Protein 5L10 (pdb70)

B-factor: mean 51.85, std 26.38, range [7.54, 171.66]

Sequence (978 aa):
NADLTILHDCFDALQRAPTAEAAFPPIAAAAAALGFRYCVYGLRRRTLPLARPDQIVGNHPREWEHRYVKFGYVTIDPIIKRVASQPRPVVWNAFDEPGDTAFWHDAACFGRYGWSHGGYDRAGNLGVLTLVRDTTPLDADEISRLRAPCASLSHAAHAYLPRLADPIANADLTILHDCFDALQRAPTAEAAFPPIAAAAAALGFRYCVYGLRRTLPLARPDQIVGNHPREWEHRYVKFGYVTIDPIIKRVASQPRRPVVWNAFDEPGDTAFWHDAACFGRYGWWSHGGYDRAGNLGVLTLVRDTTPLDADEISRLRAPCASLSHAAHAYLPRLADPADLTILHDCFDALQRAPTAEAAFPPIAAAAAALGFRYCVYGLRRTLPRPDQIVGNHPREWEHRYVKFGYVTIDPIIKRVASQPRPVVWNAFDEPGDTAFWHDAACFGRYGWSHGGYDRAGNLGVLTLVRDTTPLDADEISRLRAPCASLSHAAHAYLPRLADADLTILHDCFDALQRAPTAEAAFPPIAAAAAALGFRYCVYGLRRTLPRPDQIVGNHPREWEHRYVKFGYVTIDPIIKRVASQPRPVVWNAFDEPGDTAFWHDAACFGRYGWSHGGYDRAGNLGVLTLVRDTTPLDADEISRLRAPCASLSHAAHAYLPRLADNADLTILHDCFDALQRAPTAEAAFPPIAAAAAALGFRYCVYGLRRTPDQIVGNHPREWEHRYVKFGYVTIDPIIKRVASQPRPVVWNAFDEPGDTAFWHDAACFGRYGWSHGGYDRAGNLGVLTLVRDTTPLDADEISRLRAPCASLSHAAHAYLPRLADAADDLTILHDCFDALQRAPTAEAAFPPIAAAAAALGFRYCVYGLRRTRPDQIVGNHPREWEHRYVKFGYVTIDPIIKRVASQPRPVVWNAFDEPGDTAFWHDAACFGRYGWSHGGYDRAGNLGVLTLVRDTTPLDADEISRLRAPCASLSHAAHAYLPRLAD

CATH classification: 3.30.450.80

Structure (mmCIF, N/CA/C/O backbone):
data_5L10
#
_entry.id   5L10
#
_cell.length_a   120.276
_cell.length_b   74.594
_cell.length_c   118.027
_cell.angle_alpha   90.00
_cell.angle_beta   117.29
_cell.angle_gamma   90.00
#
_symmetry.space_group_name_H-M   'P 1 21 1'
#
loop_
_entity.id
_entity.type
_entity.pdbx_description
1 polymer 'N-acylhomoserine lactone dependent regulatory protein'
2 non-polymer GLYCEROL
3 non-polymer 'FORMIC ACID'
4 non-polymer 1,2-ETHANEDIOL
5 water water
#
loop_
_atom_site.group_PDB
_atom_site.id
_atom_site.type_symbol
_atom_site.label_atom_id
_atom_site.label_alt_id
_atom_site.label_comp_id
_atom_site.label_asym_id
_atom_site.label_entity_id
_atom_site.label_seq_id
_atom_site.pdbx_PDB_ins_code
_atom_site.Cartn_x
_atom_site.Cartn_y
_atom_site.Cartn_z
_atom_site.occupancy
_atom_site.B_iso_or_equiv
_atom_site.auth_seq_id
_atom_site.auth_comp_id
_atom_site.auth_asym_id
_atom_site.auth_atom_id
_atom_site.pdbx_PDB_model_num
ATOM 1 N N . ASN A 1 2 ? 7.997 -12.812 75.955 1.00 126.67 -1 ASN A N 1
ATOM 2 C CA . ASN A 1 2 ? 7.642 -13.386 77.247 1.00 126.66 -1 ASN A CA 1
ATOM 3 C C . ASN A 1 2 ? 8.545 -12.848 78.354 1.00 121.27 -1 ASN A C 1
ATOM 4 O O . ASN A 1 2 ? 8.149 -12.810 79.516 1.00 118.89 -1 ASN A O 1
ATOM 9 N N . ALA A 1 3 ? 9.763 -12.436 77.988 1.00 119.34 0 ALA A N 1
ATOM 10 C CA . ALA A 1 3 ? 10.626 -11.735 78.934 1.00 113.33 0 ALA A CA 1
ATOM 11 C C . ALA A 1 3 ? 9.983 -10.448 79.437 1.00 111.22 0 ALA A C 1
ATOM 12 O O . ALA A 1 3 ? 10.330 -9.974 80.525 1.00 104.51 0 ALA A O 1
ATOM 22 N N . ASP A 1 5 ? 7.058 -10.271 80.539 1.00 97.72 2 ASP A N 1
ATOM 23 C CA . ASP A 1 5 ? 6.270 -10.638 81.713 1.00 94.44 2 ASP A CA 1
ATOM 24 C C . ASP A 1 5 ? 7.024 -10.344 83.004 1.00 83.57 2 ASP A C 1
ATOM 25 O O . ASP A 1 5 ? 6.428 -9.903 83.993 1.00 78.43 2 ASP A O 1
ATOM 30 N N . LEU A 1 6 ? 8.337 -10.585 83.016 1.00 78.81 3 LEU A N 1
ATOM 31 C CA . LEU A 1 6 ? 9.119 -10.311 84.216 1.00 70.78 3 LEU A CA 1
ATOM 32 C C . LEU A 1 6 ? 9.263 -8.815 84.462 1.00 58.42 3 LEU A C 1
ATOM 33 O O . LEU A 1 6 ? 9.318 -8.379 85.618 1.00 56.72 3 LEU A O 1
ATOM 38 N N . THR A 1 7 ? 9.325 -8.016 83.395 1.00 51.36 4 THR A N 1
ATOM 39 C CA . THR A 1 7 ? 9.291 -6.567 83.556 1.00 52.31 4 THR A CA 1
ATOM 40 C C . THR A 1 7 ? 7.957 -6.115 84.139 1.00 47.84 4 THR A C 1
ATOM 41 O O . THR A 1 7 ? 7.911 -5.198 84.968 1.00 44.14 4 THR A O 1
ATOM 45 N N . ILE A 1 8 ? 6.862 -6.756 83.722 1.00 48.56 5 ILE A N 1
ATOM 46 C CA . ILE A 1 8 ? 5.542 -6.425 84.253 1.00 33.94 5 ILE A CA 1
ATOM 47 C C . ILE A 1 8 ? 5.539 -6.545 85.770 1.00 33.93 5 ILE A C 1
ATOM 48 O O . ILE A 1 8 ? 5.053 -5.659 86.484 1.00 33.54 5 ILE A O 1
ATOM 53 N N . LEU A 1 9 ? 6.096 -7.640 86.286 1.00 33.31 6 LEU A N 1
ATOM 54 C CA . LEU A 1 9 ? 6.102 -7.853 87.728 1.00 31.84 6 LEU A CA 1
ATOM 55 C C . LEU A 1 9 ? 7.115 -6.955 88.424 1.00 31.13 6 LEU A C 1
ATOM 56 O O . LEU A 1 9 ? 6.873 -6.509 89.552 1.00 31.47 6 LEU A O 1
ATOM 61 N N . HIS A 1 10 ? 8.245 -6.675 87.773 1.00 28.71 7 HIS A N 1
ATOM 62 C CA . HIS A 1 10 ? 9.218 -5.759 88.358 1.00 29.23 7 HIS A CA 1
ATOM 63 C C . HIS A 1 10 ? 8.592 -4.391 88.610 1.00 33.29 7 HIS A C 1
ATOM 64 O O . HIS A 1 10 ? 8.734 -3.826 89.700 1.00 37.56 7 HIS A O 1
ATOM 71 N N . ASP A 1 11 ? 7.868 -3.850 87.622 1.00 31.50 8 ASP A N 1
ATOM 72 C CA . ASP A 1 11 ? 7.253 -2.537 87.815 1.00 33.70 8 ASP A CA 1
ATOM 73 C C . ASP A 1 11 ? 6.152 -2.587 88.865 1.00 32.87 8 ASP A C 1
ATOM 74 O O . ASP A 1 11 ? 5.935 -1.604 89.583 1.00 30.51 8 ASP A O 1
ATOM 79 N N . CYS A 1 12 ? 5.454 -3.719 88.967 1.00 33.05 9 CYS A N 1
ATOM 80 C CA . CYS A 1 12 ? 4.405 -3.868 89.968 1.00 27.17 9 CYS A CA 1
ATOM 81 C C . CYS A 1 12 ? 4.983 -3.808 91.375 1.00 29.29 9 CYS A C 1
ATOM 82 O O . CYS A 1 12 ? 4.482 -3.071 92.232 1.00 30.78 9 CYS A O 1
ATOM 85 N N . PHE A 1 13 ? 6.046 -4.574 91.630 1.00 28.99 10 PHE A N 1
ATOM 86 C CA . PHE A 1 13 ? 6.572 -4.664 92.986 1.00 35.29 10 PHE A CA 1
ATOM 87 C C . PHE A 1 13 ? 7.247 -3.373 93.426 1.00 37.69 10 PHE A C 1
ATOM 88 O O . PHE A 1 13 ? 7.220 -3.040 94.615 1.00 40.46 10 PHE A O 1
ATOM 96 N N . ASP A 1 14 ? 7.844 -2.628 92.497 1.00 35.17 11 ASP A N 1
ATOM 97 C CA . ASP A 1 14 ? 8.389 -1.330 92.871 1.00 36.27 11 ASP A CA 1
ATOM 98 C C . ASP A 1 14 ? 7.276 -0.361 93.245 1.00 35.65 11 ASP A C 1
ATOM 99 O O . ASP A 1 14 ? 7.410 0.401 94.209 1.00 39.50 11 ASP A O 1
ATOM 104 N N . ALA A 1 15 ? 6.164 -0.386 92.506 1.00 38.45 12 ALA A N 1
ATOM 105 C CA . ALA A 1 15 ? 5.025 0.450 92.866 1.00 29.78 12 ALA A CA 1
ATOM 106 C C . ALA A 1 15 ? 4.445 0.049 94.216 1.00 29.76 12 ALA A C 1
ATOM 107 O O . ALA A 1 15 ? 3.951 0.903 94.959 1.00 31.94 12 ALA A O 1
ATOM 109 N N . LEU A 1 16 ? 4.510 -1.240 94.556 1.00 28.83 13 LEU A N 1
ATOM 110 C CA . LEU A 1 16 ? 3.973 -1.701 95.829 1.00 27.95 13 LEU A CA 1
ATOM 111 C C . LEU A 1 16 ? 4.838 -1.286 97.009 1.00 29.91 13 LEU A C 1
ATOM 112 O O . LEU A 1 16 ? 4.366 -1.332 98.149 1.00 38.30 13 LEU A O 1
ATOM 117 N N . GLN A 1 17 ? 6.088 -0.885 96.764 1.00 32.36 14 GLN A N 1
ATOM 118 C CA . GLN A 1 17 ? 6.935 -0.348 97.822 1.00 36.58 14 GLN A CA 1
ATOM 119 C C . GLN A 1 17 ? 6.594 1.094 98.177 1.00 39.40 14 GLN A C 1
ATOM 120 O O . GLN A 1 17 ? 7.038 1.578 99.223 1.00 44.81 14 GLN A O 1
ATOM 126 N N . ARG A 1 18 ? 5.834 1.791 97.334 1.00 35.33 15 ARG A N 1
ATOM 127 C CA . ARG A 1 18 ? 5.404 3.157 97.606 1.00 41.25 15 ARG A CA 1
ATOM 128 C C . ARG A 1 18 ? 3.883 3.239 97.691 1.00 48.66 15 ARG A C 1
ATOM 129 O O . ARG A 1 18 ? 3.279 4.243 97.305 1.00 56.10 15 ARG A O 1
ATOM 137 N N . ALA A 1 19 ? 3.250 2.176 98.188 1.00 37.12 16 ALA A N 1
ATOM 138 C CA . ALA A 1 19 ? 1.796 2.090 98.308 1.00 34.87 16 ALA A CA 1
ATOM 139 C C . ALA A 1 19 ? 1.460 1.782 99.758 1.00 36.09 16 ALA A C 1
ATOM 140 O O . ALA A 1 19 ? 1.363 0.608 100.147 1.00 42.90 16 ALA A O 1
ATOM 142 N N . PRO A 1 20 ? 1.268 2.803 100.594 1.00 35.28 17 PRO A N 1
ATOM 143 C CA . PRO A 1 20 ? 0.977 2.560 102.010 1.00 26.72 17 PRO A CA 1
ATOM 144 C C . PRO A 1 20 ? -0.491 2.305 102.311 1.00 33.09 17 PRO A C 1
ATOM 145 O O . PRO A 1 20 ? -0.843 2.146 103.485 1.00 41.05 17 PRO A O 1
ATOM 149 N N . THR A 1 21 ? -1.353 2.268 101.298 1.00 25.20 18 THR A N 1
ATOM 150 C CA . THR A 1 21 ? -2.783 2.069 101.482 1.00 32.65 18 THR A CA 1
ATOM 151 C C . THR A 1 21 ? -3.285 1.043 100.477 1.00 31.67 18 THR A C 1
ATOM 152 O O . THR A 1 21 ? -2.627 0.752 99.475 1.00 30.66 18 THR A O 1
ATOM 156 N N . ALA A 1 22 ? -4.472 0.495 100.754 1.00 30.50 19 ALA A N 1
ATOM 157 C CA . ALA A 1 22 ? -5.087 -0.436 99.811 1.00 29.05 19 ALA A CA 1
ATOM 158 C C . ALA A 1 22 ? -5.530 0.274 98.539 1.00 34.66 19 ALA A C 1
ATOM 159 O O . ALA A 1 22 ? -5.604 -0.347 97.472 1.00 34.62 19 ALA A O 1
ATOM 161 N N . GLU A 1 23 ? -5.823 1.572 98.637 1.00 35.90 20 GLU A N 1
ATOM 162 C CA . GLU A 1 23 ? -6.193 2.359 97.470 1.00 29.89 20 GLU A CA 1
ATOM 163 C C . GLU A 1 23 ? -5.016 2.535 96.523 1.00 37.79 20 GLU A C 1
ATOM 164 O O . GLU A 1 23 ? -5.202 2.568 95.301 1.00 42.33 20 GLU A O 1
ATOM 170 N N . ALA A 1 24 ? -3.803 2.642 97.062 1.00 37.37 21 ALA A N 1
ATOM 171 C CA . ALA A 1 24 ? -2.609 2.768 96.240 1.00 21.35 21 ALA A CA 1
ATOM 172 C C . ALA A 1 24 ? -2.011 1.426 95.855 1.00 30.99 21 ALA A C 1
ATOM 173 O O . ALA A 1 24 ? -1.230 1.364 94.899 1.00 30.88 21 ALA A O 1
ATOM 175 N N . ALA A 1 25 ? -2.354 0.358 96.574 1.00 31.04 22 ALA A N 1
ATOM 176 C CA . ALA A 1 25 ? -1.782 -0.955 96.311 1.00 16.85 22 ALA A CA 1
ATOM 177 C C . ALA A 1 25 ? -2.539 -1.733 95.250 1.00 29.66 22 ALA A C 1
ATOM 178 O O . ALA A 1 25 ? -1.954 -2.620 94.617 1.00 29.24 22 ALA A O 1
ATOM 180 N N . PHE A 1 26 ? -3.819 -1.437 95.035 1.00 21.65 23 PHE A N 1
ATOM 181 C CA . PHE A 1 26 ? -4.565 -2.233 94.063 1.00 23.00 23 PHE A CA 1
ATOM 182 C C . PHE A 1 26 ? -4.203 -1.905 92.617 1.00 25.88 23 PHE A C 1
ATOM 183 O O . PHE A 1 26 ? -3.972 -2.848 91.839 1.00 25.74 23 PHE A O 1
ATOM 191 N N . PRO A 1 27 ? -4.126 -0.641 92.186 1.00 25.58 24 PRO A N 1
ATOM 192 C CA . PRO A 1 27 ? -3.840 -0.350 90.762 1.00 27.02 24 PRO A CA 1
ATOM 193 C C . PRO A 1 27 ? -2.585 -1.036 90.240 1.00 29.80 24 PRO A C 1
ATOM 194 O O . PRO A 1 27 ? -2.585 -1.494 89.088 1.00 34.21 24 PRO A O 1
ATOM 198 N N . PRO A 1 28 ? -1.486 -1.121 91.012 1.00 32.01 25 PRO A N 1
ATOM 199 C CA . PRO A 1 28 ? -0.340 -1.894 90.496 1.00 25.41 25 PRO A CA 1
ATOM 200 C C . PRO A 1 28 ? -0.673 -3.347 90.213 1.00 24.89 25 PRO A C 1
ATOM 201 O O . PRO A 1 28 ? -0.260 -3.882 89.176 1.00 30.59 25 PRO A O 1
ATOM 205 N N . ILE A 1 29 ? -1.413 -4.006 91.107 1.00 19.83 26 ILE A N 1
ATOM 206 C CA . ILE A 1 29 ? -1.732 -5.415 90.905 1.00 23.03 26 ILE A CA 1
ATOM 207 C C . ILE A 1 29 ? -2.695 -5.582 89.736 1.00 28.80 26 ILE A C 1
ATOM 208 O O . ILE A 1 29 ? -2.570 -6.520 88.939 1.00 27.49 26 ILE A O 1
ATOM 213 N N . ALA A 1 30 ? -3.664 -4.674 89.607 1.00 32.98 27 ALA A N 1
ATOM 214 C CA . ALA A 1 30 ? -4.605 -4.753 88.494 1.00 30.73 27 ALA A CA 1
ATOM 215 C C . ALA A 1 30 ? -3.920 -4.449 87.166 1.00 29.20 27 ALA A C 1
ATOM 216 O O . ALA A 1 30 ? -4.228 -5.077 86.145 1.00 24.68 27 ALA A O 1
ATOM 218 N N . ALA A 1 31 ? -2.987 -3.493 87.157 1.00 29.56 28 ALA A N 1
ATOM 219 C CA . ALA A 1 31 ? -2.261 -3.189 85.929 1.00 15.75 28 ALA A CA 1
ATOM 220 C C . ALA A 1 31 ? -1.392 -4.364 85.496 1.00 33.02 28 ALA A C 1
ATOM 221 O O . ALA A 1 31 ? -1.279 -4.651 84.297 1.00 37.15 28 ALA A O 1
ATOM 223 N N . ALA A 1 32 ? -0.779 -5.064 86.454 1.00 25.76 29 ALA A N 1
ATOM 224 C CA . ALA A 1 32 ? 0.022 -6.234 86.107 1.00 23.17 29 ALA A CA 1
ATOM 225 C C . ALA A 1 32 ? -0.854 -7.363 85.575 1.00 25.67 29 ALA A C 1
ATOM 226 O O . ALA A 1 32 ? -0.521 -7.991 84.562 1.00 21.23 29 ALA A O 1
ATOM 228 N N . ALA A 1 33 ? -1.979 -7.630 86.244 1.00 26.43 30 ALA A N 1
ATOM 229 C CA . ALA A 1 33 ? -2.891 -8.665 85.768 1.00 26.16 30 ALA A CA 1
ATOM 230 C C . ALA A 1 33 ? -3.398 -8.350 84.365 1.00 32.88 30 ALA A C 1
ATOM 231 O O . ALA A 1 33 ? -3.487 -9.244 83.513 1.00 31.10 30 ALA A O 1
ATOM 233 N N . ALA A 1 34 ? -3.731 -7.082 84.103 1.00 31.25 31 ALA A N 1
ATOM 234 C CA . ALA A 1 34 ? -4.162 -6.695 82.764 1.00 29.54 31 ALA A CA 1
ATOM 235 C C . ALA A 1 34 ? -3.073 -6.969 81.737 1.00 30.23 31 ALA A C 1
ATOM 236 O O . ALA A 1 34 ? -3.350 -7.487 80.649 1.00 30.51 31 ALA A O 1
ATOM 238 N N . ALA A 1 35 ? -1.823 -6.641 82.072 1.00 30.29 32 ALA A N 1
ATOM 239 C CA . ALA A 1 35 ? -0.717 -6.888 81.153 1.00 32.31 32 ALA A CA 1
ATOM 240 C C . ALA A 1 35 ? -0.517 -8.376 80.896 1.00 32.11 32 ALA A C 1
ATOM 241 O O . ALA A 1 35 ? -0.000 -8.756 79.840 1.00 37.54 32 ALA A O 1
ATOM 243 N N . LEU A 1 36 ? -0.912 -9.225 81.842 1.00 34.47 33 LEU A N 1
ATOM 244 C CA . LEU A 1 36 ? -0.836 -10.668 81.667 1.00 32.23 33 LEU A CA 1
ATOM 245 C C . LEU A 1 36 ? -2.031 -11.235 80.913 1.00 36.29 33 LEU A C 1
ATOM 246 O O . LEU A 1 36 ? -2.089 -12.452 80.706 1.00 41.93 33 LEU A O 1
ATOM 251 N N . GLY A 1 37 ? -2.985 -10.395 80.510 1.00 32.19 34 GLY A N 1
ATOM 252 C CA . GLY A 1 37 ? -4.131 -10.837 79.744 1.00 32.00 34 GLY A CA 1
ATOM 253 C C . GLY A 1 37 ? -5.434 -10.940 80.508 1.00 30.66 34 GLY A C 1
ATOM 254 O O . GLY A 1 37 ? -6.447 -11.328 79.914 1.00 39.21 34 GLY A O 1
ATOM 255 N N . PHE A 1 38 ? -5.447 -10.612 81.798 1.00 30.98 35 PHE A N 1
ATOM 256 C CA . PHE A 1 38 ? -6.654 -10.711 82.615 1.00 28.61 35 PHE A CA 1
ATOM 257 C C . PHE A 1 38 ? -7.344 -9.354 82.637 1.00 31.09 35 PHE A C 1
ATOM 258 O O . PHE A 1 38 ? -6.831 -8.400 83.231 1.00 32.11 35 PHE A O 1
ATOM 266 N N . ARG A 1 39 ? -8.513 -9.271 82.000 1.00 29.00 36 ARG A N 1
ATOM 267 C CA . ARG A 1 39 ? -9.238 -8.006 81.957 1.00 28.26 36 ARG A CA 1
ATOM 268 C C . ARG A 1 39 ? -9.686 -7.574 83.346 1.00 27.18 36 ARG A C 1
ATOM 269 O O . ARG A 1 39 ? -9.695 -6.378 83.661 1.00 32.69 36 ARG A O 1
ATOM 277 N N . TYR A 1 40 ? -10.048 -8.531 84.194 1.00 23.51 37 TYR A N 1
ATOM 278 C CA . TYR A 1 40 ? -10.632 -8.243 85.495 1.00 25.44 37 TYR A CA 1
ATOM 279 C C . TYR A 1 40 ? -9.751 -8.773 86.618 1.00 27.78 37 TYR A C 1
ATOM 280 O O . TYR A 1 40 ? -9.217 -9.885 86.538 1.00 30.34 37 TYR A O 1
ATOM 289 N N . CYS A 1 41 ? -9.619 -7.970 87.670 1.00 26.59 38 CYS A N 1
ATOM 290 C CA . CYS A 1 41 ? -8.803 -8.304 88.830 1.00 23.74 38 CYS A CA 1
ATOM 291 C C . CYS A 1 41 ? -9.589 -7.948 90.081 1.00 24.37 38 CYS A C 1
ATOM 292 O O . CYS A 1 41 ? -9.900 -6.775 90.306 1.00 30.36 38 CYS A O 1
ATOM 295 N N . VAL A 1 42 ? -9.915 -8.953 90.887 1.00 17.38 39 VAL A N 1
ATOM 296 C CA . VAL A 1 42 ? -10.785 -8.789 92.044 1.00 18.72 39 VAL A CA 1
ATOM 297 C C . VAL A 1 42 ? 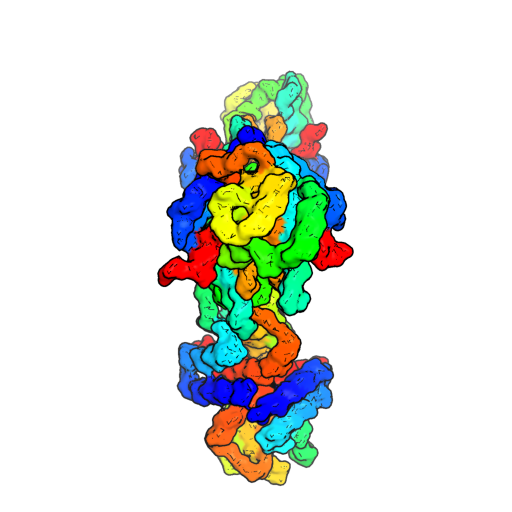-10.087 -9.368 93.264 1.00 21.04 39 VAL A C 1
ATOM 298 O O . VAL A 1 42 ? -9.457 -10.429 93.181 1.00 22.80 39 VAL A O 1
ATOM 302 N N . TYR A 1 43 ? -10.204 -8.679 94.400 1.00 20.30 40 TYR A N 1
ATOM 303 C CA . TYR A 1 43 ? -9.681 -9.186 95.661 1.00 16.15 40 TYR A CA 1
ATOM 304 C C . TYR A 1 43 ? -10.780 -9.175 96.710 1.00 28.58 40 TYR A C 1
ATOM 305 O O . TYR A 1 43 ? -11.494 -8.178 96.856 1.00 35.33 40 TYR A O 1
ATOM 314 N N . GLY A 1 44 ? -10.906 -10.279 97.439 1.00 22.37 41 GLY A N 1
ATOM 315 C CA . GLY A 1 44 ? -11.897 -10.373 98.490 1.00 26.77 41 GLY A CA 1
ATOM 316 C C . GLY A 1 44 ? -11.313 -10.760 99.833 1.00 30.07 41 GLY A C 1
ATOM 317 O O . GLY A 1 44 ? -10.572 -11.742 99.938 1.00 31.93 41 GLY A O 1
ATOM 318 N N . LEU A 1 45 ? -11.644 -9.999 100.870 1.00 31.81 42 LEU A N 1
ATOM 319 C CA . LEU A 1 45 ? -11.195 -10.280 102.228 1.00 30.92 42 LEU A CA 1
ATOM 320 C C . LEU A 1 45 ? -12.390 -10.782 103.028 1.00 32.82 42 LEU A C 1
ATOM 321 O O . LEU A 1 45 ? -13.335 -10.027 103.282 1.00 39.35 42 LEU A O 1
ATOM 326 N N A ARG A 1 46 ? -12.361 -12.058 103.405 0.68 31.89 43 ARG A N 1
ATOM 327 N N B ARG A 1 46 ? -12.337 -12.047 103.433 0.32 32.82 43 ARG A N 1
ATOM 328 C CA A ARG A 1 46 ? -13.409 -12.663 104.219 0.68 38.70 43 ARG A CA 1
ATOM 329 C CA B ARG A 1 46 ? -13.387 -12.685 104.217 0.32 38.69 43 ARG A CA 1
ATOM 330 C C A ARG A 1 46 ? -12.871 -12.865 105.628 0.68 39.17 43 ARG A C 1
ATOM 331 C C B ARG A 1 46 ? -12.870 -12.884 105.637 0.32 39.55 43 ARG A C 1
ATOM 332 O O A ARG A 1 46 ? -11.877 -13.573 105.823 0.68 41.39 43 ARG A O 1
ATOM 333 O O B ARG A 1 46 ? -11.888 -13.603 105.847 0.32 40.50 43 ARG A O 1
ATOM 348 N N . ARG A 1 47 ? -13.528 -12.250 106.602 1.00 72.30 44 ARG A N 1
ATOM 349 C CA . ARG A 1 47 ? -13.031 -12.189 107.967 1.00 72.88 44 ARG A CA 1
ATOM 350 C C . ARG A 1 47 ? -13.611 -13.304 108.828 1.00 78.06 44 ARG A C 1
ATOM 351 O O . ARG A 1 47 ? -14.739 -13.762 108.617 1.00 78.11 44 ARG A O 1
ATOM 359 N N . THR A 1 48 ? -12.819 -13.726 109.818 1.00 82.61 45 THR A N 1
ATOM 360 C CA . THR A 1 48 ? -13.181 -14.865 110.651 1.00 95.85 45 THR A CA 1
ATOM 361 C C . THR A 1 48 ? -14.057 -14.459 111.833 1.00 105.31 45 THR A C 1
ATOM 362 O O . THR A 1 48 ? -14.835 -15.279 112.334 1.00 95.79 45 THR A O 1
ATOM 366 N N . LEU A 1 49 ? -13.969 -13.205 112.269 1.00 120.01 46 LEU A N 1
ATOM 367 C CA . LEU A 1 49 ? -14.650 -12.740 113.473 1.00 130.47 46 LEU A CA 1
ATOM 368 C C . LEU A 1 49 ? -16.163 -12.547 113.343 1.00 136.26 46 LEU A C 1
ATOM 369 O O . LEU A 1 49 ? -16.867 -12.708 114.348 1.00 135.95 46 LEU A O 1
ATOM 374 N N . PRO A 1 50 ? -16.712 -12.181 112.174 1.00 143.57 47 PRO A N 1
ATOM 375 C CA . PRO A 1 50 ? -18.181 -12.070 112.074 1.00 145.11 47 PRO A CA 1
ATOM 376 C C . PRO A 1 50 ? -18.941 -13.341 112.446 1.00 149.99 47 PRO A C 1
ATOM 377 O O . PRO A 1 50 ? -20.137 -13.247 112.746 1.00 153.84 47 PRO A O 1
ATOM 381 N N . LEU A 1 51 ? -18.289 -14.512 112.430 1.00 150.57 48 LEU A N 1
ATOM 382 C CA . LEU A 1 51 ? -18.829 -15.824 112.813 1.00 144.78 48 LEU A CA 1
ATOM 383 C C . LEU A 1 51 ? -20.306 -16.050 112.489 1.00 142.87 48 LEU A C 1
ATOM 384 O O . LEU A 1 51 ? -20.649 -17.012 111.792 1.00 142.56 48 LEU A O 1
ATOM 389 N N . ALA A 1 52 ? -21.184 -15.189 113.012 1.00 141.97 49 ALA A N 1
ATOM 390 C CA . ALA A 1 52 ? -22.616 -15.327 112.760 1.00 143.08 49 ALA A CA 1
ATOM 391 C C . ALA A 1 52 ? -22.937 -15.202 111.275 1.00 145.04 49 ALA A C 1
ATOM 392 O O . ALA A 1 52 ? -23.788 -15.932 110.752 1.00 146.72 49 ALA A O 1
ATOM 394 N N . ARG A 1 53 ? -22.273 -14.276 110.582 1.00 142.31 50 ARG A N 1
ATOM 395 C CA . ARG A 1 53 ? -22.465 -14.099 109.147 1.00 136.38 50 ARG A CA 1
ATOM 396 C C . ARG A 1 53 ? -21.150 -13.684 108.493 1.00 126.41 50 ARG A C 1
ATOM 397 O O . ARG A 1 53 ? -20.656 -12.576 108.736 1.00 122.63 50 ARG A O 1
ATOM 405 N N . PRO A 1 54 ? -20.548 -14.547 107.675 1.00 119.44 51 PRO A N 1
ATOM 406 C CA . PRO A 1 54 ? -19.281 -14.190 107.019 1.00 115.45 51 PRO A CA 1
ATOM 407 C C . PRO A 1 54 ? -19.425 -12.942 106.158 1.00 106.88 51 PRO A C 1
ATOM 408 O O . PRO A 1 54 ? -20.307 -12.854 105.301 1.00 108.39 51 PRO A O 1
ATOM 412 N N . ASP A 1 55 ? -18.543 -11.973 106.393 1.00 97.09 52 ASP A N 1
ATOM 413 C CA . ASP A 1 55 ? -18.554 -10.709 105.669 1.00 94.44 52 ASP A CA 1
ATOM 414 C C . ASP A 1 55 ? -17.451 -10.706 104.620 1.00 92.32 52 ASP A C 1
ATOM 415 O O . ASP A 1 55 ? -16.291 -11.007 104.925 1.00 90.82 52 ASP A O 1
ATOM 428 N N . GLN A 1 57 ? -15.449 -8.405 102.033 1.00 46.88 54 GLN A N 1
ATOM 429 C CA . GLN A 1 57 ? -15.033 -7.119 101.495 1.00 44.18 54 GLN A CA 1
ATOM 430 C C . GLN A 1 57 ? -14.411 -7.336 100.122 1.00 44.44 54 GLN A C 1
ATOM 431 O O . GLN A 1 57 ? -13.497 -8.151 99.972 1.00 45.37 54 GLN A O 1
ATOM 437 N N . ILE A 1 58 ? -14.909 -6.613 99.122 1.00 29.71 55 ILE A N 1
ATOM 438 C CA . ILE A 1 58 ? -14.536 -6.846 97.731 1.00 28.82 55 ILE A CA 1
ATOM 439 C C . ILE A 1 58 ? -14.017 -5.551 97.128 1.00 40.50 55 ILE A C 1
ATOM 440 O O . ILE A 1 58 ? -14.716 -4.531 97.142 1.00 42.98 55 ILE A O 1
ATOM 445 N N . VAL A 1 59 ? -12.800 -5.594 96.591 1.00 37.32 56 VAL A N 1
ATOM 446 C CA . VAL A 1 59 ? -12.267 -4.530 95.751 1.00 36.36 56 VAL A CA 1
ATOM 447 C C . VAL A 1 59 ? -11.878 -5.142 94.413 1.00 34.51 56 VAL A C 1
ATOM 448 O O . VAL A 1 59 ? -11.471 -6.307 94.338 1.00 31.81 56 VAL A O 1
ATOM 452 N N . GLY A 1 60 ? -12.022 -4.360 93.351 1.00 28.21 57 GLY A N 1
ATOM 453 C CA . GLY A 1 60 ? -11.649 -4.839 92.034 1.00 32.35 57 GLY A CA 1
ATOM 454 C C . GLY A 1 60 ? -12.191 -3.945 90.944 1.00 33.87 57 GLY A C 1
ATOM 455 O O . GLY A 1 60 ? -12.972 -3.021 91.187 1.00 38.38 57 GLY A O 1
ATOM 456 N N . ASN A 1 61 ? -11.748 -4.238 89.718 1.00 28.21 58 ASN A N 1
ATOM 457 C CA . ASN A 1 61 ? -12.252 -3.578 88.521 1.00 28.89 58 ASN A CA 1
ATOM 458 C C . ASN A 1 61 ? -13.299 -4.418 87.798 1.00 28.55 58 ASN A C 1
ATOM 459 O O . ASN A 1 61 ? -13.502 -4.245 86.592 1.00 36.08 58 ASN A O 1
ATOM 464 N N . HIS A 1 62 ? -13.957 -5.327 88.514 1.00 29.44 59 HIS A N 1
ATOM 465 C CA . HIS A 1 62 ? -15.033 -6.143 87.975 1.00 29.43 59 HIS A CA 1
ATOM 466 C C . HIS A 1 62 ? -16.233 -5.270 87.611 1.00 35.50 59 HIS A C 1
ATOM 467 O O . HIS A 1 62 ? -16.322 -4.114 88.031 1.00 38.33 59 HIS A O 1
ATOM 474 N N . PRO A 1 63 ? -17.176 -5.799 86.826 1.00 35.71 60 PRO A N 1
ATOM 475 C CA . PRO A 1 63 ? -18.411 -5.053 86.562 1.00 34.73 60 PRO A CA 1
ATOM 476 C C . PRO A 1 63 ? -19.179 -4.794 87.847 1.00 37.07 60 PRO A C 1
ATOM 477 O O . PRO A 1 63 ? -19.345 -5.683 88.685 1.00 37.61 60 PRO A O 1
ATOM 481 N N . ARG A 1 64 ? -19.655 -3.557 87.989 1.00 32.68 61 ARG A N 1
ATOM 482 C CA . ARG A 1 64 ? -20.396 -3.189 89.189 1.00 45.99 61 ARG A CA 1
ATOM 483 C C . ARG A 1 64 ? -21.675 -4.007 89.320 1.00 47.19 61 ARG A C 1
ATOM 484 O O . ARG A 1 64 ? -22.056 -4.404 90.427 1.00 49.19 61 ARG A O 1
ATOM 492 N N . GLU A 1 65 ? -22.347 -4.280 88.199 1.00 46.01 62 GLU A N 1
ATOM 493 C CA . GLU A 1 65 ? -23.596 -5.030 88.263 1.00 47.91 62 GLU A CA 1
ATOM 494 C C . GLU A 1 65 ? -23.366 -6.470 88.711 1.00 39.88 62 GLU A C 1
ATOM 495 O O . GLU A 1 65 ? -24.253 -7.074 89.325 1.00 40.01 62 GLU A O 1
ATOM 501 N N . TRP A 1 66 ? -22.184 -7.031 88.442 1.00 36.29 63 TRP A N 1
ATOM 502 C CA . TRP A 1 66 ? -21.890 -8.372 88.939 1.00 32.04 63 TRP A CA 1
ATOM 503 C C . TRP A 1 66 ? -21.803 -8.386 90.458 1.00 44.86 63 TRP A C 1
ATOM 504 O O . TRP A 1 66 ? -22.376 -9.264 91.113 1.00 45.24 63 TRP A O 1
ATOM 515 N N . GLU A 1 67 ? -21.074 -7.428 91.038 1.00 37.76 64 GLU A N 1
ATOM 516 C CA . GLU A 1 67 ? -21.004 -7.349 92.492 1.00 39.26 64 GLU A CA 1
ATOM 517 C C . GLU A 1 67 ? -22.376 -7.068 93.090 1.00 42.44 64 GLU A C 1
ATOM 518 O O . GLU A 1 67 ? -22.740 -7.641 94.124 1.00 42.31 64 GLU A O 1
ATOM 524 N N . HIS A 1 68 ? -23.157 -6.195 92.445 1.00 40.97 65 HIS A N 1
ATOM 525 C CA . HIS A 1 68 ? -24.497 -5.888 92.937 1.00 42.66 65 HIS A CA 1
ATOM 526 C C . HIS A 1 68 ? -25.352 -7.144 93.034 1.00 47.66 65 HIS A C 1
ATOM 527 O O . HIS A 1 68 ? -26.090 -7.328 94.009 1.00 54.63 65 HIS A O 1
ATOM 534 N N . ARG A 1 69 ? -25.268 -8.022 92.034 1.00 45.25 66 ARG A N 1
ATOM 535 C CA . ARG A 1 69 ? -26.016 -9.270 92.092 1.00 45.71 66 ARG A CA 1
ATOM 536 C C . ARG A 1 69 ? -25.345 -10.279 93.012 1.00 42.96 66 ARG A C 1
ATOM 537 O O . ARG A 1 69 ? -26.034 -11.086 93.647 1.00 42.66 66 ARG A O 1
ATOM 545 N N . TYR A 1 70 ? -24.013 -10.231 93.110 1.00 45.75 67 TYR A N 1
ATOM 546 C CA . TYR A 1 70 ? -23.304 -11.031 94.102 1.00 43.96 67 TYR A CA 1
ATOM 547 C C . TYR A 1 70 ? -23.779 -10.714 95.516 1.00 46.63 67 TYR A C 1
ATOM 548 O O . TYR A 1 70 ? -23.779 -11.593 96.385 1.00 48.92 67 TYR A O 1
ATOM 557 N N . VAL A 1 71 ? -24.196 -9.475 95.764 1.00 42.23 68 VAL A N 1
ATOM 558 C CA . VAL A 1 71 ? -24.634 -9.067 97.094 1.00 41.05 68 VAL A CA 1
ATOM 559 C C . VAL A 1 71 ? -26.108 -9.377 97.315 1.00 46.51 68 VAL A C 1
ATOM 560 O O . VAL A 1 71 ? -26.472 -10.012 98.308 1.00 56.73 68 VAL A O 1
ATOM 564 N N . LYS A 1 72 ? -26.979 -8.945 96.396 1.00 42.84 69 LYS A N 1
ATOM 565 C CA . LYS A 1 72 ? -28.415 -9.104 96.604 1.00 44.97 69 LYS A CA 1
ATOM 566 C C . LYS A 1 72 ? -28.855 -10.562 96.553 1.00 49.92 69 LYS A C 1
ATOM 567 O O . LYS A 1 72 ? -29.890 -10.902 97.136 1.00 59.81 69 LYS A O 1
ATOM 573 N N . PHE A 1 73 ? -28.098 -11.430 95.885 1.00 38.27 70 PHE A N 1
ATOM 574 C CA . PHE A 1 73 ? -28.420 -12.850 95.847 1.00 41.29 70 PHE A CA 1
ATOM 575 C C . PHE A 1 73 ? -27.677 -13.653 96.907 1.00 46.19 70 PHE A C 1
ATOM 576 O O . PHE A 1 73 ? -27.827 -14.879 96.947 1.00 52.94 70 PHE A O 1
ATOM 584 N N . GLY A 1 74 ? -26.884 -13.001 97.753 1.00 39.59 71 GLY A N 1
ATOM 585 C CA . GLY A 1 74 ? -26.231 -13.687 98.859 1.00 43.99 71 GLY A CA 1
ATOM 586 C C . GLY A 1 74 ? -25.210 -14.723 98.444 1.00 47.82 71 GLY A C 1
ATOM 587 O O . GLY A 1 74 ? -25.126 -15.791 99.063 1.00 53.79 71 GLY A O 1
ATOM 588 N N . TYR A 1 75 ? -24.412 -14.424 97.417 1.00 44.77 72 TYR A N 1
ATOM 589 C CA . TYR A 1 75 ? -23.488 -15.415 96.878 1.00 45.23 72 TYR A CA 1
ATOM 590 C C . TYR A 1 75 ? -22.311 -15.703 97.800 1.00 45.96 72 TYR A C 1
ATOM 591 O O . TYR A 1 75 ? -21.639 -16.723 97.616 1.00 49.84 72 TYR A O 1
ATOM 600 N N . VAL A 1 76 ? -22.035 -14.835 98.778 1.00 46.70 73 VAL A N 1
ATOM 601 C CA . VAL A 1 76 ? -20.940 -15.112 99.706 1.00 48.77 73 VAL A CA 1
ATOM 602 C C . VAL A 1 76 ? -21.221 -16.380 100.500 1.00 53.98 73 VAL A C 1
ATOM 603 O O . VAL A 1 76 ? -20.291 -17.078 100.925 1.00 54.39 73 VAL A O 1
ATOM 607 N N . THR A 1 77 ? -22.499 -16.713 100.693 1.00 57.10 74 THR A N 1
ATOM 608 C CA . THR A 1 77 ? -22.854 -17.906 101.453 1.00 56.92 74 THR A CA 1
ATOM 609 C C . THR A 1 77 ? -22.425 -19.176 100.727 1.00 57.30 74 THR A C 1
ATOM 610 O O . THR A 1 77 ? -22.008 -20.153 101.361 1.00 59.40 74 THR A O 1
ATOM 614 N N . ILE A 1 78 ? -22.494 -19.174 99.397 1.00 57.23 75 ILE A N 1
ATOM 615 C CA . ILE A 1 78 ? -22.357 -20.399 98.618 1.00 56.53 75 ILE A CA 1
ATOM 616 C C . ILE A 1 78 ? -21.323 -20.246 97.509 1.00 50.57 75 ILE A C 1
ATOM 617 O O . ILE A 1 78 ? -21.339 -21.005 96.534 1.00 57.73 75 ILE A O 1
ATOM 622 N N . ASP A 1 79 ? -20.423 -19.271 97.641 1.00 43.85 76 ASP A N 1
ATOM 623 C CA . ASP A 1 79 ? -19.437 -18.996 96.599 1.00 44.68 76 ASP A CA 1
ATOM 624 C C . ASP A 1 79 ? -18.582 -20.231 96.329 1.00 45.88 76 ASP A C 1
ATOM 625 O O . ASP A 1 79 ? -17.774 -20.628 97.177 1.00 50.57 76 ASP A O 1
ATOM 630 N N . PRO A 1 80 ? -18.719 -20.845 95.151 1.00 40.64 77 PRO A N 1
ATOM 631 C CA . PRO A 1 80 ? -17.967 -22.079 94.871 1.00 38.25 77 PRO A CA 1
ATOM 632 C C . PRO A 1 80 ? -16.472 -21.862 94.798 1.00 40.14 77 PRO A C 1
ATOM 633 O O . PRO A 1 80 ? -15.704 -22.756 95.178 1.00 51.68 77 PRO A O 1
ATOM 637 N N . ILE A 1 81 ? -16.032 -20.703 94.308 1.00 31.82 78 ILE A N 1
ATOM 638 C CA . ILE A 1 81 ? -14.604 -20.415 94.250 1.00 32.85 78 ILE A CA 1
ATOM 639 C C . ILE A 1 81 ? -14.023 -20.326 95.656 1.00 36.37 78 ILE A C 1
ATOM 640 O O . ILE A 1 81 ? -12.949 -20.869 95.936 1.00 39.90 78 ILE A O 1
ATOM 645 N N . ILE A 1 82 ? -14.726 -19.640 96.561 1.00 33.54 79 ILE A N 1
ATOM 646 C CA . ILE A 1 82 ? -14.231 -19.494 97.927 1.00 33.66 79 ILE A CA 1
ATOM 647 C C . ILE A 1 82 ? -14.101 -20.859 98.589 1.00 41.25 79 ILE A C 1
ATOM 648 O O . ILE A 1 82 ? -13.094 -21.158 99.241 1.00 44.76 79 ILE A O 1
ATOM 653 N N . LYS A 1 83 ? -15.115 -21.713 98.418 1.00 45.79 80 LYS A N 1
ATOM 654 C CA . LYS A 1 83 ? -15.074 -23.043 99.019 1.00 52.05 80 LYS A CA 1
ATOM 655 C C . LYS A 1 83 ? -13.895 -23.856 98.501 1.00 48.00 80 LYS A C 1
ATOM 656 O O . LYS A 1 83 ? -13.353 -24.695 99.228 1.00 52.20 80 LYS A O 1
ATOM 662 N N . ARG A 1 84 ? -13.478 -23.616 97.258 1.00 39.46 81 ARG A N 1
ATOM 663 C CA . ARG A 1 84 ? -12.388 -24.377 96.666 1.00 40.33 81 ARG A CA 1
ATOM 664 C C . ARG A 1 84 ? -11.017 -23.832 97.054 1.00 40.16 81 ARG A C 1
ATOM 665 O O . ARG A 1 84 ? -10.094 -24.614 97.303 1.00 47.81 81 ARG A O 1
ATOM 673 N N . VAL A 1 85 ? -10.860 -22.508 97.129 1.00 32.08 82 VAL A N 1
ATOM 674 C CA . VAL A 1 85 ? -9.567 -21.952 97.522 1.00 30.21 82 VAL A CA 1
ATOM 675 C C . VAL A 1 85 ? -9.358 -21.982 99.031 1.00 34.27 82 VAL A C 1
ATOM 676 O O . VAL A 1 85 ? -8.209 -21.960 99.488 1.00 37.90 82 VAL A O 1
ATOM 680 N N . ALA A 1 86 ? -10.431 -22.032 99.822 1.00 32.69 83 ALA A N 1
ATOM 681 C CA . ALA A 1 86 ? -10.266 -22.039 101.270 1.00 38.49 83 ALA A CA 1
ATOM 682 C C . ALA A 1 86 ? -9.803 -23.396 101.781 1.00 44.60 83 ALA A C 1
ATOM 683 O O . ALA A 1 86 ? -9.210 -23.476 102.862 1.00 47.51 83 ALA A O 1
ATOM 685 N N . SER A 1 87 ? -10.065 -24.467 101.034 1.00 47.43 84 SER A N 1
ATOM 686 C CA . SER A 1 87 ? -9.764 -25.808 101.520 1.00 51.74 84 SER A CA 1
ATOM 687 C C . SER A 1 87 ? -8.377 -26.289 101.124 1.00 52.65 84 SER A C 1
ATOM 688 O O . SER A 1 87 ? -7.811 -27.149 101.809 1.00 57.37 84 SER A O 1
ATOM 691 N N . GLN A 1 88 ? -7.818 -25.755 100.047 1.00 47.38 85 GLN A N 1
ATOM 692 C CA . GLN A 1 88 ? -6.559 -26.207 99.481 1.00 45.08 85 GLN A CA 1
ATOM 693 C C . GLN A 1 88 ? -5.628 -25.027 99.254 1.00 44.98 85 GLN A C 1
ATOM 694 O O . GLN A 1 88 ? -6.083 -23.891 99.063 1.00 40.81 85 GLN A O 1
ATOM 700 N N . PRO A 1 89 ? -4.310 -25.261 99.267 1.00 43.44 86 PRO A N 1
ATOM 701 C CA . PRO A 1 89 ? -3.356 -24.161 99.084 1.00 39.71 86 PRO A CA 1
ATOM 702 C C . PRO A 1 89 ? -3.060 -23.784 97.640 1.00 37.22 86 PRO A C 1
ATOM 703 O O . PRO A 1 89 ? -2.485 -22.710 97.420 1.00 29.69 86 PRO A O 1
ATOM 707 N N . ARG A 1 90 ? -3.428 -24.607 96.656 1.00 38.40 87 ARG A N 1
ATOM 708 C CA . ARG A 1 90 ? -3.036 -24.352 95.276 1.00 34.45 87 ARG A CA 1
ATOM 709 C C . ARG A 1 90 ? -4.036 -23.439 94.577 1.00 32.86 87 ARG A C 1
ATOM 710 O O . ARG A 1 90 ? -5.171 -23.274 95.033 1.00 31.28 87 ARG A O 1
ATOM 718 N N . PRO A 1 91 ? -3.635 -22.800 93.478 1.00 29.79 88 PRO A N 1
ATOM 719 C CA . PRO A 1 91 ? -4.572 -21.940 92.747 1.00 27.44 88 PRO A CA 1
ATOM 720 C C . PRO A 1 91 ? -5.659 -22.749 92.058 1.00 30.52 88 PRO A C 1
ATOM 721 O O . PRO A 1 91 ? -5.472 -23.917 91.704 1.00 30.55 88 PRO A O 1
ATOM 725 N N . VAL A 1 92 ? -6.804 -22.100 91.854 1.00 27.76 89 VAL A N 1
ATOM 726 C CA . VAL A 1 92 ? -7.979 -22.715 91.244 1.00 28.86 89 VAL A CA 1
ATOM 727 C C . VAL A 1 92 ? -8.245 -22.033 89.908 1.00 26.18 89 VAL A C 1
ATOM 728 O O . VAL A 1 92 ? -8.486 -20.821 89.859 1.00 27.25 89 VAL A O 1
ATOM 732 N N . VAL A 1 93 ? -8.202 -22.809 88.830 1.00 28.55 90 VAL A N 1
ATOM 733 C CA . VAL A 1 93 ? -8.585 -22.348 87.499 1.00 29.90 90 VAL A CA 1
ATOM 734 C C . VAL A 1 93 ? -10.013 -22.802 87.237 1.00 33.82 90 VAL A C 1
ATOM 735 O O . VAL A 1 93 ? -10.338 -23.983 87.415 1.00 42.07 90 VAL A O 1
ATOM 739 N N . TRP A 1 94 ? -10.872 -21.876 86.818 1.00 27.16 91 TRP A N 1
ATOM 740 C CA . TRP A 1 94 ? -12.278 -22.201 86.637 1.00 32.56 91 TRP A CA 1
ATOM 741 C C . TRP A 1 94 ? -12.820 -21.562 85.365 1.00 30.90 91 TRP A C 1
ATOM 742 O O . TRP A 1 94 ? -12.265 -20.593 84.842 1.00 27.29 91 TRP A O 1
ATOM 753 N N . ASN A 1 95 ? -13.925 -22.136 84.881 1.00 31.60 92 ASN A N 1
ATOM 754 C CA . ASN A 1 95 ? -14.617 -21.710 83.668 1.00 30.67 92 ASN A CA 1
ATOM 755 C C . ASN A 1 95 ? -16.107 -21.666 83.971 1.00 39.91 92 ASN A C 1
ATOM 756 O O . ASN A 1 95 ? -16.709 -22.704 84.261 1.00 34.07 92 ASN A O 1
ATOM 761 N N . ALA A 1 96 ? -16.704 -20.476 83.877 1.00 37.24 93 ALA A N 1
ATOM 762 C CA . ALA A 1 96 ? -18.104 -20.315 84.262 1.00 34.01 93 ALA A CA 1
ATOM 763 C C . ALA A 1 96 ? -19.035 -21.198 83.440 1.00 38.03 93 ALA A C 1
ATOM 764 O O . ALA A 1 96 ? -20.091 -21.608 83.934 1.00 40.13 93 ALA A O 1
ATOM 766 N N . PHE A 1 97 ? -18.671 -21.511 82.196 1.00 41.73 94 PHE A N 1
ATOM 767 C CA . PHE A 1 97 ? -19.517 -22.372 81.377 1.00 50.62 94 PHE A CA 1
ATOM 768 C C . PHE A 1 97 ? -19.346 -23.852 81.691 1.00 51.88 94 PHE A C 1
ATOM 769 O O . PHE A 1 97 ? -20.169 -24.658 81.249 1.00 60.51 94 PHE A O 1
ATOM 777 N N . ASP A 1 98 ? -18.322 -24.228 82.459 1.00 51.56 95 ASP A N 1
ATOM 778 C CA . ASP A 1 98 ? -17.932 -25.625 82.610 1.00 56.18 95 ASP A CA 1
ATOM 779 C C . ASP A 1 98 ? -17.928 -26.097 84.061 1.00 59.97 95 ASP A C 1
ATOM 780 O O . ASP A 1 98 ? -17.340 -27.140 84.360 1.00 62.39 95 ASP A O 1
ATOM 785 N N . GLU A 1 99 ? -18.564 -25.368 84.963 1.00 59.47 96 GLU A N 1
ATOM 786 C CA . GLU A 1 99 ? -18.468 -25.840 86.337 1.00 54.02 96 GLU A CA 1
ATOM 787 C C . GLU A 1 99 ? -19.752 -26.543 86.763 1.00 58.93 96 GLU A C 1
ATOM 788 O O . GLU A 1 99 ? -20.851 -26.148 86.358 1.00 61.73 96 GLU A O 1
ATOM 794 N N . PRO A 1 100 ? -19.627 -27.587 87.585 1.00 61.26 97 PRO A N 1
ATOM 795 C CA . PRO A 1 100 ? -20.800 -28.348 88.032 1.00 62.37 97 PRO A CA 1
ATOM 796 C C . PRO A 1 100 ? -21.464 -27.730 89.253 1.00 60.23 97 PRO A C 1
ATOM 797 O O . PRO A 1 100 ? -20.805 -27.248 90.177 1.00 57.82 97 PRO A O 1
ATOM 801 N N . GLY A 1 101 ? -22.797 -27.761 89.251 1.00 58.16 98 GLY A N 1
ATOM 802 C CA . GLY A 1 101 ? -23.567 -27.215 90.348 1.00 54.29 98 GLY A CA 1
ATOM 803 C C . GLY A 1 101 ? -23.512 -25.695 90.385 1.00 62.30 98 GLY A C 1
ATOM 804 O O . GLY A 1 101 ? -22.986 -25.033 89.488 1.00 62.50 98 GLY A O 1
ATOM 805 N N . ASP A 1 102 ? -24.075 -25.149 91.466 1.00 56.15 99 ASP A N 1
ATOM 806 C CA . ASP A 1 102 ? -24.122 -23.705 91.705 1.00 51.40 99 ASP A CA 1
ATOM 807 C C . ASP A 1 102 ? -24.582 -22.962 90.453 1.00 50.23 99 ASP A C 1
ATOM 808 O O . ASP A 1 102 ? -23.984 -21.972 90.025 1.00 43.79 99 ASP A O 1
ATOM 813 N N . THR A 1 103 ? -25.669 -23.464 89.862 1.00 55.02 100 THR A N 1
ATOM 814 C CA . THR A 1 103 ? -26.094 -22.995 88.548 1.00 52.41 100 THR A CA 1
ATOM 815 C C . THR A 1 103 ? -26.359 -21.495 88.547 1.00 52.66 100 THR A C 1
ATOM 816 O O . THR A 1 103 ? -25.966 -20.791 87.609 1.00 46.51 100 THR A O 1
ATOM 820 N N . ALA A 1 104 ? -27.007 -20.983 89.597 1.00 59.33 101 ALA A N 1
ATOM 821 C CA . ALA A 1 104 ? -27.317 -19.557 89.647 1.00 45.83 101 ALA A CA 1
ATOM 822 C C . ALA A 1 104 ? -26.051 -18.713 89.727 1.00 46.96 101 ALA A C 1
ATOM 823 O O . ALA A 1 104 ? -25.977 -17.637 89.123 1.00 47.65 101 ALA A O 1
ATOM 825 N N . PHE A 1 105 ? -25.044 -19.184 90.464 1.00 43.86 102 PHE A N 1
ATOM 826 C CA . PHE A 1 105 ? -23.815 -18.414 90.625 1.00 39.16 102 PHE A CA 1
ATOM 827 C C . PHE A 1 105 ? -23.098 -18.244 89.291 1.00 38.61 102 PHE A C 1
ATOM 828 O O . PHE A 1 105 ? -22.823 -17.121 88.852 1.00 37.87 102 PHE A O 1
ATOM 836 N N . TRP A 1 106 ? -22.792 -19.359 88.625 1.00 41.43 103 TRP A N 1
ATOM 837 C CA . TRP A 1 106 ? -22.060 -19.295 87.366 1.00 39.57 103 TRP A CA 1
ATOM 838 C C . TRP A 1 106 ? -22.875 -18.629 86.262 1.00 47.16 103 TRP A C 1
ATOM 839 O O . TRP A 1 106 ? -22.297 -18.031 85.347 1.00 49.63 103 TRP A O 1
ATOM 850 N N . HIS A 1 107 ? -24.208 -18.723 86.328 1.00 50.94 104 HIS A N 1
ATOM 851 C CA . HIS A 1 107 ? -25.059 -18.048 85.350 1.00 49.25 104 HIS A CA 1
ATOM 852 C C . HIS A 1 107 ? -24.803 -16.546 85.346 1.00 44.30 104 HIS A C 1
ATOM 853 O O . HIS A 1 107 ? -24.563 -15.945 84.293 1.00 41.59 104 HIS A O 1
ATOM 860 N N . ASP A 1 108 ? -24.833 -15.927 86.527 1.00 45.97 105 ASP A N 1
ATOM 861 C CA . ASP A 1 108 ? -24.593 -14.492 86.625 1.00 44.41 105 ASP A CA 1
ATOM 862 C C . ASP A 1 108 ? -23.148 -14.142 86.280 1.00 47.68 105 ASP A C 1
ATOM 863 O O . ASP A 1 108 ? -22.888 -13.114 85.646 1.00 52.00 105 ASP A O 1
ATOM 868 N N . ALA A 1 109 ? -22.197 -14.986 86.688 1.00 44.54 106 ALA A N 1
ATOM 869 C CA . ALA A 1 109 ? -20.796 -14.746 86.357 1.00 42.70 106 ALA A CA 1
ATOM 870 C C . ALA A 1 109 ? -20.583 -14.722 84.847 1.00 43.62 106 ALA A C 1
ATOM 871 O O . ALA A 1 109 ? -19.986 -13.784 84.306 1.00 41.91 106 ALA A O 1
ATOM 873 N N . ALA A 1 110 ? -21.076 -15.748 84.148 1.00 44.57 107 ALA A N 1
ATOM 874 C CA . ALA A 1 110 ? -20.927 -15.804 82.698 1.00 43.20 107 ALA A CA 1
ATOM 875 C C . ALA A 1 110 ? -21.610 -14.628 82.010 1.00 45.72 107 ALA A C 1
ATOM 876 O O . ALA A 1 110 ? -21.136 -14.157 80.969 1.00 45.08 107 ALA A O 1
ATOM 878 N N . CYS A 1 111 ? -22.714 -14.133 82.575 1.00 45.43 108 CYS A N 1
ATOM 879 C CA . CYS A 1 111 ? -23.445 -13.041 81.943 1.00 42.74 108 CYS A CA 1
ATOM 880 C C . CYS A 1 111 ? -22.700 -11.714 82.007 1.00 42.26 108 CYS A C 1
ATOM 881 O O . CYS A 1 111 ? -23.055 -10.788 81.271 1.00 41.90 108 CYS A O 1
ATOM 884 N N . PHE A 1 112 ? -21.679 -11.592 82.859 1.00 43.02 109 PHE A N 1
ATOM 885 C CA . PHE A 1 112 ? -21.012 -10.310 83.057 1.00 44.28 109 PHE A CA 1
ATOM 886 C C . PHE A 1 112 ? -19.507 -10.410 82.850 1.00 48.72 109 PHE A C 1
ATOM 887 O O . PHE A 1 112 ? -18.749 -9.592 83.374 1.00 59.95 109 PHE A O 1
ATOM 895 N N . GLY A 1 113 ? -19.059 -11.396 82.076 1.00 44.36 110 GLY A N 1
ATOM 896 C CA . GLY A 1 113 ? -17.662 -11.514 81.728 1.00 41.32 110 GLY A CA 1
ATOM 897 C C . GLY A 1 113 ? -16.801 -12.257 82.726 1.00 41.99 110 GLY A C 1
ATOM 898 O O . GLY A 1 113 ? -15.638 -12.547 82.418 1.00 45.81 110 GLY A O 1
ATOM 907 N N . ARG A 1 115 ? -15.805 -15.117 83.353 1.00 30.65 112 ARG A N 1
ATOM 908 C CA . ARG A 1 115 ? -15.928 -16.391 82.653 1.00 34.72 112 ARG A CA 1
ATOM 909 C C . ARG A 1 115 ? -14.760 -17.341 82.877 1.00 32.26 112 ARG A C 1
ATOM 910 O O . ARG A 1 115 ? -14.978 -18.508 83.216 1.00 31.84 112 ARG A O 1
ATOM 918 N N . TYR A 1 116 ? -13.522 -16.891 82.685 1.00 27.51 113 TYR A N 1
ATOM 919 C CA . TYR A 1 116 ? -12.355 -17.765 82.761 1.00 35.84 113 TYR A CA 1
ATOM 920 C C . TYR A 1 116 ? -11.393 -17.188 83.789 1.00 35.78 113 TYR A C 1
ATOM 921 O O . TYR A 1 116 ? -10.718 -16.186 83.526 1.00 36.51 113 TYR A O 1
ATOM 930 N N . GLY A 1 117 ? -11.326 -17.825 84.953 1.00 34.12 114 GLY A N 1
ATOM 931 C CA . GLY A 1 117 ? -10.724 -17.222 86.122 1.00 29.20 114 GLY A CA 1
ATOM 932 C C . GLY A 1 117 ? -9.572 -18.021 86.695 1.00 31.45 114 GLY A C 1
ATOM 933 O O . GLY A 1 117 ? -9.486 -19.239 86.523 1.00 21.48 114 GLY A O 1
ATOM 934 N N . TRP A 1 118 ? -8.686 -17.310 87.384 1.00 30.78 115 TRP A N 1
ATOM 935 C CA . TRP A 1 118 ? -7.584 -17.879 88.150 1.00 27.99 115 TRP A CA 1
ATOM 936 C C . TRP A 1 118 ? -7.713 -17.303 89.554 1.00 29.01 115 TRP A C 1
ATOM 937 O O . TRP A 1 118 ? -7.638 -16.082 89.731 1.00 27.51 115 TRP A O 1
ATOM 948 N N . SER A 1 119 ? -7.946 -18.161 90.545 1.00 18.10 116 SER A N 1
ATOM 949 C CA . SER A 1 119 ? -8.184 -17.701 91.907 1.00 22.19 116 SER A CA 1
ATOM 950 C C . SER A 1 119 ? -7.239 -18.388 92.882 1.00 22.63 116 SER A C 1
ATOM 951 O O . SER A 1 119 ? -7.023 -19.601 92.800 1.00 25.14 116 SER A O 1
ATOM 954 N N . HIS A 1 120 ? -6.686 -17.610 93.814 1.00 22.66 117 HIS A N 1
ATOM 955 C CA . HIS A 1 120 ? -5.827 -18.156 94.857 1.00 21.98 117 HIS A CA 1
ATOM 956 C C . HIS A 1 120 ? -6.138 -17.509 96.201 1.00 19.92 117 HIS A C 1
ATOM 957 O O . HIS A 1 120 ? -6.273 -16.285 96.296 1.00 18.98 117 HIS A O 1
ATOM 964 N N . GLY A 1 121 ? -6.220 -18.334 97.242 1.00 22.36 118 GLY A N 1
ATOM 965 C CA . GLY A 1 121 ? -6.571 -17.880 98.577 1.00 30.15 118 GLY A CA 1
ATOM 966 C C . GLY A 1 121 ? -5.387 -17.885 99.527 1.00 31.80 118 GLY A C 1
ATOM 967 O O . GLY A 1 121 ? -4.506 -18.742 99.433 1.00 39.28 118 GLY A O 1
ATOM 968 N N . GLY A 1 122 ? -5.380 -16.930 100.451 1.00 29.16 119 GLY A N 1
ATOM 969 C CA . GLY A 1 122 ? -4.305 -16.812 101.421 1.00 30.85 119 GLY A CA 1
ATOM 970 C C . GLY A 1 122 ? -4.834 -16.421 102.786 1.00 31.16 119 GLY A C 1
ATOM 971 O O . GLY A 1 122 ? -5.851 -15.733 102.912 1.00 32.70 119 GLY A O 1
ATOM 972 N N . TYR A 1 123 ? -4.121 -16.865 103.819 1.00 30.67 120 TYR A N 1
ATOM 973 C CA . TYR A 1 123 ? -4.502 -16.618 105.204 1.00 30.32 120 TYR A CA 1
ATOM 974 C C . TYR A 1 123 ? -3.490 -15.704 105.881 1.00 26.25 120 TYR A C 1
ATOM 975 O O . TYR A 1 123 ? -2.305 -15.703 105.541 1.00 33.56 120 TYR A O 1
ATOM 984 N N . ASP A 1 124 ? -3.968 -14.927 106.846 1.00 26.28 121 ASP A N 1
ATOM 985 C CA . ASP A 1 124 ? -3.133 -14.025 107.622 1.00 33.74 121 ASP A CA 1
ATOM 986 C C . ASP A 1 124 ? -3.078 -14.491 109.076 1.00 39.76 121 ASP A C 1
ATOM 987 O O . ASP A 1 124 ? -3.733 -15.464 109.468 1.00 37.15 121 ASP A O 1
ATOM 992 N N . ARG A 1 125 ? -2.288 -13.768 109.878 1.00 43.51 122 ARG A N 1
ATOM 993 C CA . ARG A 1 125 ? -2.079 -14.145 111.273 1.00 45.45 122 ARG A CA 1
ATOM 994 C C . ARG A 1 125 ? -3.393 -14.276 112.035 1.00 44.25 122 ARG A C 1
ATOM 995 O O . ARG A 1 125 ? -3.518 -15.141 112.909 1.00 47.81 122 ARG A O 1
ATOM 1003 N N . ALA A 1 126 ? -4.383 -13.445 111.712 1.00 41.79 123 ALA A N 1
ATOM 1004 C CA . ALA A 1 126 ? -5.643 -13.449 112.445 1.00 40.29 123 ALA A CA 1
ATOM 1005 C C . ALA A 1 126 ? -6.614 -14.524 111.972 1.00 42.50 123 ALA A C 1
ATOM 1006 O O . ALA A 1 126 ? -7.659 -14.709 112.605 1.00 48.52 123 ALA A O 1
ATOM 1008 N N . GLY A 1 127 ? -6.306 -15.227 110.885 1.00 40.32 124 GLY A N 1
ATOM 1009 C CA . GLY A 1 127 ? -7.187 -16.245 110.355 1.00 35.73 124 GLY A CA 1
ATOM 1010 C C . GLY A 1 127 ? -8.082 -15.792 109.223 1.00 33.86 124 GLY A C 1
ATOM 1011 O O . GLY A 1 127 ? -8.888 -16.595 108.736 1.00 39.48 124 GLY A O 1
ATOM 1012 N N . ASN A 1 128 ? -7.971 -14.541 108.788 1.00 31.51 125 ASN A N 1
ATOM 1013 C CA . ASN A 1 128 ? -8.788 -14.066 107.684 1.00 31.74 125 ASN A CA 1
ATOM 1014 C C . ASN A 1 128 ? -8.361 -14.728 106.379 1.00 30.67 125 ASN A C 1
ATOM 1015 O O . ASN A 1 128 ? -7.215 -15.153 106.214 1.00 33.62 125 ASN A O 1
ATOM 1020 N N . LEU A 1 129 ? -9.303 -14.816 105.448 1.00 24.02 126 LEU A N 1
ATOM 1021 C CA . LEU A 1 129 ? -9.058 -15.380 104.127 1.00 25.54 126 LEU A CA 1
ATOM 1022 C C . LEU A 1 129 ? -9.097 -14.260 103.099 1.00 28.01 126 LEU A C 1
ATOM 1023 O O . LEU A 1 129 ? -10.080 -13.511 103.030 1.00 30.46 126 LEU A O 1
ATOM 1028 N N . GLY A 1 130 ? -8.028 -14.140 102.318 1.00 27.18 127 GLY A N 1
ATOM 1029 C CA . GLY A 1 130 ? -7.966 -13.208 101.211 1.00 17.36 127 GLY A CA 1
ATOM 1030 C C . GLY A 1 130 ? -7.827 -13.975 99.905 1.00 26.27 127 GLY A C 1
ATOM 1031 O O . GLY A 1 130 ? -6.999 -14.882 99.792 1.00 33.13 127 GLY A O 1
ATOM 1032 N N . VAL A 1 131 ? -8.661 -13.611 98.936 1.00 21.85 128 VAL A N 1
ATOM 1033 C CA . VAL A 1 131 ? -8.753 -14.328 97.671 1.00 21.57 128 VAL A CA 1
ATOM 1034 C C . VAL A 1 131 ? -8.464 -13.348 96.546 1.00 24.21 128 VAL A C 1
ATOM 1035 O O . VAL A 1 131 ? -9.198 -12.367 96.368 1.00 27.13 128 VAL A O 1
ATOM 1039 N N . LEU A 1 132 ? -7.402 -13.615 95.788 1.00 21.88 129 LEU A N 1
ATOM 1040 C CA . LEU A 1 132 ? -7.122 -12.888 94.558 1.00 21.30 129 LEU A CA 1
ATOM 1041 C C . LEU A 1 132 ? -7.699 -13.669 93.390 1.00 23.17 129 LEU A C 1
ATOM 1042 O O . LEU A 1 132 ? -7.447 -14.871 93.256 1.00 23.20 129 LEU A O 1
ATOM 1047 N N . THR A 1 133 ? -8.475 -12.988 92.552 1.00 24.34 130 THR A N 1
ATOM 1048 C CA . THR A 1 133 ? -9.145 -13.617 91.422 1.00 23.27 130 THR A CA 1
ATOM 1049 C C . THR A 1 133 ? -8.807 -12.840 90.159 1.00 22.22 130 THR A C 1
ATOM 1050 O O . THR A 1 133 ? -9.053 -11.631 90.086 1.00 17.25 130 THR A O 1
ATOM 1054 N N . LEU A 1 134 ? -8.229 -13.529 89.178 1.00 16.12 131 LEU A N 1
ATOM 1055 C CA . LEU A 1 134 ? -7.879 -12.944 87.889 1.00 23.44 131 LEU A CA 1
ATOM 1056 C C . LEU A 1 134 ? -8.773 -13.564 86.825 1.00 22.29 131 LEU A C 1
ATOM 1057 O O . LEU A 1 134 ? -8.758 -14.785 86.633 1.00 24.92 131 LEU A O 1
ATOM 1062 N N . VAL A 1 135 ? -9.551 -12.732 86.138 1.00 21.79 132 VAL A N 1
ATOM 1063 C CA . VAL A 1 135 ? -10.550 -13.219 85.195 1.00 27.99 132 VAL A CA 1
ATOM 1064 C C . VAL A 1 135 ? -10.339 -12.567 83.837 1.00 23.99 132 VAL A C 1
ATOM 1065 O O . VAL A 1 135 ? -10.089 -11.360 83.746 1.00 22.99 132 VAL A O 1
ATOM 1069 N N . ARG A 1 136 ? -10.440 -13.373 82.785 1.00 28.91 133 ARG A N 1
ATOM 1070 C CA . ARG A 1 136 ? -10.527 -12.889 81.416 1.00 37.97 133 ARG A CA 1
ATOM 1071 C C . ARG A 1 136 ? -11.893 -13.249 80.845 1.00 36.93 133 ARG A C 1
ATOM 1072 O O . ARG A 1 136 ? -12.503 -14.249 81.236 1.00 35.30 133 ARG A O 1
ATOM 1080 N N . ASP A 1 137 ? -12.373 -12.420 79.919 1.00 37.99 134 ASP A N 1
ATOM 1081 C CA . ASP A 1 137 ? -13.709 -12.570 79.356 1.00 37.34 134 ASP A CA 1
ATOM 1082 C C . ASP A 1 137 ? -13.712 -13.131 77.943 1.00 39.39 134 ASP A C 1
ATOM 1083 O O . ASP A 1 137 ? -14.790 -13.321 77.371 1.00 49.36 134 ASP A O 1
ATOM 1088 N N . THR A 1 138 ? -12.546 -13.407 77.363 1.00 40.27 135 THR A N 1
ATOM 1089 C CA . THR A 1 138 ? -12.446 -13.731 75.944 1.00 47.10 135 THR A CA 1
ATOM 1090 C C . THR A 1 138 ? -12.260 -15.224 75.692 1.00 43.22 135 THR A C 1
ATOM 1091 O O . THR A 1 138 ? -13.084 -15.852 75.022 1.00 36.04 135 THR A O 1
ATOM 1095 N N . THR A 1 139 ? -11.178 -15.799 76.218 1.00 40.25 136 THR A N 1
ATOM 1096 C CA . THR A 1 139 ? -10.779 -17.166 75.942 1.00 38.25 136 THR A CA 1
ATOM 1097 C C . THR A 1 139 ? -10.265 -17.823 77.215 1.00 38.47 136 THR A C 1
ATOM 1098 O O . THR A 1 139 ? -9.515 -17.197 77.978 1.00 36.26 136 THR A O 1
ATOM 1102 N N . PRO A 1 140 ? -10.659 -19.065 77.478 1.00 46.76 137 PRO A N 1
ATOM 1103 C CA . PRO A 1 140 ? -10.015 -19.826 78.553 1.00 30.87 137 PRO A CA 1
ATOM 1104 C C . PRO A 1 140 ? -8.580 -20.167 78.184 1.00 46.71 137 PRO A C 1
ATOM 1105 O O . PRO A 1 140 ? -8.248 -20.375 77.015 1.00 45.69 137 PRO A O 1
ATOM 1109 N N . LEU A 1 141 ? -7.719 -20.220 79.198 1.00 48.63 138 LEU A N 1
ATOM 1110 C CA . LEU A 1 141 ? -6.312 -20.523 78.961 1.00 50.81 138 LEU A CA 1
ATOM 1111 C C . LEU A 1 141 ? -6.120 -22.005 78.659 1.00 52.18 138 LEU A C 1
ATOM 1112 O O . LEU A 1 141 ? -6.629 -22.868 79.381 1.00 51.83 138 LEU A O 1
ATOM 1117 N N . ASP A 1 142 ? -5.387 -22.301 77.586 1.00 53.00 139 ASP A N 1
ATOM 1118 C CA . ASP A 1 142 ? -4.944 -23.669 77.368 1.00 57.78 139 ASP A CA 1
ATOM 1119 C C . ASP A 1 142 ? -3.836 -24.013 78.357 1.00 60.49 139 ASP A C 1
ATOM 1120 O O . ASP A 1 142 ? -3.189 -23.135 78.934 1.00 62.03 139 ASP A O 1
ATOM 1125 N N . ALA A 1 143 ? -3.626 -25.317 78.550 1.00 73.38 140 ALA A N 1
ATOM 1126 C CA . ALA A 1 143 ? -2.657 -25.777 79.540 1.00 67.84 140 ALA A CA 1
ATOM 1127 C C . ALA A 1 143 ? -1.263 -25.215 79.284 1.00 66.72 140 ALA A C 1
ATOM 1128 O O . ALA A 1 143 ? -0.511 -24.968 80.234 1.00 65.63 140 ALA A O 1
ATOM 1130 N N . ASP A 1 144 ? -0.902 -25.006 78.016 1.00 69.97 141 ASP A N 1
ATOM 1131 C CA . ASP A 1 144 ? 0.414 -24.463 77.699 1.00 75.12 141 ASP A CA 1
ATOM 1132 C C . ASP A 1 144 ? 0.547 -23.014 78.151 1.00 74.38 141 ASP A C 1
ATOM 1133 O O . ASP A 1 144 ? 1.639 -22.588 78.546 1.00 74.04 141 ASP A O 1
ATOM 1138 N N . GLU A 1 145 ? -0.544 -22.244 78.098 1.00 72.32 142 GLU A N 1
ATOM 1139 C CA . GLU A 1 145 ? -0.515 -20.882 78.624 1.00 64.66 142 GLU A CA 1
ATOM 1140 C C . GLU A 1 145 ? -0.553 -20.880 80.146 1.00 53.68 142 GLU A C 1
ATOM 1141 O O . GLU A 1 145 ? 0.046 -20.009 80.787 1.00 49.55 142 GLU A O 1
ATOM 1147 N N . ILE A 1 146 ? -1.264 -21.841 80.740 1.00 52.22 143 ILE A N 1
ATOM 1148 C CA . ILE A 1 146 ? -1.279 -21.957 82.195 1.00 49.89 143 ILE A CA 1
ATOM 1149 C C . ILE A 1 146 ? 0.120 -22.252 82.717 1.00 35.37 143 ILE A C 1
ATOM 1150 O O . ILE A 1 146 ? 0.573 -21.653 83.700 1.00 40.92 143 ILE A O 1
ATOM 1155 N N . SER A 1 147 ? 0.831 -23.169 82.056 1.00 43.87 144 SER A N 1
ATOM 1156 C CA . SER A 1 147 ? 2.180 -23.526 82.485 1.00 40.47 144 SER A CA 1
ATOM 1157 C C . SER A 1 147 ? 3.090 -22.305 82.543 1.00 41.64 144 SER A C 1
ATOM 1158 O O . SER A 1 147 ? 3.836 -22.124 83.513 1.00 49.31 144 SER A O 1
ATOM 1161 N N . ARG A 1 148 ? 3.033 -21.448 81.523 1.00 38.77 145 ARG A N 1
ATOM 1162 C CA . ARG A 1 148 ? 3.904 -20.281 81.481 1.00 41.77 145 ARG A CA 1
ATOM 1163 C C . ARG A 1 148 ? 3.445 -19.167 82.414 1.00 37.70 145 ARG A C 1
ATOM 1164 O O . ARG A 1 148 ? 4.260 -18.313 82.783 1.00 42.40 145 ARG A O 1
ATOM 1172 N N . LEU A 1 149 ? 2.178 -19.169 82.828 1.00 34.22 146 LEU A N 1
ATOM 1173 C CA . LEU A 1 149 ? 1.641 -18.125 83.694 1.00 31.29 146 LEU A CA 1
ATOM 1174 C C . LEU A 1 149 ? 1.673 -18.480 85.174 1.00 30.93 146 LEU A C 1
ATOM 1175 O O . LEU A 1 149 ? 1.309 -17.633 85.996 1.00 36.82 146 LEU A O 1
ATOM 1180 N N . ARG A 1 150 ? 2.086 -19.697 85.536 1.00 32.65 147 ARG A N 1
ATOM 1181 C CA . ARG A 1 150 ? 2.080 -20.089 86.943 1.00 30.73 147 ARG A CA 1
ATOM 1182 C C . ARG A 1 150 ? 2.969 -19.176 87.774 1.00 33.04 147 ARG A C 1
ATOM 1183 O O . ARG A 1 150 ? 2.518 -18.579 88.759 1.00 32.34 147 ARG A O 1
ATOM 1191 N N . ALA A 1 151 ? 4.240 -19.054 87.391 1.00 38.50 148 ALA A N 1
ATOM 1192 C CA . ALA A 1 151 ? 5.163 -18.198 88.135 1.00 27.51 148 ALA A CA 1
ATOM 1193 C C . ALA A 1 151 ? 4.711 -16.744 88.191 1.00 33.96 148 ALA A C 1
ATOM 1194 O O . ALA A 1 151 ? 4.732 -16.162 89.290 1.00 28.47 148 ALA A O 1
ATOM 1196 N N . PRO A 1 152 ? 4.308 -16.094 87.088 1.00 39.05 149 PRO A N 1
ATOM 1197 C CA . PRO A 1 152 ? 3.835 -14.704 87.220 1.00 25.43 149 PRO A CA 1
ATOM 1198 C C . PRO A 1 152 ? 2.594 -14.569 88.084 1.00 22.81 149 PRO A C 1
ATOM 1199 O O . PRO A 1 152 ? 2.516 -13.650 88.908 1.00 22.50 149 PRO A O 1
ATOM 1203 N N . CYS A 1 153 ? 1.614 -15.459 87.920 1.00 22.24 150 CYS A N 1
ATOM 1204 C CA . CYS A 1 153 ? 0.414 -15.381 88.746 1.00 25.65 150 CYS A CA 1
ATOM 1205 C C . CYS A 1 153 ? 0.739 -15.616 90.213 1.00 28.55 150 CYS A C 1
ATOM 1206 O O . CYS A 1 153 ? 0.161 -14.969 91.095 1.00 29.65 150 CYS A O 1
ATOM 1209 N N . ALA A 1 154 ? 1.653 -16.550 90.491 1.00 20.21 151 ALA A N 1
ATOM 1210 C CA . ALA A 1 154 ? 2.131 -16.757 91.854 1.00 19.98 151 ALA A CA 1
ATOM 1211 C C . ALA A 1 154 ? 2.710 -15.471 92.424 1.00 30.15 151 ALA A C 1
ATOM 1212 O O . ALA A 1 154 ? 2.429 -15.096 93.568 1.00 29.81 151 ALA A O 1
ATOM 1214 N N . SER A 1 155 ? 3.529 -14.784 91.629 1.00 30.04 152 SER A N 1
ATOM 1215 C CA . SER A 1 155 ? 4.087 -13.504 92.044 1.00 26.50 152 SER A CA 1
ATOM 1216 C C . SER A 1 155 ? 2.982 -12.527 92.437 1.00 25.28 152 SER A C 1
ATOM 1217 O O . SER A 1 155 ? 3.001 -11.960 93.535 1.00 27.02 152 SER A O 1
ATOM 1220 N N . LEU A 1 156 ? 1.995 -12.335 91.555 1.00 25.94 153 LEU A N 1
ATOM 1221 C CA . LEU A 1 156 ? 0.892 -11.421 91.850 1.00 22.25 153 LEU A CA 1
ATOM 1222 C C . LEU A 1 156 ? 0.110 -11.865 93.076 1.00 26.16 153 LEU A C 1
ATOM 1223 O O . LEU A 1 156 ? -0.379 -11.032 93.850 1.00 23.88 153 LEU A O 1
ATOM 1228 N N . SER A 1 157 ? -0.039 -13.177 93.254 1.00 28.79 154 SER A N 1
ATOM 1229 C CA . SER A 1 157 ? -0.797 -13.698 94.383 1.00 20.05 154 SER A CA 1
ATOM 1230 C C . SER A 1 157 ? -0.100 -13.387 95.701 1.00 26.00 154 SER A C 1
ATOM 1231 O O . SER A 1 157 ? -0.738 -12.963 96.671 1.00 29.84 154 SER A O 1
ATOM 1234 N N . HIS A 1 158 ? 1.216 -13.603 95.756 1.00 23.02 155 HIS A N 1
ATOM 1235 C CA . HIS A 1 158 ? 1.981 -13.201 96.930 1.00 20.93 155 HIS A CA 1
ATOM 1236 C C . HIS A 1 158 ? 1.868 -11.702 97.163 1.00 21.89 155 HIS A C 1
ATOM 1237 O O . HIS A 1 158 ? 1.753 -11.250 98.307 1.00 30.48 155 HIS A O 1
ATOM 1244 N N . ALA A 1 159 ? 1.892 -10.917 96.086 1.00 18.99 156 ALA A N 1
ATOM 1245 C CA . ALA A 1 159 ? 1.834 -9.465 96.221 1.00 23.71 156 ALA A CA 1
ATOM 1246 C C . ALA A 1 159 ? 0.499 -9.014 96.795 1.00 24.85 156 ALA A C 1
ATOM 1247 O O . ALA A 1 159 ? 0.451 -8.102 97.628 1.00 23.15 156 ALA A O 1
ATOM 1249 N N . ALA A 1 160 ? -0.598 -9.633 96.355 1.00 26.02 157 ALA A N 1
ATOM 1250 C CA . ALA A 1 160 ? -1.909 -9.250 96.866 1.00 26.00 157 ALA A CA 1
ATOM 1251 C C . ALA A 1 160 ? -2.030 -9.575 98.347 1.00 25.13 157 ALA A C 1
ATOM 1252 O O . ALA A 1 160 ? -2.538 -8.766 99.132 1.00 22.44 157 ALA A O 1
ATOM 1254 N N . HIS A 1 161 ? -1.548 -10.749 98.748 1.00 28.85 158 HIS A N 1
ATOM 1255 C CA . HIS A 1 161 ? -1.676 -11.163 100.136 1.00 25.80 158 HIS A CA 1
ATOM 1256 C C . HIS A 1 161 ? -0.731 -10.388 101.044 1.00 27.06 158 HIS A C 1
ATOM 1257 O O . HIS A 1 161 ? -1.038 -10.184 102.224 1.00 28.18 158 HIS A O 1
ATOM 1264 N N . ALA A 1 162 ? 0.406 -9.937 100.516 1.00 18.86 159 ALA A N 1
ATOM 1265 C CA . ALA A 1 162 ? 1.399 -9.257 101.337 1.00 28.51 159 ALA A CA 1
ATOM 1266 C C . ALA A 1 162 ? 1.228 -7.745 101.352 1.00 31.07 159 ALA A C 1
ATOM 1267 O O . ALA A 1 162 ? 1.568 -7.104 102.354 1.00 37.03 159 ALA A O 1
ATOM 1269 N N . TYR A 1 163 ? 0.706 -7.157 100.275 1.00 20.21 160 TYR A N 1
ATOM 1270 C CA . TYR A 1 163 ? 0.630 -5.708 100.164 1.00 24.29 160 TYR A CA 1
ATOM 1271 C C . TYR A 1 163 ? -0.787 -5.153 100.150 1.00 23.15 160 TYR A C 1
ATOM 1272 O O . TYR A 1 163 ? -0.970 -3.984 100.502 1.00 25.85 160 TYR A O 1
ATOM 1281 N N . LEU A 1 164 ? -1.785 -5.941 99.753 1.00 18.40 161 LEU A N 1
ATOM 1282 C CA . LEU A 1 164 ? -3.162 -5.464 99.684 1.00 29.93 161 LEU A CA 1
ATOM 1283 C C . LEU A 1 164 ? -4.005 -5.937 100.863 1.00 27.62 161 LEU A C 1
ATOM 1284 O O . LEU A 1 164 ? -4.627 -5.118 101.545 1.00 31.84 161 LEU A O 1
ATOM 1297 N N . PRO A 1 166 ? -3.312 -6.990 104.012 1.00 25.67 163 PRO A N 1
ATOM 1298 C CA . PRO A 1 166 ? -3.064 -6.369 105.324 1.00 29.03 163 PRO A CA 1
ATOM 1299 C C . PRO A 1 166 ? -3.502 -4.921 105.403 1.00 31.64 163 PRO A C 1
ATOM 1300 O O . PRO A 1 166 ? -3.781 -4.437 106.507 1.00 32.44 163 PRO A O 1
ATOM 1304 N N . ARG A 1 167 ? -3.559 -4.212 104.278 1.00 36.25 164 ARG A N 1
ATOM 1305 C CA . ARG A 1 167 ? -4.002 -2.827 104.262 1.00 38.80 164 ARG A CA 1
ATOM 1306 C C . ARG A 1 167 ? -5.501 -2.697 104.032 1.00 34.74 164 ARG A C 1
ATOM 1307 O O . ARG A 1 167 ? -6.037 -1.588 104.134 1.00 35.29 164 ARG A O 1
ATOM 1315 N N . LEU A 1 168 ? -6.178 -3.800 103.722 1.00 29.63 165 LEU A N 1
ATOM 1316 C CA . LEU A 1 168 ? -7.628 -3.874 103.815 1.00 31.97 165 LEU A CA 1
ATOM 1317 C C . LEU A 1 168 ? -8.074 -4.269 105.216 1.00 36.43 165 LEU A C 1
ATOM 1318 O O . LEU A 1 168 ? -9.024 -3.689 105.755 1.00 42.03 165 LEU A O 1
ATOM 1323 N N . ALA A 1 169 ? -7.393 -5.242 105.822 1.00 32.39 166 ALA A N 1
ATOM 1324 C CA . ALA A 1 169 ? -7.772 -5.694 107.156 1.00 34.64 166 ALA A CA 1
ATOM 1325 C C . ALA A 1 169 ? -7.505 -4.617 108.200 1.00 43.47 166 ALA A C 1
ATOM 1326 O O . ALA A 1 169 ? -8.349 -4.355 109.066 1.00 50.39 166 ALA A O 1
ATOM 1328 N N . ASP A 1 170 ? -6.334 -3.983 108.135 1.00 46.48 167 ASP A N 1
ATOM 1329 C CA . ASP A 1 170 ? -5.911 -2.982 109.117 1.00 50.68 167 ASP A CA 1
ATOM 1330 C C . ASP A 1 170 ? -5.394 -1.750 108.388 1.00 49.42 167 ASP A C 1
ATOM 1331 O O . ASP A 1 170 ? -4.185 -1.619 108.150 1.00 51.82 167 ASP A O 1
ATOM 1336 N N . PRO A 1 171 ? -6.277 -0.824 108.014 1.00 46.68 168 PRO A N 1
ATOM 1337 C CA . PRO A 1 171 ? -5.810 0.410 107.371 1.00 51.31 168 PRO A CA 1
ATOM 1338 C C . PRO A 1 171 ? -4.966 1.238 108.327 1.00 59.46 168 PRO A C 1
ATOM 1339 O O . PRO A 1 171 ? -5.173 1.225 109.542 1.00 60.50 168 PRO A O 1
ATOM 1343 N N . ILE A 1 172 ? -3.992 1.959 107.761 1.00 67.12 169 ILE A N 1
ATOM 1344 C CA . ILE A 1 172 ? -3.215 2.906 108.558 1.00 69.20 169 ILE A CA 1
ATOM 1345 C C . ILE A 1 172 ? -4.139 3.930 109.203 1.00 70.44 169 ILE A C 1
ATOM 1346 O O . ILE A 1 172 ? -3.953 4.319 110.363 1.00 77.59 169 ILE A O 1
ATOM 1351 N N . ALA A 1 173 ? -5.155 4.369 108.468 1.00 66.19 170 ALA A N 1
ATOM 1352 C CA . ALA A 1 173 ? -6.186 5.237 109.013 1.00 66.32 170 ALA A CA 1
ATOM 1353 C C . ALA A 1 173 ? -7.563 4.707 108.632 1.00 62.41 170 ALA A C 1
ATOM 1354 O O . ALA A 1 173 ? -8.584 5.298 108.978 1.00 68.47 170 ALA A O 1
ATOM 1356 N N . ASN B 1 2 ? 18.410 -12.345 83.387 1.00 129.88 -1 ASN B N 1
ATOM 1357 C CA . ASN B 1 2 ? 17.147 -11.636 83.557 1.00 129.26 -1 ASN B CA 1
ATOM 1358 C C . ASN B 1 2 ? 16.065 -12.288 82.700 1.00 130.48 -1 ASN B C 1
ATOM 1359 O O . ASN B 1 2 ? 14.923 -12.436 83.133 1.00 126.55 -1 ASN B O 1
ATOM 1364 N N . ALA B 1 3 ? 16.427 -12.674 81.475 1.00 136.04 0 ALA B N 1
ATOM 1365 C CA . ALA B 1 3 ? 15.536 -13.526 80.698 1.00 133.19 0 ALA B CA 1
ATOM 1366 C C . ALA B 1 3 ? 15.410 -14.903 81.340 1.00 128.28 0 ALA B C 1
ATOM 1367 O O . ALA B 1 3 ? 14.400 -15.592 81.149 1.00 120.88 0 ALA B O 1
ATOM 1377 N N . ASP B 1 5 ? 15.347 -15.629 84.746 1.00 106.61 2 ASP B N 1
ATOM 1378 C CA . ASP B 1 5 ? 14.535 -15.653 85.963 1.00 96.53 2 ASP B CA 1
ATOM 1379 C C . ASP B 1 5 ? 13.134 -16.196 85.700 1.00 85.50 2 ASP B C 1
ATOM 1380 O O . ASP B 1 5 ? 12.576 -16.922 86.531 1.00 79.11 2 ASP B O 1
ATOM 1385 N N . LEU B 1 6 ? 12.552 -15.866 84.544 1.00 84.06 3 LEU B N 1
ATOM 1386 C CA . LEU B 1 6 ? 11.226 -16.382 84.226 1.00 78.97 3 LEU B CA 1
ATOM 1387 C C . LEU B 1 6 ? 11.284 -17.855 83.839 1.00 72.67 3 LEU B C 1
ATOM 1388 O O . LEU B 1 6 ? 10.360 -18.619 84.143 1.00 70.73 3 LEU B O 1
ATOM 1393 N N . THR B 1 7 ? 12.357 -18.273 83.162 1.00 68.95 4 THR B N 1
ATOM 1394 C CA . THR B 1 7 ? 12.520 -19.688 82.848 1.00 68.49 4 THR B CA 1
ATOM 1395 C C . THR B 1 7 ? 13.025 -20.478 84.050 1.00 62.09 4 THR B C 1
ATOM 1396 O O . THR B 1 7 ? 12.707 -21.666 84.180 1.00 60.29 4 THR B O 1
ATOM 1400 N N . ILE B 1 8 ? 13.808 -19.843 84.929 1.00 56.78 5 ILE B N 1
ATOM 1401 C CA . ILE B 1 8 ? 14.194 -20.484 86.184 1.00 49.51 5 ILE B CA 1
ATOM 1402 C C . ILE B 1 8 ? 12.951 -20.868 86.978 1.00 45.68 5 ILE B C 1
ATOM 1403 O O . ILE B 1 8 ? 12.830 -21.992 87.480 1.00 48.10 5 ILE B O 1
ATOM 1408 N N . LEU B 1 9 ? 12.001 -19.937 87.092 1.00 40.15 6 LEU B N 1
ATOM 1409 C CA . LEU B 1 9 ? 10.781 -20.222 87.836 1.00 31.83 6 LEU B CA 1
ATOM 1410 C C . LEU B 1 9 ? 9.843 -21.126 87.051 1.00 37.89 6 LEU B C 1
ATOM 1411 O O . LEU B 1 9 ? 9.148 -21.958 87.645 1.00 40.96 6 LEU B O 1
ATOM 1416 N N . HIS B 1 10 ? 9.806 -20.980 85.724 1.00 39.16 7 HIS B N 1
ATOM 1417 C CA . HIS B 1 10 ? 8.952 -21.841 84.913 1.00 39.05 7 HIS B CA 1
ATOM 1418 C C . HIS B 1 10 ? 9.318 -23.307 85.108 1.00 45.83 7 HIS B C 1
ATOM 1419 O O . HIS B 1 10 ? 8.442 -24.160 85.289 1.00 42.43 7 HIS B O 1
ATOM 1426 N N . ASP B 1 11 ? 10.618 -23.614 85.092 1.00 47.04 8 ASP B N 1
ATOM 1427 C CA . ASP B 1 11 ? 11.057 -24.991 85.296 1.00 49.81 8 ASP B CA 1
ATOM 1428 C C . ASP B 1 11 ? 10.713 -25.477 86.697 1.00 41.56 8 ASP B C 1
ATOM 1429 O O . ASP B 1 11 ? 10.350 -26.644 86.888 1.00 39.79 8 ASP B O 1
ATOM 1434 N N . CYS B 1 12 ? 10.821 -24.593 87.690 1.00 38.43 9 CYS B N 1
ATOM 1435 C CA . CYS B 1 12 ? 10.447 -24.950 89.054 1.00 32.43 9 CYS B CA 1
ATOM 1436 C C . CYS B 1 12 ? 8.968 -25.304 89.148 1.00 29.94 9 CYS B C 1
ATOM 1437 O O . CYS B 1 12 ? 8.601 -26.332 89.728 1.00 36.09 9 CYS B O 1
ATOM 1440 N N . PHE B 1 13 ? 8.101 -24.462 88.584 1.00 33.88 10 PHE B N 1
ATOM 1441 C CA . PHE B 1 13 ? 6.669 -24.688 88.741 1.00 29.73 10 PHE B CA 1
ATOM 1442 C C . PHE B 1 13 ? 6.196 -25.907 87.961 1.00 36.68 10 PHE B C 1
ATOM 1443 O O . PHE B 1 13 ? 5.237 -26.567 88.378 1.00 40.74 10 PHE B O 1
ATOM 1451 N N . ASP B 1 14 ? 6.859 -26.229 86.845 1.00 38.31 11 ASP B N 1
ATOM 1452 C CA . ASP B 1 14 ? 6.562 -27.469 86.132 1.00 46.02 11 ASP B CA 1
ATOM 1453 C C . ASP B 1 14 ? 6.902 -28.691 86.982 1.00 45.89 11 ASP B C 1
ATOM 1454 O O . ASP B 1 14 ? 6.109 -29.636 87.065 1.00 48.11 11 ASP B O 1
ATOM 1459 N N . ALA B 1 15 ? 8.072 -28.687 87.631 1.00 46.46 12 ALA B N 1
ATOM 1460 C CA . ALA B 1 15 ? 8.462 -29.824 88.463 1.00 44.72 12 ALA B CA 1
ATOM 1461 C C . ALA B 1 15 ? 7.523 -30.011 89.651 1.00 43.05 12 ALA B C 1
ATOM 1462 O O . ALA B 1 15 ? 7.262 -31.149 90.065 1.00 47.33 12 ALA B O 1
ATOM 1464 N N . LEU B 1 16 ? 6.998 -28.917 90.206 1.00 34.88 13 LEU B N 1
ATOM 1465 C CA . LEU B 1 16 ? 6.124 -29.012 91.370 1.00 35.34 13 LEU B CA 1
ATOM 1466 C C . LEU B 1 16 ? 4.742 -29.556 91.034 1.00 42.88 13 LEU B C 1
ATOM 1467 O O . LEU B 1 16 ? 4.005 -29.931 91.954 1.00 44.98 13 LEU B O 1
ATOM 1472 N N . GLN B 1 17 ? 4.371 -29.607 89.753 1.00 45.66 14 GLN B N 1
ATOM 1473 C CA . GLN B 1 17 ? 3.093 -30.203 89.382 1.00 53.53 14 GLN B CA 1
ATOM 1474 C C . GLN B 1 17 ? 3.120 -31.715 89.563 1.00 66.12 14 GLN B C 1
ATOM 1475 O O . GLN B 1 17 ? 2.108 -32.321 89.933 1.00 73.15 14 GLN B O 1
ATOM 1481 N N . ARG B 1 18 ? 4.265 -32.338 89.306 1.00 68.76 15 ARG B N 1
ATOM 1482 C CA . ARG B 1 18 ? 4.437 -33.782 89.463 1.00 73.75 15 ARG B CA 1
ATOM 1483 C C . ARG B 1 18 ? 5.357 -34.075 90.648 1.00 68.91 15 ARG B C 1
ATOM 1484 O O . ARG B 1 18 ? 6.408 -34.715 90.523 1.00 77.02 15 ARG B O 1
ATOM 1492 N N . ALA B 1 19 ? 4.937 -33.583 91.813 1.00 59.84 16 ALA B N 1
ATOM 1493 C CA . ALA B 1 19 ? 5.726 -33.672 93.042 1.00 56.60 16 ALA B CA 1
ATOM 1494 C C . ALA B 1 19 ? 4.784 -33.933 94.207 1.00 57.08 16 ALA B C 1
ATOM 1495 O O . ALA B 1 19 ? 4.439 -33.020 94.971 1.00 53.08 16 ALA B O 1
ATOM 1497 N N . PRO B 1 20 ? 4.354 -35.184 94.386 1.00 60.09 17 PRO B N 1
ATOM 1498 C CA . PRO B 1 20 ? 3.368 -35.499 95.427 1.00 57.92 17 PRO B CA 1
ATOM 1499 C C . PRO B 1 20 ? 3.946 -35.650 96.826 1.00 50.16 17 PRO B C 1
ATOM 1500 O O . PRO B 1 20 ? 3.177 -35.866 97.768 1.00 45.69 17 PRO B O 1
ATOM 1504 N N . THR B 1 21 ? 5.261 -35.551 97.001 1.00 51.82 18 THR B N 1
ATOM 1505 C CA . THR B 1 21 ? 5.875 -35.701 98.312 1.00 52.36 18 THR B CA 1
ATOM 1506 C C . THR B 1 21 ? 6.795 -34.520 98.589 1.00 49.92 18 THR B C 1
ATOM 1507 O O . THR B 1 21 ? 7.216 -33.806 97.675 1.00 49.26 18 THR B O 1
ATOM 1511 N N . ALA B 1 22 ? 7.098 -34.313 99.874 1.00 48.05 19 ALA B N 1
ATOM 1512 C CA . ALA B 1 22 ? 8.040 -33.260 100.241 1.00 40.15 19 ALA B CA 1
ATOM 1513 C C . ALA B 1 22 ? 9.441 -33.568 99.732 1.00 42.22 19 ALA B C 1
ATOM 1514 O O . ALA B 1 22 ? 10.209 -32.646 99.433 1.00 43.58 19 ALA B O 1
ATOM 1516 N N . GLU B 1 23 ? 9.791 -34.852 99.627 1.00 41.37 20 GLU B N 1
ATOM 1517 C CA . GLU B 1 23 ? 11.077 -35.220 99.046 1.00 43.82 20 GLU B CA 1
ATOM 1518 C C . GLU B 1 23 ? 11.191 -34.744 97.604 1.00 47.23 20 GLU B C 1
ATOM 1519 O O . GLU B 1 23 ? 12.303 -34.515 97.112 1.00 50.71 20 GLU B O 1
ATOM 1525 N N . ALA B 1 24 ? 10.059 -34.584 96.916 1.00 44.88 21 ALA B N 1
ATOM 1526 C CA . ALA B 1 24 ? 10.054 -34.158 95.524 1.00 44.30 21 ALA B CA 1
ATOM 1527 C C . ALA B 1 24 ? 9.730 -32.681 95.342 1.00 42.54 21 ALA B C 1
ATOM 1528 O O . ALA B 1 24 ? 10.057 -32.119 94.292 1.00 44.38 21 ALA B O 1
ATOM 1530 N N . ALA B 1 25 ? 9.110 -32.042 96.335 1.00 38.83 22 ALA B N 1
ATOM 1531 C CA . ALA B 1 25 ? 8.728 -30.639 96.241 1.00 31.45 22 ALA B CA 1
ATOM 1532 C C . ALA B 1 25 ? 9.852 -29.688 96.621 1.00 32.28 22 ALA B C 1
ATOM 1533 O O . ALA B 1 25 ? 9.931 -28.583 96.071 1.00 33.57 22 ALA B O 1
ATOM 1535 N N . PHE B 1 26 ? 10.720 -30.086 97.555 1.00 31.40 23 PHE B N 1
ATOM 1536 C CA . PHE B 1 26 ? 11.790 -29.187 97.987 1.00 26.86 23 PHE B CA 1
ATOM 1537 C C . PHE B 1 26 ? 12.855 -28.965 96.916 1.00 30.00 23 PHE B C 1
ATOM 1538 O O . PHE B 1 26 ? 13.199 -27.797 96.659 1.00 31.11 23 PHE B O 1
ATOM 1546 N N . PRO B 1 27 ? 13.423 -29.994 96.276 1.00 32.20 24 PRO B N 1
ATOM 1547 C CA . PRO B 1 27 ? 14.565 -29.774 95.360 1.00 31.56 24 PRO B CA 1
ATOM 1548 C C . PRO B 1 27 ? 14.286 -28.729 94.289 1.00 34.40 24 PRO B C 1
ATOM 1549 O O . PRO B 1 27 ? 15.155 -27.880 94.039 1.00 35.71 24 PRO B O 1
ATOM 1553 N N . PRO B 1 28 ? 13.120 -28.745 93.616 1.00 33.05 25 PRO B N 1
ATOM 1554 C CA . PRO B 1 28 ? 12.895 -27.708 92.590 1.00 33.67 25 PRO B CA 1
ATOM 1555 C C . PRO B 1 28 ? 12.904 -26.300 93.155 1.00 33.25 25 PRO B C 1
ATOM 1556 O O . PRO B 1 28 ? 13.413 -25.376 92.508 1.00 36.40 25 PRO B O 1
ATOM 1560 N N . ILE B 1 29 ? 12.355 -26.109 94.354 1.00 25.49 26 ILE B N 1
ATOM 1561 C CA . ILE B 1 29 ? 12.395 -24.796 94.985 1.00 22.16 26 ILE B CA 1
ATOM 1562 C C . ILE B 1 29 ? 13.830 -24.423 95.334 1.00 24.88 26 ILE B C 1
ATOM 1563 O O . ILE B 1 29 ? 14.296 -23.321 95.021 1.00 25.72 26 ILE B O 1
ATOM 1568 N N . ALA B 1 30 ? 14.559 -25.348 95.965 1.00 17.91 27 ALA B N 1
ATOM 1569 C CA . ALA B 1 30 ? 15.954 -25.088 96.304 1.00 22.94 27 ALA B CA 1
ATOM 1570 C C . ALA B 1 30 ? 16.786 -24.825 95.058 1.00 29.72 27 ALA B C 1
ATOM 1571 O O . ALA B 1 30 ? 17.670 -23.960 95.065 1.00 29.46 27 ALA B O 1
ATOM 1573 N N . ALA B 1 31 ? 16.519 -25.565 93.978 1.00 36.85 28 ALA B N 1
ATOM 1574 C CA . ALA B 1 31 ? 17.240 -25.341 92.730 1.00 33.27 28 ALA B CA 1
ATOM 1575 C C . ALA B 1 31 ? 17.010 -23.927 92.213 1.00 32.62 28 ALA B C 1
ATOM 1576 O O . ALA B 1 31 ? 17.954 -23.256 91.779 1.00 33.33 28 ALA B O 1
ATOM 1578 N N . ALA B 1 32 ? 15.763 -23.452 92.266 1.00 29.28 29 ALA B N 1
ATOM 1579 C CA . ALA B 1 32 ? 15.474 -22.090 91.834 1.00 28.85 29 ALA B CA 1
ATOM 1580 C C . ALA B 1 32 ? 16.180 -21.073 92.721 1.00 29.14 29 ALA B C 1
ATOM 1581 O O . ALA B 1 32 ? 16.774 -20.109 92.224 1.00 24.24 29 ALA B O 1
ATOM 1583 N N . ALA B 1 33 ? 16.129 -21.273 94.041 1.00 30.76 30 ALA B N 1
ATOM 1584 C CA . ALA B 1 33 ? 16.822 -20.363 94.946 1.00 25.74 30 ALA B CA 1
ATOM 1585 C C . ALA B 1 33 ? 18.310 -20.311 94.634 1.00 29.45 30 ALA B C 1
ATOM 1586 O O . ALA B 1 33 ? 18.926 -19.239 94.676 1.00 32.03 30 ALA B O 1
ATOM 1588 N N . ALA B 1 34 ? 18.903 -21.460 94.303 1.00 32.57 31 ALA B N 1
ATOM 1589 C CA . ALA B 1 34 ? 20.318 -21.481 93.952 1.00 24.77 31 ALA B CA 1
ATOM 1590 C C . ALA B 1 34 ? 20.573 -20.687 92.678 1.00 40.88 31 ALA B C 1
ATOM 1591 O O . ALA B 1 34 ? 21.517 -19.892 92.612 1.00 44.12 31 ALA B O 1
ATOM 1593 N N . ALA B 1 35 ? 19.728 -20.874 91.662 1.00 39.95 32 ALA B N 1
ATOM 1594 C CA . ALA B 1 35 ? 19.885 -20.127 90.418 1.00 39.64 32 ALA B CA 1
ATOM 1595 C C . ALA B 1 35 ? 19.677 -18.631 90.613 1.00 36.74 32 ALA B C 1
ATOM 1596 O O . ALA B 1 35 ? 20.186 -17.837 89.816 1.00 38.90 32 ALA B O 1
ATOM 1598 N N . LEU B 1 36 ? 18.939 -18.229 91.647 1.00 35.64 33 LEU B N 1
ATOM 1599 C CA . LEU B 1 36 ? 18.790 -16.815 91.964 1.00 36.01 33 LEU B CA 1
ATOM 1600 C C . LEU B 1 36 ? 19.943 -16.276 92.799 1.00 35.27 33 LEU B C 1
ATOM 1601 O O . LEU B 1 36 ? 19.975 -15.071 93.073 1.00 35.56 33 LEU B O 1
ATOM 1606 N N . GLY B 1 37 ? 20.878 -17.133 93.216 1.00 39.46 34 GLY B N 1
ATOM 1607 C CA . GLY B 1 37 ? 22.043 -16.712 93.971 1.00 39.93 34 GLY B CA 1
ATOM 1608 C C . GLY B 1 37 ? 22.063 -17.120 95.429 1.00 39.77 34 GLY B C 1
ATOM 1609 O O . GLY B 1 37 ? 23.019 -16.769 96.130 1.00 45.01 34 GLY B O 1
ATOM 1610 N N . PHE B 1 38 ? 21.057 -17.850 95.911 1.00 37.04 35 PHE B N 1
ATOM 1611 C CA . PHE B 1 38 ? 20.960 -18.242 97.316 1.00 33.31 35 PHE B CA 1
ATOM 1612 C C . PHE B 1 38 ? 21.450 -19.676 97.476 1.00 29.77 35 PHE B C 1
ATOM 1613 O O . PHE B 1 38 ? 20.804 -20.616 97.003 1.00 24.61 35 PHE B O 1
ATOM 1621 N N . ARG B 1 39 ? 22.581 -19.841 98.161 1.00 33.26 36 ARG B N 1
ATOM 1622 C CA . ARG B 1 39 ? 23.141 -21.174 98.358 1.00 31.42 36 ARG B CA 1
ATOM 1623 C C . ARG B 1 39 ? 22.278 -22.013 99.294 1.00 30.84 36 ARG B C 1
ATOM 1624 O O . ARG B 1 39 ? 22.145 -23.227 99.104 1.00 30.77 36 ARG B O 1
ATOM 1632 N N . TYR B 1 40 ? 21.681 -21.388 100.303 1.00 32.71 37 TYR B N 1
ATOM 1633 C CA . TYR B 1 40 ? 20.917 -22.094 101.322 1.00 31.65 37 TYR B CA 1
ATOM 1634 C C . TYR B 1 40 ? 19.432 -21.815 101.143 1.00 29.55 37 TYR B C 1
ATOM 1635 O O . TYR B 1 40 ? 19.020 -20.658 100.993 1.00 31.20 37 TYR B O 1
ATOM 1644 N N . CYS B 1 41 ? 18.638 -22.879 101.153 1.00 26.23 38 CYS B N 1
ATOM 1645 C CA . CYS B 1 41 ? 17.187 -22.789 101.068 1.00 21.41 38 CYS B CA 1
ATOM 1646 C C . CYS B 1 41 ? 16.614 -23.589 102.225 1.00 23.42 38 CYS B C 1
ATOM 1647 O O . CYS B 1 41 ? 16.805 -24.807 102.291 1.00 26.98 38 CYS B O 1
ATOM 1650 N N . VAL B 1 42 ? 15.936 -22.907 103.142 1.00 16.97 39 VAL B N 1
ATOM 1651 C CA . VAL B 1 42 ? 15.431 -23.519 104.363 1.00 14.61 39 VAL B CA 1
ATOM 1652 C C . VAL B 1 42 ? 13.945 -23.217 104.461 1.00 23.02 39 VAL B C 1
ATOM 1653 O O . VAL B 1 42 ? 13.525 -22.076 104.236 1.00 21.36 39 VAL B O 1
ATOM 1657 N N . TYR B 1 43 ? 13.150 -24.233 104.792 1.00 13.97 40 TYR B N 1
ATOM 1658 C CA . TYR B 1 43 ? 11.727 -24.046 105.026 1.00 15.05 40 TYR B CA 1
ATOM 1659 C C . TYR B 1 43 ? 11.372 -24.611 106.390 1.00 19.23 40 TYR B C 1
ATOM 1660 O O . TYR B 1 43 ? 11.662 -25.777 106.677 1.00 18.71 40 TYR B O 1
ATOM 1669 N N . GLY B 1 44 ? 10.736 -23.793 107.214 1.00 21.75 41 GLY B N 1
ATOM 1670 C CA . GLY B 1 44 ? 10.314 -24.203 108.544 1.00 23.14 41 GLY B CA 1
ATOM 1671 C C . GLY B 1 44 ? 8.816 -24.049 108.714 1.00 29.60 41 GLY B C 1
ATOM 1672 O O . GLY B 1 44 ? 8.237 -23.045 108.295 1.00 26.02 41 GLY B O 1
ATOM 1673 N N . LEU B 1 45 ? 8.193 -25.052 109.331 1.00 34.58 42 LEU B N 1
ATOM 1674 C CA . LEU B 1 45 ? 6.759 -25.056 109.606 1.00 20.61 42 LEU B CA 1
ATOM 1675 C C . LEU B 1 45 ? 6.565 -25.056 111.116 1.00 40.78 42 LEU B C 1
ATOM 1676 O O . LEU B 1 45 ? 6.833 -26.064 111.780 1.00 33.65 42 LEU B O 1
ATOM 1681 N N . ARG B 1 46 ? 6.096 -23.935 111.656 1.00 24.17 43 ARG B N 1
ATOM 1682 C CA . ARG B 1 46 ? 5.906 -23.776 113.091 1.00 28.83 43 ARG B CA 1
ATOM 1683 C C . ARG B 1 46 ? 4.448 -24.033 113.451 1.00 29.37 43 ARG B C 1
ATOM 1684 O O . ARG B 1 46 ? 3.543 -23.465 112.833 1.00 37.30 43 ARG B O 1
ATOM 1692 N N . ARG B 1 47 ? 4.227 -24.877 114.455 1.00 72.86 44 ARG B N 1
ATOM 1693 C CA . ARG B 1 47 ? 2.883 -25.217 114.903 1.00 77.95 44 ARG B CA 1
ATOM 1694 C C . ARG B 1 47 ? 2.426 -24.286 116.019 1.00 84.48 44 ARG B C 1
ATOM 1695 O O . ARG B 1 47 ? 3.224 -23.868 116.864 1.00 85.50 44 ARG B O 1
ATOM 1703 N N . THR B 1 48 ? 1.126 -23.975 116.020 1.00 95.38 45 THR B N 1
ATOM 1704 C CA . THR B 1 48 ? 0.523 -23.194 117.096 1.00 107.82 45 THR B CA 1
ATOM 1705 C C . THR B 1 48 ? 0.103 -24.050 118.290 1.00 115.23 45 THR B C 1
ATOM 1706 O O . THR B 1 48 ? 0.019 -23.523 119.405 1.00 112.81 45 THR B O 1
ATOM 1710 N N . LEU B 1 49 ? -0.151 -25.355 118.077 1.00 127.79 46 LEU B N 1
ATOM 1711 C CA . LEU B 1 49 ? -0.732 -26.306 119.029 1.00 132.76 46 LEU B CA 1
ATOM 1712 C C . LEU B 1 49 ? 0.110 -26.637 120.263 1.00 136.53 46 LEU B C 1
ATOM 1713 O O . LEU B 1 49 ? -0.460 -26.799 121.351 1.00 139.55 46 LEU B O 1
ATOM 1718 N N . PRO B 1 50 ? 1.437 -26.801 120.152 1.00 135.54 47 PRO B N 1
ATOM 1719 C CA . PRO B 1 50 ? 2.222 -27.224 121.330 1.00 136.18 47 PRO B CA 1
ATOM 1720 C C . PRO B 1 50 ? 2.224 -26.220 122.478 1.00 135.24 47 PRO B C 1
ATOM 1721 O O . PRO B 1 50 ? 2.573 -26.599 123.605 1.00 136.42 47 PRO B O 1
ATOM 1725 N N . LEU B 1 51 ? 1.885 -24.955 122.219 1.00 130.76 48 LEU B N 1
ATOM 1726 C CA . LEU B 1 51 ? 1.481 -23.990 123.241 1.00 122.13 48 LEU B CA 1
ATOM 1727 C C . LEU B 1 51 ? 2.605 -23.503 124.149 1.00 129.34 48 LEU B C 1
ATOM 1728 O O . LEU B 1 51 ? 3.092 -22.379 123.983 1.00 124.10 48 LEU B O 1
ATOM 1733 N N . ALA B 1 52 ? 2.979 -24.316 125.145 1.00 140.75 49 ALA B N 1
ATOM 1734 C CA . ALA B 1 52 ? 4.003 -23.903 126.102 1.00 143.46 49 ALA B CA 1
ATOM 1735 C C . ALA B 1 52 ? 5.294 -23.494 125.396 1.00 143.19 49 ALA B C 1
ATOM 1736 O O . ALA B 1 52 ? 5.958 -22.534 125.808 1.00 147.55 49 ALA B O 1
ATOM 1738 N N . ARG B 1 53 ? 5.657 -24.204 124.327 1.00 132.76 50 ARG B N 1
ATOM 1739 C CA . ARG B 1 53 ? 6.725 -23.837 123.403 1.00 123.74 50 ARG B CA 1
ATOM 1740 C C . ARG B 1 53 ? 6.298 -24.309 122.020 1.00 110.88 50 ARG B C 1
ATOM 1741 O O . ARG B 1 53 ? 5.569 -25.302 121.916 1.00 107.70 50 ARG B O 1
ATOM 1749 N N . PRO B 1 54 ? 6.706 -23.614 120.937 1.00 101.48 51 PRO B N 1
ATOM 1750 C CA . PRO B 1 54 ? 6.222 -24.031 119.609 1.00 93.06 51 PRO B CA 1
ATOM 1751 C C . PRO B 1 54 ? 7.103 -25.058 118.906 1.00 88.42 51 PRO B C 1
ATOM 1752 O O . PRO B 1 54 ? 8.306 -24.847 118.716 1.00 93.89 51 PRO B O 1
ATOM 1756 N N . ASP B 1 55 ? 6.495 -26.178 118.517 1.00 82.51 52 ASP B N 1
ATOM 1757 C CA . ASP B 1 55 ? 7.146 -27.145 117.646 1.00 74.86 52 ASP B CA 1
ATOM 1758 C C . ASP B 1 55 ? 7.471 -26.499 116.306 1.00 95.40 52 ASP B C 1
ATOM 1759 O O . ASP B 1 55 ? 6.762 -25.610 115.827 1.00 74.90 52 ASP B O 1
ATOM 1772 N N . GLN B 1 57 ? 9.073 -27.914 112.457 1.00 29.61 54 GLN B N 1
ATOM 1773 C CA . GLN B 1 57 ? 9.764 -28.738 111.479 1.00 28.72 54 GLN B CA 1
ATOM 1774 C C . GLN B 1 57 ? 10.704 -27.870 110.657 1.00 30.74 54 GLN B C 1
ATOM 1775 O O . GLN B 1 57 ? 10.329 -26.785 110.205 1.00 35.28 54 GLN B O 1
ATOM 1781 N N . ILE B 1 58 ? 11.927 -28.351 110.459 1.00 26.45 55 ILE B N 1
ATOM 1782 C CA . ILE B 1 58 ? 12.907 -27.667 109.624 1.00 26.00 55 ILE B CA 1
ATOM 1783 C C . ILE B 1 58 ? 13.355 -28.619 108.524 1.00 24.17 55 ILE B C 1
ATOM 1784 O O . ILE B 1 58 ? 13.775 -29.746 108.806 1.00 29.17 55 ILE B O 1
ATOM 1789 N N . VAL B 1 59 ? 13.261 -28.168 107.277 1.00 19.83 56 VAL B N 1
ATOM 1790 C CA . VAL B 1 59 ? 13.774 -28.905 106.130 1.00 24.74 56 VAL B CA 1
ATOM 1791 C C . VAL B 1 59 ? 14.530 -27.926 105.238 1.00 25.19 56 VAL B C 1
ATOM 1792 O O . VAL B 1 59 ? 14.093 -26.786 105.037 1.00 27.00 56 VAL B O 1
ATOM 1796 N N . GLY B 1 60 ? 15.685 -28.350 104.741 1.00 26.31 57 GLY B N 1
ATOM 1797 C CA . GLY B 1 60 ? 16.514 -27.464 103.948 1.00 23.66 57 GLY B CA 1
ATOM 1798 C C . GLY B 1 60 ? 17.874 -28.071 103.681 1.00 21.11 57 GLY B C 1
ATOM 1799 O O . GLY B 1 60 ? 18.194 -29.172 104.143 1.00 21.79 57 GLY B O 1
ATOM 1800 N N . ASN B 1 61 ? 18.673 -27.329 102.908 1.00 20.44 58 ASN B N 1
ATOM 1801 C CA . ASN B 1 61 ? 20.058 -27.691 102.629 1.00 22.30 58 ASN B CA 1
ATOM 1802 C C . ASN B 1 61 ? 21.043 -26.870 103.460 1.00 28.90 58 ASN B C 1
ATOM 1803 O O . ASN B 1 61 ? 22.185 -26.651 103.042 1.00 30.83 58 ASN B O 1
ATOM 1808 N N . HIS B 1 62 ? 20.608 -26.409 104.631 1.00 29.02 59 HIS B N 1
ATOM 1809 C CA . HIS B 1 62 ? 21.457 -25.688 105.563 1.00 29.92 59 HIS B CA 1
ATOM 1810 C C . HIS B 1 62 ? 22.572 -26.586 106.089 1.00 31.99 59 HIS B C 1
ATOM 1811 O O . HIS B 1 62 ? 22.474 -27.814 106.027 1.00 35.57 59 HIS B O 1
ATOM 1818 N N . PRO B 1 63 ? 23.646 -25.997 106.616 1.00 30.84 60 PRO B N 1
ATOM 1819 C CA . PRO B 1 63 ? 24.611 -26.791 107.392 1.00 33.35 60 PRO B CA 1
ATOM 1820 C C . PRO B 1 63 ? 23.916 -27.420 108.590 1.00 34.19 60 PRO B C 1
ATOM 1821 O O . PRO B 1 63 ? 23.298 -26.729 109.404 1.00 34.33 60 PRO B O 1
ATOM 1825 N N . ARG B 1 64 ? 24.013 -28.749 108.689 1.00 32.34 61 ARG B N 1
ATOM 1826 C CA . ARG B 1 64 ? 23.210 -29.479 109.665 1.00 31.30 61 ARG B CA 1
ATOM 1827 C C . ARG B 1 64 ? 23.586 -29.114 111.093 1.00 34.26 61 ARG B C 1
ATOM 1828 O O . ARG B 1 64 ? 22.726 -29.092 111.981 1.00 32.11 61 ARG B O 1
ATOM 1836 N N . GLU B 1 65 ? 24.865 -28.828 111.340 1.00 41.21 62 GLU B N 1
ATOM 1837 C CA . GLU B 1 65 ? 25.277 -28.473 112.692 1.00 47.18 62 GLU B CA 1
ATOM 1838 C C . GLU B 1 65 ? 24.677 -27.146 113.139 1.00 39.26 62 GLU B C 1
ATOM 1839 O O . GLU B 1 65 ? 24.594 -26.893 114.345 1.00 44.42 62 GLU B O 1
ATOM 1845 N N . TRP B 1 66 ? 24.241 -26.299 112.204 1.00 33.53 63 TRP B N 1
ATOM 1846 C CA . TRP B 1 66 ? 23.473 -25.122 112.596 1.00 32.88 63 TRP B CA 1
ATOM 1847 C C . TRP B 1 66 ? 22.090 -25.516 113.096 1.00 36.72 63 TRP B C 1
ATOM 1848 O O . TRP B 1 66 ? 21.591 -24.947 114.075 1.00 39.56 63 TRP B O 1
ATOM 1859 N N . GLU B 1 67 ? 21.455 -26.489 112.436 1.00 37.56 64 GLU B N 1
ATOM 1860 C CA . GLU B 1 67 ? 20.172 -26.990 112.914 1.00 32.88 64 GLU B CA 1
ATOM 1861 C C . GLU B 1 67 ? 20.305 -27.634 114.286 1.00 36.14 64 GLU B C 1
ATOM 1862 O O . GLU B 1 67 ? 19.376 -27.564 115.099 1.00 37.89 64 GLU B O 1
ATOM 1868 N N . HIS B 1 68 ? 21.446 -28.269 114.561 1.00 36.43 65 HIS B N 1
ATOM 1869 C CA . HIS B 1 68 ? 21.628 -28.913 115.855 1.00 34.06 65 HIS B CA 1
ATOM 1870 C C . HIS B 1 68 ? 21.770 -27.890 116.971 1.00 34.41 65 HIS B C 1
ATOM 1871 O O . HIS B 1 68 ? 21.300 -28.130 118.087 1.00 35.64 65 HIS B O 1
ATOM 1878 N N . ARG B 1 69 ? 22.392 -26.742 116.688 1.00 35.21 66 ARG B N 1
ATOM 1879 C CA . ARG B 1 69 ? 22.429 -25.666 117.673 1.00 25.94 66 ARG B CA 1
ATOM 1880 C C . ARG B 1 69 ? 21.052 -25.047 117.857 1.00 37.76 66 ARG B C 1
ATOM 1881 O O . ARG B 1 69 ? 20.656 -24.723 118.985 1.00 37.40 66 ARG B O 1
ATOM 1889 N N . TYR B 1 70 ? 20.312 -24.877 116.754 1.00 38.29 67 TYR B N 1
ATOM 1890 C CA . TYR B 1 70 ? 18.972 -24.298 116.814 1.00 21.85 67 TYR B CA 1
ATOM 1891 C C . TYR B 1 70 ? 18.064 -25.099 117.738 1.00 36.11 67 TYR B C 1
ATOM 1892 O O . TYR B 1 70 ? 17.224 -24.531 118.447 1.00 35.99 67 TYR B O 1
ATOM 1901 N N . VAL B 1 71 ? 18.217 -26.423 117.741 1.00 31.93 68 VAL B N 1
ATOM 1902 C CA . VAL B 1 71 ? 17.443 -27.254 118.653 1.00 35.51 68 VAL B CA 1
ATOM 1903 C C . VAL B 1 71 ? 18.081 -27.279 120.040 1.00 39.18 68 VAL B C 1
ATOM 1904 O O . VAL B 1 71 ? 17.373 -27.352 121.051 1.00 42.89 68 VAL B O 1
ATOM 1908 N N . LYS B 1 72 ? 19.413 -27.188 120.115 1.00 37.28 69 LYS B N 1
ATOM 1909 C CA . LYS B 1 72 ? 20.109 -27.356 121.388 1.00 32.51 69 LYS B CA 1
ATOM 1910 C C . LYS B 1 72 ? 19.846 -26.192 122.331 1.00 33.10 69 LYS B C 1
ATOM 1911 O O . LYS B 1 72 ? 19.740 -26.383 123.549 1.00 36.42 69 LYS B O 1
ATOM 1917 N N . PHE B 1 73 ? 19.752 -24.978 121.791 1.00 29.09 70 PHE B N 1
ATOM 1918 C CA . PHE B 1 73 ? 19.607 -23.774 122.597 1.00 30.11 70 PHE B CA 1
ATOM 1919 C C . PHE B 1 73 ? 18.208 -23.174 122.493 1.00 37.19 70 PHE B C 1
ATOM 1920 O O . PHE B 1 73 ? 18.014 -22.000 122.824 1.00 36.17 70 PHE B O 1
ATOM 1928 N N . GLY B 1 74 ? 17.234 -23.960 122.041 1.00 28.29 71 GLY B N 1
ATOM 1929 C CA . GLY B 1 74 ? 15.839 -23.551 122.077 1.00 28.07 71 GLY B CA 1
ATOM 1930 C C . GLY B 1 74 ? 15.546 -22.285 121.306 1.00 26.59 71 GLY B C 1
ATOM 1931 O O . GLY B 1 74 ? 14.750 -21.453 121.759 1.00 31.43 71 GLY B O 1
ATOM 1932 N N . TYR B 1 75 ? 16.169 -22.124 120.138 1.00 24.75 72 TYR B N 1
ATOM 1933 C CA . TYR B 1 75 ? 16.027 -20.895 119.369 1.00 30.02 72 TYR B CA 1
ATOM 1934 C C . TYR B 1 75 ? 14.615 -20.693 118.837 1.00 30.87 72 TYR B C 1
ATOM 1935 O O . TYR B 1 75 ? 14.272 -19.571 118.446 1.00 25.91 72 TYR B O 1
ATOM 1944 N N . VAL B 1 76 ? 13.786 -21.741 118.827 1.00 35.20 73 VAL B N 1
ATOM 1945 C CA . VAL B 1 76 ? 12.442 -21.617 118.268 1.00 36.27 73 VAL B CA 1
ATOM 1946 C C . VAL B 1 76 ? 11.603 -20.634 119.073 1.00 41.74 73 VAL B C 1
ATOM 1947 O O . VAL B 1 76 ? 10.677 -20.010 118.537 1.00 44.78 73 VAL B O 1
ATOM 1951 N N . THR B 1 77 ? 11.914 -20.466 120.359 1.00 42.64 74 THR B N 1
ATOM 1952 C CA . THR B 1 77 ? 11.176 -19.551 121.218 1.00 44.25 74 THR B CA 1
ATOM 1953 C C . THR B 1 77 ? 11.664 -18.112 121.121 1.00 43.47 74 THR B C 1
ATOM 1954 O O . THR B 1 77 ? 10.957 -17.203 121.572 1.00 53.13 74 THR B O 1
ATOM 1958 N N . ILE B 1 78 ? 12.849 -17.875 120.552 1.00 35.68 75 ILE B N 1
ATOM 1959 C CA . ILE B 1 78 ? 13.423 -16.537 120.494 1.00 39.45 75 ILE B CA 1
ATOM 1960 C C . ILE B 1 78 ? 13.828 -16.125 119.089 1.00 38.08 75 ILE B C 1
ATOM 1961 O O . ILE B 1 78 ? 14.448 -15.073 118.925 1.00 42.95 75 ILE B O 1
ATOM 1966 N N . ASP B 1 79 ? 13.507 -16.916 118.072 1.00 34.33 76 ASP B N 1
ATOM 1967 C CA . ASP B 1 79 ? 13.975 -16.671 116.717 1.00 34.79 76 ASP B CA 1
ATOM 1968 C C . ASP B 1 79 ? 13.543 -15.281 116.247 1.00 34.28 76 ASP B C 1
ATOM 1969 O O . ASP B 1 79 ? 12.337 -15.017 116.145 1.00 34.84 76 ASP B O 1
ATOM 1974 N N . PRO B 1 80 ? 14.484 -14.377 115.963 1.00 21.40 77 PRO B N 1
ATOM 1975 C CA . PRO B 1 80 ? 14.094 -13.019 115.552 1.00 21.95 77 PRO B CA 1
ATOM 1976 C C . PRO B 1 80 ? 13.432 -12.978 114.193 1.00 36.04 77 PRO B C 1
ATOM 1977 O O . PRO B 1 80 ? 12.614 -12.084 113.942 1.00 36.78 77 PRO B O 1
ATOM 1981 N N . ILE B 1 81 ? 13.771 -13.910 113.303 1.00 35.15 78 ILE B N 1
ATOM 1982 C CA . ILE B 1 81 ? 13.196 -13.903 111.964 1.00 33.62 78 ILE B CA 1
ATOM 1983 C C . ILE B 1 81 ? 11.734 -14.324 112.017 1.00 30.39 78 ILE B C 1
ATOM 1984 O O . ILE B 1 81 ? 10.863 -13.676 111.425 1.00 30.25 78 ILE B O 1
ATOM 1989 N N . ILE B 1 82 ? 11.447 -15.423 112.724 1.00 24.58 79 ILE B N 1
ATOM 1990 C CA . ILE B 1 82 ? 10.063 -15.851 112.918 1.00 20.70 79 ILE B CA 1
ATOM 1991 C C . ILE B 1 82 ? 9.249 -14.727 113.537 1.00 25.78 79 ILE B C 1
ATOM 1992 O O . ILE B 1 82 ? 8.130 -14.433 113.099 1.00 32.76 79 ILE B O 1
ATOM 1997 N N . LYS B 1 83 ? 9.802 -14.080 114.567 1.00 26.17 80 LYS B N 1
ATOM 1998 C CA . LYS B 1 83 ? 9.101 -12.979 115.217 1.00 34.04 80 LYS B CA 1
ATOM 1999 C C . LYS B 1 83 ? 8.700 -11.900 114.220 1.00 33.25 80 LYS B C 1
ATOM 2000 O O . LYS B 1 83 ? 7.652 -11.264 114.383 1.00 40.65 80 LYS B O 1
ATOM 2006 N N . ARG B 1 84 ? 9.501 -11.688 113.176 1.00 27.10 81 ARG B N 1
ATOM 2007 C CA . ARG B 1 84 ? 9.240 -10.597 112.246 1.00 27.07 81 ARG B CA 1
ATOM 2008 C C . ARG B 1 84 ? 8.412 -11.007 111.041 1.00 28.77 81 ARG B C 1
ATOM 2009 O O . ARG B 1 84 ? 7.689 -10.169 110.494 1.00 36.92 81 ARG B O 1
ATOM 2017 N N . VAL B 1 85 ? 8.489 -12.270 110.609 1.00 23.02 82 VAL B N 1
ATOM 2018 C CA . VAL B 1 85 ? 7.639 -12.722 109.510 1.00 24.01 82 VAL B CA 1
ATOM 2019 C C . VAL B 1 85 ? 6.269 -13.164 109.988 1.00 26.78 82 VAL B C 1
ATOM 2020 O O . VAL B 1 85 ? 5.362 -13.342 109.167 1.00 37.76 82 VAL B O 1
ATOM 2024 N N . ALA B 1 86 ? 6.087 -13.337 111.292 1.00 27.77 83 ALA B N 1
ATOM 2025 C CA . ALA B 1 86 ? 4.786 -13.707 111.826 1.00 26.52 83 ALA B CA 1
ATOM 2026 C C . ALA B 1 86 ? 3.909 -12.498 112.112 1.00 32.66 83 ALA B C 1
ATOM 2027 O O . ALA B 1 86 ? 2.688 -12.574 111.936 1.00 40.63 83 ALA B O 1
ATOM 2029 N N . SER B 1 87 ? 4.503 -11.385 112.537 1.00 34.16 84 SER B N 1
ATOM 2030 C CA . SER B 1 87 ? 3.767 -10.165 112.846 1.00 40.85 84 SER B CA 1
ATOM 2031 C C . SER B 1 87 ? 3.471 -9.312 111.616 1.00 44.78 84 SER B C 1
ATOM 2032 O O . SER B 1 87 ? 2.850 -8.253 111.754 1.00 47.54 84 SER B O 1
ATOM 2035 N N . GLN B 1 88 ? 3.886 -9.749 110.429 1.00 45.62 85 GLN B N 1
ATOM 2036 C CA . GLN B 1 88 ? 3.884 -8.937 109.220 1.00 42.29 85 GLN B CA 1
ATOM 2037 C C . GLN B 1 88 ? 3.830 -9.861 108.013 1.00 47.71 85 GLN B C 1
ATOM 2038 O O . GLN B 1 88 ? 4.477 -10.916 108.013 1.00 53.19 85 GLN B O 1
ATOM 2044 N N . PRO B 1 89 ? 3.075 -9.499 106.979 1.00 43.51 86 PRO B N 1
ATOM 2045 C CA . PRO B 1 89 ? 2.991 -10.343 105.774 1.00 35.86 86 PRO B CA 1
ATOM 2046 C C . PRO B 1 89 ? 4.017 -10.041 104.684 1.00 27.50 86 PRO B C 1
ATOM 2047 O O . PRO B 1 89 ? 4.077 -10.802 103.714 1.00 27.56 86 PRO B O 1
ATOM 2051 N N A ARG B 1 90 ? 4.819 -8.980 104.807 0.54 25.12 87 ARG B N 1
ATOM 2052 N N B ARG B 1 90 ? 4.827 -8.967 104.816 0.46 25.31 87 ARG B N 1
ATOM 2053 C CA A ARG B 1 90 ? 5.836 -8.663 103.814 0.54 24.28 87 ARG B CA 1
ATOM 2054 C CA B ARG B 1 90 ? 5.827 -8.662 103.803 0.46 24.40 87 ARG B CA 1
ATOM 2055 C C A ARG B 1 90 ? 7.125 -9.427 104.092 0.54 25.28 87 ARG B C 1
ATOM 2056 C C B ARG B 1 90 ? 7.137 -9.392 104.095 0.46 25.34 87 ARG B C 1
ATOM 2057 O O A ARG B 1 90 ? 7.382 -9.850 105.224 0.54 25.65 87 ARG B O 1
ATOM 2058 O O B ARG B 1 90 ? 7.413 -9.755 105.243 0.46 25.95 87 ARG B O 1
ATOM 2073 N N . PRO B 1 91 ? 7.957 -9.635 103.072 1.00 27.81 88 PRO B N 1
ATOM 2074 C CA . PRO B 1 91 ? 9.236 -10.323 103.297 1.00 26.36 88 PRO B CA 1
ATOM 2075 C C . PRO B 1 91 ? 10.177 -9.525 104.190 1.00 29.73 88 PRO B C 1
ATOM 2076 O O . PRO B 1 91 ? 10.066 -8.305 104.335 1.00 35.41 88 PRO B O 1
ATOM 2080 N N . VAL B 1 92 ? 11.127 -10.243 104.785 1.00 30.04 89 VAL B N 1
ATOM 2081 C CA . VAL B 1 92 ? 12.117 -9.680 105.697 1.00 25.53 89 VAL B CA 1
ATOM 2082 C C . VAL B 1 92 ? 13.505 -9.996 105.158 1.00 26.63 89 VAL B C 1
ATOM 2083 O O . VAL B 1 92 ? 13.813 -11.158 104.867 1.00 27.60 89 VAL B O 1
ATOM 2087 N N . VAL B 1 93 ? 14.339 -8.967 105.030 1.00 26.82 90 VAL B N 1
ATOM 2088 C CA . VAL B 1 93 ? 15.716 -9.105 104.561 1.00 27.35 90 VAL B CA 1
ATOM 2089 C C . VAL B 1 93 ? 16.643 -8.784 105.726 1.00 30.89 90 VAL B C 1
ATOM 2090 O O . VAL B 1 93 ? 16.570 -7.690 106.301 1.00 32.79 90 VAL B O 1
ATOM 2094 N N . TRP B 1 94 ? 17.524 -9.722 106.070 1.00 25.35 91 TRP B N 1
ATOM 2095 C CA . TRP B 1 94 ? 18.346 -9.583 107.262 1.00 29.10 91 TRP B CA 1
ATOM 2096 C C . TRP B 1 94 ? 19.826 -9.779 106.954 1.00 32.64 91 TRP B C 1
ATOM 2097 O O . TRP B 1 94 ? 20.212 -10.369 105.942 1.00 36.74 91 TRP B O 1
ATOM 2108 N N . ASN B 1 95 ? 20.646 -9.253 107.862 1.00 30.62 92 ASN B N 1
ATOM 2109 C CA . ASN B 1 95 ? 22.100 -9.352 107.819 1.00 28.75 92 ASN B CA 1
ATOM 2110 C C . ASN B 1 95 ? 22.555 -9.751 109.214 1.00 31.57 92 ASN B C 1
ATOM 2111 O O . ASN B 1 95 ? 22.344 -9.000 110.171 1.00 40.34 92 ASN B O 1
ATOM 2116 N N . ALA B 1 96 ? 23.179 -10.925 109.331 1.00 30.27 93 ALA B N 1
ATOM 2117 C CA . ALA B 1 96 ? 23.521 -11.455 110.648 1.00 35.78 93 ALA B CA 1
ATOM 2118 C C . ALA B 1 96 ? 24.494 -10.563 111.408 1.00 37.97 93 ALA B C 1
ATOM 2119 O O . ALA B 1 96 ? 24.575 -10.659 112.638 1.00 40.59 93 ALA B O 1
ATOM 2121 N N . PHE B 1 97 ? 25.228 -9.697 110.715 1.00 36.83 94 PHE B N 1
ATOM 2122 C CA . PHE B 1 97 ? 26.163 -8.807 111.383 1.00 40.28 94 PHE B CA 1
ATOM 2123 C C . PHE B 1 97 ? 25.567 -7.445 111.711 1.00 43.25 94 PHE B C 1
ATOM 2124 O O . PHE B 1 97 ? 26.213 -6.659 112.413 1.00 55.87 94 PHE B O 1
ATOM 2132 N N . ASP B 1 98 ? 24.360 -7.143 111.231 1.00 42.70 95 ASP B N 1
ATOM 2133 C CA . ASP B 1 98 ? 23.730 -5.852 111.470 1.00 47.74 95 ASP B CA 1
ATOM 2134 C C . ASP B 1 98 ? 22.393 -5.949 112.189 1.00 45.26 95 ASP B C 1
ATOM 2135 O O . ASP B 1 98 ? 21.734 -4.919 112.373 1.00 49.93 95 ASP B O 1
ATOM 2140 N N . GLU B 1 99 ? 21.969 -7.142 112.592 1.00 40.10 96 GLU B N 1
ATOM 2141 C CA . GLU B 1 99 ? 20.690 -7.282 113.281 1.00 41.35 96 GLU B CA 1
ATOM 2142 C C . GLU B 1 99 ? 20.879 -7.043 114.775 1.00 51.02 96 GLU B C 1
ATOM 2143 O O . GLU B 1 99 ? 21.787 -7.622 115.377 1.00 60.40 96 GLU B O 1
ATOM 2149 N N . PRO B 1 100 ? 20.055 -6.199 115.399 1.00 52.45 97 PRO B N 1
ATOM 2150 C CA . PRO B 1 100 ? 20.260 -5.842 116.809 1.00 53.46 97 PRO B CA 1
ATOM 2151 C C . PRO B 1 100 ? 19.678 -6.866 117.771 1.00 53.59 97 PRO B C 1
ATOM 2152 O O . PRO B 1 100 ? 18.628 -7.466 117.528 1.00 52.82 97 PRO B O 1
ATOM 2156 N N . GLY B 1 101 ? 20.374 -7.057 118.891 1.00 53.47 98 GLY B N 1
ATOM 2157 C CA . GLY B 1 101 ? 19.949 -8.041 119.864 1.00 52.08 98 GLY B CA 1
ATOM 2158 C C . GLY B 1 101 ? 20.154 -9.462 119.360 1.00 48.18 98 GLY B C 1
ATOM 2159 O O . GLY B 1 101 ? 20.732 -9.708 118.299 1.00 47.56 98 GLY B O 1
ATOM 2160 N N . ASP B 1 102 ? 19.657 -10.408 120.160 1.00 45.87 99 ASP B N 1
ATOM 2161 C CA . ASP B 1 102 ? 19.736 -11.839 119.857 1.00 44.33 99 ASP B CA 1
ATOM 2162 C C . ASP B 1 102 ? 21.158 -12.236 119.463 1.00 42.82 99 ASP B C 1
ATOM 2163 O O . ASP B 1 102 ? 21.390 -12.878 118.436 1.00 38.52 99 ASP B O 1
ATOM 2168 N N . THR B 1 103 ? 22.119 -11.837 120.301 1.00 46.33 100 THR B N 1
ATOM 2169 C CA . THR B 1 103 ? 23.529 -11.990 119.953 1.00 43.19 100 THR B CA 1
ATOM 2170 C C . THR B 1 103 ? 23.889 -13.453 119.724 1.00 45.13 100 THR B C 1
ATOM 2171 O O . THR B 1 103 ? 24.543 -13.793 118.731 1.00 46.01 100 THR B O 1
ATOM 2175 N N . ALA B 1 104 ? 23.460 -14.338 120.628 1.00 46.92 101 ALA B N 1
ATOM 2176 C CA . ALA B 1 104 ? 23.765 -15.758 120.473 1.00 43.54 101 ALA B CA 1
ATOM 2177 C C . ALA B 1 104 ? 23.154 -16.325 119.196 1.00 38.80 101 ALA B C 1
ATOM 2178 O O . ALA B 1 104 ? 23.810 -17.083 118.469 1.00 39.54 101 ALA B O 1
ATOM 2180 N N . PHE B 1 105 ? 21.898 -15.976 118.910 1.00 33.22 102 PHE B N 1
ATOM 2181 C CA . PHE B 1 105 ? 21.243 -16.480 117.707 1.00 30.67 102 PHE B CA 1
ATOM 2182 C C . PHE B 1 105 ? 22.026 -16.095 116.458 1.00 31.77 102 PHE B C 1
ATOM 2183 O O . PHE B 1 105 ? 22.319 -16.940 115.605 1.00 33.07 102 PHE B O 1
ATOM 2191 N N . TRP B 1 106 ? 22.378 -14.816 116.339 1.00 34.38 103 TRP B N 1
ATOM 2192 C CA . TRP B 1 106 ? 23.032 -14.347 115.125 1.00 34.33 103 TRP B CA 1
ATOM 2193 C C . TRP B 1 106 ? 24.474 -14.820 115.044 1.00 38.38 103 TRP B C 1
ATOM 2194 O O . TRP B 1 106 ? 24.998 -15.019 113.942 1.00 38.25 103 TRP B O 1
ATOM 2205 N N . HIS B 1 107 ? 25.123 -15.012 116.192 1.00 43.19 104 HIS B N 1
ATOM 2206 C CA . HIS B 1 107 ? 26.459 -15.591 116.192 1.00 39.94 104 HIS B CA 1
ATOM 2207 C C . HIS B 1 107 ? 26.451 -16.991 115.595 1.00 38.56 104 HIS B C 1
ATOM 2208 O O . HIS B 1 107 ? 27.338 -17.342 114.809 1.00 43.68 104 HIS B O 1
ATOM 2215 N N . ASP B 1 108 ? 25.454 -17.806 115.953 1.00 37.40 105 ASP B N 1
ATOM 2216 C CA . ASP B 1 108 ? 25.393 -19.169 115.432 1.00 37.33 105 ASP B CA 1
ATOM 2217 C C . ASP B 1 108 ? 25.069 -19.182 113.943 1.00 36.32 105 ASP B C 1
ATOM 2218 O O . ASP B 1 108 ? 25.638 -19.976 113.186 1.00 37.19 105 ASP B O 1
ATOM 2223 N N . ALA B 1 109 ? 24.156 -18.314 113.505 1.00 35.30 106 ALA B N 1
ATOM 2224 C CA . ALA B 1 109 ? 23.813 -18.257 112.088 1.00 27.91 106 ALA B CA 1
ATOM 2225 C C . ALA B 1 109 ? 25.014 -17.822 111.252 1.00 30.93 106 ALA B C 1
ATOM 2226 O O . ALA B 1 109 ? 25.359 -18.468 110.255 1.00 26.52 106 ALA B O 1
ATOM 2228 N N . ALA B 1 110 ? 25.674 -16.734 111.654 1.00 32.82 107 ALA B N 1
ATOM 2229 C CA . ALA B 1 110 ? 26.857 -16.265 110.939 1.00 37.26 107 ALA B CA 1
ATOM 2230 C C . ALA B 1 110 ? 27.984 -17.288 110.951 1.00 40.33 107 ALA B C 1
ATOM 2231 O O . ALA B 1 110 ? 28.825 -17.283 110.044 1.00 42.16 107 ALA B O 1
ATOM 2233 N N . CYS B 1 111 ? 28.012 -18.171 111.949 1.00 43.67 108 CYS B N 1
ATOM 2234 C CA . CYS B 1 111 ? 29.083 -19.156 112.039 1.00 50.89 108 CYS B CA 1
ATOM 2235 C C . CYS B 1 111 ? 29.024 -20.162 110.896 1.00 47.34 108 CYS B C 1
ATOM 2236 O O . CYS B 1 111 ? 30.068 -20.639 110.439 1.00 50.94 108 CYS B O 1
ATOM 2239 N N . PHE B 1 112 ? 27.824 -20.490 110.417 1.00 41.44 109 PHE B N 1
ATOM 2240 C CA . PHE B 1 112 ? 27.644 -21.482 109.364 1.00 34.76 109 PHE B CA 1
ATOM 2241 C C . PHE B 1 112 ? 27.249 -20.841 108.037 1.00 33.37 109 PHE B C 1
ATOM 2242 O O . PHE B 1 112 ? 26.597 -21.474 107.201 1.00 28.12 109 PHE B O 1
ATOM 2250 N N . GLY B 1 113 ? 27.635 -19.584 107.838 1.00 28.73 110 GLY B N 1
ATOM 2251 C CA . GLY B 1 113 ? 27.432 -18.900 106.583 1.00 28.72 110 GLY B CA 1
ATOM 2252 C C . GLY B 1 113 ? 26.030 -18.407 106.326 1.00 39.45 110 GLY B C 1
ATOM 2253 O O . GLY B 1 113 ? 25.776 -17.844 105.254 1.00 40.09 110 GLY B O 1
ATOM 2262 N N . ARG B 1 115 ? 24.108 -15.756 106.684 1.00 29.03 112 ARG B N 1
ATOM 2263 C CA . ARG B 1 115 ? 24.446 -14.400 107.081 1.00 32.29 112 ARG B CA 1
ATOM 2264 C C . ARG B 1 115 ? 23.576 -13.338 106.438 1.00 35.36 112 ARG B C 1
ATOM 2265 O O . ARG B 1 115 ? 23.190 -12.380 107.112 1.00 40.46 112 ARG B O 1
ATOM 2273 N N . TYR B 1 116 ? 23.276 -13.465 105.148 1.00 30.76 113 TYR B N 1
ATOM 2274 C CA . TYR B 1 116 ? 22.475 -12.479 104.425 1.00 33.78 113 TYR B CA 1
ATOM 2275 C C . TYR B 1 116 ? 21.288 -13.218 103.825 1.00 29.28 113 TYR B C 1
ATOM 2276 O O . TYR B 1 116 ? 21.427 -13.892 102.802 1.00 27.50 113 TYR B O 1
ATOM 2285 N N . GLY B 1 117 ? 20.124 -13.090 104.449 1.00 28.96 114 GLY B N 1
ATOM 2286 C CA . GLY B 1 117 ? 19.013 -13.927 104.053 1.00 19.91 114 GLY B CA 1
ATOM 2287 C C . GLY B 1 117 ? 17.732 -13.210 103.690 1.00 26.07 114 GLY B C 1
ATOM 2288 O O . GLY B 1 117 ? 17.534 -12.036 104.021 1.00 28.47 114 GLY B O 1
ATOM 2289 N N A TRP B 1 118 ? 16.852 -13.926 102.996 0.52 26.18 115 TRP B N 1
ATOM 2290 N N B TRP B 1 118 ? 16.845 -13.933 103.011 0.48 26.05 115 TRP B N 1
ATOM 2291 C CA A TRP B 1 118 ? 15.540 -13.434 102.594 0.52 22.34 115 TRP B CA 1
ATOM 2292 C CA B TRP B 1 118 ? 15.540 -13.437 102.590 0.48 22.48 115 TRP B CA 1
ATOM 2293 C C A TRP B 1 118 ? 14.507 -14.401 103.151 0.52 21.82 115 TRP B C 1
ATOM 2294 C C B TRP B 1 118 ? 14.489 -14.396 103.127 0.48 21.93 115 TRP B C 1
ATOM 2295 O O A TRP B 1 118 ? 14.528 -15.591 102.819 0.52 22.49 115 TRP B O 1
ATOM 2296 O O B TRP B 1 118 ? 14.478 -15.576 102.759 0.48 22.69 115 TRP B O 1
ATOM 2317 N N . SER B 1 119 ? 13.621 -13.901 104.008 1.00 21.76 116 SER B N 1
ATOM 2318 C CA . SER B 1 119 ? 12.641 -14.740 104.685 1.00 19.81 116 SER B CA 1
ATOM 2319 C C . SER B 1 119 ? 11.233 -14.199 104.498 1.00 16.89 116 SER B C 1
ATOM 2320 O O . SER B 1 119 ? 11.007 -12.986 104.546 1.00 16.01 116 SER B O 1
ATOM 2323 N N . HIS B 1 120 ? 10.287 -15.114 104.305 1.00 13.02 117 HIS B N 1
ATOM 2324 C CA . HIS B 1 120 ? 8.887 -14.752 104.171 1.00 19.14 117 HIS B CA 1
ATOM 2325 C C . HIS B 1 120 ? 8.031 -15.842 104.797 1.00 22.84 117 HIS B C 1
ATOM 2326 O O . HIS B 1 120 ? 8.284 -17.033 104.594 1.00 21.72 117 HIS B O 1
ATOM 2333 N N . GLY B 1 121 ? 7.018 -15.427 105.543 1.00 28.84 118 GLY B N 1
ATOM 2334 C CA . GLY B 1 121 ? 6.165 -16.348 106.280 1.00 28.24 118 GLY B CA 1
ATOM 2335 C C . GLY B 1 121 ? 4.732 -16.312 105.786 1.00 28.93 118 GLY B C 1
ATOM 2336 O O . GLY B 1 121 ? 4.205 -15.245 105.465 1.00 34.10 118 GLY B O 1
ATOM 2337 N N . GLY B 1 122 ? 4.110 -17.489 105.729 1.00 23.96 119 GLY B N 1
ATOM 2338 C CA . GLY B 1 122 ? 2.721 -17.595 105.334 1.00 22.89 119 GLY B CA 1
ATOM 2339 C C . GLY B 1 122 ? 1.978 -18.546 106.251 1.00 29.06 119 GLY B C 1
ATOM 2340 O O . GLY B 1 122 ? 2.567 -19.431 106.874 1.00 37.84 119 GLY B O 1
ATOM 2341 N N . TYR B 1 123 ? 0.667 -18.343 106.328 1.00 19.84 120 TYR B N 1
ATOM 2342 C CA . TYR B 1 123 ? -0.201 -19.145 107.177 1.00 28.73 120 TYR B CA 1
ATOM 2343 C C . TYR B 1 123 ? -1.104 -20.038 106.335 1.00 29.70 120 TYR B C 1
ATOM 2344 O O . TYR B 1 123 ? -1.358 -19.771 105.157 1.00 38.62 120 TYR B O 1
ATOM 2353 N N . ASP B 1 124 ? -1.592 -21.107 106.958 1.00 28.91 121 ASP B N 1
ATOM 2354 C CA . ASP B 1 124 ? -2.592 -21.980 106.361 1.00 34.88 121 ASP B CA 1
ATOM 2355 C C . ASP B 1 124 ? -3.899 -21.879 107.143 1.00 42.57 121 ASP B C 1
ATOM 2356 O O . ASP B 1 124 ? -4.010 -21.133 108.122 1.00 45.83 121 ASP B O 1
ATOM 2361 N N . ARG B 1 125 ? -4.894 -22.655 106.703 1.00 45.91 122 ARG B N 1
ATOM 2362 C CA . ARG B 1 125 ? -6.212 -22.603 107.328 1.00 46.86 122 ARG B CA 1
ATOM 2363 C C . ARG B 1 125 ? -6.134 -22.948 108.810 1.00 47.23 122 ARG B C 1
ATOM 2364 O O . ARG B 1 125 ? -6.816 -22.329 109.636 1.00 47.65 122 ARG B O 1
ATOM 2372 N N . ALA B 1 126 ? -5.290 -23.919 109.168 1.00 45.37 123 ALA B N 1
ATOM 2373 C CA . ALA B 1 126 ? -5.169 -24.337 110.559 1.00 44.09 123 ALA B CA 1
ATOM 2374 C C . ALA B 1 126 ? -4.501 -23.282 111.433 1.00 47.04 123 ALA B C 1
ATOM 2375 O O . ALA B 1 126 ? -4.634 -23.339 112.660 1.00 51.18 123 ALA B O 1
ATOM 2377 N N . GLY B 1 127 ? -3.796 -22.325 110.835 1.00 47.62 124 GLY B N 1
ATOM 2378 C CA . GLY B 1 127 ? -3.082 -21.316 111.584 1.00 31.14 124 GLY B CA 1
ATOM 2379 C C . GLY B 1 127 ? -1.597 -21.564 111.733 1.00 34.33 124 GLY B C 1
ATOM 2380 O O . GLY B 1 127 ? -0.923 -20.782 112.414 1.00 34.82 124 GLY B O 1
ATOM 2381 N N . ASN B 1 128 ? -1.066 -22.622 111.127 1.00 31.00 125 ASN B N 1
ATOM 2382 C CA . ASN B 1 128 ? 0.365 -22.866 111.184 1.00 25.22 125 ASN B CA 1
ATOM 2383 C C . ASN B 1 128 ? 1.119 -21.780 110.427 1.00 32.36 125 ASN B C 1
ATOM 2384 O O . ASN B 1 128 ? 0.564 -21.066 109.588 1.00 31.77 125 ASN B O 1
ATOM 2389 N N . LEU B 1 129 ? 2.410 -21.671 110.726 1.00 21.22 126 LEU B N 1
ATOM 2390 C CA . LEU B 1 129 ? 3.285 -20.702 110.084 1.00 19.27 126 LEU B CA 1
ATOM 2391 C C . LEU B 1 129 ? 4.367 -21.448 109.318 1.00 22.53 126 LEU B C 1
ATOM 2392 O O . LEU B 1 129 ? 5.180 -22.159 109.921 1.00 25.10 126 LEU B O 1
ATOM 2397 N N . GLY B 1 130 ? 4.364 -21.301 108.000 1.00 21.04 127 GLY B N 1
ATOM 2398 C CA . GLY B 1 130 ? 5.451 -21.776 107.164 1.00 15.85 127 GLY B CA 1
ATOM 2399 C C . GLY B 1 130 ? 6.324 -20.594 106.793 1.00 18.06 127 GLY B C 1
ATOM 2400 O O . GLY B 1 130 ? 5.821 -19.516 106.471 1.00 26.82 127 GLY B O 1
ATOM 2401 N N . VAL B 1 131 ? 7.635 -20.797 106.867 1.00 13.90 128 VAL B N 1
ATOM 2402 C CA . VAL B 1 131 ? 8.604 -19.729 106.651 1.00 13.16 128 VAL B CA 1
ATOM 2403 C C . VAL B 1 131 ? 9.630 -20.206 105.634 1.00 18.36 128 VAL B C 1
ATOM 2404 O O . VAL B 1 131 ? 10.294 -21.227 105.850 1.00 18.03 128 VAL B O 1
ATOM 2408 N N . LEU B 1 132 ? 9.752 -19.479 104.527 1.00 17.10 129 LEU B N 1
ATOM 2409 C CA . LEU B 1 132 ? 10.756 -19.760 103.509 1.00 18.43 129 LEU B CA 1
ATOM 2410 C C . LEU B 1 132 ? 11.925 -18.806 103.705 1.00 18.22 129 LEU B C 1
ATOM 2411 O O . LEU B 1 132 ? 11.741 -17.583 103.692 1.00 20.92 129 LEU B O 1
ATOM 2416 N N . THR B 1 133 ? 13.121 -19.361 103.883 1.00 14.33 130 THR B N 1
ATOM 2417 C CA . THR B 1 133 ? 14.323 -18.574 104.125 1.00 13.12 130 THR B CA 1
ATOM 2418 C C . THR B 1 133 ? 15.361 -18.921 103.066 1.00 16.78 130 THR B C 1
ATOM 2419 O O . THR B 1 133 ? 15.700 -20.096 102.885 1.00 16.69 130 THR B O 1
ATOM 2423 N N . LEU B 1 134 ? 15.843 -17.902 102.356 1.00 14.53 131 LEU B N 1
ATOM 2424 C CA . LEU B 1 134 ? 16.848 -18.050 101.309 1.00 25.15 131 LEU B CA 1
ATOM 2425 C C . LEU B 1 134 ? 18.072 -17.249 101.720 1.00 29.39 131 LEU B C 1
ATOM 2426 O O . LEU B 1 134 ? 17.968 -16.042 101.959 1.00 31.84 131 LEU B O 1
ATOM 2431 N N . VAL B 1 135 ? 19.229 -17.905 101.811 1.00 26.68 132 VAL B N 1
ATOM 2432 C CA . VAL B 1 135 ? 20.390 -17.275 102.425 1.00 28.40 132 VAL B CA 1
ATOM 2433 C C . VAL B 1 135 ? 21.606 -17.358 101.514 1.00 35.95 132 VAL B C 1
ATOM 2434 O O . VAL B 1 135 ? 21.799 -18.341 100.790 1.00 38.68 132 VAL B O 1
ATOM 2438 N N . ARG B 1 136 ? 22.422 -16.310 101.562 1.00 40.50 133 ARG B N 1
ATOM 2439 C CA . ARG B 1 136 ? 23.739 -16.244 100.955 1.00 42.95 133 ARG B CA 1
ATOM 2440 C C . ARG B 1 136 ? 24.806 -16.265 102.041 1.00 45.05 133 ARG B C 1
ATOM 2441 O O . ARG B 1 136 ? 24.557 -15.907 103.195 1.00 48.77 133 ARG B O 1
ATOM 2449 N N . ASP B 1 137 ? 26.008 -16.682 101.649 1.00 46.82 134 ASP B N 1
ATOM 2450 C CA . ASP B 1 137 ? 27.192 -16.591 102.492 1.00 47.67 134 ASP B CA 1
ATOM 2451 C C . ASP B 1 137 ? 28.217 -15.610 101.945 1.00 49.36 134 ASP B C 1
ATOM 2452 O O . ASP B 1 137 ? 29.305 -15.484 102.514 1.00 53.71 134 ASP B O 1
ATOM 2457 N N . THR B 1 138 ? 27.895 -14.905 100.863 1.00 48.75 135 THR B N 1
ATOM 2458 C CA . THR B 1 138 ? 28.879 -14.108 100.147 1.00 51.31 135 THR B CA 1
ATOM 2459 C C . THR B 1 138 ? 28.827 -12.638 100.541 1.00 55.47 135 THR B C 1
ATOM 2460 O O . THR B 1 138 ? 29.679 -12.162 101.299 1.00 57.54 135 THR B O 1
ATOM 2464 N N . THR B 1 139 ? 27.835 -11.916 100.027 1.00 55.62 136 THR B N 1
ATOM 2465 C CA . THR B 1 139 ? 27.727 -10.475 100.183 1.00 53.44 136 THR B CA 1
ATOM 2466 C C . THR B 1 139 ? 26.328 -10.099 100.647 1.00 47.42 136 THR B C 1
ATOM 2467 O O . THR B 1 139 ? 25.364 -10.814 100.359 1.00 45.89 136 THR B O 1
ATOM 2471 N N . PRO B 1 140 ? 26.191 -8.993 101.379 1.00 47.23 137 PRO B N 1
ATOM 2472 C CA . PRO B 1 140 ? 24.858 -8.523 101.785 1.00 46.01 137 PRO B CA 1
ATOM 2473 C C . PRO B 1 140 ? 23.990 -8.155 100.590 1.00 52.55 137 PRO B C 1
ATOM 2474 O O . PRO B 1 140 ? 24.468 -7.956 99.473 1.00 60.95 137 PRO B O 1
ATOM 2478 N N . LEU B 1 141 ? 22.689 -8.035 100.853 1.00 54.45 138 LEU B N 1
ATOM 2479 C CA . LEU B 1 141 ? 21.714 -7.668 99.829 1.00 55.44 138 LEU B CA 1
ATOM 2480 C C . LEU B 1 141 ? 21.552 -6.151 99.780 1.00 52.98 138 LEU B C 1
ATOM 2481 O O . LEU B 1 141 ? 21.072 -5.543 100.744 1.00 52.02 138 LEU B O 1
ATOM 2486 N N . ASP B 1 142 ? 21.944 -5.543 98.662 1.00 54.16 139 ASP B N 1
ATOM 2487 C CA . ASP B 1 142 ? 21.799 -4.104 98.502 1.00 63.54 139 ASP B CA 1
ATOM 2488 C C . ASP B 1 142 ? 20.423 -3.766 97.931 1.00 63.33 139 ASP B C 1
ATOM 2489 O O . ASP B 1 142 ? 19.682 -4.631 97.460 1.00 64.47 139 ASP B O 1
ATOM 2494 N N . ALA B 1 143 ? 20.092 -2.474 97.970 1.00 62.80 140 ALA B N 1
ATOM 2495 C CA . ALA B 1 143 ? 18.778 -2.011 97.535 1.00 61.90 140 ALA B CA 1
ATOM 2496 C C . ALA B 1 143 ? 18.510 -2.287 96.061 1.00 64.35 140 ALA B C 1
ATOM 2497 O O . ALA B 1 143 ? 17.343 -2.382 95.663 1.00 65.74 140 ALA B O 1
ATOM 2499 N N . ASP B 1 144 ? 19.554 -2.417 95.240 1.00 63.83 141 ASP B N 1
ATOM 2500 C CA . ASP B 1 144 ? 19.348 -2.616 93.808 1.00 68.84 141 ASP B CA 1
ATOM 2501 C C . ASP B 1 144 ? 18.984 -4.061 93.492 1.00 65.20 141 ASP B C 1
ATOM 2502 O O . ASP B 1 144 ? 18.028 -4.318 92.750 1.00 64.33 141 ASP B O 1
ATOM 2507 N N . GLU B 1 145 ? 19.733 -5.022 94.041 1.00 64.73 142 GLU B N 1
ATOM 2508 C CA . GLU B 1 145 ? 19.441 -6.419 93.740 1.00 64.79 142 GLU B CA 1
ATOM 2509 C C . GLU B 1 145 ? 18.148 -6.873 94.402 1.00 60.56 142 GLU B C 1
ATOM 2510 O O . GLU B 1 145 ? 17.478 -7.773 93.886 1.00 66.07 142 GLU B O 1
ATOM 2516 N N . ILE B 1 146 ? 17.769 -6.253 95.523 1.00 50.83 143 ILE B N 1
ATOM 2517 C CA . ILE B 1 146 ? 16.493 -6.581 96.155 1.00 44.72 143 ILE B CA 1
ATOM 2518 C C . ILE B 1 146 ? 15.337 -6.284 95.207 1.00 47.48 143 ILE B C 1
ATOM 2519 O O . ILE B 1 146 ? 14.393 -7.076 95.093 1.00 52.62 143 ILE B O 1
ATOM 2524 N N . SER B 1 147 ? 15.401 -5.150 94.501 1.00 42.67 144 SER B N 1
ATOM 2525 C CA . SER B 1 147 ? 14.322 -4.762 93.595 1.00 41.26 144 SER B CA 1
ATOM 2526 C C . SER B 1 147 ? 14.039 -5.842 92.562 1.00 44.55 144 SER B C 1
ATOM 2527 O O . SER B 1 147 ? 12.891 -6.258 92.375 1.00 52.30 144 SER B O 1
ATOM 2530 N N . ARG B 1 148 ? 15.076 -6.304 91.870 1.00 48.15 145 ARG B N 1
ATOM 2531 C CA . ARG B 1 148 ? 14.850 -7.286 90.821 1.00 54.00 145 ARG B CA 1
ATOM 2532 C C . ARG B 1 148 ? 14.586 -8.673 91.386 1.00 44.79 145 ARG B C 1
ATOM 2533 O O . ARG B 1 148 ? 14.076 -9.533 90.661 1.00 44.78 145 ARG B O 1
ATOM 2541 N N . LEU B 1 149 ? 14.913 -8.910 92.658 1.00 38.65 146 LEU B N 1
ATOM 2542 C CA . LEU B 1 149 ? 14.682 -10.212 93.273 1.00 36.17 146 LEU B CA 1
ATOM 2543 C C . LEU B 1 149 ? 13.282 -10.365 93.847 1.00 30.28 146 LEU B C 1
ATOM 2544 O O . LEU B 1 149 ? 12.902 -11.486 94.198 1.00 36.04 146 LEU B O 1
ATOM 2549 N N . ARG B 1 150 ? 12.512 -9.279 93.955 1.00 26.98 147 ARG B N 1
ATOM 2550 C CA . ARG B 1 150 ? 11.216 -9.344 94.625 1.00 27.70 147 ARG B CA 1
ATOM 2551 C C . ARG B 1 150 ? 10.259 -10.276 93.898 1.00 31.85 147 ARG B C 1
ATOM 2552 O O . ARG B 1 150 ? 9.745 -11.238 94.481 1.00 36.85 147 ARG B O 1
ATOM 2560 N N . ALA B 1 151 ? 9.991 -9.994 92.623 1.00 35.21 148 ALA B N 1
ATOM 2561 C CA . ALA B 1 151 ? 9.051 -10.825 91.875 1.00 32.55 148 ALA B CA 1
ATOM 2562 C C . ALA B 1 151 ? 9.470 -12.291 91.831 1.00 29.95 148 ALA B C 1
ATOM 2563 O O . ALA B 1 151 ? 8.616 -13.157 92.092 1.00 25.11 148 ALA B O 1
ATOM 2565 N N . PRO B 1 152 ? 10.729 -12.649 91.542 1.00 25.51 149 PRO B N 1
ATOM 2566 C CA . PRO B 1 152 ? 11.080 -14.079 91.580 1.00 25.75 149 PRO B CA 1
ATOM 2567 C C . PRO B 1 152 ? 10.959 -14.692 92.964 1.00 34.22 149 PRO B C 1
ATOM 2568 O O . PRO B 1 152 ? 10.494 -15.832 93.084 1.00 41.55 149 PRO B O 1
ATOM 2572 N N . CYS B 1 153 ? 11.366 -13.973 94.017 1.00 25.33 150 CYS B N 1
ATOM 2573 C CA . CYS B 1 153 ? 11.273 -14.534 95.363 1.00 26.87 150 CYS B CA 1
ATOM 2574 C C . CYS B 1 153 ? 9.829 -14.639 95.830 1.00 23.22 150 CYS B C 1
ATOM 2575 O O . CYS B 1 153 ? 9.494 -15.544 96.602 1.00 23.06 150 CYS B O 1
ATOM 2578 N N . ALA B 1 154 ? 8.967 -13.722 95.385 1.00 20.94 151 ALA B N 1
ATOM 2579 C CA . ALA B 1 154 ? 7.542 -13.856 95.659 1.00 24.30 151 ALA B CA 1
ATOM 2580 C C . ALA B 1 154 ? 6.997 -15.160 95.089 1.00 30.74 151 ALA B C 1
ATOM 2581 O O . ALA B 1 154 ? 6.243 -15.873 95.761 1.00 32.91 151 ALA B O 1
ATOM 2583 N N . SER B 1 155 ? 7.376 -15.494 93.852 1.00 20.22 152 SER B N 1
ATOM 2584 C CA . SER B 1 155 ? 6.954 -16.763 93.269 1.00 21.40 152 SER B CA 1
ATOM 2585 C C . SER B 1 155 ? 7.455 -17.939 94.091 1.00 29.54 152 SER B C 1
ATOM 2586 O O . SER B 1 155 ? 6.727 -18.918 94.295 1.00 32.00 152 SER B O 1
ATOM 2589 N N . LEU B 1 156 ? 8.701 -17.866 94.567 1.00 30.04 153 LEU B N 1
ATOM 2590 C CA . LEU B 1 156 ? 9.241 -18.945 95.386 1.00 22.05 153 LEU B CA 1
ATOM 2591 C C . LEU B 1 156 ? 8.484 -19.071 96.699 1.00 20.35 153 LEU B C 1
ATOM 2592 O O . LEU B 1 156 ? 8.216 -20.185 97.160 1.00 26.14 153 LEU B O 1
ATOM 2597 N N . SER B 1 157 ? 8.137 -17.940 97.316 1.00 18.46 154 SER B N 1
ATOM 2598 C CA . SER B 1 157 ? 7.319 -17.971 98.524 1.00 23.22 154 SER B CA 1
ATOM 2599 C C . SER B 1 157 ? 5.989 -18.658 98.263 1.00 22.62 154 SER B C 1
ATOM 2600 O O . SER B 1 157 ? 5.614 -19.599 98.973 1.00 28.28 154 SER B O 1
ATOM 2603 N N . HIS B 1 158 ? 5.257 -18.196 97.246 1.00 17.80 155 HIS B N 1
ATOM 2604 C CA . HIS B 1 158 ? 4.011 -18.857 96.875 1.00 22.65 155 HIS B CA 1
ATOM 2605 C C . HIS B 1 158 ? 4.238 -20.339 96.615 1.00 28.24 155 HIS B C 1
ATOM 2606 O O . HIS B 1 158 ? 3.467 -21.184 97.085 1.00 29.73 155 HIS B O 1
ATOM 2613 N N . ALA B 1 159 ? 5.307 -20.674 95.891 1.00 21.58 156 ALA B N 1
ATOM 2614 C CA . ALA B 1 159 ? 5.581 -22.073 95.583 1.00 24.16 156 ALA B CA 1
ATOM 2615 C C . ALA B 1 159 ? 5.796 -22.882 96.855 1.00 32.60 156 ALA B C 1
ATOM 2616 O O . ALA B 1 159 ? 5.270 -23.993 96.997 1.00 30.54 156 ALA B O 1
ATOM 2618 N N . ALA B 1 160 ? 6.561 -22.331 97.800 1.00 31.93 157 ALA B N 1
ATOM 2619 C CA . ALA B 1 160 ? 6.865 -23.066 99.024 1.00 28.79 157 ALA B CA 1
ATOM 2620 C C . ALA B 1 160 ? 5.625 -23.235 99.889 1.00 33.67 157 ALA B C 1
ATOM 2621 O O . ALA B 1 160 ? 5.377 -24.322 100.428 1.00 30.49 157 ALA B O 1
ATOM 2623 N N . HIS B 1 161 ? 4.822 -22.175 100.013 1.00 32.81 158 HIS B N 1
ATOM 2624 C CA . HIS B 1 161 ? 3.651 -22.221 100.881 1.00 29.43 158 HIS B CA 1
ATOM 2625 C C . HIS B 1 161 ? 2.528 -23.059 100.285 1.00 27.93 158 HIS B C 1
ATOM 2626 O O . HIS B 1 161 ? 1.705 -23.599 101.032 1.00 32.56 158 HIS B O 1
ATOM 2633 N N . ALA B 1 162 ? 2.472 -23.184 98.959 1.00 23.29 159 ALA B N 1
ATOM 2634 C CA . ALA B 1 162 ? 1.385 -23.903 98.304 1.00 24.95 159 ALA B CA 1
ATOM 2635 C C . ALA B 1 162 ? 1.713 -25.354 97.995 1.00 33.57 159 ALA B C 1
ATOM 2636 O O . ALA B 1 162 ? 0.801 -26.187 97.964 1.00 37.89 159 ALA B O 1
ATOM 2638 N N . TYR B 1 163 ? 2.984 -25.681 97.760 1.00 35.35 160 TYR B N 1
ATOM 2639 C CA . TYR B 1 163 ? 3.375 -27.027 97.357 1.00 32.92 160 TYR B CA 1
ATOM 2640 C C . TYR B 1 163 ? 4.217 -27.759 98.388 1.00 34.81 160 TYR B C 1
ATOM 2641 O O . TYR B 1 163 ? 4.128 -28.984 98.475 1.00 38.54 160 TYR B O 1
ATOM 2650 N N . LEU B 1 164 ? 5.037 -27.048 99.162 1.00 27.35 161 LEU B N 1
ATOM 2651 C CA . LEU B 1 164 ? 5.880 -27.703 100.153 1.00 25.64 161 LEU B CA 1
ATOM 2652 C C . LEU B 1 164 ? 5.216 -27.740 101.525 1.00 35.46 161 LEU B C 1
ATOM 2653 O O . LEU B 1 164 ? 5.204 -28.788 102.179 1.00 37.70 161 LEU B O 1
ATOM 2666 N N . PRO B 1 166 ? 1.994 -27.788 102.560 1.00 36.94 163 PRO B N 1
ATOM 2667 C CA . PRO B 1 166 ? 0.970 -28.823 102.785 1.00 51.56 163 PRO B CA 1
ATOM 2668 C C . PRO B 1 166 ? 1.554 -30.218 102.947 1.00 51.82 163 PRO B C 1
ATOM 2669 O O . PRO B 1 166 ? 1.079 -30.976 103.799 1.00 45.89 163 PRO B O 1
ATOM 2673 N N . ARG B 1 167 ? 2.590 -30.565 102.172 1.00 47.25 164 ARG B N 1
ATOM 2674 C CA . ARG B 1 167 ? 3.198 -31.893 102.261 1.00 44.58 164 ARG B CA 1
ATOM 2675 C C . ARG B 1 167 ? 3.880 -32.124 103.604 1.00 44.39 164 ARG B C 1
ATOM 2676 O O . ARG B 1 167 ? 3.981 -33.269 104.059 1.00 45.60 164 ARG B O 1
ATOM 2684 N N . LEU B 1 168 ? 4.386 -31.062 104.234 1.00 40.00 165 LEU B N 1
ATOM 2685 C CA . LEU B 1 168 ? 4.955 -31.186 105.571 1.00 42.13 165 LEU B CA 1
ATOM 2686 C C . LEU B 1 168 ? 3.875 -31.258 106.638 1.00 41.76 165 LEU B C 1
ATOM 2687 O O . LEU B 1 168 ? 4.078 -31.881 107.685 1.00 46.85 165 LEU B O 1
ATOM 2692 N N . ALA B 1 169 ? 2.722 -30.645 106.385 1.00 43.22 166 ALA B N 1
ATOM 2693 C CA . ALA B 1 169 ? 1.708 -30.517 107.422 1.00 47.59 166 ALA B CA 1
ATOM 2694 C C . ALA B 1 169 ? 0.884 -31.786 107.587 1.00 73.93 166 ALA B C 1
ATOM 2695 O O . ALA B 1 169 ? 0.487 -32.118 108.710 1.00 81.97 166 ALA B O 1
ATOM 2697 N N . ASP B 1 170 ? 0.608 -32.512 106.500 1.00 76.77 167 ASP B N 1
ATOM 2698 C CA . ASP B 1 170 ? -0.352 -33.601 106.661 1.00 102.37 167 ASP B CA 1
ATOM 2699 C C . ASP B 1 170 ? 0.018 -34.897 105.937 1.00 120.72 167 ASP B C 1
ATOM 2700 O O . ASP B 1 170 ? -0.112 -35.971 106.539 1.00 128.30 167 ASP B O 1
ATOM 2705 N N . PRO B 1 171 ? 0.446 -34.874 104.654 1.00 131.23 168 PRO B N 1
ATOM 2706 C CA . PRO B 1 171 ? 0.827 -36.155 104.036 1.00 136.20 168 PRO B CA 1
ATOM 2707 C C . PRO B 1 171 ? 1.934 -36.911 104.771 1.00 137.30 168 PRO B C 1
ATOM 2708 O O . PRO B 1 171 ? 1.694 -38.049 105.181 1.00 142.91 168 PRO B O 1
ATOM 2712 N N . ALA C 1 3 ? -50.623 -17.793 52.490 1.00 128.27 0 ALA C N 1
ATOM 2713 C CA . ALA C 1 3 ? -51.386 -17.306 51.346 1.00 133.60 0 ALA C CA 1
ATOM 2714 C C . ALA C 1 3 ? -51.045 -15.849 51.057 1.00 135.84 0 ALA C C 1
ATOM 2715 O O . ALA C 1 3 ? -50.925 -15.443 49.901 1.00 133.44 0 ALA C O 1
ATOM 2725 N N . ASP C 1 5 ? -48.315 -14.523 51.929 1.00 131.40 2 ASP C N 1
ATOM 2726 C CA . ASP C 1 5 ? -46.858 -14.416 51.913 1.00 120.81 2 ASP C CA 1
ATOM 2727 C C . ASP C 1 5 ? -46.325 -13.924 50.572 1.00 112.72 2 ASP C C 1
ATOM 2728 O O . ASP C 1 5 ? -45.265 -13.290 50.527 1.00 108.10 2 ASP C O 1
ATOM 2733 N N . LEU C 1 6 ? -47.035 -14.196 49.473 1.00 111.60 3 LEU C N 1
ATOM 2734 C CA . LEU C 1 6 ? -46.543 -13.760 48.170 1.00 108.36 3 LEU C CA 1
ATOM 2735 C C . LEU C 1 6 ? -46.706 -12.258 47.969 1.00 101.80 3 LEU C C 1
ATOM 2736 O O . LEU C 1 6 ? -45.877 -11.638 47.292 1.00 104.81 3 LEU C O 1
ATOM 2741 N N . THR C 1 7 ? -47.749 -11.654 48.543 1.00 90.56 4 THR C N 1
ATOM 2742 C CA . THR C 1 7 ? -47.906 -10.208 48.425 1.00 80.14 4 THR C CA 1
ATOM 2743 C C . THR C 1 7 ? -46.717 -9.481 49.044 1.00 71.37 4 THR C C 1
ATOM 2744 O O . THR C 1 7 ? -46.269 -8.451 48.526 1.00 71.90 4 THR C O 1
ATOM 2748 N N . ILE C 1 8 ? -46.172 -10.023 50.134 1.00 68.47 5 ILE C N 1
ATOM 2749 C CA . ILE C 1 8 ? -45.020 -9.404 50.783 1.00 69.80 5 ILE C CA 1
ATOM 2750 C C . ILE C 1 8 ? -43.770 -9.553 49.922 1.00 65.23 5 ILE C C 1
ATOM 2751 O O . ILE C 1 8 ? -42.939 -8.639 49.843 1.00 70.18 5 ILE C O 1
ATOM 2756 N N . LEU C 1 9 ? -43.606 -10.707 49.275 1.00 58.28 6 LEU C N 1
ATOM 2757 C CA . LEU C 1 9 ? -42.457 -10.902 48.397 1.00 49.54 6 LEU C CA 1
ATOM 2758 C C . LEU C 1 9 ? -42.631 -10.156 47.080 1.00 48.58 6 LEU C C 1
ATOM 2759 O O . LEU C 1 9 ? -41.660 -9.623 46.532 1.00 48.99 6 LEU C O 1
ATOM 2764 N N . HIS C 1 10 ? -43.859 -10.106 46.560 1.00 43.26 7 HIS C N 1
ATOM 2765 C CA . HIS C 1 10 ? -44.127 -9.312 45.367 1.00 51.43 7 HIS C CA 1
ATOM 2766 C C . HIS C 1 10 ? -43.781 -7.845 45.607 1.00 53.10 7 HIS C C 1
ATOM 2767 O O . HIS C 1 10 ? -43.128 -7.203 44.776 1.00 51.09 7 HIS C O 1
ATOM 2774 N N . ASP C 1 11 ? -44.201 -7.302 46.755 1.00 54.52 8 ASP C N 1
ATOM 2775 C CA . ASP C 1 11 ? -43.843 -5.931 47.102 1.00 58.78 8 ASP C CA 1
ATOM 2776 C C . ASP C 1 11 ? -42.344 -5.781 47.306 1.00 54.77 8 ASP C C 1
ATOM 2777 O O . ASP C 1 11 ? -41.783 -4.712 47.040 1.00 56.43 8 ASP C O 1
ATOM 2782 N N . CYS C 1 12 ? -41.678 -6.834 47.784 1.00 49.80 9 CYS C N 1
ATOM 2783 C CA . CYS C 1 12 ? -40.241 -6.748 48.011 1.00 47.99 9 CYS C CA 1
ATOM 2784 C C . CYS C 1 12 ? -39.483 -6.663 46.693 1.00 47.50 9 CYS C C 1
ATOM 2785 O O . CYS C 1 12 ? -38.651 -5.769 46.499 1.00 50.14 9 CYS C O 1
ATOM 2788 N N . PHE C 1 13 ? -39.769 -7.580 45.767 1.00 47.73 10 PHE C N 1
ATOM 2789 C CA . PHE C 1 13 ? -39.025 -7.618 44.513 1.00 46.23 10 PHE C CA 1
ATOM 2790 C C . PHE C 1 13 ? -39.309 -6.402 43.641 1.00 49.13 10 PHE C C 1
ATOM 2791 O O . PHE C 1 13 ? -38.434 -5.978 42.878 1.00 51.22 10 PHE C O 1
ATOM 2799 N N . ASP C 1 14 ? -40.508 -5.823 43.739 1.00 54.10 11 ASP C N 1
ATOM 2800 C CA . ASP C 1 14 ? -40.758 -4.548 43.072 1.00 61.81 11 ASP C CA 1
ATOM 2801 C C . ASP C 1 14 ? -39.855 -3.458 43.635 1.00 59.29 11 ASP C C 1
ATOM 2802 O O . ASP C 1 14 ? -39.204 -2.722 42.884 1.00 58.45 11 ASP C O 1
ATOM 2807 N N . ALA C 1 15 ? -39.797 -3.348 44.966 1.00 59.05 12 ALA C N 1
ATOM 2808 C CA . ALA C 1 15 ? -38.979 -2.317 45.595 1.00 62.01 12 ALA C CA 1
ATOM 2809 C C . ALA C 1 15 ? -37.502 -2.493 45.273 1.00 55.32 12 ALA C C 1
ATOM 2810 O O . ALA C 1 15 ? -36.749 -1.512 45.257 1.00 59.40 12 ALA C O 1
ATOM 2812 N N . LEU C 1 16 ? -37.071 -3.727 45.009 1.00 47.72 13 LEU C N 1
ATOM 2813 C CA . LEU C 1 16 ? -35.664 -3.997 44.746 1.00 47.70 13 LEU C CA 1
ATOM 2814 C C . LEU C 1 16 ? -35.242 -3.627 43.329 1.00 53.13 13 LEU C C 1
ATOM 2815 O O . LEU C 1 16 ? -34.041 -3.478 43.075 1.00 53.49 13 LEU C O 1
ATOM 2820 N N . GLN C 1 17 ? -36.190 -3.475 42.403 1.00 57.86 14 GLN C N 1
ATOM 2821 C CA . GLN C 1 17 ? -35.828 -3.040 41.059 1.00 62.55 14 GLN C CA 1
ATOM 2822 C C . GLN C 1 17 ? -35.352 -1.594 41.064 1.00 75.42 14 GLN C C 1
ATOM 2823 O O . GLN C 1 17 ? -34.419 -1.237 40.334 1.00 79.81 14 GLN C O 1
ATOM 2829 N N . ARG C 1 18 ? -35.973 -0.751 41.886 1.00 78.52 15 ARG C N 1
ATOM 2830 C CA . ARG C 1 18 ? -35.635 0.668 41.978 1.00 87.38 15 ARG C CA 1
ATOM 2831 C C . ARG C 1 18 ? -34.752 0.965 43.186 1.00 83.30 15 ARG C C 1
ATOM 2832 O O . ARG C 1 18 ? -34.911 1.995 43.846 1.00 90.80 15 ARG C O 1
ATOM 2840 N N . ALA C 1 19 ? -33.805 0.082 43.493 1.00 77.85 16 ALA C N 1
ATOM 2841 C CA . ALA C 1 19 ? -32.933 0.229 44.659 1.00 76.67 16 ALA C CA 1
ATOM 2842 C C . ALA C 1 19 ? -31.481 0.312 44.213 1.00 84.58 16 ALA C C 1
ATOM 2843 O O . ALA C 1 19 ? -30.860 -0.724 43.911 1.00 80.84 16 ALA C O 1
ATOM 2845 N N . PRO C 1 20 ? -30.888 1.512 44.165 1.00 94.98 17 PRO C N 1
ATOM 2846 C CA . PRO C 1 20 ? -29.523 1.637 43.635 1.00 97.98 17 PRO C CA 1
ATOM 2847 C C . PRO C 1 20 ? -28.436 1.362 44.665 1.00 94.48 17 PRO C C 1
ATOM 2848 O O . PRO C 1 20 ? -27.315 0.996 44.296 1.00 94.77 17 PRO C O 1
ATOM 2852 N N . THR C 1 21 ? -28.742 1.533 45.949 1.00 90.52 18 THR C N 1
ATOM 2853 C CA . THR C 1 21 ? -27.758 1.393 47.013 1.00 85.76 18 THR C CA 1
ATOM 2854 C C . THR C 1 21 ? -28.191 0.311 47.993 1.00 77.57 18 THR C C 1
ATOM 2855 O O . THR C 1 21 ? -29.345 -0.126 48.007 1.00 77.00 18 THR C O 1
ATOM 2859 N N . ALA C 1 22 ? -27.238 -0.117 48.826 1.00 73.72 19 ALA C N 1
ATOM 2860 C CA . ALA C 1 22 ? -27.539 -1.100 49.861 1.00 68.79 19 ALA C CA 1
ATOM 2861 C C . ALA C 1 22 ? -28.412 -0.509 50.961 1.00 68.69 19 ALA C C 1
ATOM 2862 O O . ALA C 1 22 ? -29.131 -1.247 51.644 1.00 64.66 19 ALA C O 1
ATOM 2864 N N . GLU C 1 23 ? -28.359 0.813 51.151 1.00 73.35 20 GLU C N 1
ATOM 2865 C CA . GLU C 1 23 ? -29.251 1.456 52.111 1.00 75.73 20 GLU C CA 1
ATOM 2866 C C . GLU C 1 23 ? -30.711 1.274 51.721 1.00 72.12 20 GLU C C 1
ATOM 2867 O O . GLU C 1 23 ? -31.582 1.201 52.594 1.00 71.44 20 GLU C O 1
ATOM 2873 N N . ALA C 1 24 ? -30.997 1.198 50.422 1.00 67.65 21 ALA C N 1
ATOM 2874 C CA . ALA C 1 24 ? -32.362 1.065 49.937 1.00 65.41 21 ALA C CA 1
ATOM 2875 C C . ALA C 1 24 ? -32.719 -0.355 49.527 1.00 58.11 21 ALA C C 1
ATOM 2876 O O . ALA C 1 24 ? -33.892 -0.624 49.252 1.00 58.97 21 ALA C O 1
ATOM 2878 N N . ALA C 1 25 ? -31.744 -1.263 49.474 1.00 55.17 22 ALA C N 1
ATOM 2879 C CA . ALA C 1 25 ? -32.013 -2.657 49.141 1.00 48.27 22 ALA C CA 1
ATOM 2880 C C . ALA C 1 25 ? -32.289 -3.512 50.369 1.00 51.57 22 ALA C C 1
ATOM 2881 O O . ALA C 1 25 ? -32.996 -4.522 50.265 1.00 53.69 22 ALA C O 1
ATOM 2883 N N . PHE C 1 26 ? -31.748 -3.133 51.531 1.00 51.46 23 PHE C N 1
ATOM 2884 C CA . PHE C 1 26 ? -31.997 -3.918 52.740 1.00 46.06 23 PHE C CA 1
ATOM 2885 C C . PHE C 1 26 ? -33.415 -3.753 53.279 1.00 47.88 23 PHE C C 1
ATOM 2886 O O . PHE C 1 26 ? -34.029 -4.773 53.640 1.00 48.62 23 PHE C O 1
ATOM 2894 N N . PRO C 1 27 ? -33.985 -2.548 53.385 1.00 47.94 24 PRO C N 1
ATOM 2895 C CA . PRO C 1 27 ? -35.321 -2.400 54.005 1.00 45.76 24 PRO C CA 1
ATOM 2896 C C . PRO C 1 27 ? -36.381 -3.288 53.370 1.00 47.76 24 PRO C C 1
ATOM 2897 O O . PRO C 1 27 ? -37.177 -3.893 54.104 1.00 52.95 24 PRO C O 1
ATOM 2901 N N . PRO C 1 28 ? -36.456 -3.401 52.031 1.00 41.34 25 PRO C N 1
ATOM 2902 C CA . PRO C 1 28 ? -37.465 -4.318 51.470 1.00 37.14 25 PRO C CA 1
ATOM 2903 C C . PRO C 1 28 ? -37.267 -5.752 51.914 1.00 38.13 25 PRO C C 1
ATOM 2904 O O . PRO C 1 28 ? -38.245 -6.453 52.202 1.00 41.93 25 PRO C O 1
ATOM 2908 N N . ILE C 1 29 ? -36.014 -6.207 51.975 1.00 36.83 26 ILE C N 1
ATOM 2909 C CA . ILE C 1 29 ? -35.729 -7.559 52.441 1.00 36.76 26 ILE C CA 1
ATOM 2910 C C . ILE C 1 29 ? -36.062 -7.692 53.921 1.00 39.80 26 ILE C C 1
ATOM 2911 O O . ILE C 1 29 ? -36.657 -8.688 54.351 1.00 42.12 26 ILE C O 1
ATOM 2916 N N . ALA C 1 30 ? -35.699 -6.685 54.719 1.00 38.68 27 ALA C N 1
ATOM 2917 C CA . ALA C 1 30 ? -36.011 -6.715 56.144 1.00 35.09 27 ALA C CA 1
ATOM 2918 C C . ALA C 1 30 ? -37.513 -6.642 56.381 1.00 38.43 27 ALA C C 1
ATOM 2919 O O . ALA C 1 30 ? -38.054 -7.387 57.207 1.00 38.64 27 ALA C O 1
ATOM 2921 N N . ALA C 1 31 ? -38.202 -5.745 55.670 1.00 40.07 28 ALA C N 1
ATOM 2922 C CA . ALA C 1 31 ? -39.651 -5.648 55.814 1.00 39.57 28 ALA C CA 1
ATOM 2923 C C . ALA C 1 31 ? -40.329 -6.953 55.425 1.00 36.71 28 ALA C C 1
ATOM 2924 O O . ALA C 1 31 ? -41.306 -7.368 56.061 1.00 43.97 28 ALA C O 1
ATOM 2926 N N . ALA C 1 32 ? -39.824 -7.617 54.384 1.00 34.88 29 ALA C N 1
ATOM 2927 C CA . ALA C 1 32 ? -40.375 -8.910 53.994 1.00 33.71 29 ALA C CA 1
ATOM 2928 C C . ALA C 1 32 ? -40.160 -9.938 55.096 1.00 33.75 29 ALA C C 1
ATOM 2929 O O . ALA C 1 32 ? -41.108 -10.582 55.559 1.00 30.34 29 ALA C O 1
ATOM 2931 N N . ALA C 1 33 ? -38.908 -10.084 55.541 1.00 33.75 30 ALA C N 1
ATOM 2932 C CA . ALA C 1 33 ? -38.585 -11.036 56.601 1.00 29.89 30 ALA C CA 1
ATOM 2933 C C . ALA C 1 33 ? -39.398 -10.768 57.860 1.00 32.94 30 ALA C C 1
ATOM 2934 O O . ALA C 1 33 ? -39.827 -11.706 58.543 1.00 30.92 30 ALA C O 1
ATOM 2936 N N . ALA C 1 34 ? -39.620 -9.491 58.183 1.00 36.19 31 ALA C N 1
ATOM 2937 C CA . ALA C 1 34 ? -40.440 -9.152 59.341 1.00 43.48 31 ALA C CA 1
ATOM 2938 C C . ALA C 1 34 ? -41.852 -9.702 59.192 1.00 47.74 31 ALA C C 1
ATOM 2939 O O . ALA C 1 34 ? -42.432 -10.219 60.156 1.00 49.17 31 ALA C O 1
ATOM 2941 N N . ALA C 1 35 ? -42.416 -9.610 57.989 1.00 42.66 32 ALA C N 1
ATOM 2942 C CA . ALA C 1 35 ? -43.768 -10.085 57.736 1.00 43.27 32 ALA C CA 1
ATOM 2943 C C . ALA C 1 35 ? -43.860 -11.602 57.665 1.00 42.46 32 ALA C C 1
ATOM 2944 O O . ALA C 1 35 ? -44.967 -12.133 57.529 1.00 55.60 32 ALA C O 1
ATOM 2946 N N . LEU C 1 36 ? -42.738 -12.307 57.743 1.00 41.15 33 LEU C N 1
ATOM 2947 C CA . LEU C 1 36 ? -42.738 -13.755 57.873 1.00 45.84 33 LEU C CA 1
ATOM 2948 C C . LEU C 1 36 ? -42.498 -14.215 59.305 1.00 48.35 33 LEU C C 1
ATOM 2949 O O . LEU C 1 36 ? -42.381 -15.421 59.544 1.00 49.55 33 LEU C O 1
ATOM 2954 N N . GLY C 1 37 ? -42.414 -13.291 60.254 1.00 46.80 34 GLY C N 1
ATOM 2955 C CA . GLY C 1 37 ? -42.213 -13.637 61.643 1.00 44.88 34 GLY C CA 1
ATOM 2956 C C . GLY C 1 37 ? -40.792 -13.542 62.147 1.00 47.03 34 GLY C C 1
ATOM 2957 O O . GLY C 1 37 ? -40.501 -14.101 63.211 1.00 54.83 34 GLY C O 1
ATOM 2958 N N . PHE C 1 38 ? -39.902 -12.858 61.430 1.00 39.59 35 PHE C N 1
ATOM 2959 C CA . PHE C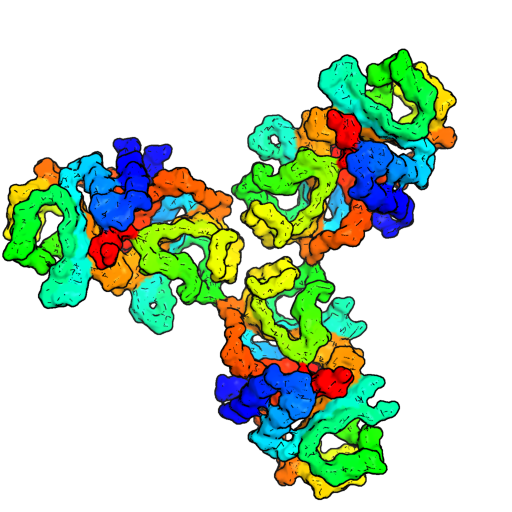 1 38 ? -38.509 -12.689 61.838 1.00 39.19 35 PHE C CA 1
ATOM 2960 C C . PHE C 1 38 ? -38.294 -11.238 62.255 1.00 39.87 35 PHE C C 1
ATOM 2961 O O . PHE C 1 38 ? -38.328 -10.334 61.414 1.00 40.02 35 PHE C O 1
ATOM 2969 N N . ARG C 1 39 ? -38.067 -11.015 63.553 1.00 35.95 36 ARG C N 1
ATOM 2970 C CA . ARG C 1 39 ? -37.842 -9.655 64.035 1.00 38.55 36 ARG C CA 1
ATOM 2971 C C . ARG C 1 39 ? -36.526 -9.093 63.512 1.00 36.97 36 ARG C C 1
ATOM 2972 O O . ARG C 1 39 ? -36.427 -7.895 63.222 1.00 38.80 36 ARG C O 1
ATOM 2980 N N . TYR C 1 40 ? -35.514 -9.941 63.367 1.00 34.92 37 TYR C N 1
ATOM 2981 C CA . TYR C 1 40 ? -34.172 -9.514 63.004 1.00 34.13 37 TYR C CA 1
ATOM 2982 C C . TYR C 1 40 ? -33.797 -10.057 61.634 1.00 33.85 37 TYR C C 1
ATOM 2983 O O . TYR C 1 40 ? -34.068 -11.220 61.320 1.00 38.33 37 TYR C O 1
ATOM 2992 N N . CYS C 1 41 ? -33.176 -9.204 60.822 1.00 29.73 38 CYS C N 1
ATOM 2993 C CA . CYS C 1 41 ? -32.723 -9.570 59.486 1.00 26.80 38 CYS C CA 1
ATOM 2994 C C . CYS C 1 41 ? -31.309 -9.048 59.306 1.00 39.74 38 CYS C C 1
ATOM 2995 O O . CYS C 1 41 ? -31.086 -7.834 59.349 1.00 41.35 38 CYS C O 1
ATOM 2998 N N . VAL C 1 42 ? -30.360 -9.959 59.110 1.00 26.27 39 VAL C N 1
ATOM 2999 C CA . VAL C 1 42 ? -28.944 -9.627 59.035 1.00 27.50 39 VAL C CA 1
ATOM 3000 C C . VAL C 1 42 ? -28.366 -10.240 57.769 1.00 33.82 39 VAL C C 1
ATOM 3001 O O . VAL C 1 42 ? -28.672 -11.389 57.430 1.00 29.59 39 VAL C O 1
ATOM 3005 N N . TYR C 1 43 ? -27.534 -9.471 57.070 1.00 33.36 40 TYR C N 1
ATOM 3006 C CA . TYR C 1 43 ? -26.785 -9.960 55.922 1.00 27.46 40 TYR C CA 1
ATOM 3007 C C . TYR C 1 43 ? -25.325 -9.583 56.099 1.00 29.45 40 TYR C C 1
ATOM 3008 O O . TYR C 1 43 ? -25.007 -8.427 56.395 1.00 33.34 40 TYR C O 1
ATOM 3017 N N . GLY C 1 44 ? -24.449 -10.549 55.919 1.00 27.51 41 GLY C N 1
ATOM 3018 C CA . GLY C 1 44 ? -23.021 -10.312 56.037 1.00 30.30 41 GLY C CA 1
ATOM 3019 C C . GLY C 1 44 ? -22.296 -10.763 54.791 1.00 37.74 41 GLY C C 1
ATOM 3020 O O . GLY C 1 44 ? -22.661 -11.763 54.172 1.00 40.40 41 GLY C O 1
ATOM 3021 N N . LEU C 1 45 ? -21.260 -10.016 54.432 1.00 33.20 42 LEU C N 1
ATOM 3022 C CA . LEU C 1 45 ? -20.443 -10.306 53.260 1.00 34.09 42 LEU C CA 1
ATOM 3023 C C . LEU C 1 45 ? -18.995 -10.449 53.707 1.00 37.34 42 LEU C C 1
ATOM 3024 O O . LEU C 1 45 ? -18.376 -9.466 54.126 1.00 54.97 42 LEU C O 1
ATOM 3029 N N . ARG C 1 46 ? -18.449 -11.661 53.628 1.00 36.81 43 ARG C N 1
ATOM 3030 C CA . ARG C 1 46 ? -17.029 -11.869 53.888 1.00 60.98 43 ARG C CA 1
ATOM 3031 C C . ARG C 1 46 ? -16.323 -12.160 52.568 1.00 58.92 43 ARG C C 1
ATOM 3032 O O . ARG C 1 46 ? -16.757 -13.023 51.798 1.00 56.60 43 ARG C O 1
ATOM 3040 N N . ARG C 1 47 ? -15.261 -11.408 52.297 1.00 64.63 44 ARG C N 1
ATOM 3041 C CA . ARG C 1 47 ? -14.557 -11.458 51.026 1.00 72.77 44 ARG C CA 1
ATOM 3042 C C . ARG C 1 47 ? -13.463 -12.524 51.064 1.00 82.44 44 ARG C C 1
ATOM 3043 O O . ARG C 1 47 ? -13.145 -13.091 52.112 1.00 83.50 44 ARG C O 1
ATOM 3051 N N . THR C 1 48 ? -12.882 -12.796 49.892 1.00 104.43 45 THR C N 1
ATOM 3052 C CA . THR C 1 48 ? -11.806 -13.779 49.804 1.00 109.67 45 THR C CA 1
ATOM 3053 C C . THR C 1 48 ? -10.444 -13.170 50.109 1.00 117.84 45 THR C C 1
ATOM 3054 O O . THR C 1 48 ? -9.558 -13.869 50.612 1.00 119.83 45 THR C O 1
ATOM 3058 N N . LEU C 1 49 ? -10.271 -11.878 49.832 1.00 125.57 46 LEU C N 1
ATOM 3059 C CA . LEU C 1 49 ? -8.968 -11.244 50.005 1.00 137.95 46 LEU C CA 1
ATOM 3060 C C . LEU C 1 49 ? -8.447 -11.200 51.443 1.00 146.68 46 LEU C C 1
ATOM 3061 O O . LEU C 1 49 ? -7.215 -11.247 51.607 1.00 149.92 46 LEU C O 1
ATOM 3066 N N . PRO C 1 50 ? -9.277 -11.099 52.505 1.00 150.30 47 PRO C N 1
ATOM 3067 C CA . PRO C 1 50 ? -8.629 -10.975 53.816 1.00 153.16 47 PRO C CA 1
ATOM 3068 C C . PRO C 1 50 ? -7.897 -12.239 54.259 1.00 156.63 47 PRO C C 1
ATOM 3069 O O . PRO C 1 50 ? -7.167 -12.176 55.247 1.00 158.26 47 PRO C O 1
ATOM 3073 N N . ARG C 1 53 ? -7.388 -13.499 58.121 1.00 134.45 50 ARG C N 1
ATOM 3074 C CA . ARG C 1 53 ? -8.537 -13.140 58.948 1.00 132.06 50 ARG C CA 1
ATOM 3075 C C . ARG C 1 53 ? -9.791 -12.991 58.089 1.00 128.27 50 ARG C C 1
ATOM 3076 O O . ARG C 1 53 ? -9.695 -12.751 56.891 1.00 127.24 50 ARG C O 1
ATOM 3084 N N . PRO C 1 54 ? -10.965 -13.172 58.696 1.00 126.08 51 PRO C N 1
ATOM 3085 C CA . PRO C 1 54 ? -12.225 -12.910 57.981 1.00 125.78 51 PRO C CA 1
ATOM 3086 C C . PRO C 1 54 ? -12.594 -11.430 58.024 1.00 130.66 51 PRO C C 1
ATOM 3087 O O . PRO C 1 54 ? -12.655 -10.823 59.095 1.00 132.04 51 PRO C O 1
ATOM 3091 N N . ASP C 1 55 ? -12.839 -10.853 56.846 1.00 137.94 52 ASP C N 1
ATOM 3092 C CA . ASP C 1 55 ? -13.320 -9.476 56.699 1.00 141.01 52 ASP C CA 1
ATOM 3093 C C . ASP C 1 55 ? -14.819 -9.571 56.461 1.00 123.96 52 ASP C C 1
ATOM 3094 O O . ASP C 1 55 ? -15.257 -9.949 55.375 1.00 128.28 52 ASP C O 1
ATOM 3107 N N . GLN C 1 57 ? -18.354 -7.441 56.433 1.00 60.75 54 GLN C N 1
ATOM 3108 C CA . GLN C 1 57 ? -19.187 -6.253 56.499 1.00 50.80 54 GLN C CA 1
ATOM 3109 C C . GLN C 1 57 ? -20.624 -6.691 56.742 1.00 43.57 54 GLN C C 1
ATOM 3110 O O . GLN C 1 57 ? -21.109 -7.633 56.111 1.00 47.48 54 GLN C O 1
ATOM 3116 N N . ILE C 1 58 ? -21.295 -6.019 57.671 1.00 43.83 55 ILE C N 1
ATOM 3117 C CA . ILE C 1 58 ? -22.588 -6.455 58.181 1.00 45.80 55 ILE C CA 1
ATOM 3118 C C . ILE C 1 58 ? -23.605 -5.342 57.979 1.00 48.77 55 ILE C C 1
ATOM 3119 O O . ILE C 1 58 ? -23.305 -4.163 58.200 1.00 60.88 55 ILE C O 1
ATOM 3124 N N . VAL C 1 59 ? -24.806 -5.720 57.549 1.00 41.33 56 VAL C N 1
ATOM 3125 C CA . VAL C 1 59 ? -25.958 -4.829 57.530 1.00 46.83 56 VAL C CA 1
ATOM 3126 C C . VAL C 1 59 ? -27.126 -5.566 58.173 1.00 46.24 56 VAL C C 1
ATOM 3127 O O . VAL C 1 59 ? -27.319 -6.764 57.938 1.00 48.21 56 VAL C O 1
ATOM 3131 N N . GLY C 1 60 ? -27.883 -4.867 59.012 1.00 32.08 57 GLY C N 1
ATOM 3132 C CA . GLY C 1 60 ? -29.029 -5.501 59.640 1.00 38.37 57 GLY C CA 1
ATOM 3133 C C . GLY C 1 60 ? -29.745 -4.556 60.578 1.00 38.82 57 GLY C C 1
ATOM 3134 O O . GLY C 1 60 ? -29.232 -3.493 60.943 1.00 42.98 57 GLY C O 1
ATOM 3135 N N . ASN C 1 61 ? -30.970 -4.958 60.943 1.00 41.03 58 ASN C N 1
ATOM 3136 C CA . ASN C 1 61 ? -31.704 -4.363 62.055 1.00 36.97 58 ASN C CA 1
ATOM 3137 C C . ASN C 1 61 ? -31.461 -5.110 63.359 1.00 35.36 58 ASN C C 1
ATOM 3138 O O . ASN C 1 61 ? -32.313 -5.093 64.257 1.00 37.37 58 ASN C O 1
ATOM 3143 N N . HIS C 1 62 ? -30.321 -5.787 63.465 1.00 36.02 59 HIS C N 1
ATOM 3144 C CA . HIS C 1 62 ? -29.967 -6.544 64.648 1.00 36.66 59 HIS C CA 1
ATOM 3145 C C . HIS C 1 62 ? -29.707 -5.606 65.826 1.00 39.65 59 HIS C C 1
ATOM 3146 O O . HIS C 1 62 ? -29.494 -4.405 65.641 1.00 37.56 59 HIS C O 1
ATOM 3153 N N . PRO C 1 63 ? -29.735 -6.132 67.053 1.00 37.70 60 PRO C N 1
ATOM 3154 C CA . PRO C 1 63 ? -29.422 -5.294 68.219 1.00 36.74 60 PRO C CA 1
ATOM 3155 C C . PRO C 1 63 ? -27.997 -4.766 68.164 1.00 39.67 60 PRO C C 1
ATOM 3156 O O . PRO C 1 63 ? -27.041 -5.521 67.968 1.00 39.64 60 PRO C O 1
ATOM 3160 N N . ARG C 1 64 ? -27.865 -3.450 68.347 1.00 44.66 61 ARG C N 1
ATOM 3161 C CA . ARG C 1 64 ? -26.551 -2.820 68.371 1.00 46.58 61 ARG C CA 1
ATOM 3162 C C . ARG C 1 64 ? -25.634 -3.475 69.394 1.00 49.17 61 ARG C C 1
ATOM 3163 O O . ARG C 1 64 ? -24.425 -3.592 69.163 1.00 53.01 61 ARG C O 1
ATOM 3171 N N . GLU C 1 65 ? -26.192 -3.925 70.519 1.00 49.26 62 GLU C N 1
ATOM 3172 C CA . GLU C 1 65 ? -25.371 -4.491 71.584 1.00 51.74 62 GLU C CA 1
ATOM 3173 C C . GLU C 1 65 ? -24.832 -5.866 71.202 1.00 47.36 62 GLU C C 1
ATOM 3174 O O . GLU C 1 65 ? -23.723 -6.237 71.602 1.00 48.33 62 GLU C O 1
ATOM 3180 N N . TRP C 1 66 ? -25.606 -6.640 70.436 1.00 44.67 63 TRP C N 1
ATOM 3181 C CA . TRP C 1 66 ? -25.120 -7.937 69.978 1.00 38.69 63 TRP C CA 1
ATOM 3182 C C . TRP C 1 66 ? -23.947 -7.777 69.025 1.00 35.78 63 TRP C C 1
ATOM 3183 O O . TRP C 1 66 ? -22.951 -8.501 69.131 1.00 40.09 63 TRP C O 1
ATOM 3194 N N . GLU C 1 67 ? -24.048 -6.840 68.080 1.00 32.85 64 GLU C N 1
ATOM 3195 C CA . GLU C 1 67 ? -22.954 -6.642 67.138 1.00 33.04 64 GLU C CA 1
ATOM 3196 C C . GLU C 1 67 ? -21.701 -6.164 67.853 1.00 34.81 64 GLU C C 1
ATOM 3197 O O . GLU C 1 67 ? -20.587 -6.556 67.492 1.00 38.94 64 GLU C O 1
ATOM 3203 N N . HIS C 1 68 ? -21.865 -5.324 68.877 1.00 35.90 65 HIS C N 1
ATOM 3204 C CA . HIS C 1 68 ? -20.702 -4.805 69.587 1.00 41.64 65 HIS C CA 1
ATOM 3205 C C . HIS C 1 68 ? -19.897 -5.933 70.220 1.00 45.71 65 HIS C C 1
ATOM 3206 O O . HIS C 1 68 ? -18.662 -5.920 70.182 1.00 51.39 65 HIS C O 1
ATOM 3213 N N . ARG C 1 69 ? -20.578 -6.931 70.788 1.00 38.27 66 ARG C N 1
ATOM 3214 C CA . ARG C 1 69 ? -19.864 -8.055 71.380 1.00 35.64 66 ARG C CA 1
ATOM 3215 C C . ARG C 1 69 ? -19.346 -9.019 70.328 1.00 40.12 66 ARG C C 1
ATOM 3216 O O . ARG C 1 69 ? -18.293 -9.638 70.522 1.00 43.59 66 ARG C O 1
ATOM 3224 N N . TYR C 1 70 ? -20.076 -9.169 69.222 1.00 35.58 67 TYR C N 1
ATOM 3225 C CA . TYR C 1 70 ? -19.611 -10.017 68.132 1.00 30.40 67 TYR C CA 1
ATOM 3226 C C . TYR C 1 70 ? -18.270 -9.526 67.599 1.00 43.05 67 TYR C C 1
ATOM 3227 O O . TYR C 1 70 ? -17.389 -10.328 67.265 1.00 44.33 67 TYR C O 1
ATOM 3236 N N . VAL C 1 71 ? -18.089 -8.206 67.539 1.00 40.67 68 VAL C N 1
ATOM 3237 C CA . VAL C 1 71 ? -16.810 -7.644 67.118 1.00 42.14 68 VAL C CA 1
ATOM 3238 C C . VAL C 1 71 ? -15.809 -7.674 68.263 1.00 42.91 68 VAL C C 1
ATOM 3239 O O . VAL C 1 71 ? -14.620 -7.941 68.058 1.00 46.67 68 VAL C O 1
ATOM 3243 N N . LYS C 1 72 ? -16.282 -7.407 69.482 1.00 43.88 69 LYS C N 1
ATOM 3244 C CA . LYS C 1 72 ? -15.403 -7.343 70.644 1.00 42.31 69 LYS C CA 1
ATOM 3245 C C . LYS C 1 72 ? -14.675 -8.663 70.869 1.00 44.30 69 LYS C C 1
ATOM 3246 O O . LYS C 1 72 ? -13.465 -8.677 71.125 1.00 46.10 69 LYS C O 1
ATOM 3252 N N . PHE C 1 73 ? -15.390 -9.783 70.767 1.00 43.26 70 PHE C N 1
ATOM 3253 C CA . PHE C 1 73 ? -14.829 -11.099 71.045 1.00 42.05 70 PHE C CA 1
ATOM 3254 C C . PHE C 1 73 ? -14.399 -11.842 69.784 1.00 43.07 70 PHE C C 1
ATOM 3255 O O . PHE C 1 73 ? -14.117 -13.044 69.852 1.00 39.10 70 PHE C O 1
ATOM 3263 N N . GLY C 1 74 ? -14.344 -11.159 68.644 1.00 41.11 71 GLY C N 1
ATOM 3264 C CA . GLY C 1 74 ? -13.893 -11.774 67.402 1.00 41.66 71 GLY C CA 1
ATOM 3265 C C . GLY C 1 74 ? -14.656 -13.018 67.001 1.00 41.91 71 GLY C C 1
ATOM 3266 O O . GLY C 1 74 ? -14.044 -14.016 66.601 1.00 44.19 71 GLY C O 1
ATOM 3267 N N . TYR C 1 75 ? -15.986 -12.983 67.097 1.00 33.09 72 TYR C N 1
ATOM 3268 C CA . TYR C 1 75 ? -16.779 -14.174 66.816 1.00 40.14 72 TYR C CA 1
ATOM 3269 C C . TYR C 1 75 ? -16.771 -14.553 65.342 1.00 39.91 72 TYR C C 1
ATOM 3270 O O . TYR C 1 75 ? -17.096 -15.699 65.011 1.00 37.98 72 TYR C O 1
ATOM 3279 N N . VAL C 1 76 ? -16.410 -13.627 64.452 1.00 44.00 73 VAL C N 1
ATOM 3280 C CA . VAL C 1 76 ? -16.461 -13.923 63.024 1.00 44.62 73 VAL C CA 1
ATOM 3281 C C . VAL C 1 76 ? -15.489 -15.040 62.665 1.00 46.97 73 VAL C C 1
ATOM 3282 O O . VAL C 1 76 ? -15.735 -15.810 61.727 1.00 50.29 73 VAL C O 1
ATOM 3286 N N . THR C 1 77 ? -14.387 -15.167 63.409 1.00 45.90 74 THR C N 1
ATOM 3287 C CA . THR C 1 77 ? -13.433 -16.239 63.153 1.00 48.99 74 THR C CA 1
ATOM 3288 C C . THR C 1 77 ? -13.930 -17.596 63.634 1.00 46.40 74 THR C C 1
ATOM 3289 O O . THR C 1 77 ? -13.460 -18.624 63.134 1.00 46.35 74 THR C O 1
ATOM 3293 N N . ILE C 1 78 ? -14.864 -17.625 64.584 1.00 44.41 75 ILE C N 1
ATOM 3294 C CA . ILE C 1 78 ? -15.326 -18.864 65.195 1.00 40.59 75 ILE C CA 1
ATOM 3295 C C . ILE C 1 78 ? -16.811 -19.108 64.983 1.00 39.08 75 ILE C C 1
ATOM 3296 O O . ILE C 1 78 ? -17.334 -20.111 65.480 1.00 46.85 75 ILE C O 1
ATOM 3301 N N . ASP C 1 79 ? -17.510 -18.218 64.266 1.00 34.56 76 ASP C N 1
ATOM 3302 C CA . ASP C 1 79 ? -18.954 -18.292 64.056 1.00 32.92 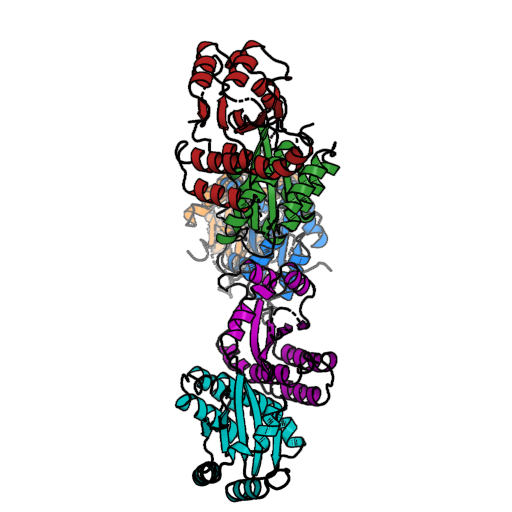76 ASP C CA 1
ATOM 3303 C C . ASP C 1 79 ? -19.351 -19.665 63.526 1.00 35.75 76 ASP C C 1
ATOM 3304 O O . ASP C 1 79 ? -18.975 -20.034 62.406 1.00 40.81 76 ASP C O 1
ATOM 3309 N N . PRO C 1 80 ? -20.107 -20.445 64.305 1.00 30.25 77 PRO C N 1
ATOM 3310 C CA . PRO C 1 80 ? -20.479 -21.792 63.847 1.00 29.96 77 PRO C CA 1
ATOM 3311 C C . PRO C 1 80 ? -21.456 -21.785 62.689 1.00 33.97 77 PRO C C 1
ATOM 3312 O O . PRO C 1 80 ? -21.442 -22.722 61.881 1.00 41.17 77 PRO C O 1
ATOM 3316 N N . ILE C 1 81 ? -22.302 -20.760 62.575 1.00 30.57 78 ILE C N 1
ATOM 3317 C CA . ILE C 1 81 ? -23.274 -20.724 61.485 1.00 30.82 78 ILE C CA 1
ATOM 3318 C C . ILE C 1 81 ? -22.583 -20.413 60.163 1.00 30.32 78 ILE C C 1
ATOM 3319 O O . ILE C 1 81 ? -22.854 -21.051 59.140 1.00 30.04 78 ILE C O 1
ATOM 3324 N N . ILE C 1 82 ? -21.685 -19.425 60.161 1.00 31.96 79 ILE C N 1
ATOM 3325 C CA . ILE C 1 82 ? -20.934 -19.105 58.950 1.00 22.50 79 ILE C CA 1
ATOM 3326 C C . ILE C 1 82 ? -20.143 -20.319 58.481 1.00 31.74 79 ILE C C 1
ATOM 3327 O O . ILE C 1 82 ? -20.058 -20.597 57.279 1.00 38.93 79 ILE C O 1
ATOM 3332 N N . LYS C 1 83 ? -19.562 -21.067 59.420 1.00 30.76 80 LYS C N 1
ATOM 3333 C CA . LYS C 1 83 ? -18.855 -22.288 59.053 1.00 35.37 80 LYS C CA 1
ATOM 3334 C C . LYS C 1 83 ? -19.783 -23.291 58.383 1.00 31.09 80 LYS C C 1
ATOM 3335 O O . LYS C 1 83 ? -19.351 -24.044 57.503 1.00 33.38 80 LYS C O 1
ATOM 3341 N N . ARG C 1 84 ? -21.057 -23.306 58.770 1.00 27.64 81 ARG C N 1
ATOM 3342 C CA . ARG C 1 84 ? -21.986 -24.308 58.266 1.00 31.53 81 ARG C CA 1
ATOM 3343 C C . ARG C 1 84 ? -22.700 -23.878 56.994 1.00 34.60 81 ARG C C 1
ATOM 3344 O O . ARG C 1 84 ? -23.098 -24.738 56.201 1.00 40.69 81 ARG C O 1
ATOM 3352 N N . VAL C 1 85 ? -22.886 -22.575 56.777 1.00 29.06 82 VAL C N 1
ATOM 3353 C CA . VAL C 1 85 ? -23.480 -22.136 55.520 1.00 30.68 82 VAL C CA 1
ATOM 3354 C C . VAL C 1 85 ? -22.433 -22.003 54.423 1.00 34.49 82 VAL C C 1
ATOM 3355 O O . VAL C 1 85 ? -22.783 -22.036 53.238 1.00 38.28 82 VAL C O 1
ATOM 3359 N N . ALA C 1 86 ? -21.156 -21.866 54.783 1.00 33.18 83 ALA C N 1
ATOM 3360 C CA . ALA C 1 86 ? -20.100 -21.777 53.784 1.00 27.04 83 ALA C CA 1
ATOM 3361 C C . ALA C 1 86 ? -19.683 -23.137 53.249 1.00 47.63 83 ALA C C 1
ATOM 3362 O O . ALA C 1 86 ? -19.070 -23.206 52.180 1.00 47.05 83 ALA C O 1
ATOM 3364 N N . SER C 1 87 ? -20.001 -24.218 53.956 1.00 43.78 84 SER C N 1
ATOM 3365 C CA . SER C 1 87 ? -19.567 -25.542 53.539 1.00 46.27 84 SER C CA 1
ATOM 3366 C C . SER C 1 87 ? -20.614 -26.295 52.730 1.00 52.58 84 SER C C 1
ATOM 3367 O O . SER C 1 87 ? -20.278 -27.304 52.099 1.00 59.09 84 SER C O 1
ATOM 3370 N N . GLN C 1 88 ? -21.862 -25.837 52.725 1.00 49.32 85 GLN C N 1
ATOM 3371 C CA . GLN C 1 88 ? -22.946 -26.545 52.059 1.00 45.50 85 GLN C CA 1
ATOM 3372 C C . GLN C 1 88 ? -23.965 -25.527 51.569 1.00 43.80 85 GLN C C 1
ATOM 3373 O O . GLN C 1 88 ? -24.089 -24.439 52.144 1.00 41.62 85 GLN C O 1
ATOM 3379 N N . PRO C 1 89 ? -24.706 -25.845 50.505 1.00 41.07 86 PRO C N 1
ATOM 3380 C CA . PRO C 1 89 ? -25.592 -24.856 49.879 1.00 37.72 86 PRO C CA 1
ATOM 3381 C C . PRO C 1 89 ? -26.989 -24.766 50.472 1.00 39.44 86 PRO C C 1
ATOM 3382 O O . PRO C 1 89 ? -27.781 -23.945 49.997 1.00 37.28 86 PRO C O 1
ATOM 3386 N N . ARG C 1 90 ? -27.321 -25.582 51.488 1.00 40.89 87 ARG C N 1
ATOM 3387 C CA . ARG C 1 90 ? -28.695 -25.549 51.964 1.00 39.52 87 ARG C CA 1
ATOM 3388 C C . ARG C 1 90 ? -28.828 -24.647 53.188 1.00 34.65 87 ARG C C 1
ATOM 3389 O O . ARG C 1 90 ? -27.852 -24.416 53.907 1.00 25.16 87 ARG C O 1
ATOM 3397 N N . PRO C 1 91 ? -30.026 -24.110 53.435 1.00 33.81 88 PRO C N 1
ATOM 3398 C CA . PRO C 1 91 ? -30.222 -23.253 54.611 1.00 31.86 88 PRO C CA 1
ATOM 3399 C C . PRO C 1 91 ? -30.016 -24.016 55.910 1.00 27.63 88 PRO C C 1
ATOM 3400 O O . PRO C 1 91 ? -30.293 -25.214 56.007 1.00 30.52 88 PRO C O 1
ATOM 3404 N N . VAL C 1 92 ? -29.533 -23.296 56.919 1.00 30.79 89 VAL C N 1
ATOM 3405 C CA . VAL C 1 92 ? -29.285 -23.840 58.248 1.00 28.59 89 VAL C CA 1
ATOM 3406 C C . VAL C 1 92 ? -30.265 -23.204 59.222 1.00 29.42 89 VAL C C 1
ATOM 3407 O O . VAL C 1 92 ? -30.333 -21.973 59.327 1.00 29.35 89 VAL C O 1
ATOM 3411 N N . VAL C 1 93 ? -31.015 -24.041 59.936 1.00 33.31 90 VAL C N 1
ATOM 3412 C CA . VAL C 1 93 ? -31.911 -23.604 61.003 1.00 40.02 90 VAL C CA 1
ATOM 3413 C C . VAL C 1 93 ? -31.240 -23.893 62.339 1.00 37.50 90 VAL C C 1
ATOM 3414 O O . VAL C 1 93 ? -30.776 -25.015 62.575 1.00 41.58 90 VAL C O 1
ATOM 3418 N N . TRP C 1 94 ? -31.182 -22.890 63.215 1.00 38.34 91 TRP C N 1
ATOM 3419 C CA . TRP C 1 94 ? -30.443 -23.032 64.463 1.00 36.27 91 TRP C CA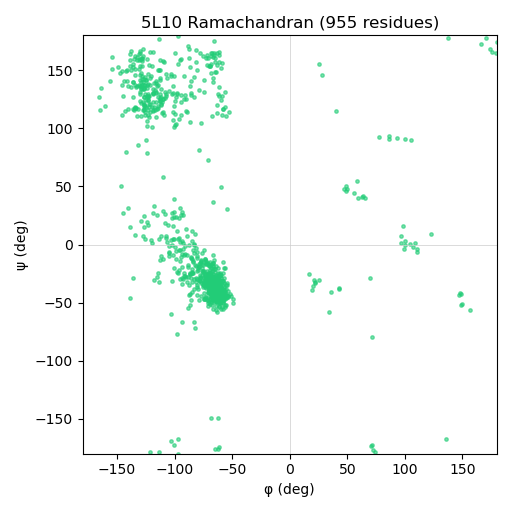 1
ATOM 3420 C C . TRP C 1 94 ? -31.244 -22.484 65.636 1.00 37.69 91 TRP C C 1
ATOM 3421 O O . TRP C 1 94 ? -32.161 -21.674 65.475 1.00 39.11 91 TRP C O 1
ATOM 3432 N N . ASN C 1 95 ? -30.867 -22.948 66.829 1.00 39.17 92 ASN C N 1
ATOM 3433 C CA . ASN C 1 95 ? -31.518 -22.586 68.088 1.00 21.61 92 ASN C CA 1
ATOM 3434 C C . ASN C 1 95 ? -30.412 -22.289 69.092 1.00 27.55 92 ASN C C 1
ATOM 3435 O O . ASN C 1 95 ? -29.646 -23.189 69.451 1.00 25.66 92 ASN C O 1
ATOM 3440 N N . ALA C 1 96 ? -30.332 -21.037 69.549 1.00 20.87 93 ALA C N 1
ATOM 3441 C CA . ALA C 1 96 ? -29.224 -20.626 70.407 1.00 31.35 93 ALA C CA 1
ATOM 3442 C C . ALA C 1 96 ? -29.161 -21.416 71.710 1.00 30.68 93 ALA C C 1
ATOM 3443 O O . ALA C 1 96 ? -28.080 -21.530 72.299 1.00 32.22 93 ALA C O 1
ATOM 3445 N N . PHE C 1 97 ? -30.281 -21.966 72.170 1.00 29.98 94 PHE C N 1
ATOM 3446 C CA . PHE C 1 97 ? -30.305 -22.752 73.395 1.00 33.06 94 PHE C CA 1
ATOM 3447 C C . PHE C 1 97 ? -30.136 -24.246 73.151 1.00 36.10 94 PHE C C 1
ATOM 3448 O O . PHE C 1 97 ? -30.189 -25.022 74.110 1.00 44.09 94 PHE C O 1
ATOM 3456 N N . ASP C 1 98 ? -29.935 -24.674 71.903 1.00 36.08 95 ASP C N 1
ATOM 3457 C CA . ASP C 1 98 ? -29.913 -26.103 71.612 1.00 41.65 95 ASP C CA 1
ATOM 3458 C C . ASP C 1 98 ? -28.834 -26.467 70.595 1.00 39.69 95 ASP C C 1
ATOM 3459 O O . ASP C 1 98 ? -29.003 -27.413 69.818 1.00 43.63 95 ASP C O 1
ATOM 3464 N N . GLU C 1 99 ? -27.721 -25.738 70.585 1.00 37.88 96 GLU C N 1
ATOM 3465 C CA . GLU C 1 99 ? -26.643 -26.051 69.658 1.00 34.62 96 GLU C CA 1
ATOM 3466 C C . GLU C 1 99 ? -25.472 -26.696 70.389 1.00 37.18 96 GLU C C 1
ATOM 3467 O O . GLU C 1 99 ? -25.165 -26.340 71.531 1.00 39.66 96 GLU C O 1
ATOM 3473 N N . PRO C 1 100 ? -24.797 -27.656 69.756 1.00 39.56 97 PRO C N 1
ATOM 3474 C CA . PRO C 1 100 ? -23.639 -28.294 70.397 1.00 38.47 97 PRO C CA 1
ATOM 3475 C C . PRO C 1 100 ? -22.403 -27.410 70.294 1.00 38.12 97 PRO C C 1
ATOM 3476 O O . PRO C 1 100 ? -22.086 -26.881 69.225 1.00 38.01 97 PRO C O 1
ATOM 3480 N N . GLY C 1 101 ? -21.707 -27.250 71.413 1.00 40.92 98 GLY C N 1
ATOM 3481 C CA . GLY C 1 101 ? -20.456 -26.517 71.426 1.00 34.43 98 GLY C CA 1
ATOM 3482 C C . GLY C 1 101 ? -20.650 -25.017 71.270 1.00 32.63 98 GLY C C 1
ATOM 3483 O O . GLY C 1 101 ? -21.762 -24.494 71.206 1.00 30.78 98 GLY C O 1
ATOM 3484 N N . ASP C 1 102 ? -19.512 -24.322 71.204 1.00 32.26 99 ASP C N 1
ATOM 3485 C CA . ASP C 1 102 ? -19.467 -22.864 71.128 1.00 35.63 99 ASP C CA 1
ATOM 3486 C C . ASP C 1 102 ? -20.345 -22.240 72.210 1.00 35.81 99 ASP C C 1
ATOM 3487 O O . ASP C 1 102 ? -21.154 -21.346 71.954 1.00 39.12 99 ASP C O 1
ATOM 3492 N N . THR C 1 103 ? -20.174 -22.735 73.440 1.00 36.35 100 THR C N 1
ATOM 3493 C CA . THR C 1 103 ? -21.072 -22.363 74.529 1.00 38.11 100 THR C CA 1
ATOM 3494 C C . THR C 1 103 ? -21.107 -20.853 74.724 1.00 40.19 100 THR C C 1
ATOM 3495 O O . THR C 1 103 ? -22.185 -20.255 74.822 1.00 44.10 100 THR C O 1
ATOM 3499 N N . ALA C 1 104 ? -19.934 -20.218 74.765 1.00 41.96 101 ALA C N 1
ATOM 3500 C CA . ALA C 1 104 ? -19.879 -18.765 74.905 1.00 31.36 101 ALA C CA 1
ATOM 3501 C C . ALA C 1 104 ? -20.611 -18.073 73.761 1.00 34.98 101 ALA C C 1
ATOM 3502 O O . ALA C 1 104 ? -21.406 -17.153 73.984 1.00 27.65 101 ALA C O 1
ATOM 3504 N N . PHE C 1 105 ? -20.354 -18.505 72.524 1.00 35.86 102 PHE C N 1
ATOM 3505 C CA . PHE C 1 105 ? -20.973 -17.865 71.368 1.00 31.53 102 PHE C CA 1
ATOM 3506 C C . PHE C 1 105 ? -22.492 -17.942 71.446 1.00 35.87 102 PHE C C 1
ATOM 3507 O O . PHE C 1 105 ? -23.189 -16.939 71.255 1.00 39.37 102 PHE C O 1
ATOM 3515 N N . TRP C 1 106 ? -23.024 -19.131 71.724 1.00 33.16 103 TRP C N 1
ATOM 3516 C CA . TRP C 1 106 ? -24.472 -19.278 71.763 1.00 29.71 103 TRP C CA 1
ATOM 3517 C C . TRP C 1 106 ? -25.066 -18.647 73.012 1.00 33.24 103 TRP C C 1
ATOM 3518 O O . TRP C 1 106 ? -26.238 -18.253 73.004 1.00 34.82 103 TRP C O 1
ATOM 3529 N N . HIS C 1 107 ? -24.285 -18.534 74.087 1.00 30.42 104 HIS C N 1
ATOM 3530 C CA . HIS C 1 107 ? -24.769 -17.826 75.267 1.00 30.21 104 HIS C CA 1
ATOM 3531 C C . HIS C 1 107 ? -24.993 -16.354 74.954 1.00 34.47 104 HIS C C 1
ATOM 3532 O O . HIS C 1 107 ? -26.026 -15.777 75.311 1.00 40.89 104 HIS C O 1
ATOM 3539 N N . ASP C 1 108 ? -24.025 -15.731 74.279 1.00 35.55 105 ASP C N 1
ATOM 3540 C CA . ASP C 1 108 ? -24.098 -14.303 73.999 1.00 36.93 105 ASP C CA 1
ATOM 3541 C C . ASP C 1 108 ? -25.208 -13.989 73.005 1.00 39.03 105 ASP C C 1
ATOM 3542 O O . ASP C 1 108 ? -25.940 -13.009 73.176 1.00 49.05 105 ASP C O 1
ATOM 3547 N N . ALA C 1 109 ? -25.354 -14.812 71.963 1.00 35.83 106 ALA C N 1
ATOM 3548 C CA . ALA C 1 109 ? -26.441 -14.608 71.009 1.00 26.52 106 ALA C CA 1
ATOM 3549 C C . ALA C 1 109 ? -27.800 -14.729 71.687 1.00 31.44 106 ALA C C 1
ATOM 3550 O O . ALA C 1 109 ? -28.711 -13.936 71.419 1.00 37.77 106 ALA C O 1
ATOM 3552 N N . ALA C 1 110 ? -27.950 -15.710 72.581 1.00 34.74 107 ALA C N 1
ATOM 3553 C CA . ALA C 1 110 ? -29.222 -15.903 73.270 1.00 35.95 107 ALA C CA 1
ATOM 3554 C C . ALA C 1 110 ? -29.551 -14.723 74.174 1.00 37.38 107 ALA C C 1
ATOM 3555 O O . ALA C 1 110 ? -30.715 -14.313 74.272 1.00 41.91 107 ALA C O 1
ATOM 3557 N N . CYS C 1 111 ? -28.542 -14.159 74.837 1.00 34.58 108 CYS C N 1
ATOM 3558 C CA . CYS C 1 111 ? -28.795 -13.102 75.806 1.00 44.34 108 CYS C CA 1
ATOM 3559 C C . CYS C 1 111 ? -29.253 -11.803 75.153 1.00 40.28 108 CYS C C 1
ATOM 3560 O O . CYS C 1 111 ? -29.825 -10.951 75.842 1.00 40.02 108 CYS C O 1
ATOM 3563 N N . PHE C 1 112 ? -29.036 -11.635 73.849 1.00 40.52 109 PHE C N 1
ATOM 3564 C CA . PHE C 1 112 ? -29.446 -10.424 73.148 1.00 40.06 109 PHE C CA 1
ATOM 3565 C C . PHE C 1 112 ? -30.648 -10.641 72.239 1.00 40.63 109 PHE C C 1
ATOM 3566 O O . PHE C 1 112 ? -31.016 -9.729 71.491 1.00 46.05 109 PHE C O 1
ATOM 3574 N N . GLY C 1 113 ? -31.271 -11.817 72.283 1.00 35.94 110 GLY C N 1
ATOM 3575 C CA . GLY C 1 113 ? -32.442 -12.086 71.476 1.00 37.69 110 GLY C CA 1
ATOM 3576 C C . GLY C 1 113 ? -32.176 -12.744 70.139 1.00 38.76 110 GLY C C 1
ATOM 3577 O O . GLY C 1 113 ? -33.128 -12.965 69.378 1.00 42.53 110 GLY C O 1
ATOM 3586 N N . ARG C 1 115 ? -31.988 -15.752 68.898 1.00 27.78 112 ARG C N 1
ATOM 3587 C CA . ARG C 1 115 ? -32.256 -17.064 69.479 1.00 26.46 112 ARG C CA 1
ATOM 3588 C C . ARG C 1 115 ? -32.578 -18.135 68.442 1.00 29.34 112 ARG C C 1
ATOM 3589 O O . ARG C 1 115 ? -31.913 -19.174 68.401 1.00 33.84 112 ARG C O 1
ATOM 3597 N N . TYR C 1 116 ? -33.593 -17.909 67.609 1.00 27.44 113 TYR C N 1
ATOM 3598 C CA . TYR C 1 116 ? -34.066 -18.904 66.648 1.00 33.84 113 TYR C CA 1
ATOM 3599 C C . TYR C 1 116 ? -33.902 -18.336 65.245 1.00 35.82 113 TYR C C 1
ATOM 3600 O O . TYR C 1 116 ? -34.565 -17.357 64.885 1.00 36.59 113 TYR C O 1
ATOM 3609 N N . GLY C 1 117 ? -33.028 -18.956 64.451 1.00 32.45 114 GLY C N 1
ATOM 3610 C CA . GLY C 1 117 ? -32.544 -18.334 63.243 1.00 33.18 114 GLY C CA 1
ATOM 3611 C C . GLY C 1 117 ? -32.587 -19.246 62.032 1.00 31.18 114 GLY C C 1
ATOM 3612 O O . GLY C 1 117 ? -32.615 -20.476 62.130 1.00 25.53 114 GLY C O 1
ATOM 3613 N N . TRP C 1 118 ? -32.579 -18.595 60.871 1.00 29.10 115 TRP C N 1
ATOM 3614 C CA . TRP C 1 118 ? -32.568 -19.234 59.563 1.00 23.85 115 TRP C CA 1
ATOM 3615 C C . TRP C 1 118 ? -31.454 -18.567 58.777 1.00 25.45 115 TRP C C 1
ATOM 3616 O O . TRP C 1 118 ? -31.438 -17.338 58.654 1.00 33.53 115 TRP C O 1
ATOM 3627 N N . SER C 1 119 ? -30.507 -19.352 58.278 1.00 22.04 116 SER C N 1
ATOM 3628 C CA . SER C 1 119 ? -29.346 -18.763 57.629 1.00 21.92 116 SER C CA 1
ATOM 3629 C C . SER C 1 119 ? -29.025 -19.504 56.343 1.00 25.79 116 SER C C 1
ATOM 3630 O O . SER C 1 119 ? -29.112 -20.734 56.284 1.00 34.97 116 SER C O 1
ATOM 3633 N N . HIS C 1 120 ? -28.661 -18.745 55.311 1.00 19.22 117 HIS C N 1
ATOM 3634 C CA . HIS C 1 120 ? -28.310 -19.311 54.019 1.00 20.25 117 HIS C CA 1
ATOM 3635 C C . HIS C 1 120 ? -27.143 -18.532 53.435 1.00 20.61 117 HIS C C 1
ATOM 3636 O O . HIS C 1 120 ? -27.094 -17.303 53.543 1.00 21.33 117 HIS C O 1
ATOM 3643 N N . GLY C 1 121 ? -26.218 -19.249 52.811 1.00 21.88 118 GLY C N 1
ATOM 3644 C CA . GLY C 1 121 ? -24.998 -18.656 52.284 1.00 22.76 118 GLY C CA 1
ATOM 3645 C C . GLY C 1 121 ? -24.888 -18.824 50.781 1.00 35.15 118 GLY C C 1
ATOM 3646 O O . GLY C 1 121 ? -25.111 -19.916 50.252 1.00 34.60 118 GLY C O 1
ATOM 3647 N N . GLY C 1 122 ? -24.528 -17.734 50.099 1.00 25.43 119 GLY C N 1
ATOM 3648 C CA . GLY C 1 122 ? -24.386 -17.752 48.662 1.00 27.62 119 GLY C CA 1
ATOM 3649 C C . GLY C 1 122 ? -23.067 -17.135 48.240 1.00 34.84 119 GLY C C 1
ATOM 3650 O O . GLY C 1 122 ? -22.403 -16.439 49.009 1.00 38.58 119 GLY C O 1
ATOM 3651 N N . TYR C 1 123 ? -22.701 -17.398 46.986 1.00 31.63 120 TYR C N 1
ATOM 3652 C CA . TYR C 1 123 ? -21.423 -16.973 46.436 1.00 35.50 120 TYR C CA 1
ATOM 3653 C C . TYR C 1 123 ? -21.635 -16.203 45.142 1.00 45.90 120 TYR C C 1
ATOM 3654 O O . TYR C 1 123 ? -22.508 -16.549 44.342 1.00 58.35 120 TYR C O 1
ATOM 3663 N N . ASP C 1 124 ? -20.831 -15.162 44.940 1.00 37.25 121 ASP C N 1
ATOM 3664 C CA . ASP C 1 124 ? -20.772 -14.462 43.668 1.00 46.00 121 ASP C CA 1
ATOM 3665 C C . ASP C 1 124 ? -19.593 -14.993 42.853 1.00 45.51 121 ASP C C 1
ATOM 3666 O O . ASP C 1 124 ? -18.855 -15.880 43.289 1.00 43.42 121 ASP C O 1
ATOM 3671 N N . ARG C 1 125 ? -19.410 -14.437 41.651 1.00 49.28 122 ARG C N 1
ATOM 3672 C CA . ARG C 1 125 ? -18.354 -14.937 40.776 1.00 55.00 122 ARG C CA 1
ATOM 3673 C C . ARG C 1 125 ? -16.969 -14.690 41.359 1.00 57.30 122 ARG C C 1
ATOM 3674 O O . ARG C 1 125 ? -16.046 -15.471 41.102 1.00 61.95 122 ARG C O 1
ATOM 3682 N N . ALA C 1 126 ? -16.805 -13.623 42.146 1.00 56.25 123 ALA C N 1
ATOM 3683 C CA . ALA C 1 126 ? -15.498 -13.328 42.727 1.00 58.03 123 ALA C CA 1
ATOM 3684 C C . ALA C 1 126 ? -15.047 -14.418 43.691 1.00 56.32 123 ALA C C 1
ATOM 3685 O O . ALA C 1 126 ? -13.843 -14.652 43.845 1.00 60.76 123 ALA C O 1
ATOM 3687 N N . GLY C 1 127 ? -15.991 -15.103 44.331 1.00 51.50 124 GLY C N 1
ATOM 3688 C CA . GLY C 1 127 ? -15.684 -16.079 45.355 1.00 45.06 124 GLY C CA 1
ATOM 3689 C C . GLY C 1 127 ? -16.087 -15.651 46.743 1.00 44.22 124 GLY C C 1
ATOM 3690 O O . GLY C 1 127 ? -15.939 -16.439 47.685 1.00 45.91 124 GLY C O 1
ATOM 3691 N N . ASN C 1 128 ? -16.596 -14.432 46.898 1.00 41.74 125 ASN C N 1
ATOM 3692 C CA . ASN C 1 128 ? -17.013 -13.945 48.200 1.00 39.25 125 ASN C CA 1
ATOM 3693 C C . ASN C 1 128 ? -18.239 -14.707 48.686 1.00 36.77 125 ASN C C 1
ATOM 3694 O O . ASN C 1 128 ? -18.924 -15.393 47.924 1.00 37.49 125 ASN C O 1
ATOM 3699 N N . LEU C 1 129 ? -18.511 -14.576 49.980 1.00 32.25 126 LEU C N 1
ATOM 3700 C CA . LEU C 1 129 ? -19.615 -15.265 50.629 1.00 29.60 126 LEU C CA 1
ATOM 3701 C C . LEU C 1 129 ? -20.578 -14.239 51.199 1.00 35.98 126 LEU C C 1
ATOM 3702 O O . LEU C 1 129 ? -20.160 -13.301 51.886 1.00 33.94 126 LEU C O 1
ATOM 3707 N N . GLY C 1 130 ? -21.862 -14.416 50.907 1.00 32.75 127 GLY C N 1
ATOM 3708 C CA . GLY C 1 130 ? -22.893 -13.608 51.521 1.00 26.67 127 GLY C CA 1
ATOM 3709 C C . GLY C 1 130 ? -23.840 -14.480 52.312 1.00 25.78 127 GLY C C 1
ATOM 3710 O O . GLY C 1 130 ? -24.319 -15.498 51.803 1.00 32.11 127 GLY C O 1
ATOM 3711 N N . VAL C 1 131 ? -24.113 -14.109 53.558 1.00 26.64 128 VAL C N 1
ATOM 3712 C CA . VAL C 1 131 ? -24.946 -14.907 54.448 1.00 28.15 128 VAL C CA 1
ATOM 3713 C C . VAL C 1 131 ? -26.147 -14.071 54.850 1.00 32.79 128 VAL C C 1
ATOM 3714 O O . VAL C 1 131 ? -25.991 -13.015 55.476 1.00 40.55 128 VAL C O 1
ATOM 3718 N N . LEU C 1 132 ? -27.339 -14.537 54.490 1.00 29.03 129 LEU C N 1
ATOM 3719 C CA . LEU C 1 132 ? -28.579 -13.958 54.986 1.00 23.35 129 LEU C CA 1
ATOM 3720 C C . LEU C 1 132 ? -28.994 -14.711 56.243 1.00 22.72 129 LEU C C 1
ATOM 3721 O O . LEU C 1 132 ? -29.126 -15.939 56.220 1.00 25.09 129 LEU C O 1
ATOM 3726 N N . THR C 1 133 ? -29.193 -13.980 57.335 1.00 19.71 130 THR C N 1
ATOM 3727 C CA . THR C 1 133 ? -29.607 -14.561 58.605 1.00 22.16 130 THR C CA 1
ATOM 3728 C C . THR C 1 133 ? -30.910 -13.905 59.037 1.00 23.76 130 THR C C 1
ATOM 3729 O O . THR C 1 133 ? -30.974 -12.680 59.189 1.00 23.79 130 THR C O 1
ATOM 3733 N N . LEU C 1 134 ? -31.947 -14.716 59.210 1.00 24.29 131 LEU C N 1
ATOM 3734 C CA . LEU C 1 134 ? -33.250 -14.260 59.670 1.00 27.65 131 LEU C CA 1
ATOM 3735 C C . LEU C 1 134 ? -33.487 -14.835 61.057 1.00 29.46 131 LEU C C 1
ATOM 3736 O O . LEU C 1 134 ? -33.373 -16.049 61.253 1.00 31.58 131 LEU C O 1
ATOM 3741 N N . VAL C 1 135 ? -33.791 -13.969 62.019 1.00 26.73 132 VAL C N 1
ATOM 3742 C CA . VAL C 1 135 ? -33.852 -14.362 63.420 1.00 27.44 132 VAL C CA 1
ATOM 3743 C C . VAL C 1 135 ? -35.164 -13.891 64.024 1.00 34.64 132 VAL C C 1
ATOM 3744 O O . VAL C 1 135 ? -35.628 -12.780 63.746 1.00 42.75 132 VAL C O 1
ATOM 3748 N N . ARG C 1 136 ? -35.759 -14.743 64.851 1.00 31.51 133 ARG C N 1
ATOM 3749 C CA . ARG C 1 136 ? -36.871 -14.368 65.705 1.00 38.07 133 ARG C CA 1
ATOM 3750 C C . ARG C 1 136 ? -36.536 -14.767 67.136 1.00 39.06 133 ARG C C 1
ATOM 3751 O O . ARG C 1 136 ? -35.641 -15.580 67.382 1.00 39.54 133 ARG C O 1
ATOM 3759 N N . ASP C 1 137 ? -37.261 -14.180 68.086 1.00 37.88 134 ASP C N 1
ATOM 3760 C CA . ASP C 1 137 ? -37.017 -14.421 69.504 1.00 37.46 134 ASP C CA 1
ATOM 3761 C C . ASP C 1 137 ? -38.262 -14.916 70.231 1.00 40.31 134 ASP C C 1
ATOM 3762 O O . ASP C 1 137 ? -38.338 -14.818 71.459 1.00 45.03 134 ASP C O 1
ATOM 3767 N N . THR C 1 138 ? -39.244 -15.439 69.502 1.00 42.22 135 THR C N 1
ATOM 3768 C CA . THR C 1 138 ? -40.489 -15.878 70.123 1.00 42.67 135 THR C CA 1
ATOM 3769 C C . THR C 1 138 ? -40.449 -17.362 70.473 1.00 42.18 135 THR C C 1
ATOM 3770 O O . THR C 1 138 ? -40.458 -17.729 71.650 1.00 49.18 135 THR C O 1
ATOM 3774 N N . THR C 1 139 ? -40.394 -18.224 69.462 1.00 43.95 136 THR C N 1
ATOM 3775 C CA . THR C 1 139 ? -40.460 -19.663 69.670 1.00 47.20 136 THR C CA 1
ATOM 3776 C C . THR C 1 139 ? -39.520 -20.355 68.689 1.00 44.63 136 THR C C 1
ATOM 3777 O O . THR C 1 139 ? -39.269 -19.827 67.599 1.00 38.21 136 THR C O 1
ATOM 3781 N N . PRO C 1 140 ? -38.955 -21.508 69.061 1.00 44.76 137 PRO C N 1
ATOM 3782 C CA . PRO C 1 140 ? -38.080 -22.244 68.138 1.00 39.62 137 PRO C CA 1
ATOM 3783 C C . PRO C 1 140 ? -38.818 -22.679 66.882 1.00 46.61 137 PRO C C 1
ATOM 3784 O O . PRO C 1 140 ? -40.041 -22.824 66.862 1.00 53.58 137 PRO C O 1
ATOM 3788 N N . LEU C 1 141 ? -38.046 -22.916 65.826 1.00 48.53 138 LEU C N 1
ATOM 3789 C CA . LEU C 1 141 ? -38.611 -23.181 64.505 1.00 52.43 138 LEU C CA 1
ATOM 3790 C C . LEU C 1 141 ? -39.130 -24.613 64.446 1.00 55.30 138 LEU C C 1
ATOM 3791 O O . LEU C 1 141 ? -38.359 -25.571 64.343 1.00 52.56 138 LEU C O 1
ATOM 3796 N N . ASP C 1 142 ? -40.453 -24.749 64.510 1.00 62.02 139 ASP C N 1
ATOM 3797 C CA . ASP C 1 142 ? -41.099 -26.052 64.434 1.00 67.23 139 ASP C CA 1
ATOM 3798 C C . ASP C 1 142 ? -40.898 -26.666 63.053 1.00 67.04 139 ASP C C 1
ATOM 3799 O O . ASP C 1 142 ? -40.903 -25.966 62.037 1.00 65.84 139 ASP C O 1
ATOM 3804 N N . ALA C 1 143 ? -40.714 -27.991 63.020 1.00 74.64 140 ALA C N 1
ATOM 3805 C CA . ALA C 1 143 ? -40.503 -28.676 61.748 1.00 62.73 140 ALA C CA 1
ATOM 3806 C C . ALA C 1 143 ? -41.675 -28.468 60.800 1.00 61.91 140 ALA C C 1
ATOM 3807 O O . ALA C 1 143 ? -41.485 -28.425 59.578 1.00 61.81 140 ALA C O 1
ATOM 3809 N N . ASP C 1 144 ? -42.886 -28.326 61.341 1.00 63.45 141 ASP C N 1
ATOM 3810 C CA . ASP C 1 144 ? -44.049 -28.068 60.500 1.00 68.12 141 ASP C CA 1
ATOM 3811 C C . ASP C 1 144 ? -43.945 -26.703 59.829 1.00 63.56 141 ASP C C 1
ATOM 3812 O O . ASP C 1 144 ? -44.182 -26.576 58.622 1.00 64.68 141 ASP C O 1
ATOM 3817 N N . GLU C 1 145 ? -43.579 -25.670 60.588 1.00 64.86 142 GLU C N 1
ATOM 3818 C CA . GLU C 1 145 ? -43.500 -24.337 60.003 1.00 66.02 142 GLU C CA 1
ATOM 3819 C C . GLU C 1 145 ? -42.212 -24.103 59.223 1.00 58.76 142 GLU C C 1
ATOM 3820 O O . GLU C 1 145 ? -42.109 -23.091 58.520 1.00 60.85 142 GLU C O 1
ATOM 3826 N N . ILE C 1 146 ? -41.232 -25.004 59.318 1.00 52.20 143 ILE C N 1
ATOM 3827 C CA . ILE C 1 146 ? -40.088 -24.926 58.416 1.00 47.40 143 ILE C CA 1
ATOM 3828 C C . ILE C 1 146 ? -40.519 -25.268 56.995 1.00 48.42 143 ILE C C 1
ATOM 3829 O O . ILE C 1 146 ? -40.035 -24.673 56.025 1.00 50.27 143 ILE C O 1
ATOM 3834 N N . SER C 1 147 ? -41.454 -26.211 56.853 1.00 49.15 144 SER C N 1
ATOM 3835 C CA . SER C 1 147 ? -41.999 -26.534 55.537 1.00 49.01 144 SER C CA 1
ATOM 3836 C C . SER C 1 147 ? -42.682 -25.325 54.908 1.00 45.31 144 SER C C 1
ATOM 3837 O O . SER C 1 147 ? -42.485 -25.033 53.724 1.00 52.38 144 SER C O 1
ATOM 3840 N N . ARG C 1 148 ? -43.496 -24.610 55.688 1.00 43.91 145 ARG C N 1
ATOM 3841 C CA . ARG C 1 148 ? -44.195 -23.445 55.155 1.00 46.77 145 ARG C CA 1
ATOM 3842 C C . ARG C 1 148 ? -43.218 -22.370 54.702 1.00 43.37 145 ARG C C 1
ATOM 3843 O O . ARG C 1 148 ? -43.456 -21.689 53.698 1.00 46.23 145 ARG C O 1
ATOM 3851 N N . LEU C 1 149 ? -42.112 -22.201 55.427 1.00 39.82 146 LEU C N 1
ATOM 3852 C CA . LEU C 1 149 ? -41.214 -21.073 55.220 1.00 36.08 146 LEU C CA 1
ATOM 3853 C C . LEU C 1 149 ? -40.129 -21.332 54.185 1.00 36.18 146 LEU C C 1
ATOM 3854 O O . LEU C 1 149 ? -39.420 -20.391 53.812 1.00 43.18 146 LEU C O 1
ATOM 3859 N N . ARG C 1 150 ? -39.978 -22.569 53.712 1.00 31.39 147 ARG C N 1
ATOM 3860 C CA . ARG C 1 150 ? -38.852 -22.891 52.840 1.00 31.23 147 ARG C CA 1
ATOM 3861 C C . ARG C 1 150 ? -38.918 -22.110 51.535 1.00 35.30 147 ARG C C 1
ATOM 3862 O O . ARG C 1 150 ? -37.928 -21.498 51.116 1.00 36.57 147 ARG C O 1
ATOM 3870 N N . ALA C 1 151 ? -40.079 -22.117 50.877 1.00 38.82 148 ALA C N 1
ATOM 3871 C CA . ALA C 1 151 ? -40.178 -21.428 49.590 1.00 37.86 148 ALA C CA 1
ATOM 3872 C C . ALA C 1 151 ? -40.091 -19.915 49.748 1.00 39.80 148 ALA C C 1
ATOM 3873 O O . ALA C 1 151 ? -39.332 -19.281 48.991 1.00 40.22 148 ALA C O 1
ATOM 3875 N N . PRO C 1 152 ? -40.805 -19.269 50.682 1.00 36.90 149 PRO C N 1
ATOM 3876 C CA . PRO C 1 152 ? -40.620 -17.814 50.834 1.00 35.36 149 PRO C CA 1
ATOM 3877 C C . PRO C 1 152 ? -39.208 -17.417 51.238 1.00 33.49 149 PRO C C 1
ATOM 3878 O O . PRO C 1 152 ? -38.689 -16.422 50.716 1.00 36.34 149 PRO C O 1
ATOM 3882 N N . CYS C 1 153 ? -38.574 -18.151 52.161 1.00 24.66 150 CYS C N 1
ATOM 3883 C CA . CYS C 1 153 ? -37.200 -17.830 52.546 1.00 22.56 150 CYS C CA 1
ATOM 3884 C C . CYS C 1 153 ? -36.228 -18.026 51.388 1.00 35.85 150 CYS C C 1
ATOM 3885 O O . CYS C 1 153 ? -35.224 -17.313 51.293 1.00 33.64 150 CYS C O 1
ATOM 3888 N N . ALA C 1 154 ? -36.503 -18.990 50.506 1.00 29.60 151 ALA C N 1
ATOM 3889 C CA . ALA C 1 154 ? -35.705 -19.142 49.294 1.00 30.29 151 ALA C CA 1
ATOM 3890 C C . ALA C 1 154 ? -35.722 -17.866 48.460 1.00 35.78 151 ALA C C 1
ATOM 3891 O O . ALA C 1 154 ? -34.689 -17.462 47.911 1.00 36.51 151 ALA C O 1
ATOM 3893 N N . SER C 1 155 ? -36.887 -17.218 48.354 1.00 32.06 152 SER C N 1
ATOM 3894 C CA . SER C 1 155 ? -36.979 -15.976 47.590 1.00 32.22 152 SER C CA 1
ATOM 3895 C C . SER C 1 155 ? -36.144 -14.873 48.223 1.00 32.80 152 SER C C 1
ATOM 3896 O O . SER C 1 155 ? -35.469 -14.114 47.516 1.00 36.57 152 SER C O 1
ATOM 3899 N N . LEU C 1 156 ? -36.189 -14.757 49.553 1.00 27.25 153 LEU C N 1
ATOM 3900 C CA . LEU C 1 156 ? -35.424 -13.711 50.223 1.00 28.23 153 LEU C CA 1
ATOM 3901 C C . LEU C 1 156 ? -33.929 -13.976 50.128 1.00 29.01 153 LEU C C 1
ATOM 3902 O O . LEU C 1 156 ? -33.141 -13.040 49.946 1.00 28.80 153 LEU C O 1
ATOM 3907 N N . SER C 1 157 ? -33.519 -15.240 50.258 1.00 29.14 154 SER C N 1
ATOM 3908 C CA . SER C 1 157 ? -32.122 -15.587 50.022 1.00 29.29 154 SER C CA 1
ATOM 3909 C C . SER C 1 157 ? -31.692 -15.145 48.631 1.00 26.93 154 SER C C 1
ATOM 3910 O O . SER C 1 157 ? -30.711 -14.409 48.476 1.00 26.01 154 SER C O 1
ATOM 3913 N N . HIS C 1 158 ? -32.437 -15.570 47.606 1.00 23.22 155 HIS C N 1
ATOM 3914 C CA . HIS C 1 158 ? -32.139 -15.149 46.241 1.00 25.29 155 HIS C CA 1
ATOM 3915 C C . HIS C 1 158 ? -32.115 -13.629 46.129 1.00 38.08 155 HIS C C 1
ATOM 3916 O O . HIS C 1 158 ? -31.196 -13.054 45.533 1.00 42.29 155 HIS C O 1
ATOM 3923 N N . ALA C 1 159 ? -33.113 -12.960 46.712 1.00 32.29 156 ALA C N 1
ATOM 3924 C CA . ALA C 1 159 ? -33.167 -11.503 46.648 1.00 31.01 156 ALA C CA 1
ATOM 3925 C C . ALA C 1 159 ? -31.943 -10.875 47.299 1.00 34.40 156 ALA C C 1
ATOM 3926 O O . ALA C 1 159 ? -31.377 -9.908 46.775 1.00 38.33 156 ALA C O 1
ATOM 3928 N N . ALA C 1 160 ? -31.514 -11.416 48.440 1.00 31.43 157 ALA C N 1
ATOM 3929 C CA . ALA C 1 160 ? -30.376 -10.843 49.151 1.00 30.36 157 ALA C CA 1
ATOM 3930 C C . ALA C 1 160 ? -29.085 -11.039 48.369 1.00 34.81 157 ALA C C 1
ATOM 3931 O O . ALA C 1 160 ? -28.304 -10.097 48.193 1.00 38.20 157 ALA C O 1
ATOM 3933 N N . HIS C 1 161 ? -28.844 -12.257 47.883 1.00 33.49 158 HIS C N 1
ATOM 3934 C CA . HIS C 1 161 ? -27.613 -12.522 47.151 1.00 27.44 158 HIS C CA 1
ATOM 3935 C C . HIS C 1 161 ? -27.574 -11.813 45.806 1.00 35.99 158 HIS C C 1
ATOM 3936 O O . HIS C 1 161 ? -26.484 -11.618 45.260 1.00 42.43 158 HIS C O 1
ATOM 3943 N N . ALA C 1 162 ? -28.726 -11.409 45.270 1.00 34.39 159 ALA C N 1
ATOM 3944 C CA . ALA C 1 162 ? -28.784 -10.802 43.945 1.00 40.26 159 ALA C CA 1
ATOM 3945 C C . ALA C 1 162 ? -28.928 -9.288 43.970 1.00 41.77 159 ALA C C 1
ATOM 3946 O O . ALA C 1 162 ? -28.436 -8.618 43.056 1.00 43.19 159 ALA C O 1
ATOM 3948 N N . TYR C 1 163 ? -29.587 -8.726 44.982 1.00 33.81 160 TYR C N 1
ATOM 3949 C CA . TYR C 1 163 ? -29.836 -7.293 45.026 1.00 36.04 160 TYR C CA 1
ATOM 3950 C C . TYR C 1 163 ? -29.085 -6.577 46.140 1.00 46.84 160 TYR C C 1
ATOM 3951 O O . TYR C 1 163 ? -29.008 -5.343 46.113 1.00 50.85 160 TYR C O 1
ATOM 3960 N N . LEU C 1 164 ? -28.521 -7.305 47.102 1.00 39.05 161 LEU C N 1
ATOM 3961 C CA . LEU C 1 164 ? -27.850 -6.706 48.249 1.00 41.08 161 LEU C CA 1
ATOM 3962 C C . LEU C 1 164 ? -26.358 -7.000 48.281 1.00 43.75 161 LEU C C 1
ATOM 3963 O O . LEU C 1 164 ? -25.550 -6.086 48.472 1.00 47.48 161 LEU C O 1
ATOM 3976 N N . PRO C 1 166 ? -24.303 -7.717 45.774 1.00 52.01 163 PRO C N 1
ATOM 3977 C CA . PRO C 1 166 ? -23.579 -6.907 44.779 1.00 54.35 163 PRO C CA 1
ATOM 3978 C C . PRO C 1 166 ? -23.386 -5.463 45.209 1.00 56.76 163 PRO C C 1
ATOM 3979 O O . PRO C 1 166 ? -22.370 -4.852 44.852 1.00 61.94 163 PRO C O 1
ATOM 3983 N N . ARG C 1 167 ? -24.327 -4.902 45.973 1.00 55.40 164 ARG C N 1
ATOM 3984 C CA . ARG C 1 167 ? -24.235 -3.528 46.452 1.00 58.31 164 ARG C CA 1
ATOM 3985 C C . ARG C 1 167 ? -23.329 -3.374 47.666 1.00 56.82 164 ARG C C 1
ATOM 3986 O O . ARG C 1 167 ? -22.846 -2.265 47.925 1.00 58.23 164 ARG C O 1
ATOM 3994 N N . LEU C 1 168 ? -23.096 -4.444 48.425 1.00 53.79 165 LEU C N 1
ATOM 3995 C CA . LEU C 1 168 ? -22.069 -4.407 49.457 1.00 53.16 165 LEU C CA 1
ATOM 3996 C C . LEU C 1 168 ? -20.693 -4.725 48.897 1.00 59.24 165 LEU C C 1
ATOM 3997 O O . LEU C 1 168 ? -19.685 -4.314 49.482 1.00 66.43 165 LEU C O 1
ATOM 4002 N N . ALA C 1 169 ? -20.638 -5.441 47.773 1.00 60.61 166 ALA C N 1
ATOM 4003 C CA . ALA C 1 169 ? -19.359 -5.843 47.204 1.00 63.27 166 ALA C CA 1
ATOM 4004 C C . ALA C 1 169 ? -18.634 -4.671 46.559 1.00 76.70 166 ALA C C 1
ATOM 4005 O O . ALA C 1 169 ? -17.398 -4.630 46.572 1.00 85.55 166 ALA C O 1
ATOM 4007 N N . ASP C 1 170 ? -19.372 -3.721 45.993 1.00 80.46 167 ASP C N 1
ATOM 4008 C CA . ASP C 1 170 ? -18.771 -2.517 45.425 1.00 90.00 167 ASP C CA 1
ATOM 4009 C C . ASP C 1 170 ? -19.824 -1.437 45.185 1.00 93.34 167 ASP C C 1
ATOM 4010 O O . ASP C 1 170 ? -19.992 -0.526 45.997 1.00 94.11 167 ASP C O 1
ATOM 4015 N N . ALA D 1 3 ? -52.437 -17.881 46.436 1.00 111.06 0 ALA D N 1
ATOM 4016 C CA . ALA D 1 3 ? -51.737 -18.932 47.167 1.00 112.30 0 ALA D CA 1
ATOM 4017 C C . ALA D 1 3 ? -51.528 -20.167 46.298 1.00 117.62 0 ALA D C 1
ATOM 4018 O O . ALA D 1 3 ? -50.979 -21.173 46.755 1.00 113.80 0 ALA D O 1
ATOM 4028 N N . ASP D 1 5 ? -49.661 -20.109 43.572 1.00 130.14 2 ASP D N 1
ATOM 4029 C CA . ASP D 1 5 ? -48.217 -20.108 43.358 1.00 123.21 2 ASP D CA 1
ATOM 4030 C C . ASP D 1 5 ? -47.485 -20.630 44.589 1.00 112.73 2 ASP D C 1
ATOM 4031 O O . ASP D 1 5 ? -46.463 -21.316 44.466 1.00 109.79 2 ASP D O 1
ATOM 4036 N N . LEU D 1 6 ? -48.001 -20.331 45.787 1.00 106.90 3 LEU D N 1
ATOM 4037 C CA . LEU D 1 6 ? -47.366 -20.816 47.010 1.00 98.60 3 LEU D CA 1
ATOM 4038 C C . LEU D 1 6 ? -47.451 -22.332 47.121 1.00 89.73 3 LEU D C 1
ATOM 4039 O O . LEU D 1 6 ? -46.471 -22.989 47.492 1.00 85.58 3 LEU D O 1
ATOM 4044 N N . THR D 1 7 ? -48.618 -22.908 46.818 1.00 83.42 4 THR D N 1
ATOM 4045 C CA . THR D 1 7 ? -48.789 -24.345 47.003 1.00 73.78 4 THR D CA 1
ATOM 4046 C C . THR D 1 7 ? -47.960 -25.143 46.004 1.00 64.96 4 THR D C 1
ATOM 4047 O O . THR D 1 7 ? -47.610 -26.297 46.275 1.00 60.27 4 THR D O 1
ATOM 4051 N N . ILE D 1 8 ? -47.628 -24.551 44.855 1.00 62.40 5 ILE D N 1
ATOM 4052 C CA . ILE D 1 8 ? -46.745 -25.220 43.907 1.00 59.39 5 ILE D CA 1
ATOM 4053 C C . ILE D 1 8 ? -45.339 -25.322 44.483 1.00 49.69 5 ILE D C 1
ATOM 4054 O O . ILE D 1 8 ? -44.723 -26.393 44.481 1.00 48.44 5 ILE D O 1
ATOM 4059 N N . LEU D 1 9 ? -44.816 -24.205 44.991 1.00 44.30 6 LEU D N 1
ATOM 4060 C CA . LEU D 1 9 ? -43.464 -24.189 45.537 1.00 39.86 6 LEU D CA 1
ATOM 4061 C C . LEU D 1 9 ? -43.369 -24.958 46.849 1.00 40.25 6 LEU D C 1
ATOM 4062 O O . LEU D 1 9 ? -42.315 -25.527 47.153 1.00 41.98 6 LEU D O 1
ATOM 4067 N N . HIS D 1 10 ? -44.443 -24.985 47.639 1.00 38.69 7 HIS D N 1
ATOM 4068 C CA . HIS D 1 10 ? -44.410 -25.728 48.894 1.00 39.73 7 HIS D CA 1
ATOM 4069 C C . HIS D 1 10 ? -44.173 -27.210 48.640 1.00 40.36 7 HIS D C 1
ATOM 4070 O O . HIS D 1 10 ? -43.259 -27.814 49.214 1.00 44.77 7 HIS D O 1
ATOM 4077 N N . ASP D 1 11 ? -44.995 -27.813 47.779 1.00 43.64 8 ASP D N 1
ATOM 4078 C CA . ASP D 1 11 ? -44.846 -29.231 47.474 1.00 47.68 8 ASP D CA 1
ATOM 4079 C C . ASP D 1 11 ? -43.484 -29.531 46.866 1.00 43.84 8 ASP D C 1
ATOM 4080 O O . ASP D 1 11 ? -42.935 -30.619 47.076 1.00 42.93 8 ASP D O 1
ATOM 4085 N N . CYS D 1 12 ? -42.924 -28.585 46.115 1.00 37.44 9 CYS D N 1
ATOM 4086 C CA . CYS D 1 12 ? -41.606 -28.799 45.531 1.00 34.45 9 CYS D CA 1
ATOM 4087 C C . CYS D 1 12 ? -40.538 -28.882 46.616 1.00 40.65 9 CYS D C 1
ATOM 4088 O O . CYS D 1 12 ? -39.715 -29.805 46.627 1.00 40.60 9 CYS D O 1
ATOM 4091 N N . PHE D 1 13 ? -40.549 -27.933 47.551 1.00 35.48 10 PHE D N 1
ATOM 4092 C CA . PHE D 1 13 ? -39.519 -27.915 48.579 1.00 31.90 10 PHE D CA 1
ATOM 4093 C C . PHE D 1 13 ? -39.655 -29.088 49.539 1.00 45.71 10 PHE D C 1
ATOM 4094 O O . PHE D 1 13 ? -38.644 -29.586 50.046 1.00 42.72 10 PHE D O 1
ATOM 4102 N N . ASP D 1 14 ? -40.878 -29.556 49.789 1.00 36.92 11 ASP D N 1
ATOM 4103 C CA . ASP D 1 14 ? -41.031 -30.772 50.581 1.00 42.37 11 ASP D CA 1
ATOM 4104 C C . ASP D 1 14 ? -40.468 -31.978 49.842 1.00 40.55 11 ASP D C 1
ATOM 4105 O O . ASP D 1 14 ? -39.778 -32.812 50.440 1.00 40.00 11 ASP D O 1
ATOM 4110 N N . ALA D 1 15 ? -40.739 -32.081 48.539 1.00 38.21 12 ALA D N 1
ATOM 4111 C CA . ALA D 1 15 ? -40.225 -33.205 47.765 1.00 37.79 12 ALA D CA 1
ATOM 4112 C C . ALA D 1 15 ? -38.703 -33.182 47.702 1.00 40.80 12 ALA D C 1
ATOM 4113 O O . ALA D 1 15 ? -38.059 -34.236 47.724 1.00 46.05 12 ALA D O 1
ATOM 4115 N N . LEU D 1 16 ? -38.109 -31.986 47.638 1.00 32.29 13 LEU D N 1
ATOM 4116 C CA . LEU D 1 16 ? -36.656 -31.878 47.564 1.00 37.91 13 LEU D CA 1
ATOM 4117 C C . LEU D 1 16 ? -35.965 -32.349 48.838 1.00 41.91 13 LEU D C 1
ATOM 4118 O O . LEU D 1 16 ? -34.762 -32.632 48.806 1.00 45.71 13 LEU D O 1
ATOM 4123 N N . GLN D 1 17 ? -36.687 -32.440 49.956 1.00 39.98 14 GLN D N 1
ATOM 4124 C CA . GLN D 1 17 ? -36.062 -32.921 51.181 1.00 45.05 14 GLN D CA 1
ATOM 4125 C C . GLN D 1 17 ? -35.720 -34.403 51.107 1.00 51.98 14 GLN D C 1
ATOM 4126 O O . GLN D 1 17 ? -34.846 -34.862 51.848 1.00 52.58 14 GLN D O 1
ATOM 4132 N N . ARG D 1 18 ? -36.376 -35.158 50.226 1.00 55.22 15 ARG D N 1
ATOM 4133 C CA . ARG D 1 18 ? -36.129 -36.587 50.077 1.00 59.54 15 ARG D CA 1
ATOM 4134 C C . ARG D 1 18 ? -35.446 -36.911 48.753 1.00 49.09 15 ARG D C 1
ATOM 4135 O O . ARG D 1 18 ? -35.615 -38.006 48.214 1.00 48.90 15 ARG D O 1
ATOM 4143 N N . ALA D 1 19 ? -34.666 -35.967 48.221 1.00 44.12 16 ALA D N 1
ATOM 4144 C CA . ALA D 1 19 ? -34.080 -36.067 46.887 1.00 39.94 16 ALA D CA 1
ATOM 4145 C C . ALA D 1 19 ? -32.566 -35.922 46.991 1.00 42.08 16 ALA D C 1
ATOM 4146 O O . ALA D 1 19 ? -32.012 -34.849 46.703 1.00 45.53 16 ALA D O 1
ATOM 4148 N N . PRO D 1 20 ? -31.861 -36.979 47.394 1.00 41.34 17 PRO D N 1
ATOM 4149 C CA . PRO D 1 20 ? -30.398 -36.918 47.480 1.00 39.75 17 PRO D CA 1
ATOM 4150 C C . PRO D 1 20 ? -29.677 -37.154 46.162 1.00 35.89 17 PRO D C 1
ATOM 4151 O O . PRO D 1 20 ? -28.451 -37.297 46.170 1.00 36.02 17 PRO D O 1
ATOM 4155 N N . THR D 1 21 ? -30.387 -37.216 45.040 1.00 36.40 18 THR D N 1
ATOM 4156 C CA . THR D 1 21 ? -29.768 -37.421 43.740 1.00 38.25 18 THR D CA 1
ATOM 4157 C C . THR D 1 21 ? -30.285 -36.375 42.763 1.00 35.52 18 THR D C 1
ATOM 4158 O O . THR D 1 21 ? -31.334 -35.760 42.976 1.00 35.94 18 THR D O 1
ATOM 4162 N N . ALA D 1 22 ? -29.527 -36.171 41.682 1.00 35.18 19 ALA D N 1
ATOM 4163 C CA . ALA D 1 22 ? -29.972 -35.252 40.639 1.00 33.73 19 ALA D CA 1
ATOM 4164 C C . ALA D 1 22 ? -31.268 -35.735 40.004 1.00 33.03 19 ALA D C 1
ATOM 4165 O O . ALA D 1 22 ? -32.158 -34.932 39.703 1.00 29.83 19 ALA D O 1
ATOM 4167 N N . GLU D 1 23 ? -31.398 -37.050 39.808 1.00 38.09 20 GLU D N 1
ATOM 4168 C CA . GLU D 1 23 ? -32.617 -37.597 39.224 1.00 41.05 20 GLU D CA 1
ATOM 4169 C C . GLU D 1 23 ? -33.817 -37.418 40.144 1.00 42.25 20 GLU D C 1
ATOM 4170 O O . GLU D 1 23 ? -34.931 -37.188 39.664 1.00 47.01 20 GLU D O 1
ATOM 4176 N N . ALA D 1 24 ? -33.622 -37.519 41.458 1.00 41.50 21 ALA D N 1
ATOM 4177 C CA . ALA D 1 24 ? -34.733 -37.330 42.382 1.00 35.26 21 ALA D CA 1
ATOM 4178 C C . ALA D 1 24 ? -35.068 -35.865 42.609 1.00 31.74 21 ALA D C 1
ATOM 4179 O O . ALA D 1 24 ? -36.182 -35.562 43.050 1.00 35.43 21 ALA D O 1
ATOM 4181 N N . ALA D 1 25 ? -34.144 -34.954 42.311 1.00 27.82 22 ALA D N 1
ATOM 4182 C CA . ALA D 1 25 ? -34.334 -33.537 42.593 1.00 26.73 22 ALA D CA 1
ATOM 4183 C C . ALA D 1 25 ? -34.839 -32.737 41.403 1.00 31.20 22 ALA D C 1
ATOM 4184 O O . ALA D 1 25 ? -35.447 -31.682 41.601 1.00 36.26 22 ALA D O 1
ATOM 4186 N N . PHE D 1 26 ? -34.603 -33.191 40.171 1.00 29.43 23 PHE D N 1
ATOM 4187 C CA . PHE D 1 26 ? -35.054 -32.396 39.029 1.00 27.02 23 PHE D CA 1
ATOM 4188 C C . PHE D 1 26 ? -36.571 -32.390 38.868 1.00 29.36 23 PHE D C 1
ATOM 4189 O O . PHE D 1 26 ? -37.140 -31.298 38.686 1.00 31.35 23 PHE D O 1
ATOM 4197 N N . PRO D 1 27 ? -37.281 -33.522 38.914 1.00 32.21 24 PRO D N 1
ATOM 4198 C CA . PRO D 1 27 ? -38.732 -33.512 38.628 1.00 29.69 24 PRO D CA 1
ATOM 4199 C C . PRO D 1 27 ? -39.520 -32.555 39.511 1.00 33.21 24 PRO D C 1
ATOM 4200 O O . PRO D 1 27 ? -40.427 -31.878 39.003 1.00 35.37 24 PRO D O 1
ATOM 4204 N N . PRO D 1 28 ? -39.245 -32.465 40.828 1.00 33.47 25 PRO D N 1
ATOM 4205 C CA . PRO D 1 28 ? -39.982 -31.459 41.621 1.00 32.80 25 PRO D CA 1
ATOM 4206 C C . PRO D 1 28 ? -39.799 -30.045 41.100 1.00 27.91 25 PRO D C 1
ATOM 4207 O O . PRO D 1 28 ? -40.770 -29.283 41.014 1.00 32.31 25 PRO D O 1
ATOM 4211 N N . ILE D 1 29 ? -38.569 -29.678 40.740 1.00 22.03 26 ILE D N 1
ATOM 4212 C CA . ILE D 1 29 ? -38.308 -28.333 40.243 1.00 20.99 26 ILE D CA 1
ATOM 4213 C C . ILE D 1 29 ? -38.991 -28.117 38.898 1.00 32.92 26 ILE D C 1
ATOM 4214 O O . ILE D 1 29 ? -39.575 -27.056 38.645 1.00 28.91 26 ILE D O 1
ATOM 4219 N N . ALA D 1 30 ? -38.938 -29.123 38.018 1.00 35.58 27 ALA D N 1
ATOM 4220 C CA . ALA D 1 30 ? -39.558 -28.998 36.702 1.00 22.03 27 ALA D CA 1
ATOM 4221 C C . ALA D 1 30 ? -41.076 -28.934 36.806 1.00 32.15 27 ALA D C 1
ATOM 4222 O O . ALA D 1 30 ? -41.722 -28.160 36.088 1.00 23.81 27 ALA D O 1
ATOM 4224 N N . ALA D 1 31 ? -41.664 -29.748 37.687 1.00 37.92 28 ALA D N 1
ATOM 4225 C CA . ALA D 1 31 ? -43.104 -29.682 37.911 1.00 26.07 28 ALA D CA 1
ATOM 4226 C C . ALA D 1 31 ? -43.513 -28.308 38.421 1.00 25.87 28 ALA D C 1
ATOM 4227 O O . ALA D 1 31 ? -44.563 -27.782 38.038 1.00 27.21 28 ALA D O 1
ATOM 4229 N N . ALA D 1 32 ? -42.692 -27.709 39.286 1.00 30.61 29 ALA D N 1
ATOM 4230 C CA . ALA D 1 32 ? -42.957 -26.347 39.735 1.00 30.62 29 ALA D CA 1
ATOM 4231 C C . ALA D 1 32 ? -42.798 -25.352 38.593 1.00 32.97 29 ALA D C 1
ATOM 4232 O O . ALA D 1 32 ? -43.614 -24.434 38.443 1.00 33.47 29 ALA D O 1
ATOM 4234 N N . ALA D 1 33 ? -41.751 -25.517 37.778 1.00 28.10 30 ALA D N 1
ATOM 4235 C CA . ALA D 1 33 ? -41.582 -24.653 36.616 1.00 26.27 30 ALA D CA 1
ATOM 4236 C C . ALA D 1 33 ? -42.753 -24.797 35.654 1.00 28.67 30 ALA D C 1
ATOM 4237 O O . ALA D 1 33 ? -43.268 -23.799 35.135 1.00 25.80 30 ALA D O 1
ATOM 4239 N N . ALA D 1 34 ? -43.189 -26.034 35.409 1.00 29.02 31 ALA D N 1
ATOM 4240 C CA . ALA D 1 34 ? -44.329 -26.259 34.526 1.00 30.09 31 ALA D CA 1
ATOM 4241 C C . ALA D 1 34 ? -45.574 -25.560 35.052 1.00 34.00 31 ALA D C 1
ATOM 4242 O O . ALA D 1 34 ? -46.285 -24.882 34.302 1.00 36.18 31 ALA D O 1
ATOM 4244 N N . ALA D 1 35 ? -45.845 -25.701 36.350 1.00 41.31 32 ALA D N 1
ATOM 4245 C CA . ALA D 1 35 ? -47.042 -25.113 36.937 1.00 44.53 32 ALA D CA 1
ATOM 4246 C C . ALA D 1 35 ? -47.030 -23.589 36.905 1.00 40.98 32 ALA D C 1
ATOM 4247 O O . ALA D 1 35 ? -48.077 -22.975 37.135 1.00 40.44 32 ALA D O 1
ATOM 4249 N N . LEU D 1 36 ? -45.885 -22.970 36.621 1.00 37.06 33 LEU D N 1
ATOM 4250 C CA . LEU D 1 36 ? -45.795 -21.531 36.431 1.00 34.60 33 LEU D CA 1
ATOM 4251 C C . LEU D 1 36 ? -45.860 -21.134 34.963 1.00 38.61 33 LEU D C 1
ATOM 4252 O O . LEU D 1 36 ? -45.685 -19.954 34.642 1.00 43.60 33 LEU D O 1
ATOM 4257 N N . GLY D 1 37 ? -46.098 -22.089 34.068 1.00 36.99 34 GLY D N 1
ATOM 4258 C CA . GLY D 1 37 ? -46.201 -21.806 32.652 1.00 37.04 34 GLY D CA 1
ATOM 4259 C C . GLY D 1 37 ? -44.946 -22.037 31.841 1.00 39.91 34 GLY D C 1
ATOM 4260 O O . GLY D 1 37 ? -44.926 -21.687 30.655 1.00 47.92 34 GLY D O 1
ATOM 4261 N N . PHE D 1 38 ? -43.900 -22.611 32.435 1.00 40.67 35 PHE D N 1
ATOM 4262 C CA . PHE D 1 38 ? -42.635 -22.874 31.747 1.00 34.71 35 PHE D CA 1
ATOM 4263 C C . PHE D 1 38 ? -42.602 -24.340 31.335 1.00 38.14 35 PHE D C 1
ATOM 4264 O O . PHE D 1 38 ? -42.344 -25.223 32.157 1.00 34.11 35 PHE D O 1
ATOM 4272 N N . ARG D 1 39 ? -42.845 -24.592 30.047 1.00 37.14 36 ARG D N 1
ATOM 4273 C CA . ARG D 1 39 ? -42.900 -25.965 29.559 1.00 31.56 36 ARG D CA 1
ATOM 4274 C C . ARG D 1 39 ? -41.554 -26.662 29.702 1.00 30.68 36 ARG D C 1
ATOM 4275 O O . ARG D 1 39 ? -41.496 -27.868 29.968 1.00 31.63 36 ARG D O 1
ATOM 4283 N N . TYR D 1 40 ? -40.462 -25.924 29.536 1.00 27.23 37 TYR D N 1
ATOM 4284 C CA . TYR D 1 40 ? -39.120 -26.484 29.603 1.00 32.65 37 TYR D CA 1
ATOM 4285 C C . TYR D 1 40 ? -38.378 -25.956 30.822 1.00 24.27 37 TYR D C 1
ATOM 4286 O O . TYR D 1 40 ? -38.517 -24.787 31.196 1.00 24.89 37 TYR D O 1
ATOM 4295 N N . CYS D 1 41 ? -37.580 -26.829 31.427 1.00 26.35 38 CYS D N 1
ATOM 4296 C CA . CYS D 1 41 ? -36.786 -26.501 32.604 1.00 21.97 38 CYS D CA 1
ATOM 4297 C C . CYS D 1 41 ? -35.436 -27.177 32.446 1.00 26.09 38 CYS D C 1
ATOM 4298 O O . CYS D 1 41 ? -35.366 -28.406 32.372 1.00 30.06 38 CYS D O 1
ATOM 4301 N N . VAL D 1 42 ? -34.374 -26.380 32.363 1.00 29.78 39 VAL D N 1
ATOM 4302 C CA . VAL D 1 42 ? -33.027 -26.874 32.102 1.00 26.90 39 VAL D CA 1
ATOM 4303 C C . VAL D 1 42 ? -32.086 -26.309 33.154 1.00 26.71 39 VAL D C 1
ATOM 4304 O O . VAL D 1 42 ? -32.145 -25.117 33.477 1.00 26.44 39 VAL D O 1
ATOM 4308 N N . TYR D 1 43 ? -31.210 -27.159 33.681 1.00 22.33 40 TYR D N 1
ATOM 4309 C CA . TYR D 1 43 ? -30.154 -26.717 34.582 1.00 28.87 40 TYR D CA 1
ATOM 4310 C C . TYR D 1 43 ? -28.816 -27.148 34.006 1.00 32.21 40 TYR D C 1
ATOM 4311 O O . TYR D 1 43 ? -28.607 -28.334 33.732 1.00 33.50 40 TYR D O 1
ATOM 4320 N N . GLY D 1 44 ? -27.917 -26.185 33.825 1.00 25.12 41 GLY D N 1
ATOM 4321 C CA . GLY D 1 44 ? -26.581 -26.445 33.328 1.00 27.30 41 GLY D CA 1
ATOM 4322 C C . GLY D 1 44 ? -25.549 -26.109 34.394 1.00 32.53 41 GLY D C 1
ATOM 4323 O O . GLY D 1 44 ? -25.651 -25.084 35.069 1.00 31.98 41 GLY D O 1
ATOM 4324 N N . LEU D 1 45 ? -24.570 -26.994 34.538 1.00 29.62 42 LEU D N 1
ATOM 4325 C CA . LEU D 1 45 ? -23.441 -26.780 35.431 1.00 38.89 42 LEU D CA 1
ATOM 4326 C C . LEU D 1 45 ? -22.175 -26.678 34.591 1.00 44.05 42 LEU D C 1
ATOM 4327 O O . LEU D 1 45 ? -21.797 -27.640 33.911 1.00 35.68 42 LEU D O 1
ATOM 4332 N N . ARG D 1 46 ? -21.531 -25.518 34.633 1.00 40.65 43 ARG D N 1
ATOM 4333 C CA . ARG D 1 46 ? -20.296 -25.277 33.904 1.00 43.50 43 ARG D CA 1
ATOM 4334 C C . ARG D 1 46 ? -19.143 -25.222 34.893 1.00 49.27 43 ARG D C 1
ATOM 4335 O O . ARG D 1 46 ? -19.212 -24.497 35.891 1.00 50.13 43 ARG D O 1
ATOM 4343 N N . ARG D 1 47 ? -18.093 -25.984 34.621 1.00 61.13 44 ARG D N 1
ATOM 4344 C CA . ARG D 1 47 ? -16.962 -26.085 35.530 1.00 76.22 44 ARG D CA 1
ATOM 4345 C C . ARG D 1 47 ? -15.813 -25.211 35.052 1.00 97.28 44 ARG D C 1
ATOM 4346 O O . ARG D 1 47 ? -15.592 -25.057 33.847 1.00 95.86 44 ARG D O 1
ATOM 4354 N N . THR D 1 48 ? -15.084 -24.636 36.011 1.00 118.22 45 THR D N 1
ATOM 4355 C CA . THR D 1 48 ? -14.002 -23.716 35.683 1.00 125.26 45 THR D CA 1
ATOM 4356 C C . THR D 1 48 ? -12.724 -24.449 35.297 1.00 126.30 45 THR D C 1
ATOM 4357 O O . THR D 1 48 ? -11.998 -24.000 34.404 1.00 130.61 45 THR D O 1
ATOM 4361 N N . LEU D 1 49 ? -12.440 -25.575 35.953 1.00 125.86 46 LEU D N 1
ATOM 4362 C CA . LEU D 1 49 ? -11.146 -26.229 35.774 1.00 132.20 46 LEU D CA 1
ATOM 4363 C C . LEU D 1 49 ? -10.863 -26.690 34.347 1.00 136.24 46 LEU D C 1
ATOM 4364 O O . LEU D 1 49 ? -9.722 -26.495 33.890 1.00 141.34 46 LEU D O 1
ATOM 4369 N N . PRO D 1 50 ? -11.807 -27.298 33.596 1.00 132.96 47 PRO D N 1
ATOM 4370 C CA . PRO D 1 50 ? -11.412 -27.775 32.263 1.00 135.60 47 PRO D CA 1
ATOM 4371 C C . PRO D 1 50 ? -10.970 -26.651 31.326 1.00 137.10 47 PRO D C 1
ATOM 4372 O O . PRO D 1 50 ? -10.363 -26.932 30.293 1.00 139.56 47 PRO D O 1
ATOM 4376 N N . ARG D 1 53 ? -11.239 -26.316 27.410 1.00 144.56 50 ARG D N 1
ATOM 4377 C CA . ARG D 1 53 ? -12.639 -26.612 27.126 1.00 137.90 50 ARG D CA 1
ATOM 4378 C C . ARG D 1 53 ? -13.512 -26.253 28.326 1.00 126.92 50 ARG D C 1
ATOM 4379 O O . ARG D 1 53 ? -13.079 -26.354 29.467 1.00 127.36 50 ARG D O 1
ATOM 4387 N N . PRO D 1 54 ? -14.731 -25.800 28.069 1.00 116.91 51 PRO D N 1
ATOM 4388 C CA . PRO D 1 54 ? -15.660 -25.534 29.173 1.00 109.56 51 PRO D CA 1
ATOM 4389 C C . PRO D 1 54 ? -16.641 -26.679 29.374 1.00 104.42 51 PRO D C 1
ATOM 4390 O O . PRO D 1 54 ? -17.586 -26.834 28.594 1.00 102.96 51 PRO D O 1
ATOM 4394 N N . ASP D 1 55 ? -16.419 -27.492 30.406 1.00 101.68 52 ASP D N 1
ATOM 4395 C CA . ASP D 1 55 ? -17.293 -28.631 30.654 1.00 98.29 52 ASP D CA 1
ATOM 4396 C C . ASP D 1 55 ? -18.695 -28.157 31.008 1.00 88.65 52 ASP D C 1
ATOM 4397 O O . ASP D 1 55 ? -18.875 -27.149 31.697 1.00 85.79 52 ASP D O 1
ATOM 4410 N N . GLN D 1 57 ? -22.453 -29.875 32.232 1.00 52.79 54 GLN D N 1
ATOM 4411 C CA . GLN D 1 57 ? -23.403 -30.916 32.593 1.00 51.49 54 GLN D CA 1
ATOM 4412 C C . GLN D 1 57 ? -24.810 -30.348 32.453 1.00 46.29 54 GLN D C 1
ATOM 4413 O O . GLN D 1 57 ? -25.155 -29.369 33.122 1.00 44.01 54 GLN D O 1
ATOM 4419 N N . ILE D 1 58 ? -25.616 -30.954 31.585 1.00 46.56 55 ILE D N 1
ATOM 4420 C CA . ILE D 1 58 ? -26.966 -30.483 31.297 1.00 41.26 55 ILE D CA 1
ATOM 4421 C C . ILE D 1 58 ? -27.969 -31.498 31.822 1.00 38.72 55 ILE D C 1
ATOM 4422 O O . ILE D 1 58 ? -27.856 -32.698 31.543 1.00 42.61 55 ILE D O 1
ATOM 4427 N N . VAL D 1 59 ? -28.948 -31.016 32.582 1.00 34.37 56 VAL D N 1
ATOM 4428 C CA . VAL D 1 59 ? -30.114 -31.798 32.969 1.00 32.84 56 VAL D CA 1
ATOM 4429 C C . VAL D 1 59 ? -31.346 -30.956 32.659 1.00 30.08 56 VAL D C 1
ATOM 4430 O O . VAL D 1 59 ? -31.356 -29.745 32.907 1.00 37.21 56 VAL D O 1
ATOM 4434 N N . GLY D 1 60 ? -32.362 -31.577 32.075 1.00 26.81 57 GLY D N 1
ATOM 4435 C CA . GLY D 1 60 ? -33.559 -30.832 31.734 1.00 23.99 57 GLY D CA 1
ATOM 4436 C C . GLY D 1 60 ? -34.540 -31.669 30.946 1.00 24.89 57 GLY D C 1
ATOM 4437 O O . GLY D 1 60 ? -34.227 -32.763 30.471 1.00 33.05 57 GLY D O 1
ATOM 4438 N N . ASN D 1 61 ? -35.756 -31.129 30.823 1.00 31.20 58 ASN D N 1
ATOM 4439 C CA . ASN D 1 61 ? -36.792 -31.706 29.973 1.00 34.37 58 ASN D CA 1
ATOM 4440 C C . ASN D 1 61 ? -36.912 -30.963 28.645 1.00 34.36 58 ASN D C 1
ATOM 4441 O O . ASN D 1 61 ? -37.992 -30.910 28.046 1.00 35.14 58 ASN D O 1
ATOM 4446 N N . HIS D 1 62 ? -35.812 -30.372 28.193 1.00 32.15 59 HIS D N 1
ATOM 4447 C CA . HIS D 1 62 ? -35.712 -29.735 26.896 1.00 29.75 59 HIS D CA 1
ATOM 4448 C C . HIS D 1 62 ? -35.794 -30.792 25.796 1.00 34.34 59 HIS D C 1
ATOM 4449 O O . HIS D 1 62 ? -35.656 -31.988 26.062 1.00 35.35 59 HIS D O 1
ATOM 4456 N N . PRO D 1 63 ? -36.023 -30.382 24.546 1.00 36.58 60 PRO D N 1
ATOM 4457 C CA . PRO D 1 63 ? -36.015 -31.354 23.444 1.00 41.16 60 PRO D CA 1
ATOM 4458 C C . PRO D 1 63 ? -34.624 -31.924 23.219 1.00 40.02 60 PRO D C 1
ATOM 4459 O O . PRO D 1 63 ? -33.623 -31.207 23.288 1.00 45.29 60 PRO D O 1
ATOM 4463 N N . ARG D 1 64 ? -34.571 -33.230 22.941 1.00 41.11 61 ARG D N 1
ATOM 4464 C CA . ARG D 1 64 ? -33.285 -33.898 22.748 1.00 47.19 61 ARG D CA 1
ATOM 4465 C C . ARG D 1 64 ? -32.490 -33.253 21.620 1.00 49.58 61 ARG D C 1
ATOM 4466 O O . ARG D 1 64 ? -31.289 -32.995 21.763 1.00 51.38 61 ARG D O 1
ATOM 4474 N N . GLU D 1 65 ? -33.150 -32.980 20.489 1.00 54.02 62 GLU D N 1
ATOM 4475 C CA . GLU D 1 65 ? -32.455 -32.460 19.315 1.00 52.76 62 GLU D CA 1
ATOM 4476 C C . GLU D 1 65 ? -31.771 -31.131 19.597 1.00 46.34 62 GLU D C 1
ATOM 4477 O O . GLU D 1 65 ? -30.704 -30.854 19.035 1.00 57.30 62 GLU D O 1
ATOM 4483 N N . TRP D 1 66 ? -32.361 -30.294 20.451 1.00 38.55 63 TRP D N 1
ATOM 4484 C CA . TRP D 1 66 ? -31.703 -29.038 20.790 1.00 37.57 63 TRP D CA 1
ATOM 4485 C C . TRP D 1 66 ? -30.398 -29.285 21.535 1.00 39.05 63 TRP D C 1
ATOM 4486 O O . TRP D 1 66 ? -29.387 -28.624 21.263 1.00 39.31 63 TRP D O 1
ATOM 4497 N N . GLU D 1 67 ? -30.396 -30.235 22.475 1.00 34.17 64 GLU D N 1
ATOM 4498 C CA . GLU D 1 67 ? -29.164 -30.542 23.191 1.00 37.09 64 GLU D CA 1
ATOM 4499 C C . GLU D 1 67 ? -28.161 -31.226 22.273 1.00 36.19 64 GLU D C 1
ATOM 4500 O O . GLU D 1 67 ? -26.949 -31.023 22.406 1.00 41.32 64 GLU D O 1
ATOM 4506 N N . HIS D 1 68 ? -28.650 -32.038 21.335 1.00 32.80 65 HIS D N 1
ATOM 4507 C CA . HIS D 1 68 ? -27.756 -32.704 20.393 1.00 41.22 65 HIS D CA 1
ATOM 4508 C C . HIS D 1 68 ? -27.051 -31.690 19.501 1.00 45.09 65 HIS D C 1
ATOM 4509 O O . HIS D 1 68 ? -25.865 -31.844 19.188 1.00 45.71 65 HIS D O 1
ATOM 4516 N N . ARG D 1 69 ? -27.766 -30.641 19.084 1.00 41.34 66 ARG D N 1
ATOM 4517 C CA . ARG D 1 69 ? -27.141 -29.572 18.316 1.00 36.19 66 ARG D CA 1
ATOM 4518 C C . ARG D 1 69 ? -26.280 -28.675 19.192 1.00 40.33 66 ARG D C 1
ATOM 4519 O O . ARG D 1 69 ? -25.247 -28.171 18.733 1.00 42.54 66 ARG D O 1
ATOM 4527 N N . TYR D 1 70 ? -26.694 -28.461 20.444 1.00 43.10 67 TYR D N 1
ATOM 4528 C CA . TYR D 1 70 ? -25.878 -27.692 21.379 1.00 28.41 67 TYR D CA 1
ATOM 4529 C C . TYR D 1 70 ? -24.494 -28.313 21.530 1.00 39.55 67 TYR D C 1
ATOM 4530 O O . TYR D 1 70 ? -23.486 -27.598 21.593 1.00 42.04 67 TYR D O 1
ATOM 4539 N N . VAL D 1 71 ? -24.424 -29.645 21.556 1.00 38.12 68 VAL D N 1
ATOM 4540 C CA . VAL D 1 71 ? -23.148 -30.330 21.737 1.00 38.02 68 VAL D CA 1
ATOM 4541 C C . VAL D 1 71 ? -22.421 -30.484 20.410 1.00 41.19 68 VAL D C 1
ATOM 4542 O O . VAL D 1 71 ? -21.199 -30.312 20.335 1.00 47.58 68 VAL D O 1
ATOM 4546 N N . LYS D 1 72 ? -23.155 -30.816 19.347 1.00 42.94 69 LYS D N 1
ATOM 4547 C CA . LYS D 1 72 ? -22.533 -30.998 18.041 1.00 47.63 69 LYS D CA 1
ATOM 4548 C C . LYS D 1 72 ? -21.867 -29.720 17.543 1.00 51.24 69 LYS D C 1
ATOM 4549 O O . LYS D 1 72 ? -20.865 -29.788 16.822 1.00 58.19 69 LYS D O 1
ATOM 4555 N N . PHE D 1 73 ? -22.385 -28.552 17.919 1.00 46.85 70 PHE D N 1
ATOM 4556 C CA . PHE D 1 73 ? -21.871 -27.294 17.395 1.00 44.44 70 PHE D CA 1
ATOM 4557 C C . PHE D 1 73 ? -21.068 -26.489 18.409 1.00 45.63 70 PHE D C 1
ATOM 4558 O O . PHE D 1 73 ? -20.660 -25.364 18.098 1.00 47.74 70 PHE D O 1
ATOM 4566 N N . GLY D 1 74 ? -20.819 -27.031 19.597 1.00 42.83 71 GLY D N 1
ATOM 4567 C CA . GLY D 1 74 ? -20.023 -26.326 20.589 1.00 45.44 71 GLY D CA 1
ATOM 4568 C C . GLY D 1 74 ? -20.629 -25.023 21.060 1.00 51.68 71 GLY D C 1
ATOM 4569 O O . GLY D 1 74 ? -19.906 -24.035 21.236 1.00 57.26 71 GLY D O 1
ATOM 4570 N N . TYR D 1 75 ? -21.947 -24.995 21.277 1.00 48.91 72 TYR D N 1
ATOM 4571 C CA . TYR D 1 75 ? -22.587 -23.747 21.678 1.00 47.05 72 TYR D CA 1
ATOM 4572 C C . TYR D 1 75 ? -22.123 -23.271 23.049 1.00 47.17 72 TYR D C 1
ATOM 4573 O O . TYR D 1 75 ? -22.246 -22.079 23.350 1.00 48.35 72 TYR D O 1
ATOM 4582 N N . VAL D 1 76 ? -21.580 -24.165 23.880 1.00 46.27 73 VAL D N 1
ATOM 4583 C CA . VAL D 1 76 ? -21.088 -23.764 25.194 1.00 49.18 73 VAL D CA 1
ATOM 4584 C C . VAL D 1 76 ? -19.991 -22.714 25.077 1.00 52.38 73 VAL D C 1
ATOM 4585 O O . VAL D 1 76 ? -19.804 -21.905 25.993 1.00 53.96 73 VAL D O 1
ATOM 4589 N N . THR D 1 77 ? -19.273 -22.692 23.950 1.00 49.89 74 THR D N 1
ATOM 4590 C CA . THR D 1 77 ? -18.236 -21.694 23.718 1.00 49.50 74 THR D CA 1
ATOM 4591 C C . THR D 1 77 ? -18.819 -20.319 23.409 1.00 50.32 74 THR D C 1
ATOM 4592 O O . THR D 1 77 ? -18.172 -19.301 23.678 1.00 55.88 74 THR D O 1
ATOM 4596 N N . ILE D 1 78 ? -20.034 -20.261 22.857 1.00 51.15 75 ILE D N 1
ATOM 4597 C CA . ILE D 1 78 ? -20.593 -19.017 22.342 1.00 51.00 75 ILE D CA 1
ATOM 4598 C C . ILE D 1 78 ? -21.952 -18.677 22.936 1.00 47.38 75 ILE D C 1
ATOM 4599 O O . ILE D 1 78 ? -22.566 -17.695 22.513 1.00 48.32 75 ILE D O 1
ATOM 4604 N N . ASP D 1 79 ? -22.442 -19.451 23.903 1.00 44.85 76 ASP D N 1
ATOM 4605 C CA . ASP D 1 79 ? -23.786 -19.283 24.443 1.00 41.52 76 ASP D CA 1
ATOM 4606 C C . ASP D 1 79 ? -23.989 -17.859 24.964 1.00 43.66 76 ASP D C 1
ATOM 4607 O O . ASP D 1 79 ? -23.288 -17.440 25.898 1.00 48.26 76 ASP D O 1
ATOM 4612 N N . PRO D 1 80 ? -24.934 -17.095 24.402 1.00 42.57 77 PRO D N 1
ATOM 4613 C CA . PRO D 1 80 ? -25.140 -15.711 24.852 1.00 44.65 77 PRO D CA 1
ATOM 4614 C C . PRO D 1 80 ? -25.908 -15.613 26.163 1.00 41.81 77 PRO D C 1
ATOM 4615 O O . PRO D 1 80 ? -25.730 -14.645 26.911 1.00 45.98 77 PRO D O 1
ATOM 4619 N N . ILE D 1 81 ? -26.770 -16.594 26.448 1.00 31.54 78 ILE D N 1
ATOM 4620 C CA . ILE D 1 81 ? -27.469 -16.621 27.731 1.00 34.05 78 ILE D CA 1
ATOM 4621 C C . ILE D 1 81 ? -26.464 -16.684 28.874 1.00 40.04 78 ILE D C 1
ATOM 4622 O O . ILE D 1 81 ? -26.543 -15.919 29.842 1.00 49.34 78 ILE D O 1
ATOM 4627 N N . ILE D 1 82 ? -25.496 -17.596 28.772 1.00 37.01 79 ILE D N 1
ATOM 4628 C CA . ILE D 1 82 ? -24.542 -17.791 29.858 1.00 38.40 79 ILE D CA 1
ATOM 4629 C C . ILE D 1 82 ? -23.622 -16.586 29.991 1.00 37.91 79 ILE D C 1
ATOM 4630 O O . ILE D 1 82 ? -23.291 -16.168 31.107 1.00 41.29 79 ILE D O 1
ATOM 4635 N N . LYS D 1 83 ? -23.194 -16.014 28.861 1.00 37.28 80 LYS D N 1
ATOM 4636 C CA . LYS D 1 83 ? -22.420 -14.776 28.889 1.00 45.11 80 LYS D CA 1
ATOM 4637 C C . LYS D 1 83 ? -23.085 -13.732 29.776 1.00 45.33 80 LYS D C 1
ATOM 4638 O O . LYS D 1 83 ? -22.446 -13.148 30.658 1.00 51.73 80 LYS D O 1
ATOM 4644 N N . ARG D 1 84 ? -24.379 -13.491 29.558 1.00 43.42 81 ARG D N 1
ATOM 4645 C CA . ARG D 1 84 ? -25.098 -12.498 30.345 1.00 49.01 81 ARG D CA 1
ATOM 4646 C C . ARG D 1 84 ? -25.394 -12.979 31.757 1.00 46.33 81 ARG D C 1
ATOM 4647 O O . ARG D 1 84 ? -25.409 -12.170 32.691 1.00 46.01 81 ARG D O 1
ATOM 4655 N N . VAL D 1 85 ? -25.635 -14.277 31.933 1.00 42.95 82 VAL D N 1
ATOM 4656 C CA . VAL D 1 85 ? -25.940 -14.798 33.259 1.00 40.06 82 VAL D CA 1
ATOM 4657 C C . VAL D 1 85 ? -24.703 -14.759 34.149 1.00 45.83 82 VAL D C 1
ATOM 4658 O O . VAL D 1 85 ? -24.786 -14.437 35.341 1.00 43.34 82 VAL D O 1
ATOM 4662 N N . ALA D 1 86 ? -23.536 -15.069 33.585 1.00 52.24 83 ALA D N 1
ATOM 4663 C CA . ALA D 1 86 ? -22.304 -15.083 34.360 1.00 38.77 83 ALA D CA 1
ATOM 4664 C C . ALA D 1 86 ? -21.749 -13.689 34.617 1.00 60.14 83 ALA D C 1
ATOM 4665 O O . ALA D 1 86 ? -20.887 -13.533 35.489 1.00 61.28 83 ALA D O 1
ATOM 4667 N N . SER D 1 87 ? -22.218 -12.677 33.885 1.00 56.33 84 SER D N 1
ATOM 4668 C CA . SER D 1 87 ? -21.712 -11.319 34.044 1.00 58.65 84 SER D CA 1
ATOM 4669 C C . SER D 1 87 ? -22.461 -10.520 35.101 1.00 60.38 84 SER D C 1
ATOM 4670 O O . SER D 1 87 ? -21.947 -9.493 35.559 1.00 63.23 84 SER D O 1
ATOM 4673 N N . GLN D 1 88 ? -23.652 -10.959 35.497 1.00 57.52 85 GLN D N 1
ATOM 4674 C CA . GLN D 1 88 ? -24.462 -10.223 36.458 1.00 55.28 85 GLN D CA 1
ATOM 4675 C C . GLN D 1 88 ? -25.104 -11.191 37.447 1.00 52.92 85 GLN D C 1
ATOM 4676 O O . GLN D 1 88 ? -25.139 -12.402 37.195 1.00 46.05 85 GLN D O 1
ATOM 4682 N N . PRO D 1 89 ? -25.616 -10.706 38.584 1.00 56.96 86 PRO D N 1
ATOM 4683 C CA . PRO D 1 89 ? -26.227 -11.619 39.556 1.00 57.14 86 PRO D CA 1
ATOM 4684 C C . PRO D 1 89 ? -27.745 -11.678 39.462 1.00 51.16 86 PRO D C 1
ATOM 4685 O O . PRO D 1 89 ? -28.381 -12.487 40.146 1.00 37.19 86 PRO D O 1
ATOM 4689 N N . ARG D 1 90 ? -28.337 -10.842 38.627 1.00 38.72 87 ARG D N 1
ATOM 4690 C CA . ARG D 1 90 ? -29.788 -10.841 38.526 1.00 43.09 87 ARG D CA 1
ATOM 4691 C C . ARG D 1 90 ? -30.248 -11.746 37.390 1.00 34.05 87 ARG D C 1
ATOM 4692 O O . ARG D 1 90 ? -29.471 -12.080 36.490 1.00 34.14 87 ARG D O 1
ATOM 4700 N N . PRO D 1 91 ? -31.507 -12.187 37.419 1.00 32.27 88 PRO D N 1
ATOM 4701 C CA . PRO D 1 91 ? -32.009 -13.048 36.345 1.00 30.00 88 PRO D CA 1
ATOM 4702 C C . PRO D 1 91 ? -31.976 -12.350 34.994 1.00 30.36 88 PRO D C 1
ATOM 4703 O O . PRO D 1 91 ? -31.867 -11.126 34.890 1.00 32.37 88 PRO D O 1
ATOM 4707 N N . VAL D 1 92 ? -32.072 -13.160 33.945 1.00 28.71 89 VAL D N 1
ATOM 4708 C CA . VAL D 1 92 ? -32.063 -12.691 32.566 1.00 38.91 89 VAL D CA 1
ATOM 4709 C C . VAL D 1 92 ? -33.318 -13.221 31.888 1.00 37.43 89 VAL D C 1
ATOM 4710 O O . VAL D 1 92 ? -33.507 -14.440 31.790 1.00 34.14 89 VAL D O 1
ATOM 4714 N N . VAL D 1 93 ? -34.174 -12.311 31.432 1.00 28.44 90 VAL D N 1
ATOM 4715 C CA . VAL D 1 93 ? -35.369 -12.659 30.671 1.00 27.65 90 VAL D CA 1
ATOM 4716 C C . VAL D 1 93 ? -35.066 -12.418 29.200 1.00 39.41 90 VAL D C 1
ATOM 4717 O O . VAL D 1 93 ? -34.763 -11.287 28.796 1.00 30.11 90 VAL D O 1
ATOM 4721 N N . TRP D 1 94 ? -35.139 -13.474 28.394 1.00 34.60 91 TRP D N 1
ATOM 4722 C CA . TRP D 1 94 ? -34.689 -13.407 27.014 1.00 27.43 91 TRP D CA 1
ATOM 4723 C C . TRP D 1 94 ? -35.764 -13.918 26.064 1.00 37.70 91 TRP D C 1
ATOM 4724 O O . TRP D 1 94 ? -36.664 -14.671 26.446 1.00 34.42 91 TRP D O 1
ATOM 4735 N N . ASN D 1 95 ? -35.644 -13.485 24.809 1.00 41.00 92 ASN D N 1
ATOM 4736 C CA . ASN D 1 95 ? -36.584 -13.801 23.738 1.00 28.63 92 ASN D CA 1
ATOM 4737 C C . ASN D 1 95 ? -35.763 -14.184 22.517 1.00 28.98 92 ASN D C 1
ATOM 4738 O O . ASN D 1 95 ? -35.009 -13.357 22.000 1.00 34.04 92 ASN D O 1
ATOM 4743 N N . ALA D 1 96 ? -35.924 -15.419 22.038 1.00 30.47 93 ALA D N 1
ATOM 4744 C CA . ALA D 1 96 ? -35.050 -15.924 20.981 1.00 31.49 93 ALA D CA 1
ATOM 4745 C C . ALA D 1 96 ? -35.071 -15.068 19.719 1.00 35.10 93 ALA D C 1
ATOM 4746 O O . ALA D 1 96 ? -34.173 -15.203 18.883 1.00 31.75 93 ALA D O 1
ATOM 4748 N N . PHE D 1 97 ? -36.052 -14.180 19.563 1.00 39.72 94 PHE D N 1
ATOM 4749 C CA . PHE D 1 97 ? -36.214 -13.476 18.298 1.00 43.90 94 PHE D CA 1
ATOM 4750 C C . PHE D 1 97 ? -35.611 -12.079 18.288 1.00 45.91 94 PHE D C 1
ATOM 4751 O O . PHE D 1 97 ? -35.481 -11.490 17.210 1.00 52.90 94 PHE D O 1
ATOM 4759 N N . ASP D 1 98 ? -35.244 -11.531 19.441 1.00 45.06 95 ASP D N 1
ATOM 4760 C CA . ASP D 1 98 ? -34.614 -10.218 19.474 1.00 54.08 95 ASP D CA 1
ATOM 4761 C C . ASP D 1 98 ? -33.598 -10.152 20.611 1.00 56.77 95 ASP D C 1
ATOM 4762 O O . ASP D 1 98 ? -33.602 -9.229 21.426 1.00 63.44 95 ASP D O 1
ATOM 4767 N N . GLU D 1 99 ? -32.708 -11.139 20.682 1.00 49.02 96 GLU D N 1
ATOM 4768 C CA . GLU D 1 99 ? -31.630 -11.095 21.659 1.00 49.97 96 GLU D CA 1
ATOM 4769 C C . GLU D 1 99 ? -30.286 -11.191 20.953 1.00 52.56 96 GLU D C 1
ATOM 4770 O O . GLU D 1 99 ? -30.084 -12.094 20.125 1.00 55.21 96 GLU D O 1
ATOM 4776 N N . PRO D 1 100 ? -29.353 -10.285 21.247 1.00 50.53 97 PRO D N 1
ATOM 4777 C CA . PRO D 1 100 ? -28.035 -10.341 20.610 1.00 48.64 97 PRO D CA 1
ATOM 4778 C C . PRO D 1 100 ? -27.336 -11.659 20.901 1.00 45.78 97 PRO D C 1
ATOM 4779 O O . PRO D 1 100 ? -27.569 -12.304 21.926 1.00 41.79 97 PRO D O 1
ATOM 4783 N N . GLY D 1 101 ? -26.476 -12.065 19.973 1.00 46.62 98 GLY D N 1
ATOM 4784 C CA . GLY D 1 101 ? -25.832 -13.357 20.079 1.00 44.65 98 GLY D CA 1
ATOM 4785 C C . GLY D 1 101 ? -25.797 -14.067 18.743 1.00 46.92 98 GLY D C 1
ATOM 4786 O O . GLY D 1 101 ? -26.322 -13.552 17.750 1.00 48.40 98 GLY D O 1
ATOM 4787 N N . ASP D 1 102 ? -25.185 -15.248 18.703 1.00 47.17 99 ASP D N 1
ATOM 4788 C CA . ASP D 1 102 ? -25.003 -15.959 17.444 1.00 48.83 99 ASP D CA 1
ATOM 4789 C C . ASP D 1 102 ? -26.354 -16.290 16.820 1.00 46.27 99 ASP D C 1
ATOM 4790 O O . ASP D 1 102 ? -27.228 -16.867 17.474 1.00 42.88 99 ASP D O 1
ATOM 4795 N N . THR D 1 103 ? -26.525 -15.908 15.549 1.00 45.68 100 THR D N 1
ATOM 4796 C CA . THR D 1 103 ? -27.796 -16.137 14.864 1.00 41.90 100 THR D CA 1
ATOM 4797 C C . THR D 1 103 ? -28.164 -17.616 14.858 1.00 42.73 100 THR D C 1
ATOM 4798 O O . THR D 1 103 ? -29.319 -17.975 15.120 1.00 43.48 100 THR D O 1
ATOM 4802 N N . ALA D 1 104 ? -27.198 -18.488 14.557 1.00 45.48 101 ALA D N 1
ATOM 4803 C CA . ALA D 1 104 ? -27.466 -19.925 14.559 1.00 42.06 101 ALA D CA 1
ATOM 4804 C C . ALA D 1 104 ? -27.970 -20.388 15.919 1.00 44.64 101 ALA D C 1
ATOM 4805 O O . ALA D 1 104 ? -28.976 -21.101 16.010 1.00 46.94 101 ALA D O 1
ATOM 4807 N N . PHE D 1 105 ? -27.284 -19.982 16.992 1.00 43.83 102 PHE D N 1
ATOM 4808 C CA . PHE D 1 105 ? -27.700 -20.352 18.342 1.00 36.66 102 PHE D CA 1
ATOM 4809 C C . PHE D 1 105 ? -29.182 -20.081 18.561 1.00 33.56 102 PHE D C 1
ATOM 4810 O O . PHE D 1 105 ? -29.913 -20.929 19.085 1.00 32.63 102 PHE D O 1
ATOM 4818 N N . TRP D 1 106 ? -29.645 -18.896 18.165 1.00 33.01 103 TRP D N 1
ATOM 4819 C CA . TRP D 1 106 ? -31.034 -18.540 18.417 1.00 32.91 103 TRP D CA 1
ATOM 4820 C C . TRP D 1 106 ? -31.987 -19.203 17.432 1.00 37.25 103 TRP D C 1
ATOM 4821 O O . TRP D 1 106 ? -33.129 -19.505 17.795 1.00 37.46 103 TRP D O 1
ATOM 4832 N N . HIS D 1 107 ? -31.552 -19.443 16.194 1.00 29.19 104 HIS D N 1
ATOM 4833 C CA . HIS D 1 107 ? -32.432 -20.127 15.254 1.00 37.67 104 HIS D CA 1
ATOM 4834 C C . HIS D 1 107 ? -32.687 -21.562 15.693 1.00 38.21 104 HIS D C 1
ATOM 4835 O O . HIS D 1 107 ? -33.820 -22.051 15.605 1.00 37.03 104 HIS D O 1
ATOM 4842 N N . ASP D 1 108 ? -31.652 -22.245 16.190 1.00 40.57 105 ASP D N 1
ATOM 4843 C CA . ASP D 1 108 ? -31.838 -23.590 16.723 1.00 38.60 105 ASP D CA 1
ATOM 4844 C C . ASP D 1 108 ? -32.691 -23.568 17.985 1.00 39.80 105 ASP D C 1
ATOM 4845 O O . ASP D 1 108 ? -33.558 -24.430 18.170 1.00 45.94 105 ASP D O 1
ATOM 4850 N N . ALA D 1 109 ? -32.470 -22.585 18.859 1.00 34.87 106 ALA D N 1
ATOM 4851 C CA . ALA D 1 109 ? -33.297 -22.463 20.055 1.00 29.42 106 ALA D CA 1
ATOM 4852 C C . ALA D 1 109 ? -34.751 -22.195 19.693 1.00 27.26 106 ALA D C 1
ATOM 4853 O O . ALA D 1 109 ? -35.667 -22.743 20.318 1.00 27.27 106 ALA D O 1
ATOM 4855 N N . ALA D 1 110 ? -34.984 -21.362 18.678 1.00 28.28 107 ALA D N 1
ATOM 4856 C CA . ALA D 1 110 ? -36.349 -20.980 18.340 1.00 27.99 107 ALA D CA 1
ATOM 4857 C C . ALA D 1 110 ? -37.130 -22.152 17.759 1.00 32.10 107 ALA D C 1
ATOM 4858 O O . ALA D 1 110 ? -38.301 -22.353 18.101 1.00 34.34 107 ALA D O 1
ATOM 4860 N N . CYS D 1 111 ? -36.505 -22.942 16.887 1.00 26.32 108 CYS D N 1
ATOM 4861 C CA . CYS D 1 111 ? -37.275 -23.943 16.163 1.00 44.90 108 CYS D CA 1
ATOM 4862 C C . CYS D 1 111 ? -37.622 -25.159 17.012 1.00 43.17 108 CYS D C 1
ATOM 4863 O O . CYS D 1 111 ? -38.400 -26.003 16.558 1.00 50.71 108 CYS D O 1
ATOM 4866 N N . PHE D 1 112 ? -37.086 -25.271 18.225 1.00 38.99 109 PHE D N 1
ATOM 4867 C CA . PHE D 1 112 ? -37.457 -26.359 19.117 1.00 36.16 109 PHE D CA 1
ATOM 4868 C C . PHE D 1 112 ? -38.351 -25.910 20.261 1.00 32.79 109 PHE D C 1
ATOM 4869 O O . PHE D 1 112 ? -38.716 -26.736 21.103 1.00 41.51 109 PHE D O 1
ATOM 4877 N N . GLY D 1 113 ? -38.733 -24.636 20.303 1.00 26.13 110 GLY D N 1
ATOM 4878 C CA . GLY D 1 113 ? -39.601 -24.124 21.338 1.00 32.22 110 GLY D CA 1
ATOM 4879 C C . GLY D 1 113 ? -38.889 -23.387 22.449 1.00 32.12 110 GLY D C 1
ATOM 4880 O O . GLY D 1 113 ? -39.556 -22.779 23.295 1.00 35.64 110 GLY D O 1
ATOM 4889 N N . ARG D 1 115 ? -37.963 -20.544 23.232 1.00 19.46 112 ARG D N 1
ATOM 4890 C CA . ARG D 1 115 ? -38.202 -19.233 22.635 1.00 29.85 112 ARG D CA 1
ATOM 4891 C C . ARG D 1 115 ? -38.283 -18.093 23.636 1.00 27.27 112 ARG D C 1
ATOM 4892 O O . ARG D 1 115 ? -37.724 -17.022 23.382 1.00 24.03 112 ARG D O 1
ATOM 4900 N N . TYR D 1 116 ? -38.973 -18.275 24.758 1.00 25.04 113 TYR D N 1
ATOM 4901 C CA . TYR D 1 116 ? -39.166 -17.214 25.743 1.00 25.87 113 TYR D CA 1
ATOM 4902 C C . TYR D 1 116 ? -38.697 -17.738 27.091 1.00 22.05 113 TYR D C 1
ATOM 4903 O O . TYR D 1 116 ? -39.318 -18.640 27.664 1.00 22.38 113 TYR D O 1
ATOM 4912 N N . GLY D 1 117 ? -37.599 -17.185 27.589 1.00 21.51 114 GLY D N 1
ATOM 4913 C CA . GLY D 1 117 ? -36.843 -17.830 28.640 1.00 24.74 114 GLY D CA 1
ATOM 4914 C C . GLY D 1 117 ? -36.560 -16.937 29.828 1.00 27.05 114 GLY D C 1
ATOM 4915 O O . GLY D 1 117 ? -36.497 -15.710 29.722 1.00 25.06 114 GLY D O 1
ATOM 4916 N N . TRP D 1 118 ? -36.387 -17.591 30.975 1.00 29.74 115 TRP D N 1
ATOM 4917 C CA . TRP D 1 118 ? -35.972 -16.969 32.225 1.00 25.12 115 TRP D CA 1
ATOM 4918 C C . TRP D 1 118 ? -34.764 -17.748 32.718 1.00 21.29 115 TRP D C 1
ATOM 4919 O O . TRP D 1 118 ? -34.855 -18.963 32.926 1.00 22.40 115 TRP D O 1
ATOM 4930 N N . SER D 1 119 ? -33.634 -17.063 32.888 1.00 23.69 116 SER D N 1
ATOM 4931 C CA . SER D 1 119 ? -32.388 -17.716 33.267 1.00 26.09 116 SER D CA 1
ATOM 4932 C C . SER D 1 119 ? -31.749 -17.006 34.451 1.00 25.54 116 SER D C 1
ATOM 4933 O O . SER D 1 119 ? -31.785 -15.775 34.546 1.00 29.67 116 SER D O 1
ATOM 4936 N N . HIS D 1 120 ? -31.168 -17.796 35.355 1.00 21.39 117 HIS D N 1
ATOM 4937 C CA . HIS D 1 120 ? -30.435 -17.275 36.499 1.00 21.62 117 HIS D CA 1
ATOM 4938 C C . HIS D 1 120 ? -29.250 -18.180 36.793 1.00 23.58 117 HIS D C 1
ATOM 4939 O O . HIS D 1 120 ? -29.364 -19.406 36.722 1.00 26.16 117 HIS D O 1
ATOM 4946 N N . GLY D 1 121 ? -28.124 -17.574 37.140 1.00 21.78 118 GLY D N 1
ATOM 4947 C CA . GLY D 1 121 ? -26.897 -18.309 37.409 1.00 24.22 118 GLY D CA 1
ATOM 4948 C C . GLY D 1 121 ? -26.444 -18.159 38.847 1.00 23.19 118 GLY D C 1
ATOM 4949 O O . GLY D 1 121 ? -26.507 -17.068 39.415 1.00 24.05 118 GLY D O 1
ATOM 4950 N N . GLY D 1 122 ? -25.987 -19.269 39.427 1.00 21.57 119 GLY D N 1
ATOM 4951 C CA . GLY D 1 122 ? -25.487 -19.270 40.782 1.00 25.26 119 GLY D CA 1
ATOM 4952 C C . GLY D 1 122 ? -24.122 -19.925 40.844 1.00 32.94 119 GLY D C 1
ATOM 4953 O O . GLY D 1 122 ? -23.727 -20.680 39.956 1.00 36.58 119 GLY D O 1
ATOM 4954 N N . TYR D 1 123 ? -23.399 -19.618 41.918 1.00 32.65 120 TYR D N 1
ATOM 4955 C CA . TYR D 1 123 ? -22.053 -20.126 42.128 1.00 37.80 120 TYR D CA 1
ATOM 4956 C C . TYR D 1 123 ? -21.990 -20.918 43.428 1.00 40.10 120 TYR D C 1
ATOM 4957 O O . TYR D 1 123 ? -22.680 -20.600 44.402 1.00 44.18 120 TYR D O 1
ATOM 4966 N N . ASP D 1 124 ? -21.170 -21.968 43.429 1.00 38.36 121 ASP D N 1
ATOM 4967 C CA . ASP D 1 124 ? -20.830 -22.676 44.652 1.00 42.87 121 ASP D CA 1
ATOM 4968 C C . ASP D 1 124 ? -19.498 -22.150 45.178 1.00 41.69 121 ASP D C 1
ATOM 4969 O O . ASP D 1 124 ? -18.875 -21.263 44.588 1.00 39.14 121 ASP D O 1
ATOM 4974 N N . ARG D 1 125 ? -19.056 -22.709 46.307 1.00 43.88 122 ARG D N 1
ATOM 4975 C CA . ARG D 1 125 ? -17.779 -22.291 46.877 1.00 45.46 122 ARG D CA 1
ATOM 4976 C C . ARG D 1 125 ? -16.621 -22.599 45.938 1.00 47.52 122 ARG D C 1
ATOM 4977 O O . ARG D 1 125 ? -15.650 -21.837 45.879 1.00 51.05 122 ARG D O 1
ATOM 4985 N N . ALA D 1 126 ? -16.710 -23.697 45.184 1.00 48.64 123 ALA D N 1
ATOM 4986 C CA . ALA D 1 126 ? -15.645 -24.050 44.252 1.00 49.01 123 ALA D CA 1
ATOM 4987 C C . ALA D 1 126 ? -15.528 -23.066 43.096 1.00 51.30 123 ALA D C 1
ATOM 4988 O O . ALA D 1 126 ? -14.498 -23.053 42.414 1.00 54.35 123 ALA D O 1
ATOM 4990 N N . GLY D 1 127 ? -16.550 -22.250 42.854 1.00 49.79 124 GLY D N 1
ATOM 4991 C CA . GLY D 1 127 ? -16.528 -21.293 41.769 1.00 45.31 124 GLY D CA 1
ATOM 4992 C C . GLY D 1 127 ? -17.263 -21.717 40.518 1.00 44.26 124 GLY D C 1
ATOM 4993 O O . GLY D 1 127 ? -17.350 -20.922 39.574 1.00 43.36 124 GLY D O 1
ATOM 4994 N N . ASN D 1 128 ? -17.787 -22.939 40.475 1.00 44.15 125 ASN D N 1
ATOM 4995 C CA . ASN D 1 128 ? -18.553 -23.382 39.321 1.00 35.72 125 ASN D CA 1
ATOM 4996 C C . ASN D 1 128 ? -19.811 -22.537 39.162 1.00 33.63 125 ASN D C 1
ATOM 4997 O O . ASN D 1 128 ? -20.327 -21.960 40.122 1.00 35.87 125 ASN D O 1
ATOM 5002 N N . LEU D 1 129 ? -20.297 -22.463 37.928 1.00 32.60 126 LEU D N 1
ATOM 5003 C CA . LEU D 1 129 ? -21.501 -21.721 37.588 1.00 29.37 126 LEU D CA 1
ATOM 5004 C C . LEU D 1 129 ? -22.620 -22.698 37.265 1.00 34.91 126 LEU D C 1
ATOM 5005 O O . LEU D 1 129 ? -22.455 -23.576 36.411 1.00 38.20 126 LEU D O 1
ATOM 5010 N N . GLY D 1 130 ? -23.751 -22.545 37.947 1.00 31.51 127 GLY D N 1
ATOM 5011 C CA . GLY D 1 130 ? -24.946 -23.314 37.662 1.00 22.92 127 GLY D CA 1
ATOM 5012 C C . GLY D 1 130 ? -26.038 -22.387 37.154 1.00 27.56 127 GLY D C 1
ATOM 5013 O O . GLY D 1 130 ? -26.355 -21.382 37.791 1.00 32.33 127 GLY D O 1
ATOM 5014 N N . VAL D 1 131 ? -26.596 -22.734 36.000 1.00 20.13 128 VAL D N 1
ATOM 5015 C CA . VAL D 1 131 ? -27.593 -21.908 35.335 1.00 24.26 128 VAL D CA 1
ATOM 5016 C C . VAL D 1 131 ? -28.914 -22.660 35.320 1.00 24.89 128 VAL D C 1
ATOM 5017 O O . VAL D 1 131 ? -29.014 -23.738 34.722 1.00 33.68 128 VAL D O 1
ATOM 5021 N N . LEU D 1 132 ? -29.923 -22.095 35.979 1.00 21.15 129 LEU D N 1
ATOM 5022 C CA . LEU D 1 132 ? -31.297 -22.554 35.827 1.00 22.67 129 LEU D CA 1
ATOM 5023 C C . LEU D 1 132 ? -31.949 -21.760 34.704 1.00 23.95 129 LEU D C 1
ATOM 5024 O O . LEU D 1 132 ? -31.895 -20.527 34.699 1.00 27.93 129 LEU D O 1
ATOM 5029 N N . THR D 1 133 ? -32.552 -22.464 33.750 1.00 23.86 130 THR D N 1
ATOM 5030 C CA . THR D 1 133 ? -33.188 -21.824 32.605 1.00 20.94 130 THR D CA 1
ATOM 5031 C C . THR D 1 133 ? -34.620 -22.326 32.502 1.00 19.56 130 THR D C 1
ATOM 5032 O O . THR D 1 133 ? -34.853 -23.532 32.376 1.00 16.59 130 THR D O 1
ATOM 5036 N N . LEU D 1 134 ? -35.571 -21.406 32.584 1.00 15.91 131 LEU D N 1
ATOM 5037 C CA . LEU D 1 134 ? -36.987 -21.716 32.463 1.00 31.33 131 LEU D CA 1
ATOM 5038 C C . LEU D 1 134 ? -37.484 -21.109 31.159 1.00 33.33 131 LEU D C 1
ATOM 5039 O O . LEU D 1 134 ? -37.372 -19.895 30.958 1.00 35.96 131 LEU D O 1
ATOM 5044 N N . VAL D 1 135 ? -38.007 -21.949 30.267 1.00 28.73 132 VAL D N 1
ATOM 5045 C CA . VAL D 1 135 ? -38.380 -21.508 28.929 1.00 28.09 132 VAL D CA 1
ATOM 5046 C C . VAL D 1 135 ? -39.795 -21.957 28.613 1.00 25.29 132 VAL D C 1
ATOM 5047 O O . VAL D 1 135 ? -40.234 -23.035 29.025 1.00 30.02 132 VAL D O 1
ATOM 5051 N N . ARG D 1 136 ? -40.506 -21.125 27.861 1.00 23.98 133 ARG D N 1
ATOM 5052 C CA . ARG D 1 136 ? -41.810 -21.479 27.327 1.00 31.01 133 ARG D CA 1
ATOM 5053 C C . ARG D 1 136 ? -41.871 -21.083 25.860 1.00 32.41 133 ARG D C 1
ATOM 5054 O O . ARG D 1 136 ? -41.206 -20.136 25.429 1.00 33.21 133 ARG D O 1
ATOM 5062 N N . ASP D 1 137 ? -42.669 -21.824 25.093 1.00 32.05 134 ASP D N 1
ATOM 5063 C CA . ASP D 1 137 ? -42.812 -21.587 23.662 1.00 36.10 134 ASP D CA 1
ATOM 5064 C C . ASP D 1 137 ? -44.087 -20.843 23.297 1.00 39.76 134 ASP D C 1
ATOM 5065 O O . ASP D 1 137 ? -44.367 -20.675 22.107 1.00 41.26 134 ASP D O 1
ATOM 5070 N N . THR D 1 138 ? -44.873 -20.404 24.278 1.00 44.76 135 THR D N 1
ATOM 5071 C CA . THR D 1 138 ? -46.173 -19.815 23.959 1.00 44.50 135 THR D CA 1
ATOM 5072 C C . THR D 1 138 ? -46.032 -18.348 23.559 1.00 43.45 135 THR D C 1
ATOM 5073 O O . THR D 1 138 ? -46.176 -17.994 22.385 1.00 42.75 135 THR D O 1
ATOM 5077 N N . THR D 1 139 ? -45.741 -17.484 24.528 1.00 47.15 136 THR D N 1
ATOM 5078 C CA . THR D 1 139 ? -45.713 -16.041 24.341 1.00 46.79 136 THR D CA 1
ATOM 5079 C C . THR D 1 139 ? -44.527 -15.436 25.076 1.00 45.23 136 THR D C 1
ATOM 5080 O O . THR D 1 139 ? -44.045 -16.008 26.061 1.00 40.24 136 THR D O 1
ATOM 5084 N N . PRO D 1 140 ? -44.026 -14.292 24.609 1.00 47.57 137 PRO D N 1
ATOM 5085 C CA . PRO D 1 140 ? -42.982 -13.569 25.349 1.00 43.23 137 PRO D CA 1
ATOM 5086 C C . PRO D 1 140 ? -43.469 -13.134 26.723 1.00 47.62 137 PRO D C 1
ATOM 5087 O O . PRO D 1 140 ? -44.664 -13.118 27.021 1.00 50.53 137 PRO D O 1
ATOM 5091 N N . LEU D 1 141 ? -42.514 -12.750 27.570 1.00 54.76 138 LEU D N 1
ATOM 5092 C CA . LEU D 1 141 ? -42.794 -12.351 28.948 1.00 58.87 138 LEU D CA 1
ATOM 5093 C C . LEU D 1 141 ? -42.895 -10.830 29.020 1.00 61.22 138 LEU D C 1
ATOM 5094 O O . LEU D 1 141 ? -41.884 -10.127 28.910 1.00 61.20 138 LEU D O 1
ATOM 5099 N N . ASP D 1 142 ? -44.114 -10.324 29.204 1.00 62.80 139 ASP D N 1
ATOM 5100 C CA . ASP D 1 142 ? -44.308 -8.889 29.336 1.00 69.08 139 ASP D CA 1
ATOM 5101 C C . ASP D 1 142 ? -43.992 -8.441 30.762 1.00 70.78 139 ASP D C 1
ATOM 5102 O O . ASP D 1 142 ? -43.867 -9.251 31.685 1.00 76.98 139 ASP D O 1
ATOM 5107 N N . ALA D 1 143 ? -43.873 -7.122 30.938 1.00 69.45 140 ALA D N 1
ATOM 5108 C CA . ALA D 1 143 ? -43.379 -6.584 32.202 1.00 61.04 140 ALA D CA 1
ATOM 5109 C C . ALA D 1 143 ? -44.287 -6.935 33.375 1.00 62.56 140 ALA D C 1
ATOM 5110 O O . ALA D 1 143 ? -43.807 -7.066 34.507 1.00 65.67 140 ALA D O 1
ATOM 5112 N N . ASP D 1 144 ? -45.591 -7.100 33.133 1.00 61.22 141 ASP D N 1
ATOM 5113 C CA . ASP D 1 144 ? -46.514 -7.359 34.235 1.00 65.51 141 ASP D CA 1
ATOM 5114 C C . ASP D 1 144 ? -46.361 -8.778 34.770 1.00 61.33 141 ASP D C 1
ATOM 5115 O O . ASP D 1 144 ? -46.301 -8.987 35.987 1.00 61.89 141 ASP D O 1
ATOM 5120 N N . GLU D 1 145 ? -46.307 -9.774 33.881 1.00 60.57 142 GLU D N 1
ATOM 5121 C CA . GLU D 1 145 ? -46.183 -11.147 34.360 1.00 65.88 142 GLU D CA 1
ATOM 5122 C C . GLU D 1 145 ? -44.788 -11.419 34.911 1.00 64.33 142 GLU D C 1
ATOM 5123 O O . GLU D 1 145 ? -44.620 -12.300 35.762 1.00 64.07 142 GLU D O 1
ATOM 5129 N N . ILE D 1 146 ? -43.784 -10.668 34.454 1.00 54.60 143 ILE D N 1
ATOM 5130 C CA . ILE D 1 146 ? -42.453 -10.776 35.041 1.00 45.24 143 ILE D CA 1
ATOM 5131 C C . ILE D 1 146 ? -42.493 -10.400 36.517 1.00 48.16 143 ILE D C 1
ATOM 5132 O O . ILE D 1 146 ? -41.916 -11.093 37.364 1.00 52.79 143 ILE D O 1
ATOM 5137 N N . SER D 1 147 ? -43.201 -9.315 36.851 1.00 48.62 144 SER D N 1
ATOM 5138 C CA . SER D 1 147 ? -43.186 -8.802 38.219 1.00 53.01 144 SER D CA 1
ATOM 5139 C C . SER D 1 147 ? -43.712 -9.828 39.214 1.00 53.03 144 SER D C 1
ATOM 5140 O O . SER D 1 147 ? -43.129 -10.019 40.288 1.00 57.83 144 SER D O 1
ATOM 5143 N N . ARG D 1 148 ? -44.811 -10.496 38.881 1.00 49.17 145 ARG D N 1
ATOM 5144 C CA . ARG D 1 148 ? -45.374 -11.508 39.760 1.00 54.19 145 ARG D CA 1
ATOM 5145 C C . ARG D 1 148 ? -44.816 -12.900 39.489 1.00 51.60 145 ARG D C 1
ATOM 5146 O O . ARG D 1 148 ? -45.383 -13.887 39.967 1.00 55.93 145 ARG D O 1
ATOM 5154 N N . LEU D 1 149 ? -43.727 -13.002 38.729 1.00 48.37 146 LEU D N 1
ATOM 5155 C CA . LEU D 1 149 ? -42.993 -14.251 38.597 1.00 41.71 146 LEU D CA 1
ATOM 5156 C C . LEU D 1 149 ? -41.638 -14.207 39.278 1.00 44.03 146 LEU D C 1
ATOM 5157 O O . LEU D 1 149 ? -41.015 -15.261 39.450 1.00 45.66 146 LEU D O 1
ATOM 5162 N N . ARG D 1 150 ? -41.178 -13.019 39.671 1.00 42.14 147 ARG D N 1
ATOM 5163 C CA . ARG D 1 150 ? -39.860 -12.878 40.276 1.00 35.77 147 ARG D CA 1
ATOM 5164 C C . ARG D 1 150 ? -39.758 -13.663 41.576 1.00 35.97 147 ARG D C 1
ATOM 5165 O O . ARG D 1 150 ? -38.848 -14.483 41.746 1.00 32.20 147 ARG D O 1
ATOM 5173 N N . ALA D 1 151 ? -40.684 -13.428 42.505 1.00 38.90 148 ALA D N 1
ATOM 5174 C CA . ALA D 1 151 ? -40.657 -14.159 43.769 1.00 36.80 148 ALA D CA 1
ATOM 5175 C C . ALA D 1 151 ? -40.775 -15.668 43.585 1.00 33.67 148 ALA D C 1
ATOM 5176 O O . ALA D 1 151 ? -39.971 -16.396 44.194 1.00 32.14 148 ALA D O 1
ATOM 5178 N N . PRO D 1 152 ? -41.708 -16.205 42.786 1.00 32.53 149 PRO D N 1
ATOM 5179 C CA . PRO D 1 152 ? -41.692 -17.662 42.562 1.00 28.72 149 PRO D CA 1
ATOM 5180 C C . PRO D 1 152 ? -40.418 -18.146 41.890 1.00 28.68 149 PRO D C 1
ATOM 5181 O O . PRO D 1 152 ? -39.821 -19.131 42.342 1.00 29.87 149 PRO D O 1
ATOM 5185 N N . CYS D 1 153 ? -39.975 -17.471 40.823 1.00 28.07 150 CYS D N 1
ATOM 5186 C CA . CYS D 1 153 ? -38.777 -17.913 40.112 1.00 28.34 150 CYS D CA 1
ATOM 5187 C C . CYS D 1 153 ? -37.524 -17.777 40.969 1.00 28.99 150 CYS D C 1
ATOM 5188 O O . CYS D 1 153 ? -36.608 -18.599 40.853 1.00 25.38 150 CYS D O 1
ATOM 5191 N N . ALA D 1 154 ? -37.455 -16.745 41.815 1.00 31.17 151 ALA D N 1
ATOM 5192 C CA . ALA D 1 154 ? -36.358 -16.649 42.772 1.00 21.85 151 ALA D CA 1
ATOM 5193 C C . ALA D 1 154 ? -36.340 -17.856 43.693 1.00 34.12 151 ALA D C 1
ATOM 5194 O O . ALA D 1 154 ? -35.273 -18.374 44.039 1.00 36.83 151 ALA D O 1
ATOM 5196 N N . SER D 1 155 ? -37.522 -18.317 44.099 1.00 33.91 152 SER D N 1
ATOM 5197 C CA . SER D 1 155 ? -37.615 -19.506 44.933 1.00 31.26 152 SER D CA 1
ATOM 5198 C C . SER D 1 155 ? -37.082 -20.735 44.206 1.00 29.41 152 SER D C 1
ATOM 5199 O O . SER D 1 155 ? -36.408 -21.575 44.814 1.00 23.34 152 SER D O 1
ATOM 5202 N N . LEU D 1 156 ? -37.365 -20.853 42.904 1.00 24.32 153 LEU D N 1
ATOM 5203 C CA . LEU D 1 156 ? -36.909 -22.021 42.151 1.00 24.05 153 LEU D CA 1
ATOM 5204 C C . LEU D 1 156 ? -35.415 -21.953 41.857 1.00 27.02 153 LEU D C 1
ATOM 5205 O O . LEU D 1 156 ? -34.716 -22.970 41.945 1.00 29.13 153 LEU D O 1
ATOM 5210 N N . SER D 1 157 ? -34.911 -20.769 41.492 1.00 26.66 154 SER D N 1
ATOM 5211 C CA . SER D 1 157 ? -33.473 -20.601 41.302 1.00 27.70 154 SER D CA 1
ATOM 5212 C C . SER D 1 157 ? -32.711 -21.038 42.542 1.00 27.64 154 SER D C 1
ATOM 5213 O O . SER D 1 157 ? -31.694 -21.735 42.444 1.00 30.03 154 SER D O 1
ATOM 5216 N N . HIS D 1 158 ? -33.201 -20.642 43.719 1.00 27.68 155 HIS D N 1
ATOM 5217 C CA . HIS D 1 158 ? -32.576 -21.039 44.976 1.00 24.32 155 HIS D CA 1
ATOM 5218 C C . HIS D 1 158 ? -32.580 -22.553 45.133 1.00 28.25 155 HIS D C 1
ATOM 5219 O O . HIS D 1 158 ? -31.542 -23.162 45.419 1.00 34.40 155 HIS D O 1
ATOM 5226 N N . ALA D 1 159 ? -33.744 -23.178 44.935 1.00 26.82 156 ALA D N 1
ATOM 5227 C CA . ALA D 1 159 ? -33.850 -24.628 45.069 1.00 23.29 156 ALA D CA 1
ATOM 5228 C C . ALA D 1 159 ? -32.939 -25.347 44.082 1.00 36.39 156 ALA D C 1
ATOM 5229 O O . ALA D 1 159 ? -32.301 -26.348 44.430 1.00 32.82 156 ALA D O 1
ATOM 5231 N N . ALA D 1 160 ? -32.868 -24.853 42.844 1.00 37.23 157 ALA D N 1
ATOM 5232 C CA . ALA D 1 160 ? -32.017 -25.488 41.843 1.00 32.61 157 ALA D CA 1
ATOM 5233 C C . ALA D 1 160 ? -30.546 -25.374 42.217 1.00 26.94 157 ALA D C 1
ATOM 5234 O O . ALA D 1 160 ? -29.765 -26.304 41.984 1.00 24.87 157 ALA D O 1
ATOM 5236 N N . HIS D 1 161 ? -30.147 -24.246 42.800 1.00 27.41 158 HIS D N 1
ATOM 5237 C CA . HIS D 1 161 ? -28.747 -24.073 43.163 1.00 21.70 158 HIS D CA 1
ATOM 5238 C C . HIS D 1 161 ? -28.393 -24.821 44.443 1.00 24.22 158 HIS D C 1
ATOM 5239 O O . HIS D 1 161 ? -27.232 -25.202 44.632 1.00 33.64 158 HIS D O 1
ATOM 5246 N N . ALA D 1 162 ? -29.370 -25.055 45.318 1.00 23.51 159 ALA D N 1
ATOM 5247 C CA . ALA D 1 162 ? -29.122 -25.709 46.596 1.00 27.04 159 ALA D CA 1
ATOM 5248 C C . ALA D 1 162 ? -29.336 -27.213 46.560 1.00 33.99 159 ALA D C 1
ATOM 5249 O O . ALA D 1 162 ? -28.629 -27.944 47.262 1.00 37.15 159 ALA D O 1
ATOM 5251 N N . TYR D 1 163 ? -30.293 -27.696 45.768 1.00 37.53 160 TYR D N 1
ATOM 5252 C CA . TYR D 1 163 ? -30.649 -29.106 45.768 1.00 28.19 160 TYR D CA 1
ATOM 5253 C C . TYR D 1 163 ? -30.287 -29.830 44.482 1.00 38.98 160 TYR D C 1
ATOM 5254 O O . TYR D 1 163 ? -30.382 -31.062 44.441 1.00 44.15 160 TYR D O 1
ATOM 5263 N N . LEU D 1 164 ? -29.881 -29.115 43.438 1.00 27.00 161 LEU D N 1
ATOM 5264 C CA . LEU D 1 164 ? -29.617 -29.736 42.147 1.00 28.02 161 LEU D CA 1
ATOM 5265 C C . LEU D 1 164 ? -28.173 -29.571 41.704 1.00 27.63 161 LEU D C 1
ATOM 5266 O O . LEU D 1 164 ? -27.540 -30.552 41.298 1.00 33.74 161 LEU D O 1
ATOM 5279 N N . PRO D 1 166 ? -25.364 -29.184 43.491 1.00 36.94 163 PRO D N 1
ATOM 5280 C CA . PRO D 1 166 ? -24.422 -30.078 44.186 1.00 36.37 163 PRO D CA 1
ATOM 5281 C C . PRO D 1 166 ? -24.471 -31.512 43.687 1.00 42.02 163 PRO D C 1
ATOM 5282 O O . PRO D 1 166 ? -23.441 -32.196 43.718 1.00 49.32 163 PRO D O 1
ATOM 5286 N N . ARG D 1 167 ? -25.626 -31.991 43.214 1.00 44.21 164 ARG D N 1
ATOM 5287 C CA . ARG D 1 167 ? -25.700 -33.378 42.762 1.00 46.88 164 ARG D CA 1
ATOM 5288 C C . ARG D 1 167 ? -25.030 -33.568 41.409 1.00 46.57 164 ARG D C 1
ATOM 5289 O O . ARG D 1 167 ? -24.637 -34.688 41.068 1.00 49.75 164 ARG D O 1
ATOM 5297 N N . LEU D 1 168 ? -24.893 -32.502 40.623 1.00 47.07 165 LEU D N 1
ATOM 5298 C CA . LEU D 1 168 ? -24.172 -32.609 39.364 1.00 53.48 165 LEU D CA 1
ATOM 5299 C C . LEU D 1 168 ? -22.675 -32.421 39.536 1.00 67.64 165 LEU D C 1
ATOM 5300 O O . LEU D 1 168 ? -21.917 -32.695 38.598 1.00 73.23 165 LEU D O 1
ATOM 5305 N N . ALA D 1 169 ? -22.227 -31.970 40.705 1.00 75.01 166 ALA D N 1
ATOM 5306 C CA . ALA D 1 169 ? -20.882 -31.413 40.784 1.00 75.84 166 ALA D CA 1
ATOM 5307 C C . ALA D 1 169 ? -19.829 -32.486 41.010 1.00 84.59 166 ALA D C 1
ATOM 5308 O O . ALA D 1 169 ? -18.801 -32.511 40.323 1.00 89.86 166 ALA D O 1
ATOM 5310 N N . ASP D 1 170 ? -20.069 -33.377 41.961 1.00 87.50 167 ASP D N 1
ATOM 5311 C CA . ASP D 1 170 ? -19.045 -34.331 42.369 1.00 95.80 167 ASP D CA 1
ATOM 5312 C C . ASP D 1 170 ? -18.690 -35.309 41.252 1.00 95.19 167 ASP D C 1
ATOM 5313 O O . ASP D 1 170 ? -17.524 -35.678 41.079 1.00 91.52 167 ASP D O 1
ATOM 5318 N N . ASN E 1 2 ? -44.394 -18.066 111.616 1.00 134.08 -1 ASN E N 1
ATOM 5319 C CA . ASN E 1 2 ? -45.195 -18.938 112.466 1.00 136.19 -1 ASN E CA 1
ATOM 5320 C C . ASN E 1 2 ? -46.364 -18.153 113.041 1.00 135.86 -1 ASN E C 1
ATOM 5321 O O . ASN E 1 2 ? -47.342 -17.891 112.342 1.00 128.93 -1 ASN E O 1
ATOM 5326 N N . ALA E 1 3 ? -46.257 -17.769 114.317 1.00 142.16 0 ALA E N 1
ATOM 5327 C CA . ALA E 1 3 ? -47.252 -16.872 114.896 1.00 139.58 0 ALA E CA 1
ATOM 5328 C C . ALA E 1 3 ? -47.403 -15.602 114.066 1.00 136.70 0 ALA E C 1
ATOM 5329 O O . ALA E 1 3 ? -48.494 -15.024 114.009 1.00 133.27 0 ALA E O 1
ATOM 5339 N N . ASP E 1 5 ? -46.911 -15.617 110.664 1.00 131.71 2 ASP E N 1
ATOM 5340 C CA . ASP E 1 5 ? -47.622 -16.096 109.478 1.00 123.74 2 ASP E CA 1
ATOM 5341 C C . ASP E 1 5 ? -49.130 -15.952 109.639 1.00 118.99 2 ASP E C 1
ATOM 5342 O O . ASP E 1 5 ? -49.832 -15.557 108.701 1.00 111.77 2 ASP E O 1
ATOM 5347 N N . LEU E 1 6 ? -49.643 -16.254 110.831 1.00 123.10 3 LEU E N 1
ATOM 5348 C CA . LEU E 1 6 ? -51.069 -16.088 111.083 1.00 114.40 3 LEU E CA 1
ATOM 5349 C C . LEU E 1 6 ? -51.437 -14.615 111.211 1.00 101.96 3 LEU E C 1
ATOM 5350 O O . LEU E 1 6 ? -52.510 -14.196 110.761 1.00 96.31 3 LEU E O 1
ATOM 5355 N N . THR E 1 7 ? -50.559 -13.816 111.822 1.00 95.57 4 THR E N 1
ATOM 5356 C CA . THR E 1 7 ? -50.812 -12.383 111.934 1.00 86.95 4 THR E CA 1
ATOM 5357 C C . THR E 1 7 ? -50.715 -11.699 110.577 1.00 76.91 4 THR E C 1
ATOM 5358 O O . THR E 1 7 ? -51.480 -10.773 110.286 1.00 72.70 4 THR E O 1
ATOM 5362 N N . ILE E 1 8 ? -49.779 -12.145 109.735 1.00 75.34 5 ILE E N 1
ATOM 5363 C CA . ILE E 1 8 ? -49.578 -11.530 108.425 1.00 70.21 5 ILE E CA 1
ATOM 5364 C C . ILE E 1 8 ? -50.831 -11.666 107.570 1.00 64.94 5 ILE E C 1
ATOM 5365 O O . ILE E 1 8 ? -51.276 -10.702 106.933 1.00 65.61 5 ILE E O 1
ATOM 5370 N N . LEU E 1 9 ? -51.423 -12.860 107.546 1.00 58.89 6 LEU E N 1
ATOM 5371 C CA . LEU E 1 9 ? -52.617 -13.093 106.743 1.00 54.69 6 LEU E CA 1
ATOM 5372 C C . LEU E 1 9 ? -53.853 -12.421 107.328 1.00 58.10 6 LEU E C 1
ATOM 5373 O O . LEU E 1 9 ? -54.740 -12.008 106.571 1.00 55.10 6 LEU E O 1
ATOM 5378 N N . HIS E 1 10 ? -53.940 -12.309 108.656 1.00 61.67 7 HIS E N 1
ATOM 5379 C CA . HIS E 1 10 ? -55.081 -11.629 109.264 1.00 66.89 7 HIS E CA 1
ATOM 5380 C C . HIS E 1 10 ? -55.137 -10.172 108.819 1.00 70.81 7 HIS E C 1
ATOM 5381 O O . HIS E 1 10 ? -56.179 -9.690 108.358 1.00 60.42 7 HIS E O 1
ATOM 5388 N N . ASP E 1 11 ? -54.013 -9.458 108.929 1.00 75.56 8 ASP E N 1
ATOM 5389 C CA . ASP E 1 11 ? -53.983 -8.069 108.482 1.00 78.98 8 ASP E CA 1
ATOM 5390 C C . ASP E 1 11 ? -54.293 -7.968 106.995 1.00 69.49 8 ASP E C 1
ATOM 5391 O O . ASP E 1 11 ? -54.950 -7.018 106.553 1.00 71.63 8 ASP E O 1
ATOM 5396 N N . CYS E 1 12 ? -53.843 -8.950 106.211 1.00 64.29 9 CYS E N 1
ATOM 5397 C CA . CYS E 1 12 ? -54.108 -8.934 104.777 1.00 60.83 9 CYS E CA 1
ATOM 5398 C C . CYS E 1 12 ? -55.592 -9.111 104.484 1.00 55.46 9 CYS E C 1
ATOM 5399 O O . CYS E 1 12 ? -56.152 -8.408 103.635 1.00 51.70 9 CYS E O 1
ATOM 5402 N N . PHE E 1 13 ? -56.251 -10.037 105.182 1.00 55.16 10 PHE E N 1
ATOM 5403 C CA . PHE E 1 13 ? -57.660 -10.294 104.900 1.00 56.49 10 PHE E CA 1
ATOM 5404 C C . PHE E 1 13 ? -58.542 -9.148 105.372 1.00 60.29 10 PHE E C 1
ATOM 5405 O O . PHE E 1 13 ? -59.554 -8.836 104.733 1.00 60.31 10 PHE E O 1
ATOM 5413 N N . ASP E 1 14 ? -58.179 -8.511 106.487 1.00 66.97 11 ASP E N 1
ATOM 5414 C CA . ASP E 1 14 ? -58.938 -7.353 106.946 1.00 74.15 11 ASP E CA 1
ATOM 5415 C C . ASP E 1 14 ? -58.830 -6.204 105.951 1.00 71.34 11 ASP E C 1
ATOM 5416 O O . ASP E 1 14 ? -59.802 -5.473 105.727 1.00 75.60 11 ASP E O 1
ATOM 5421 N N . ALA E 1 15 ? -57.661 -6.039 105.329 1.00 66.90 12 ALA E N 1
ATOM 5422 C CA . ALA E 1 15 ? -57.508 -4.993 104.324 1.00 68.15 12 ALA E CA 1
ATOM 5423 C C . ALA E 1 15 ? -58.316 -5.305 103.070 1.00 64.99 12 ALA E C 1
ATOM 5424 O O . ALA E 1 15 ? -58.909 -4.403 102.467 1.00 68.84 12 ALA E O 1
ATOM 5426 N N . LEU E 1 16 ? -58.359 -6.579 102.666 1.00 58.60 13 LEU E N 1
ATOM 5427 C CA . LEU E 1 16 ? -59.079 -6.962 101.456 1.00 56.94 13 LEU E CA 1
ATOM 5428 C C . LEU E 1 16 ? -60.584 -6.772 101.584 1.00 60.64 13 LEU E C 1
ATOM 5429 O O . LEU E 1 16 ? -61.285 -6.774 100.567 1.00 63.22 13 LEU E O 1
ATOM 5434 N N . GLN E 1 17 ? -61.095 -6.609 102.805 1.00 62.93 14 GLN E N 1
ATOM 5435 C CA . GLN E 1 17 ? -62.533 -6.453 102.981 1.00 67.45 14 GLN E CA 1
ATOM 5436 C C . GLN E 1 17 ? -63.044 -5.157 102.363 1.00 78.59 14 GLN E C 1
ATOM 5437 O O . GLN E 1 17 ? -64.177 -5.114 101.870 1.00 80.00 14 GLN E O 1
ATOM 5443 N N . ARG E 1 18 ? -62.227 -4.103 102.359 1.00 89.87 15 ARG E N 1
ATOM 5444 C CA . ARG E 1 18 ? -62.655 -2.791 101.889 1.00 98.39 15 ARG E CA 1
ATOM 5445 C C . ARG E 1 18 ? -62.099 -2.429 100.517 1.00 95.47 15 ARG E C 1
ATOM 5446 O O . ARG E 1 18 ? -62.513 -1.415 99.948 1.00 102.10 15 ARG E O 1
ATOM 5454 N N . ALA E 1 19 ? -61.195 -3.227 99.972 1.00 91.53 16 ALA E N 1
ATOM 5455 C CA . ALA E 1 19 ? -60.588 -2.941 98.675 1.00 85.18 16 ALA E CA 1
ATOM 5456 C C . ALA E 1 19 ? -61.609 -3.051 97.548 1.00 82.23 16 ALA E C 1
ATOM 5457 O O . ALA E 1 19 ? -62.057 -4.163 97.244 1.00 78.92 16 ALA E O 1
ATOM 5459 N N . PRO E 1 20 ? -62.004 -1.950 96.909 1.00 85.96 17 PRO E N 1
ATOM 5460 C CA . PRO E 1 20 ? -63.026 -2.003 95.852 1.00 86.28 17 PRO E CA 1
ATOM 5461 C C . PRO E 1 20 ? -62.474 -2.062 94.435 1.00 82.91 17 PRO E C 1
ATOM 5462 O O . PRO E 1 20 ? -63.267 -2.184 93.495 1.00 85.31 17 PRO E O 1
ATOM 5466 N N . THR E 1 21 ? -61.160 -1.968 94.265 1.00 78.42 18 THR E N 1
ATOM 5467 C CA . THR E 1 21 ? -60.551 -1.951 92.948 1.00 73.44 18 THR E CA 1
ATOM 5468 C C . THR E 1 21 ? -59.385 -2.924 92.929 1.00 67.81 18 THR E C 1
ATOM 5469 O O . THR E 1 21 ? -58.869 -3.330 93.973 1.00 66.82 18 THR E O 1
ATOM 5473 N N . ALA E 1 22 ? -58.986 -3.307 91.714 1.00 63.19 19 ALA E N 1
ATOM 5474 C CA . ALA E 1 22 ? -57.790 -4.124 91.550 1.00 57.53 19 ALA E CA 1
ATOM 5475 C C . ALA E 1 22 ? -56.555 -3.407 92.079 1.00 56.22 19 ALA E C 1
ATOM 5476 O O . ALA E 1 22 ? -55.639 -4.048 92.607 1.00 53.18 19 ALA E O 1
ATOM 5478 N N . GLU E 1 23 ? -56.521 -2.078 91.957 1.00 61.94 20 GLU E N 1
ATOM 5479 C CA . GLU E 1 23 ? -55.399 -1.307 92.483 1.00 66.84 20 GLU E CA 1
ATOM 5480 C C . GLU E 1 23 ? -55.373 -1.317 94.006 1.00 63.58 20 GLU E C 1
ATOM 5481 O O . GLU E 1 23 ? -54.302 -1.172 94.607 1.00 61.06 20 GLU E O 1
ATOM 5487 N N . ALA E 1 24 ? -56.532 -1.475 94.646 1.00 60.91 21 ALA E N 1
ATOM 5488 C CA . ALA E 1 24 ? -56.595 -1.544 96.100 1.00 60.41 21 ALA E CA 1
ATOM 5489 C C . ALA E 1 24 ? -56.431 -2.958 96.634 1.00 63.09 21 ALA E C 1
ATOM 5490 O O . ALA E 1 24 ? -55.949 -3.136 97.760 1.00 66.16 21 ALA E O 1
ATOM 5492 N N . ALA E 1 25 ? -56.809 -3.970 95.854 1.00 61.54 22 ALA E N 1
ATOM 5493 C CA . ALA E 1 25 ? -56.736 -5.338 96.350 1.00 55.45 22 ALA E CA 1
ATOM 5494 C C . ALA E 1 25 ? -55.328 -5.907 96.268 1.00 56.53 22 ALA E C 1
ATOM 5495 O O . ALA E 1 25 ? -54.965 -6.759 97.084 1.00 57.68 22 ALA E O 1
ATOM 5497 N N . PHE E 1 26 ? -54.521 -5.459 95.309 1.00 55.67 23 PHE E N 1
ATOM 5498 C CA . PHE E 1 26 ? -53.211 -6.086 95.142 1.00 54.66 23 PHE E CA 1
ATOM 5499 C C . PHE E 1 26 ? -52.225 -5.756 96.264 1.00 55.60 23 PHE E C 1
ATOM 5500 O O . PHE E 1 26 ? -51.564 -6.689 96.755 1.00 50.96 23 PHE E O 1
ATOM 5508 N N . PRO E 1 27 ? -52.066 -4.505 96.716 1.00 58.98 24 PRO E N 1
ATOM 5509 C CA . PRO E 1 27 ? -50.989 -4.192 97.691 1.00 56.69 24 PRO E CA 1
ATOM 5510 C C . PRO E 1 27 ? -51.035 -5.047 98.951 1.00 54.64 24 PRO E C 1
ATOM 5511 O O . PRO E 1 27 ? -49.976 -5.503 99.410 1.00 52.68 24 PRO E O 1
ATOM 5515 N N . PRO E 1 28 ? -52.206 -5.280 99.569 1.00 54.97 25 PRO E N 1
ATOM 5516 C CA . PRO E 1 28 ? -52.196 -6.133 100.775 1.00 55.54 25 PRO E CA 1
ATOM 5517 C C . PRO E 1 28 ? -51.804 -7.575 100.496 1.00 50.88 25 PRO E C 1
ATOM 5518 O O . PRO E 1 28 ? -51.170 -8.209 101.350 1.00 49.65 25 PRO E O 1
ATOM 5522 N N . ILE E 1 29 ? -52.156 -8.115 99.328 1.00 46.88 26 ILE E N 1
ATOM 5523 C CA . ILE E 1 29 ? -51.744 -9.475 98.990 1.00 44.77 26 ILE E CA 1
ATOM 5524 C C . ILE E 1 29 ? -50.236 -9.539 98.782 1.00 48.83 26 ILE E C 1
ATOM 5525 O O . ILE E 1 29 ? -49.576 -10.490 99.217 1.00 53.61 26 ILE E O 1
ATOM 5530 N N . ALA E 1 30 ? -49.663 -8.528 98.123 1.00 46.06 27 ALA E N 1
ATOM 5531 C CA . ALA E 1 30 ? -48.221 -8.523 97.904 1.00 46.72 27 ALA E CA 1
ATOM 5532 C C . ALA E 1 30 ? -47.465 -8.320 99.210 1.00 52.05 27 ALA E C 1
ATOM 5533 O O . ALA E 1 30 ? -46.412 -8.932 99.424 1.00 58.07 27 ALA E O 1
ATOM 5535 N N . ALA E 1 31 ? -47.986 -7.465 100.096 1.00 52.43 28 ALA E N 1
ATOM 5536 C CA . ALA E 1 31 ? -47.330 -7.240 101.381 1.00 52.08 28 ALA E CA 1
ATOM 5537 C C . ALA E 1 31 ? -47.345 -8.502 102.231 1.00 52.92 28 ALA E C 1
ATOM 5538 O O . ALA E 1 31 ? -46.387 -8.780 102.964 1.00 50.54 28 ALA E O 1
ATOM 5540 N N . ALA E 1 32 ? -48.427 -9.278 102.147 1.00 53.42 29 ALA E N 1
ATOM 5541 C CA . ALA E 1 32 ? -48.480 -10.557 102.846 1.00 48.39 29 ALA E CA 1
ATOM 5542 C C . ALA E 1 32 ? -47.453 -11.527 102.277 1.00 47.51 29 ALA E C 1
ATOM 5543 O O . ALA E 1 32 ? -46.717 -12.178 103.027 1.00 42.45 29 ALA E O 1
ATOM 5545 N N . ALA E 1 33 ? -47.381 -11.624 100.946 1.00 47.36 30 ALA E N 1
ATOM 5546 C CA . ALA E 1 33 ? -46.382 -12.481 100.316 1.00 45.76 30 ALA E CA 1
ATOM 5547 C C . ALA E 1 33 ? -44.969 -12.017 100.634 1.00 46.97 30 ALA E C 1
ATOM 5548 O O . ALA E 1 33 ? -44.053 -12.842 100.748 1.00 46.97 30 ALA E O 1
ATOM 5550 N N . ALA E 1 34 ? -44.770 -10.706 100.784 1.00 50.82 31 ALA E N 1
ATOM 5551 C CA . ALA E 1 34 ? -43.445 -10.194 101.114 1.00 49.71 31 ALA E CA 1
ATOM 5552 C C . ALA E 1 34 ? -43.011 -10.664 102.496 1.00 52.97 31 ALA E C 1
ATOM 5553 O O . ALA E 1 34 ? -41.886 -11.144 102.679 1.00 52.52 31 ALA E O 1
ATOM 5555 N N . ALA E 1 35 ? -43.904 -10.549 103.481 1.00 55.88 32 ALA E N 1
ATOM 5556 C CA . ALA E 1 35 ? -43.591 -11.005 104.828 1.00 57.77 32 ALA E CA 1
ATOM 5557 C C . ALA E 1 35 ? -43.404 -12.515 104.898 1.00 59.26 32 ALA E C 1
ATOM 5558 O O . ALA E 1 35 ? -42.762 -13.005 105.834 1.00 61.24 32 ALA E O 1
ATOM 5560 N N . LEU E 1 36 ? -43.942 -13.259 103.932 1.00 54.82 33 LEU E N 1
ATOM 5561 C CA . LEU E 1 36 ? -43.714 -14.696 103.868 1.00 50.65 33 LEU E CA 1
ATOM 5562 C C . LEU E 1 36 ? -42.375 -15.054 103.239 1.00 52.64 33 LEU E C 1
ATOM 5563 O O . LEU E 1 36 ? -42.013 -16.235 103.232 1.00 57.21 33 LEU E O 1
ATOM 5568 N N . GLY E 1 37 ? -41.639 -14.075 102.714 1.00 49.71 34 GLY E N 1
ATOM 5569 C CA . GLY E 1 37 ? -40.343 -14.313 102.108 1.00 49.14 34 GLY E CA 1
ATOM 5570 C C . GLY E 1 37 ? -40.287 -14.126 100.607 1.00 52.29 34 GLY E C 1
ATOM 5571 O O . GLY E 1 37 ? -39.190 -14.178 100.039 1.00 55.31 34 GLY E O 1
ATOM 5572 N N . PHE E 1 38 ? -41.418 -13.894 99.944 1.00 51.60 35 PHE E N 1
ATOM 5573 C CA . PHE E 1 38 ? -41.460 -13.804 98.487 1.00 47.61 35 PHE E CA 1
ATOM 5574 C C . PHE E 1 38 ? -41.211 -12.364 98.053 1.00 48.35 35 PHE E C 1
ATOM 5575 O O . PHE E 1 38 ? -42.027 -11.475 98.320 1.00 46.85 35 PHE E O 1
ATOM 5583 N N . ARG E 1 39 ? -40.084 -12.144 97.372 1.00 50.23 36 ARG E N 1
ATOM 5584 C CA . ARG E 1 39 ? -39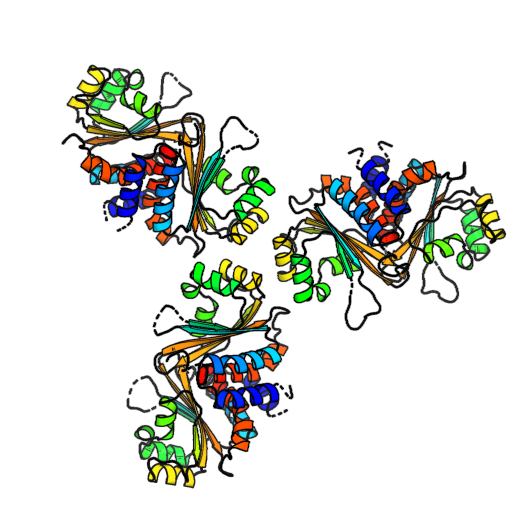.748 -10.813 96.872 1.00 51.38 36 ARG E CA 1
ATOM 5585 C C . ARG E 1 39 ? -40.804 -10.308 95.895 1.00 47.21 36 ARG E C 1
ATOM 5586 O O . ARG E 1 39 ? -41.281 -9.173 96.010 1.00 43.63 36 ARG E O 1
ATOM 5594 N N . TYR E 1 40 ? -41.188 -11.141 94.931 1.00 46.52 37 TYR E N 1
ATOM 5595 C CA . TYR E 1 40 ? -42.094 -10.742 93.864 1.00 48.40 37 TYR E CA 1
ATOM 5596 C C . TYR E 1 40 ? -43.430 -11.465 93.984 1.00 45.91 37 TYR E C 1
ATOM 5597 O O . TYR E 1 40 ? -43.482 -12.654 94.317 1.00 40.39 37 TYR E O 1
ATOM 5606 N N . CYS E 1 41 ? -44.506 -10.735 93.694 1.00 45.29 38 CYS E N 1
ATOM 5607 C CA . CYS E 1 41 ? -45.868 -11.255 93.723 1.00 39.76 38 CYS E CA 1
ATOM 5608 C C . CYS E 1 41 ? -46.559 -10.852 92.429 1.00 42.11 38 CYS E C 1
ATOM 5609 O O . CYS E 1 41 ? -46.733 -9.659 92.164 1.00 47.64 38 CYS E O 1
ATOM 5612 N N . VAL E 1 42 ? -46.945 -11.839 91.624 1.00 36.61 39 VAL E N 1
ATOM 5613 C CA . VAL E 1 42 ? -47.539 -11.604 90.314 1.00 44.93 39 VAL E CA 1
ATOM 5614 C C . VAL E 1 42 ? -48.891 -12.297 90.256 1.00 44.64 39 VAL E C 1
ATOM 5615 O O . VAL E 1 42 ? -49.033 -13.438 90.713 1.00 40.55 39 VAL E O 1
ATOM 5619 N N . TYR E 1 43 ? -49.881 -11.611 89.688 1.00 36.74 40 TYR E N 1
ATOM 5620 C CA . TYR E 1 43 ? -51.188 -12.202 89.447 1.00 36.35 40 TYR E CA 1
ATOM 5621 C C . TYR E 1 43 ? -51.597 -11.959 88.004 1.00 40.03 40 TYR E C 1
ATOM 5622 O O . TYR E 1 43 ? -51.558 -10.820 87.528 1.00 43.67 40 TYR E O 1
ATOM 5631 N N . GLY E 1 44 ? -52.000 -13.018 87.323 1.00 37.47 41 GLY E N 1
ATOM 5632 C CA . GLY E 1 44 ? -52.401 -12.922 85.928 1.00 47.35 41 GLY E CA 1
ATOM 5633 C C . GLY E 1 44 ? -53.761 -13.540 85.693 1.00 42.60 41 GLY E C 1
ATOM 5634 O O . GLY E 1 44 ? -54.102 -14.563 86.284 1.00 42.76 41 GLY E O 1
ATOM 5635 N N . LEU E 1 45 ? -54.534 -12.909 84.811 1.00 40.60 42 LEU E N 1
ATOM 5636 C CA . LEU E 1 45 ? -55.885 -13.348 84.482 1.00 45.67 42 LEU E CA 1
ATOM 5637 C C . LEU E 1 45 ? -55.982 -13.596 82.983 1.00 45.96 42 LEU E C 1
ATOM 5638 O O . LEU E 1 45 ? -55.849 -12.661 82.186 1.00 44.87 42 LEU E O 1
ATOM 5643 N N . ARG E 1 46 ? -56.217 -14.852 82.603 1.00 48.25 43 ARG E N 1
ATOM 5644 C CA . ARG E 1 46 ? -56.392 -15.237 81.205 1.00 60.22 43 ARG E CA 1
ATOM 5645 C C . ARG E 1 46 ? -57.883 -15.403 80.940 1.00 67.95 43 ARG E C 1
ATOM 5646 O O . ARG E 1 46 ? -58.518 -16.312 81.485 1.00 69.00 43 ARG E O 1
ATOM 5654 N N . ARG E 1 47 ? -58.437 -14.538 80.095 1.00 72.80 44 ARG E N 1
ATOM 5655 C CA . ARG E 1 47 ? -59.873 -14.518 79.870 1.00 75.58 44 ARG E CA 1
ATOM 5656 C C . ARG E 1 47 ? -60.294 -15.604 78.886 1.00 82.61 44 ARG E C 1
ATOM 5657 O O . ARG E 1 47 ? -59.538 -15.994 77.990 1.00 85.18 44 ARG E O 1
ATOM 5665 N N . THR E 1 48 ? -61.519 -16.089 79.065 1.00 89.20 45 THR E N 1
ATOM 5666 C CA . THR E 1 48 ? -62.060 -17.158 78.236 1.00 94.11 45 THR E CA 1
ATOM 5667 C C . THR E 1 48 ? -62.519 -16.602 76.892 1.00 95.80 45 THR E C 1
ATOM 5668 O O . THR E 1 48 ? -62.609 -17.331 75.905 1.00 96.77 45 THR E O 1
ATOM 5672 N N . PRO E 1 54 ? -55.848 -16.317 73.379 1.00 120.20 51 PRO E N 1
ATOM 5673 C CA . PRO E 1 54 ? -56.144 -15.811 74.721 1.00 119.04 51 PRO E CA 1
ATOM 5674 C C . PRO E 1 54 ? -55.067 -14.870 75.263 1.00 115.79 51 PRO E C 1
ATOM 5675 O O . PRO E 1 54 ? -53.930 -15.296 75.469 1.00 115.91 51 PRO E O 1
ATOM 5679 N N . ASP E 1 55 ? -55.421 -13.607 75.487 1.00 115.04 52 ASP E N 1
ATOM 5680 C CA . ASP E 1 55 ? -54.496 -12.635 76.049 1.00 107.62 52 ASP E CA 1
ATOM 5681 C C . ASP E 1 55 ? -54.724 -12.516 77.550 1.00 92.07 52 ASP E C 1
ATOM 5682 O O . ASP E 1 55 ? -55.824 -12.757 78.054 1.00 89.31 52 ASP E O 1
ATOM 5695 N N . GLN E 1 57 ? -54.100 -10.454 81.354 1.00 56.04 54 GLN E N 1
ATOM 5696 C CA . GLN E 1 57 ? -53.868 -9.236 82.113 1.00 56.16 54 GLN E CA 1
ATOM 5697 C C . GLN E 1 57 ? -52.963 -9.551 83.297 1.00 55.29 54 GLN E C 1
ATOM 5698 O O . GLN E 1 57 ? -53.241 -10.473 84.069 1.00 59.03 54 GLN E O 1
ATOM 5704 N N . ILE E 1 58 ? -51.882 -8.790 83.435 1.00 56.06 55 ILE E N 1
ATOM 5705 C CA . ILE E 1 58 ? -50.859 -9.049 84.441 1.00 53.53 55 ILE E CA 1
ATOM 5706 C C . ILE E 1 58 ? -50.769 -7.849 85.372 1.00 54.06 55 ILE E C 1
ATOM 5707 O O . ILE E 1 58 ? -50.659 -6.707 84.912 1.00 54.59 55 ILE E O 1
ATOM 5712 N N . VAL E 1 59 ? -50.815 -8.113 86.675 1.00 50.68 56 VAL E N 1
ATOM 5713 C CA . VAL E 1 59 ? -50.548 -7.114 87.701 1.00 50.52 56 VAL E CA 1
ATOM 5714 C C . VAL E 1 59 ? -49.593 -7.728 88.716 1.00 49.02 56 VAL E C 1
ATOM 5715 O O . VAL E 1 59 ? -49.746 -8.892 89.104 1.00 48.24 56 VAL E O 1
ATOM 5719 N N . GLY E 1 60 ? -48.592 -6.959 89.124 1.00 49.34 57 GLY E N 1
ATOM 5720 C CA . GLY E 1 60 ? -47.609 -7.464 90.064 1.00 47.54 57 GLY E CA 1
ATOM 5721 C C . GLY E 1 60 ? -46.573 -6.406 90.365 1.00 51.15 57 GLY E C 1
ATOM 5722 O O . GLY E 1 60 ? -46.566 -5.320 89.775 1.00 52.64 57 GLY E O 1
ATOM 5723 N N . ASN E 1 61 ? -45.697 -6.739 91.314 1.00 50.30 58 ASN E N 1
ATOM 5724 C CA . ASN E 1 61 ? -44.516 -5.938 91.612 1.00 51.89 58 ASN E CA 1
ATOM 5725 C C . ASN E 1 61 ? -43.259 -6.523 90.979 1.00 52.24 58 ASN E C 1
ATOM 5726 O O . ASN E 1 61 ? -42.150 -6.281 91.467 1.00 54.98 58 ASN E O 1
ATOM 5731 N N . HIS E 1 62 ? -43.423 -7.303 89.916 1.00 52.16 59 HIS E N 1
ATOM 5732 C CA . HIS E 1 62 ? -42.319 -7.918 89.206 1.00 49.45 59 HIS E CA 1
ATOM 5733 C C . HIS E 1 62 ? -41.449 -6.853 88.544 1.00 53.07 59 HIS E C 1
ATOM 5734 O O . HIS E 1 62 ? -41.866 -5.702 88.397 1.00 56.55 59 HIS E O 1
ATOM 5741 N N . PRO E 1 63 ? -40.227 -7.208 88.143 1.00 53.32 60 PRO E N 1
ATOM 5742 C CA . PRO E 1 63 ? -39.427 -6.276 87.336 1.00 53.97 60 PRO E CA 1
ATOM 5743 C C . PRO E 1 63 ? -40.110 -6.005 86.004 1.00 74.14 60 PRO E C 1
ATOM 5744 O O . PRO E 1 63 ? -40.343 -6.920 85.209 1.00 54.49 60 PRO E O 1
ATOM 5748 N N . ARG E 1 64 ? -40.436 -4.730 85.768 1.00 57.88 61 ARG E N 1
ATOM 5749 C CA . ARG E 1 64 ? -41.128 -4.350 84.538 1.00 66.31 61 ARG E CA 1
ATOM 5750 C C . ARG E 1 64 ? -40.334 -4.740 83.302 1.00 68.67 61 ARG E C 1
ATOM 5751 O O . ARG E 1 64 ? -40.913 -4.917 82.223 1.00 70.04 61 ARG E O 1
ATOM 5759 N N . GLU E 1 65 ? -39.013 -4.867 83.435 1.00 71.86 62 GLU E N 1
ATOM 5760 C CA . GLU E 1 65 ? -38.214 -5.403 82.340 1.00 74.52 62 GLU E CA 1
ATOM 5761 C C . GLU E 1 65 ? -38.646 -6.824 81.995 1.00 64.69 62 GLU E C 1
ATOM 5762 O O . GLU E 1 65 ? -38.672 -7.204 80.819 1.00 65.43 62 GLU E O 1
ATOM 5768 N N . TRP E 1 66 ? -39.005 -7.622 83.004 1.00 58.12 63 TRP E N 1
ATOM 5769 C CA . TRP E 1 66 ? -39.383 -9.006 82.732 1.00 55.20 63 TRP E CA 1
ATOM 5770 C C . TRP E 1 66 ? -40.728 -9.090 82.022 1.00 56.33 63 TRP E C 1
ATOM 5771 O O . TRP E 1 66 ? -40.900 -9.905 81.108 1.00 54.87 63 TRP E O 1
ATOM 5782 N N . GLU E 1 67 ? -41.698 -8.267 82.430 1.00 57.61 64 GLU E N 1
ATOM 5783 C CA . GLU E 1 67 ? -42.981 -8.258 81.734 1.00 55.91 64 GLU E CA 1
ATOM 5784 C C . GLU E 1 67 ? -42.818 -7.768 80.302 1.00 55.27 64 GLU E C 1
ATOM 5785 O O . GLU E 1 67 ? -43.505 -8.246 79.391 1.00 51.29 64 GLU E O 1
ATOM 5791 N N . HIS E 1 68 ? -41.906 -6.818 80.085 1.00 58.48 65 HIS E N 1
ATOM 5792 C CA . HIS E 1 68 ? -41.650 -6.325 78.736 1.00 61.13 65 HIS E CA 1
ATOM 5793 C C . HIS E 1 68 ? -41.223 -7.455 77.808 1.00 60.99 65 HIS E C 1
ATOM 5794 O O . HIS E 1 68 ? -41.694 -7.542 76.668 1.00 63.11 65 HIS E O 1
ATOM 5801 N N . ARG E 1 69 ? -40.341 -8.340 78.282 1.00 57.96 66 ARG E N 1
ATOM 5802 C CA . ARG E 1 69 ? -39.931 -9.476 77.464 1.00 53.70 66 ARG E CA 1
ATOM 5803 C C . ARG E 1 69 ? -41.028 -10.528 77.370 1.00 49.31 66 ARG E C 1
ATOM 5804 O O . ARG E 1 69 ? -41.162 -11.189 76.334 1.00 51.20 66 ARG E O 1
ATOM 5812 N N . TYR E 1 70 ? -41.808 -10.706 78.438 1.00 44.79 67 TYR E N 1
ATOM 5813 C CA . TYR E 1 70 ? -42.920 -11.650 78.396 1.00 46.02 67 TYR E CA 1
ATOM 5814 C C . TYR E 1 70 ? -43.889 -11.302 77.272 1.00 51.56 67 TYR E C 1
ATOM 5815 O O . TYR E 1 70 ? -44.393 -12.192 76.575 1.00 50.40 67 TYR E O 1
ATOM 5824 N N . VAL E 1 71 ? -44.144 -10.009 77.069 1.00 54.13 68 VAL E N 1
ATOM 5825 C CA . VAL E 1 71 ? -45.064 -9.572 76.025 1.00 52.51 68 VAL E CA 1
ATOM 5826 C C . VAL E 1 71 ? -44.376 -9.564 74.665 1.00 56.16 68 VAL E C 1
ATOM 5827 O O . VAL E 1 71 ? -44.947 -10.017 73.666 1.00 60.37 68 VAL E O 1
ATOM 5831 N N . LYS E 1 72 ? -43.142 -9.059 74.606 1.00 53.65 69 LYS E N 1
ATOM 5832 C CA . LYS E 1 72 ? -42.436 -8.949 73.332 1.00 53.56 69 LYS E CA 1
ATOM 5833 C C . LYS E 1 72 ? -42.183 -10.319 72.709 1.00 57.45 69 LYS E C 1
ATOM 5834 O O . LYS E 1 72 ? -42.257 -10.475 71.485 1.00 62.97 69 LYS E O 1
ATOM 5840 N N . PHE E 1 73 ? -41.892 -11.323 73.534 1.00 55.26 70 PHE E N 1
ATOM 5841 C CA . PHE E 1 73 ? -41.604 -12.670 73.056 1.00 52.02 70 PHE E CA 1
ATOM 5842 C C . PHE E 1 73 ? -42.846 -13.548 72.966 1.00 50.25 70 PHE E C 1
ATOM 5843 O O . PHE E 1 73 ? -42.741 -14.709 72.552 1.00 45.25 70 PHE E O 1
ATOM 5851 N N . GLY E 1 74 ? -44.009 -13.029 73.347 1.00 51.91 71 GLY E N 1
ATOM 5852 C CA . GLY E 1 74 ? -45.250 -13.785 73.284 1.00 46.90 71 GLY E CA 1
ATOM 5853 C C . GLY E 1 74 ? -45.296 -15.012 74.170 1.00 45.68 71 GLY E C 1
ATOM 5854 O O . GLY E 1 74 ? -45.801 -16.059 73.743 1.00 49.60 71 GLY E O 1
ATOM 5855 N N . TYR E 1 75 ? -44.795 -14.910 75.402 1.00 46.12 72 TYR E N 1
ATOM 5856 C CA . TYR E 1 75 ? -44.742 -16.068 76.287 1.00 45.48 72 TYR E CA 1
ATOM 5857 C C . TYR E 1 75 ? -46.115 -16.534 76.750 1.00 45.67 72 TYR E C 1
ATOM 5858 O O . TYR E 1 75 ? -46.224 -17.653 77.262 1.00 51.03 72 TYR E O 1
ATOM 5867 N N . VAL E 1 76 ? -47.159 -15.718 76.585 1.00 43.75 73 VAL E N 1
ATOM 5868 C CA . VAL E 1 76 ? -48.490 -16.138 77.017 1.00 47.53 73 VAL E CA 1
ATOM 5869 C C . VAL E 1 76 ? -48.941 -17.381 76.258 1.00 51.95 73 VAL E C 1
ATOM 5870 O O . VAL E 1 76 ? -49.675 -18.217 76.799 1.00 52.51 73 VAL E O 1
ATOM 5874 N N . THR E 1 77 ? -48.495 -17.540 75.011 1.00 52.80 74 THR E N 1
ATOM 5875 C CA . THR E 1 77 ? -48.905 -18.685 74.209 1.00 58.32 74 THR E CA 1
ATOM 5876 C C . THR E 1 77 ? -48.176 -19.970 74.584 1.00 59.18 74 THR E C 1
ATOM 5877 O O . THR E 1 77 ? -48.606 -21.049 74.161 1.00 59.80 74 THR E O 1
ATOM 5881 N N . ILE E 1 78 ? -47.094 -19.892 75.360 1.00 55.85 75 ILE E N 1
ATOM 5882 C CA . ILE E 1 78 ? -46.274 -21.069 75.631 1.00 51.45 75 ILE E CA 1
ATOM 5883 C C . ILE E 1 78 ? -45.849 -21.115 77.093 1.00 47.11 75 ILE E C 1
ATOM 5884 O O . ILE E 1 78 ? -44.943 -21.873 77.454 1.00 50.12 75 ILE E O 1
ATOM 5889 N N . ASP E 1 79 ? -46.499 -20.318 77.937 1.00 46.68 76 ASP E N 1
ATOM 5890 C CA . ASP E 1 79 ? -46.105 -20.185 79.338 1.00 44.79 76 ASP E CA 1
ATOM 5891 C C . ASP E 1 79 ? -46.129 -21.540 80.037 1.00 45.51 76 ASP E C 1
ATOM 5892 O O . ASP E 1 79 ? -47.202 -22.151 80.155 1.00 45.86 76 ASP E O 1
ATOM 5897 N N . PRO E 1 80 ? -44.986 -22.040 80.515 1.00 43.63 77 PRO E N 1
ATOM 5898 C CA . PRO E 1 80 ? -44.976 -23.368 81.147 1.00 42.06 77 PRO E CA 1
ATOM 5899 C C . PRO E 1 80 ? -45.670 -23.386 82.493 1.00 44.43 77 PRO E C 1
ATOM 5900 O O . PRO E 1 80 ? -46.188 -24.434 82.898 1.00 48.60 77 PRO E O 1
ATOM 5904 N N . ILE E 1 81 ? -45.679 -22.258 83.205 1.00 40.40 78 ILE E N 1
ATOM 5905 C CA . ILE E 1 81 ? -46.358 -22.194 84.494 1.00 41.80 78 ILE E CA 1
ATOM 5906 C C . ILE E 1 81 ? -47.867 -22.240 84.300 1.00 43.53 78 ILE E C 1
ATOM 5907 O O . ILE E 1 81 ? -48.566 -23.033 84.942 1.00 38.74 78 ILE E O 1
ATOM 5912 N N . ILE E 1 82 ? -48.389 -21.390 83.408 1.00 46.22 79 ILE E N 1
ATOM 5913 C CA . ILE E 1 82 ? -49.823 -21.365 83.129 1.00 41.12 79 ILE E CA 1
ATOM 5914 C C . ILE E 1 82 ? -50.305 -22.743 82.693 1.00 47.18 79 ILE E C 1
ATOM 5915 O O . ILE E 1 82 ? -51.381 -23.197 83.101 1.00 52.67 79 ILE E O 1
ATOM 5920 N N . LYS E 1 83 ? -49.514 -23.436 81.869 1.00 46.42 80 LYS E N 1
ATOM 5921 C CA . LYS E 1 83 ? -49.915 -24.762 81.410 1.00 47.27 80 LYS E CA 1
ATOM 5922 C C . LYS E 1 83 ? -50.030 -25.741 82.572 1.00 48.55 80 LYS E C 1
ATOM 5923 O O . LYS E 1 83 ? -50.922 -26.597 82.586 1.00 52.68 80 LYS E O 1
ATOM 5929 N N . ARG E 1 84 ? -49.145 -25.627 83.562 1.00 47.28 81 ARG E N 1
ATOM 5930 C CA . ARG E 1 84 ? -49.158 -26.599 84.648 1.00 49.87 81 ARG E CA 1
ATOM 5931 C C . ARG E 1 84 ? -50.182 -26.259 85.724 1.00 53.65 81 ARG E C 1
ATOM 5932 O O . ARG E 1 84 ? -50.713 -27.171 86.364 1.00 59.42 81 ARG E O 1
ATOM 5940 N N . VAL E 1 85 ? -50.485 -24.976 85.936 1.00 49.82 82 VAL E N 1
ATOM 5941 C CA . VAL E 1 85 ? -51.517 -24.630 86.912 1.00 48.71 82 VAL E CA 1
ATOM 5942 C C . VAL E 1 85 ? -52.916 -24.742 86.324 1.00 50.86 82 VAL E C 1
ATOM 5943 O O . VAL E 1 85 ? -53.894 -24.802 87.081 1.00 57.23 82 VAL E O 1
ATOM 5947 N N . ALA E 1 86 ? -53.039 -24.760 84.997 1.00 50.91 83 ALA E N 1
ATOM 5948 C CA . ALA E 1 86 ? -54.315 -25.012 84.342 1.00 51.59 83 ALA E CA 1
ATOM 5949 C C . ALA E 1 86 ? -54.619 -26.494 84.211 1.00 58.09 83 ALA E C 1
ATOM 5950 O O . ALA E 1 86 ? -55.792 -26.872 84.111 1.00 64.25 83 ALA E O 1
ATOM 5952 N N . SER E 1 87 ? -53.589 -27.342 84.199 1.00 64.56 84 SER E N 1
ATOM 5953 C CA . SER E 1 87 ? -53.818 -28.778 84.080 1.00 71.11 84 SER E CA 1
ATOM 5954 C C . SER E 1 87 ? -54.432 -29.346 85.352 1.00 71.06 84 SER E C 1
ATOM 5955 O O . SER E 1 87 ? -55.246 -30.275 85.296 1.00 76.00 84 SER E O 1
ATOM 5958 N N . GLN E 1 88 ? -54.068 -28.788 86.500 1.00 68.24 85 GLN E N 1
ATOM 5959 C CA . GLN E 1 88 ? -54.369 -29.401 87.784 1.00 68.28 85 GLN E CA 1
ATOM 5960 C C . GLN E 1 88 ? -54.834 -28.367 88.803 1.00 67.64 85 GLN E C 1
ATOM 5961 O O . GLN E 1 88 ? -54.695 -27.156 88.573 1.00 68.27 85 GLN E O 1
ATOM 5967 N N . PRO E 1 89 ? -55.395 -28.800 89.932 1.00 66.00 86 PRO E N 1
ATOM 5968 C CA . PRO E 1 89 ? -55.832 -27.857 90.969 1.00 60.94 86 PRO E CA 1
ATOM 5969 C C . PRO E 1 89 ? -54.810 -27.551 92.055 1.00 57.50 86 PRO E C 1
ATOM 5970 O O . PRO E 1 89 ? -55.099 -26.714 92.916 1.00 57.92 86 PRO E O 1
ATOM 5974 N N . ARG E 1 90 ? -53.639 -28.191 92.060 1.00 53.66 87 ARG E N 1
ATOM 5975 C CA . ARG E 1 90 ? -52.679 -27.982 93.137 1.00 48.94 87 ARG E CA 1
ATOM 5976 C C . ARG E 1 90 ? -51.644 -26.930 92.760 1.00 47.31 87 ARG E C 1
ATOM 5977 O O . ARG E 1 90 ? -51.420 -26.652 91.578 1.00 45.68 87 ARG E O 1
ATOM 5985 N N . PRO E 1 91 ? -50.991 -26.319 93.749 1.00 47.33 88 PRO E N 1
ATOM 5986 C CA . PRO E 1 91 ? -49.947 -25.337 93.441 1.00 43.08 88 PRO E CA 1
ATOM 5987 C C . PRO E 1 91 ? -48.725 -25.989 92.814 1.00 42.66 88 PRO E C 1
ATOM 5988 O O . PRO E 1 91 ? -48.454 -27.178 93.003 1.00 40.30 88 PRO E O 1
ATOM 5992 N N . VAL E 1 92 ? -47.981 -25.182 92.062 1.00 41.82 89 VAL E N 1
ATOM 5993 C CA . VAL E 1 92 ? -46.778 -25.615 91.361 1.00 40.05 89 VAL E CA 1
ATOM 5994 C C . VAL E 1 92 ? -45.595 -24.850 91.937 1.00 39.16 89 VAL E C 1
ATOM 5995 O O . VAL E 1 92 ? -45.586 -23.613 91.932 1.00 38.90 89 VAL E O 1
ATOM 5999 N N . VAL E 1 93 ? -44.605 -25.582 92.438 1.00 39.53 90 VAL E N 1
ATOM 6000 C CA . VAL E 1 93 ? -43.349 -25.007 92.905 1.00 37.25 90 VAL E CA 1
ATOM 6001 C C . VAL E 1 93 ? -42.302 -25.237 91.826 1.00 42.18 90 VAL E C 1
ATOM 6002 O O . VAL E 1 93 ? -42.151 -26.360 91.328 1.00 50.43 90 VAL E O 1
ATOM 6006 N N . TRP E 1 94 ? -41.588 -24.179 91.449 1.00 36.71 91 TRP E N 1
ATOM 6007 C CA . TRP E 1 94 ? -40.670 -24.274 90.326 1.00 38.13 91 TRP E CA 1
ATOM 6008 C C . TRP E 1 94 ? -39.361 -23.563 90.629 1.00 41.56 91 TRP E C 1
ATOM 6009 O O . TRP E 1 94 ? -39.316 -22.588 91.384 1.00 44.80 91 TRP E O 1
ATOM 6020 N N . ASN E 1 95 ? -38.296 -24.072 90.012 1.00 43.23 92 ASN E N 1
ATOM 6021 C CA . ASN E 1 95 ? -36.954 -23.513 90.098 1.00 43.65 92 ASN E CA 1
ATOM 6022 C C . ASN E 1 95 ? -36.500 -23.162 88.687 1.00 40.02 92 ASN E C 1
ATOM 6023 O O . ASN E 1 95 ? -36.289 -24.057 87.861 1.00 36.97 92 ASN E O 1
ATOM 6028 N N . ALA E 1 96 ? -36.323 -21.865 88.422 1.00 37.07 93 ALA E N 1
ATOM 6029 C CA . ALA E 1 96 ? -35.979 -21.408 87.078 1.00 39.34 93 ALA E CA 1
ATOM 6030 C C . ALA E 1 96 ? -34.708 -22.051 86.533 1.00 46.04 93 ALA E C 1
ATOM 6031 O O . ALA E 1 96 ? -34.507 -22.056 85.313 1.00 47.84 93 ALA E O 1
ATOM 6033 N N . PHE E 1 97 ? -33.852 -22.595 87.396 1.00 48.55 94 PHE E N 1
ATOM 6034 C CA . PHE E 1 97 ? -32.612 -23.226 86.967 1.00 46.70 94 PHE E CA 1
ATOM 6035 C C . PHE E 1 97 ? -32.719 -24.740 86.845 1.00 53.32 94 PHE E C 1
ATOM 6036 O O . PHE E 1 97 ? -31.708 -25.395 86.574 1.00 60.82 94 PHE E O 1
ATOM 6044 N N . ASP E 1 98 ? -33.910 -25.316 87.035 1.00 52.27 95 ASP E N 1
ATOM 6045 C CA . ASP E 1 98 ? -34.040 -26.769 87.038 1.00 55.88 95 ASP E CA 1
ATOM 6046 C C . ASP E 1 98 ? -35.361 -27.223 86.422 1.00 52.24 95 ASP E C 1
ATOM 6047 O O . ASP E 1 98 ? -35.876 -28.292 86.768 1.00 54.34 95 ASP E O 1
ATOM 6052 N N . GLU E 1 99 ? -35.922 -26.430 85.511 1.00 47.81 96 GLU E N 1
ATOM 6053 C CA . GLU E 1 99 ? -37.135 -26.901 84.865 1.00 46.52 96 GLU E CA 1
ATOM 6054 C C . GLU E 1 99 ? -36.830 -27.402 83.458 1.00 51.76 96 GLU E C 1
ATOM 6055 O O . GLU E 1 99 ? -35.946 -26.871 82.780 1.00 54.18 96 GLU E O 1
ATOM 6061 N N . PRO E 1 100 ? -37.547 -28.425 82.989 1.00 56.33 97 PRO E N 1
ATOM 6062 C CA . PRO E 1 100 ? -37.257 -28.995 81.668 1.00 59.06 97 PRO E CA 1
ATOM 6063 C C . PRO E 1 100 ? -37.975 -28.273 80.541 1.00 63.73 97 PRO E C 1
ATOM 6064 O O . PRO E 1 100 ? -39.161 -27.949 80.624 1.00 62.29 97 PRO E O 1
ATOM 6068 N N . GLY E 1 101 ? -37.234 -28.038 79.464 1.00 63.99 98 GLY E N 1
ATOM 6069 C CA . GLY E 1 101 ? -37.776 -27.367 78.302 1.00 61.39 98 GLY E CA 1
ATOM 6070 C C . GLY E 1 101 ? -37.963 -25.878 78.542 1.00 61.71 98 GLY E C 1
ATOM 6071 O O . GLY E 1 101 ? -37.652 -25.333 79.602 1.00 60.94 98 GLY E O 1
ATOM 6072 N N . ASP E 1 102 ? -38.491 -25.217 77.508 1.00 61.37 99 ASP E N 1
ATOM 6073 C CA . ASP E 1 102 ? -38.770 -23.780 77.522 1.00 55.59 99 ASP E CA 1
ATOM 6074 C C . ASP E 1 102 ? -37.559 -22.993 78.018 1.00 52.71 99 ASP E C 1
ATOM 6075 O O . ASP E 1 102 ? -37.667 -22.096 78.858 1.00 47.04 99 ASP E O 1
ATOM 6080 N N . THR E 1 103 ? -36.387 -23.353 77.482 1.00 51.03 100 THR E N 1
ATOM 6081 C CA . THR E 1 103 ? -35.126 -22.809 77.980 1.00 47.79 100 THR E CA 1
ATOM 6082 C C . THR E 1 103 ? -35.140 -21.285 77.999 1.00 46.06 100 THR E C 1
ATOM 6083 O O . THR E 1 103 ? -34.734 -20.667 78.990 1.00 46.77 100 THR E O 1
ATOM 6087 N N . ALA E 1 104 ? -35.641 -20.664 76.927 1.00 46.66 101 ALA E N 1
ATOM 6088 C CA . ALA E 1 104 ? -35.674 -19.205 76.855 1.00 44.78 101 ALA E CA 1
ATOM 6089 C C . ALA E 1 104 ? -36.552 -18.609 77.949 1.00 41.80 101 ALA E C 1
ATOM 6090 O O . ALA E 1 104 ? -36.182 -17.607 78.575 1.00 43.43 101 ALA E O 1
ATOM 6092 N N . PHE E 1 105 ? -37.722 -19.202 78.186 1.00 39.65 102 PHE E N 1
ATOM 6093 C CA . PHE E 1 105 ? -38.624 -18.690 79.212 1.00 42.72 102 PHE E CA 1
ATOM 6094 C C . PHE E 1 105 ? -37.943 -18.667 80.575 1.00 46.60 102 PHE E C 1
ATOM 6095 O O . PHE E 1 105 ? -37.875 -17.624 81.236 1.00 49.95 102 PHE E O 1
ATOM 6103 N N . TRP E 1 106 ? -37.424 -19.818 81.010 1.00 46.56 103 TRP E N 1
ATOM 6104 C CA . TRP E 1 106 ? -36.780 -19.890 82.317 1.00 41.35 103 TRP E CA 1
ATOM 6105 C C . TRP E 1 106 ? -35.489 -19.083 82.356 1.00 43.42 103 TRP E C 1
ATOM 6106 O O . TRP E 1 106 ? -35.087 -18.610 83.424 1.00 47.98 103 TRP E O 1
ATOM 6117 N N . HIS E 1 107 ? -34.827 -18.917 81.211 1.00 45.45 104 HIS E N 1
ATOM 6118 C CA . HIS E 1 107 ? -33.651 -18.057 81.162 1.00 45.85 104 HIS E CA 1
ATOM 6119 C C . HIS E 1 107 ? -34.026 -16.611 81.459 1.00 47.62 104 HIS E C 1
ATOM 6120 O O . HIS E 1 107 ? -33.382 -15.942 82.276 1.00 45.35 104 HIS E O 1
ATOM 6127 N N . ASP E 1 108 ? -35.079 -16.116 80.803 1.00 49.27 105 ASP E N 1
ATOM 6128 C CA . ASP E 1 108 ? -35.520 -14.742 81.024 1.00 45.72 105 ASP E CA 1
ATOM 6129 C C . ASP E 1 108 ? -36.004 -14.540 82.452 1.00 43.47 105 ASP E C 1
ATOM 6130 O O . ASP E 1 108 ? -35.768 -13.486 83.052 1.00 43.08 105 ASP E O 1
ATOM 6135 N N . ALA E 1 109 ? -36.688 -15.539 83.013 1.00 40.94 106 ALA E N 1
ATOM 6136 C CA . ALA E 1 109 ? -37.125 -15.441 84.400 1.00 40.69 106 ALA E CA 1
ATOM 6137 C C . ALA E 1 109 ? -35.934 -15.366 85.348 1.00 43.13 106 ALA E C 1
ATOM 6138 O O . ALA E 1 109 ? -35.894 -14.514 86.244 1.00 44.39 106 ALA E O 1
ATOM 6140 N N . ALA E 1 110 ? -34.943 -16.240 85.154 1.00 45.62 107 ALA E N 1
ATOM 6141 C CA . ALA E 1 110 ? -33.787 -16.264 86.044 1.00 38.13 107 ALA E CA 1
ATOM 6142 C C . ALA E 1 110 ? -32.965 -14.984 85.953 1.00 47.05 107 ALA E C 1
ATOM 6143 O O . ALA E 1 110 ? -32.377 -14.556 86.954 1.00 51.14 107 ALA E O 1
ATOM 6145 N N . CYS E 1 111 ? -32.919 -14.351 84.778 1.00 47.99 108 CYS E N 1
ATOM 6146 C CA . CYS E 1 111 ? -32.110 -13.149 84.608 1.00 53.97 108 CYS E CA 1
ATOM 6147 C C . CYS E 1 111 ? -32.627 -11.966 85.413 1.00 50.75 108 CYS E C 1
ATOM 6148 O O . CYS E 1 111 ? -31.938 -10.942 85.487 1.00 52.10 108 CYS E O 1
ATOM 6151 N N . PHE E 1 112 ? -33.811 -12.079 86.022 1.00 48.62 109 PHE E N 1
ATOM 6152 C CA . PHE E 1 112 ? -34.412 -10.970 86.753 1.00 52.14 109 PHE E CA 1
ATOM 6153 C C . PHE E 1 112 ? -34.796 -11.356 88.175 1.00 49.20 109 PHE E C 1
ATOM 6154 O O . PHE E 1 112 ? -35.552 -10.627 88.824 1.00 53.32 109 PHE E O 1
ATOM 6162 N N . GLY E 1 113 ? -34.283 -12.477 88.677 1.00 46.88 110 GLY E N 1
ATOM 6163 C CA . GLY E 1 113 ? -34.596 -12.929 90.014 1.00 48.82 110 GLY E CA 1
ATOM 6164 C C . GLY E 1 113 ? -35.850 -13.768 90.133 1.00 46.20 110 GLY E C 1
ATOM 6165 O O . GLY E 1 113 ? -36.104 -14.319 91.212 1.00 46.86 110 GLY E O 1
ATOM 6174 N N . ARG E 1 115 ? -36.765 -16.666 90.135 1.00 34.21 112 ARG E N 1
ATOM 6175 C CA . ARG E 1 115 ? -35.985 -17.899 90.131 1.00 45.31 112 ARG E CA 1
ATOM 6176 C C . ARG E 1 115 ? -36.641 -19.060 90.859 1.00 39.97 112 ARG E C 1
ATOM 6177 O O . ARG E 1 115 ? -36.607 -20.189 90.363 1.00 42.54 112 ARG E O 1
ATOM 6185 N N . TYR E 1 116 ? -37.234 -18.823 92.023 1.00 37.47 113 TYR E N 1
ATOM 6186 C CA . TYR E 1 116 ? -37.853 -19.879 92.818 1.00 38.58 113 TYR E CA 1
ATOM 6187 C C . TYR E 1 116 ? -39.256 -19.414 93.173 1.00 38.40 113 TYR E C 1
ATOM 6188 O O . TYR E 1 116 ? -39.418 -18.478 93.960 1.00 39.96 113 TYR E O 1
ATOM 6197 N N . GLY E 1 117 ? -40.266 -20.055 92.584 1.00 38.72 114 GLY E N 1
ATOM 6198 C CA . GLY E 1 117 ? -41.603 -19.512 92.590 1.00 36.93 114 GLY E CA 1
ATOM 6199 C C . GLY E 1 117 ? -42.654 -20.514 93.027 1.00 37.53 114 GLY E C 1
ATOM 6200 O O . GLY E 1 117 ? -42.463 -21.728 92.975 1.00 39.03 114 GLY E O 1
ATOM 6201 N N . TRP E 1 118 ? -43.783 -19.960 93.463 1.00 39.43 115 TRP E N 1
ATOM 6202 C CA . TRP E 1 118 ? -44.959 -20.702 93.899 1.00 38.72 115 TRP E CA 1
ATOM 6203 C C . TRP E 1 118 ? -46.143 -20.164 93.110 1.00 38.99 115 TRP E C 1
ATOM 6204 O O . TRP E 1 118 ? -46.463 -18.974 93.204 1.00 46.07 115 TRP E O 1
ATOM 6215 N N . SER E 1 119 ? -46.789 -21.029 92.335 1.00 35.15 116 SER E N 1
ATOM 6216 C CA . SER E 1 119 ? -47.864 -20.605 91.449 1.00 35.86 116 SER E CA 1
ATOM 6217 C C . SER E 1 119 ? -49.088 -21.476 91.664 1.00 33.88 116 SER E C 1
ATOM 6218 O O . SER E 1 119 ? -48.974 -22.703 91.735 1.00 39.32 116 SER E O 1
ATOM 6221 N N . HIS E 1 120 ? -50.254 -20.843 91.770 1.00 33.10 117 HIS E N 1
ATOM 6222 C CA . HIS E 1 120 ? -51.510 -21.567 91.877 1.00 33.12 117 HIS E CA 1
ATOM 6223 C C . HIS E 1 120 ? -52.554 -20.920 90.982 1.00 34.36 117 HIS E C 1
ATOM 6224 O O . HIS E 1 120 ? -52.637 -19.692 90.900 1.00 36.22 117 HIS E O 1
ATOM 6231 N N . GLY E 1 121 ? -53.355 -21.754 90.322 1.00 37.62 118 GLY E N 1
ATOM 6232 C CA . GLY E 1 121 ? -54.370 -21.268 89.408 1.00 35.92 118 GLY E CA 1
ATOM 6233 C C . GLY E 1 121 ? -55.787 -21.584 89.841 1.00 36.55 118 GLY E C 1
ATOM 6234 O O . GLY E 1 121 ? -56.105 -22.730 90.174 1.00 43.31 118 GLY E O 1
ATOM 6235 N N . GLY E 1 122 ? -56.654 -20.567 89.840 1.00 33.46 119 GLY E N 1
ATOM 6236 C CA . GLY E 1 122 ? -58.045 -20.731 90.191 1.00 38.13 119 GLY E CA 1
ATOM 6237 C C . GLY E 1 122 ? -58.953 -20.361 89.027 1.00 42.05 119 GLY E C 1
ATOM 6238 O O . GLY E 1 122 ? -58.527 -19.737 88.048 1.00 44.64 119 GLY E O 1
ATOM 6239 N N . TYR E 1 123 ? -60.218 -20.756 89.144 1.00 39.54 120 TYR E N 1
ATOM 6240 C CA . TYR E 1 123 ? -61.214 -20.474 88.121 1.00 39.03 120 TYR E CA 1
ATOM 6241 C C . TYR E 1 123 ? -62.392 -19.731 88.736 1.00 46.35 120 TYR E C 1
ATOM 6242 O O . TYR E 1 123 ? -62.611 -19.766 89.950 1.00 53.06 120 TYR E O 1
ATOM 6251 N N . ASP E 1 124 ? -63.147 -19.049 87.884 1.00 46.07 121 ASP E N 1
ATOM 6252 C CA . ASP E 1 124 ? -64.351 -18.341 88.297 1.00 50.64 121 ASP E CA 1
ATOM 6253 C C . ASP E 1 124 ? -65.546 -18.875 87.513 1.00 53.08 121 ASP E C 1
ATOM 6254 O O . ASP E 1 124 ? -65.424 -19.789 86.693 1.00 55.57 121 ASP E O 1
ATOM 6259 N N . ARG E 1 125 ? -66.711 -18.278 87.776 1.00 55.28 122 ARG E N 1
ATOM 6260 C CA . ARG E 1 125 ? -67.962 -18.767 87.202 1.00 62.75 122 ARG E CA 1
ATOM 6261 C C . ARG E 1 125 ? -67.917 -18.790 85.677 1.00 61.51 122 ARG E C 1
ATOM 6262 O O . ARG E 1 125 ? -68.414 -19.733 85.050 1.00 65.13 122 ARG E O 1
ATOM 6270 N N . ALA E 1 126 ? -67.326 -17.763 85.062 1.00 57.54 123 ALA E N 1
ATOM 6271 C CA . ALA E 1 126 ? -67.275 -17.713 83.605 1.00 55.45 123 ALA E CA 1
ATOM 6272 C C . ALA E 1 126 ? -66.352 -18.789 83.043 1.00 59.27 123 ALA E C 1
ATOM 6273 O O . ALA E 1 126 ? -66.658 -19.402 82.012 1.00 67.79 123 ALA E O 1
ATOM 6275 N N . GLY E 1 127 ? -65.225 -19.035 83.705 1.00 55.19 124 GLY E N 1
ATOM 6276 C CA . GLY E 1 127 ? -64.279 -20.027 83.238 1.00 50.97 124 GLY E CA 1
ATOM 6277 C C . GLY E 1 127 ? -62.898 -19.451 83.013 1.00 50.06 124 GLY E C 1
ATOM 6278 O O . GLY E 1 127 ? -62.023 -20.114 82.446 1.00 48.48 124 GLY E O 1
ATOM 6279 N N . ASN E 1 128 ? -62.690 -18.211 83.442 1.00 47.20 125 ASN E N 1
ATOM 6280 C CA . ASN E 1 128 ? -61.380 -17.599 83.301 1.00 43.28 125 ASN E CA 1
ATOM 6281 C C . ASN E 1 128 ? -60.402 -18.233 84.283 1.00 42.57 125 ASN E C 1
ATOM 6282 O O . ASN E 1 128 ? -60.788 -18.775 85.322 1.00 47.14 125 ASN E O 1
ATOM 6287 N N . LEU E 1 129 ? -59.125 -18.173 83.934 1.00 38.98 126 LEU E N 1
ATOM 6288 C CA . LEU E 1 129 ? -58.057 -18.680 84.778 1.00 39.13 126 LEU E CA 1
ATOM 6289 C C . LEU E 1 129 ? -57.327 -17.510 85.421 1.00 44.49 126 LEU E C 1
ATOM 6290 O O . LEU E 1 129 ? -56.991 -16.532 84.746 1.00 49.17 126 LEU E O 1
ATOM 6295 N N . GLY E 1 130 ? -57.109 -17.601 86.729 1.00 42.67 127 GLY E N 1
ATOM 6296 C CA . GLY E 1 130 ? -56.308 -16.611 87.423 1.00 39.30 127 GLY E CA 1
ATOM 6297 C C . GLY E 1 130 ? -55.171 -17.295 88.142 1.00 35.83 127 GLY E C 1
ATOM 6298 O O . GLY E 1 130 ? -55.379 -18.323 88.792 1.00 37.34 127 GLY E O 1
ATOM 6299 N N . VAL E 1 131 ? -53.963 -16.752 88.035 1.00 34.31 128 VAL E N 1
ATOM 6300 C CA . VAL E 1 131 ? -52.773 -17.413 88.557 1.00 32.78 128 VAL E CA 1
ATOM 6301 C C . VAL E 1 131 ? -52.056 -16.452 89.490 1.00 32.74 128 VAL E C 1
ATOM 6302 O O . VAL E 1 131 ? -51.563 -15.406 89.052 1.00 39.86 128 VAL E O 1
ATOM 6306 N N . LEU E 1 132 ? -52.014 -16.794 90.775 1.00 26.78 129 LEU E N 1
ATOM 6307 C CA . LEU E 1 132 ? -51.156 -16.105 91.727 1.00 26.92 129 LEU E CA 1
ATOM 6308 C C . LEU E 1 132 ? -49.776 -16.745 91.681 1.00 36.20 129 LEU E C 1
ATOM 6309 O O . LEU E 1 132 ? -49.652 -17.970 91.771 1.00 30.96 129 LEU E O 1
ATOM 6314 N N . THR E 1 133 ? -48.746 -15.918 91.524 1.00 37.08 130 THR E N 1
ATOM 6315 C CA . THR E 1 133 ? -47.371 -16.391 91.486 1.00 34.48 130 THR E CA 1
ATOM 6316 C C . THR E 1 133 ? -46.562 -15.622 92.518 1.00 36.31 130 THR E C 1
ATOM 6317 O O . THR E 1 133 ? -46.584 -14.387 92.536 1.00 38.30 130 THR E O 1
ATOM 6321 N N . LEU E 1 134 ? -45.868 -16.355 93.385 1.00 38.02 131 LEU E N 1
ATOM 6322 C CA . LEU E 1 134 ? -45.015 -15.779 94.419 1.00 43.05 131 LEU E CA 1
ATOM 6323 C C . LEU E 1 134 ? -43.600 -16.294 94.202 1.00 47.56 131 LEU E C 1
ATOM 6324 O O . LEU E 1 134 ? -43.374 -17.508 94.222 1.00 49.26 131 LEU E O 1
ATOM 6329 N N . VAL E 1 135 ? -42.648 -15.384 93.996 1.00 30.82 132 VAL E N 1
ATOM 6330 C CA . VAL E 1 135 ? -41.295 -15.767 93.609 1.00 42.21 132 VAL E CA 1
ATOM 6331 C C . VAL E 1 135 ? -40.277 -15.189 94.583 1.00 43.43 132 VAL E C 1
ATOM 6332 O O . VAL E 1 135 ? -40.411 -14.049 95.044 1.00 39.37 132 VAL E O 1
ATOM 6336 N N . ARG E 1 136 ? -39.250 -15.981 94.883 1.00 44.67 133 ARG E N 1
ATOM 6337 C CA . ARG E 1 136 ? -38.075 -15.550 95.623 1.00 45.77 133 ARG E CA 1
ATOM 6338 C C . ARG E 1 136 ? -36.862 -15.564 94.704 1.00 46.11 133 ARG E C 1
ATOM 6339 O O . ARG E 1 136 ? -36.782 -16.372 93.774 1.00 49.87 133 ARG E O 1
ATOM 6347 N N . ASP E 1 137 ? -35.904 -14.678 94.982 1.00 45.90 134 ASP E N 1
ATOM 6348 C CA . ASP E 1 137 ? -34.651 -14.645 94.239 1.00 51.55 134 ASP E CA 1
ATOM 6349 C C . ASP E 1 137 ? -33.467 -15.218 95.003 1.00 56.61 134 ASP E C 1
ATOM 6350 O O . ASP E 1 137 ? -32.399 -15.397 94.409 1.00 57.52 134 ASP E O 1
ATOM 6355 N N . THR E 1 138 ? -33.615 -15.505 96.293 1.00 61.35 135 THR E N 1
ATOM 6356 C CA . THR E 1 138 ? -32.438 -15.792 97.104 1.00 67.23 135 THR E CA 1
ATOM 6357 C C . THR E 1 138 ? -32.070 -17.268 97.073 1.00 66.43 135 THR E C 1
ATOM 6358 O O . THR E 1 138 ? -30.931 -17.623 96.751 1.00 66.76 135 THR E O 1
ATOM 6362 N N . THR E 1 139 ? -33.018 -18.138 97.402 1.00 62.72 136 THR E N 1
ATOM 6363 C CA . THR E 1 139 ? -32.723 -19.543 97.626 1.00 61.93 136 THR E CA 1
ATOM 6364 C C . THR E 1 139 ? -33.914 -20.390 97.204 1.00 57.84 136 THR E C 1
ATOM 6365 O O . THR E 1 139 ? -35.063 -19.941 97.304 1.00 49.22 136 THR E O 1
ATOM 6369 N N . PRO E 1 140 ? -33.672 -21.606 96.716 1.00 60.75 137 PRO E N 1
ATOM 6370 C CA . PRO E 1 140 ? -34.776 -22.486 96.308 1.00 53.78 137 PRO E CA 1
ATOM 6371 C C . PRO E 1 140 ? -35.625 -22.909 97.497 1.00 60.72 137 PRO E C 1
ATOM 6372 O O . PRO E 1 140 ? -35.325 -22.621 98.657 1.00 65.61 137 PRO E O 1
ATOM 6376 N N . LEU E 1 141 ? -36.701 -23.633 97.188 1.00 68.58 138 LEU E N 1
ATOM 6377 C CA . LEU E 1 141 ? -37.678 -24.066 98.183 1.00 71.36 138 LEU E CA 1
ATOM 6378 C C . LEU E 1 141 ? -37.430 -25.528 98.546 1.00 75.18 138 LEU E C 1
ATOM 6379 O O . LEU E 1 141 ? -37.729 -26.432 97.757 1.00 76.23 138 LEU E O 1
ATOM 6384 N N . ASP E 1 142 ? -36.894 -25.759 99.743 1.00 77.87 139 ASP E N 1
ATOM 6385 C CA . ASP E 1 142 ? -36.695 -27.122 100.209 1.00 83.61 139 ASP E CA 1
ATOM 6386 C C . ASP E 1 142 ? -38.020 -27.713 100.691 1.00 88.35 139 ASP E C 1
ATOM 6387 O O . ASP E 1 142 ? -39.001 -27.002 100.928 1.00 88.54 139 ASP E O 1
ATOM 6392 N N . ALA E 1 143 ? -38.030 -29.039 100.849 1.00 93.00 140 ALA E N 1
ATOM 6393 C CA . ALA E 1 143 ? -39.272 -29.742 101.157 1.00 87.77 140 ALA E CA 1
ATOM 6394 C C . ALA E 1 143 ? -39.824 -29.331 102.517 1.00 88.90 140 ALA E C 1
ATOM 6395 O O . ALA E 1 143 ? -41.042 -29.189 102.685 1.00 87.01 140 ALA E O 1
ATOM 6397 N N . ASP E 1 144 ? -38.940 -29.127 103.497 1.00 88.87 141 ASP E N 1
ATOM 6398 C CA . ASP E 1 144 ? -39.375 -28.827 104.857 1.00 84.17 141 ASP E CA 1
ATOM 6399 C C . ASP E 1 144 ? -39.993 -27.440 104.969 1.00 73.16 141 ASP E C 1
ATOM 6400 O O . ASP E 1 144 ? -40.868 -27.224 105.814 1.00 72.78 141 ASP E O 1
ATOM 6405 N N . GLU E 1 145 ? -39.552 -26.486 104.150 1.00 68.71 142 GLU E N 1
ATOM 6406 C CA . GLU E 1 145 ? -40.170 -25.167 104.213 1.00 70.62 142 GLU E CA 1
ATOM 6407 C C . GLU E 1 145 ? -41.402 -25.082 103.323 1.00 64.65 142 GLU E C 1
ATOM 6408 O O . GLU E 1 145 ? -42.294 -24.268 103.585 1.00 64.19 142 GLU E O 1
ATOM 6414 N N . ILE E 1 146 ? -41.473 -25.913 102.281 1.00 60.01 143 ILE E N 1
ATOM 6415 C CA . ILE E 1 146 ? -42.710 -26.026 101.514 1.00 53.45 143 ILE E CA 1
ATOM 6416 C C . ILE E 1 146 ? -43.830 -26.544 102.406 1.00 56.99 143 ILE E C 1
ATOM 6417 O O . ILE E 1 146 ? -44.955 -26.030 102.381 1.00 62.14 143 ILE E O 1
ATOM 6422 N N . SER E 1 147 ? -43.534 -27.561 103.218 1.00 56.79 144 SER E N 1
ATOM 6423 C CA . SER E 1 147 ? -44.519 -28.069 104.168 1.00 58.40 144 SER E CA 1
ATOM 6424 C C . SER E 1 147 ? -45.005 -26.967 105.105 1.00 59.89 144 SER E C 1
ATOM 6425 O O . SER E 1 147 ? -46.203 -26.874 105.400 1.00 60.92 144 SER E O 1
ATOM 6428 N N . ARG E 1 148 ? -44.093 -26.108 105.566 1.00 64.34 145 ARG E N 1
ATOM 6429 C CA . ARG E 1 148 ? -44.433 -25.026 106.484 1.00 69.34 145 ARG E CA 1
ATOM 6430 C C . ARG E 1 148 ? -45.107 -23.844 105.796 1.00 59.81 145 ARG E C 1
ATOM 6431 O O . ARG E 1 148 ? -45.689 -22.995 106.482 1.00 58.92 145 ARG E O 1
ATOM 6439 N N . LEU E 1 149 ? -45.051 -23.768 104.469 1.00 52.66 146 LEU E N 1
ATOM 6440 C CA . LEU E 1 149 ? -45.600 -22.638 103.734 1.00 48.29 146 LEU E CA 1
ATOM 6441 C C . LEU E 1 149 ? -46.910 -22.950 103.026 1.00 49.95 146 LEU E C 1
ATOM 6442 O O . LEU E 1 149 ? -47.521 -22.032 102.469 1.00 47.36 146 LEU E O 1
ATOM 6447 N N . ARG E 1 150 ? -47.349 -24.212 103.028 1.00 49.29 147 ARG E N 1
ATOM 6448 C CA . ARG E 1 150 ? -48.524 -24.587 102.248 1.00 41.84 147 ARG E CA 1
ATOM 6449 C C . ARG E 1 150 ? -49.779 -23.912 102.782 1.00 43.35 147 ARG E C 1
ATOM 6450 O O . ARG E 1 150 ? -50.543 -23.312 102.019 1.00 45.56 147 ARG E O 1
ATOM 6458 N N . ALA E 1 151 ? -50.009 -23.994 104.092 1.00 47.24 148 ALA E N 1
ATOM 6459 C CA . ALA E 1 151 ? -51.206 -23.375 104.659 1.00 42.66 148 ALA E CA 1
ATOM 6460 C C . ALA E 1 151 ? -51.263 -21.870 104.418 1.00 39.26 148 ALA E C 1
ATOM 6461 O O . ALA E 1 151 ? -52.307 -21.389 103.945 1.00 36.25 148 ALA E O 1
ATOM 6463 N N . PRO E 1 152 ? -50.219 -21.075 104.696 1.00 41.37 149 PRO E N 1
ATOM 6464 C CA . PRO E 1 152 ? -50.351 -19.631 104.433 1.00 35.86 149 PRO E CA 1
ATOM 6465 C C . PRO E 1 152 ? -50.470 -19.294 102.956 1.00 45.84 149 PRO E C 1
ATOM 6466 O O . PRO E 1 152 ? -51.272 -18.424 102.594 1.00 45.32 149 PRO E O 1
ATOM 6470 N N . CYS E 1 153 ? -49.700 -19.961 102.090 1.00 42.53 150 CYS E N 1
ATOM 6471 C CA . CYS E 1 153 ? -49.774 -19.678 100.658 1.00 37.08 150 CYS E CA 1
ATOM 6472 C C . CYS E 1 153 ? -51.139 -20.042 100.089 1.00 35.68 150 CYS E C 1
ATOM 6473 O O . CYS E 1 153 ? -51.655 -19.351 99.202 1.00 33.46 150 CYS E O 1
ATOM 6476 N N . ALA E 1 154 ? -51.726 -21.141 100.571 1.00 35.43 151 ALA E N 1
ATOM 6477 C CA . ALA E 1 154 ? -53.095 -21.475 100.199 1.00 33.37 151 ALA E CA 1
ATOM 6478 C C . ALA E 1 154 ? -54.049 -20.348 100.569 1.00 39.77 151 ALA E C 1
ATOM 6479 O O . ALA E 1 154 ? -54.920 -19.971 99.777 1.00 46.52 151 ALA E O 1
ATOM 6481 N N . SER E 1 155 ? -53.890 -19.791 101.771 1.00 34.86 152 SER E N 1
ATOM 6482 C CA . SER E 1 155 ? -54.734 -18.682 102.194 1.00 36.28 152 SER E CA 1
ATOM 6483 C C . SER E 1 155 ? -54.572 -17.480 101.268 1.00 34.94 152 SER E C 1
ATOM 6484 O O . SER E 1 155 ? -55.544 -16.769 100.984 1.00 38.06 152 SER E O 1
ATOM 6487 N N . LEU E 1 156 ? -53.354 -17.245 100.774 1.00 34.15 153 LEU E N 1
ATOM 6488 C CA . LEU E 1 156 ? -53.132 -16.126 99.862 1.00 37.02 153 LEU E CA 1
ATOM 6489 C C . LEU E 1 156 ? -53.770 -16.380 98.502 1.00 43.91 153 LEU E C 1
ATOM 6490 O O . LEU E 1 156 ? -54.355 -15.466 97.908 1.00 45.49 153 LEU E O 1
ATOM 6495 N N . SER E 1 157 ? -53.651 -17.608 97.986 1.00 42.73 154 SER E N 1
ATOM 6496 C CA . SER E 1 157 ? -54.292 -17.946 96.719 1.00 38.70 154 SER E CA 1
ATOM 6497 C C . SER E 1 157 ? -55.795 -17.734 96.798 1.00 37.25 154 SER E C 1
ATOM 6498 O O . SER E 1 157 ? -56.401 -17.174 95.877 1.00 42.27 154 SER E O 1
ATOM 6501 N N . HIS E 1 158 ? -56.414 -18.174 97.895 1.00 31.00 155 HIS E N 1
ATOM 6502 C CA . HIS E 1 158 ? -57.844 -17.955 98.078 1.00 34.22 155 HIS E CA 1
ATOM 6503 C C . HIS E 1 158 ? -58.166 -16.467 98.072 1.00 38.29 155 HIS E C 1
ATOM 6504 O O . HIS E 1 158 ? -59.118 -16.027 97.417 1.00 45.71 155 HIS E O 1
ATOM 6511 N N . ALA E 1 159 ? -57.365 -15.674 98.786 1.00 35.84 156 ALA E N 1
ATOM 6512 C CA . ALA E 1 159 ? -57.596 -14.236 98.831 1.00 35.98 156 ALA E CA 1
ATOM 6513 C C . ALA E 1 159 ? -57.430 -13.608 97.454 1.00 38.81 156 ALA E C 1
ATOM 6514 O O . ALA E 1 159 ? -58.209 -12.730 97.064 1.00 42.98 156 ALA E O 1
ATOM 6516 N N . ALA E 1 160 ? -56.421 -14.049 96.702 1.00 37.83 157 ALA E N 1
ATOM 6517 C CA . ALA E 1 160 ? -56.182 -13.477 95.382 1.00 33.34 157 ALA E CA 1
ATOM 6518 C C . ALA E 1 160 ? -57.334 -13.780 94.433 1.00 34.28 157 ALA E C 1
ATOM 6519 O O . ALA E 1 160 ? -57.745 -12.920 93.645 1.00 35.51 157 ALA E O 1
ATOM 6521 N N . HIS E 1 161 ? -57.877 -14.993 94.503 1.00 32.35 158 HIS E N 1
ATOM 6522 C CA . HIS E 1 161 ? -58.939 -15.387 93.589 1.00 36.61 158 HIS E CA 1
ATOM 6523 C C . HIS E 1 161 ? -60.303 -14.856 94.007 1.00 40.25 158 HIS E C 1
ATOM 6524 O O . HIS E 1 161 ? -61.198 -14.760 93.159 1.00 45.73 158 HIS E O 1
ATOM 6531 N N . ALA E 1 162 ? -60.477 -14.488 95.279 1.00 41.47 159 ALA E N 1
ATOM 6532 C CA . ALA E 1 162 ? -61.766 -14.027 95.780 1.00 37.25 159 ALA E CA 1
ATOM 6533 C C . ALA E 1 162 ? -61.891 -12.511 95.845 1.00 46.44 159 ALA E C 1
ATOM 6534 O O . ALA E 1 162 ? -63.017 -12.000 95.829 1.00 49.66 159 ALA E O 1
ATOM 6536 N N . TYR E 1 163 ? -60.781 -11.782 95.919 1.00 44.85 160 TYR E N 1
ATOM 6537 C CA . TYR E 1 163 ? -60.819 -10.330 96.024 1.00 48.68 160 TYR E CA 1
ATOM 6538 C C . TYR E 1 163 ? -60.159 -9.607 94.861 1.00 50.48 160 TYR E C 1
ATOM 6539 O O . TYR E 1 163 ? -60.581 -8.497 94.529 1.00 54.12 160 TYR E O 1
ATOM 6548 N N . LEU E 1 164 ? -59.140 -10.198 94.236 1.00 41.11 161 LEU E N 1
ATOM 6549 C CA . LEU E 1 164 ? -58.421 -9.568 93.136 1.00 46.27 161 LEU E CA 1
ATOM 6550 C C . LEU E 1 164 ? -58.953 -9.978 91.768 1.00 47.99 161 LEU E C 1
ATOM 6551 O O . LEU E 1 164 ? -59.156 -9.120 90.904 1.00 56.66 161 LEU E O 1
ATOM 6564 N N . PRO E 1 166 ? -61.959 -11.099 90.703 1.00 49.28 163 PRO E N 1
ATOM 6565 C CA . PRO E 1 166 ? -63.215 -10.428 90.329 1.00 56.06 163 PRO E CA 1
ATOM 6566 C C . PRO E 1 166 ? -63.040 -8.969 89.934 1.00 61.94 163 PRO E C 1
ATOM 6567 O O . PRO E 1 166 ? -63.783 -8.481 89.073 1.00 64.58 163 PRO E O 1
ATOM 6571 N N . ARG E 1 167 ? -62.087 -8.249 90.535 1.00 62.63 164 ARG E N 1
ATOM 6572 C CA . ARG E 1 167 ? -61.933 -6.840 90.187 1.00 68.68 164 ARG E CA 1
ATOM 6573 C C . ARG E 1 167 ? -61.248 -6.667 88.837 1.00 73.88 164 ARG E C 1
ATOM 6574 O O . ARG E 1 167 ? -61.458 -5.653 88.162 1.00 81.59 164 ARG E O 1
ATOM 6582 N N . LEU E 1 168 ? -60.430 -7.639 88.426 1.00 67.98 165 LEU E N 1
ATOM 6583 C CA . LEU E 1 168 ? -59.816 -7.596 87.106 1.00 70.59 165 LEU E CA 1
ATOM 6584 C C . LEU E 1 168 ? -60.788 -7.975 85.997 1.00 78.84 165 LEU E C 1
ATOM 6585 O O . LEU E 1 168 ? -60.571 -7.591 84.842 1.00 89.66 165 LEU E O 1
ATOM 6590 N N . ALA E 1 169 ? -61.852 -8.714 86.317 1.00 78.43 166 ALA E N 1
ATOM 6591 C CA . ALA E 1 169 ? -62.830 -9.107 85.311 1.00 82.78 166 ALA E CA 1
ATOM 6592 C C . ALA E 1 169 ? -63.804 -7.989 84.963 1.00 90.98 166 ALA E C 1
ATOM 6593 O O . ALA E 1 169 ? -64.463 -8.068 83.920 1.00 95.71 166 ALA E O 1
ATOM 6595 N N . ASP E 1 170 ? -63.905 -6.957 85.800 1.00 91.50 167 ASP E N 1
ATOM 6596 C CA . ASP E 1 170 ? -64.808 -5.833 85.552 1.00 93.40 167 ASP E CA 1
ATOM 6597 C C . ASP E 1 170 ? -64.493 -5.126 84.235 1.00 93.32 167 ASP E C 1
ATOM 6598 O O . ASP E 1 170 ? -65.392 -4.618 83.562 1.00 94.29 167 ASP E O 1
ATOM 6603 N N A ALA F 1 3 ? -51.025 -20.028 116.896 0.46 145.04 0 ALA F N 1
ATOM 6604 N N B ALA F 1 3 ? -51.169 -19.762 117.097 0.54 145.82 0 ALA F N 1
ATOM 6605 C CA A ALA F 1 3 ? -50.010 -21.074 116.914 0.46 147.66 0 ALA F CA 1
ATOM 6606 C CA B ALA F 1 3 ? -50.203 -20.849 117.001 0.54 147.93 0 ALA F CA 1
ATOM 6607 C C A ALA F 1 3 ? -50.597 -22.405 116.468 0.46 148.87 0 ALA F C 1
ATOM 6608 C C B ALA F 1 3 ? -50.899 -22.159 116.652 0.54 149.41 0 ALA F C 1
ATOM 6609 O O A ALA F 1 3 ? -50.293 -22.893 115.378 0.46 144.69 0 ALA F O 1
ATOM 6610 O O B ALA F 1 3 ? -50.590 -22.779 115.632 0.54 146.49 0 ALA F O 1
ATOM 6629 N N A ASP F 1 5 ? -53.733 -22.845 115.839 0.46 152.75 2 ASP F N 1
ATOM 6630 N N B ASP F 1 5 ? -54.018 -22.461 115.749 0.54 152.16 2 ASP F N 1
ATOM 6631 C CA A ASP F 1 5 ? -54.542 -22.396 114.708 0.46 146.90 2 ASP F CA 1
ATOM 6632 C CA B ASP F 1 5 ? -54.701 -22.157 114.493 0.54 146.15 2 ASP F CA 1
ATOM 6633 C C A ASP F 1 5 ? -53.784 -22.574 113.401 0.46 140.24 2 ASP F C 1
ATOM 6634 C C B ASP F 1 5 ? -53.814 -22.449 113.290 0.54 139.86 2 ASP F C 1
ATOM 6635 O O A ASP F 1 5 ? -54.333 -23.046 112.400 0.46 137.98 2 ASP F O 1
ATOM 6636 O O B ASP F 1 5 ? -54.297 -22.920 112.256 0.54 137.56 2 ASP F O 1
ATOM 6645 N N . LEU F 1 6 ? -52.508 -22.189 113.408 1.00 133.34 3 LEU F N 1
ATOM 6646 C CA . LEU F 1 6 ? -51.633 -22.434 112.269 1.00 116.25 3 LEU F CA 1
ATOM 6647 C C . LEU F 1 6 ? -51.226 -23.900 112.171 1.00 107.29 3 LEU F C 1
ATOM 6648 O O . LEU F 1 6 ? -51.157 -24.452 111.067 1.00 103.26 3 LEU F O 1
ATOM 6653 N N . THR F 1 7 ? -50.938 -24.548 113.304 1.00 102.96 4 THR F N 1
ATOM 6654 C CA . THR F 1 7 ? -50.418 -25.911 113.237 1.00 93.50 4 THR F CA 1
ATOM 6655 C C . THR F 1 7 ? -51.494 -26.914 112.832 1.00 82.76 4 THR F C 1
ATOM 6656 O O . THR F 1 7 ? -51.172 -27.934 112.213 1.00 76.54 4 THR F O 1
ATOM 6660 N N . ILE F 1 8 ? -52.763 -26.649 113.169 1.00 81.63 5 ILE F N 1
ATOM 6661 C CA . ILE F 1 8 ? -53.851 -27.527 112.737 1.00 81.36 5 ILE F CA 1
ATOM 6662 C C . ILE F 1 8 ? -53.861 -27.630 111.220 1.00 74.80 5 ILE F C 1
ATOM 6663 O O . ILE F 1 8 ? -53.958 -28.723 110.649 1.00 71.00 5 ILE F O 1
ATOM 6668 N N . LEU F 1 9 ? -53.754 -26.481 110.547 1.00 71.44 6 LEU F N 1
ATOM 6669 C CA . LEU F 1 9 ? -53.711 -26.467 109.091 1.00 65.49 6 LEU F CA 1
ATOM 6670 C C . LEU F 1 9 ? -52.420 -27.071 108.560 1.00 63.02 6 LEU F C 1
ATOM 6671 O O . LEU F 1 9 ? -52.396 -27.580 107.434 1.00 62.34 6 LEU F O 1
ATOM 6676 N N . HIS F 1 10 ? -51.341 -27.029 109.344 1.00 64.51 7 HIS F N 1
ATOM 6677 C CA . HIS F 1 10 ? -50.088 -27.624 108.891 1.00 61.80 7 HIS F CA 1
ATOM 6678 C C . HIS F 1 10 ? -50.208 -29.141 108.802 1.00 69.45 7 HIS F C 1
ATOM 6679 O O . HIS F 1 10 ? -49.889 -29.738 107.767 1.00 67.25 7 HIS F O 1
ATOM 6686 N N . ASP F 1 11 ? -50.670 -29.781 109.882 1.00 72.56 8 ASP F N 1
ATOM 6687 C CA . ASP F 1 11 ? -50.930 -31.217 109.841 1.00 74.94 8 ASP F CA 1
ATOM 6688 C C . ASP F 1 11 ? -51.936 -31.567 108.756 1.00 71.51 8 ASP F C 1
ATOM 6689 O O . ASP F 1 11 ? -51.874 -32.658 108.178 1.00 73.02 8 ASP F O 1
ATOM 6694 N N . CYS F 1 12 ? -52.871 -30.660 108.471 1.00 68.64 9 CYS F N 1
ATOM 6695 C CA . CYS F 1 12 ? -53.888 -30.929 107.463 1.00 57.56 9 CYS F CA 1
ATOM 6696 C C . CYS F 1 12 ? -53.268 -31.027 106.075 1.00 55.40 9 CYS F C 1
ATOM 6697 O O . CYS F 1 12 ? -53.433 -32.031 105.376 1.00 55.09 9 CYS F O 1
ATOM 6700 N N . PHE F 1 13 ? -52.539 -29.986 105.662 1.00 67.62 10 PHE F N 1
ATOM 6701 C CA . PHE F 1 13 ? -51.922 -29.997 104.339 1.00 66.44 10 PHE F CA 1
ATOM 6702 C C . PHE F 1 13 ? -50.854 -31.076 104.220 1.00 69.63 10 PHE F C 1
ATOM 6703 O O . PHE F 1 13 ? -50.642 -31.613 103.126 1.00 70.28 10 PHE F O 1
ATOM 6711 N N . ASP F 1 14 ? -50.168 -31.402 105.318 1.00 73.29 11 ASP F N 1
ATOM 6712 C CA . ASP F 1 14 ? -49.255 -32.540 105.297 1.00 79.03 11 ASP F CA 1
ATOM 6713 C C . ASP F 1 14 ? -50.011 -33.830 105.007 1.00 79.04 11 ASP F C 1
ATOM 6714 O O . ASP F 1 14 ? -49.609 -34.620 104.146 1.00 81.08 11 ASP F O 1
ATOM 6719 N N . ALA F 1 15 ? -51.123 -34.053 105.710 1.00 79.69 12 ALA F N 1
ATOM 6720 C CA . ALA F 1 15 ? -51.925 -35.245 105.459 1.00 77.53 12 ALA F CA 1
ATOM 6721 C C . ALA F 1 15 ? -52.617 -35.180 104.101 1.00 70.21 12 ALA F C 1
ATOM 6722 O O . ALA F 1 15 ? -52.897 -36.223 103.500 1.00 70.40 12 ALA F O 1
ATOM 6724 N N . LEU F 1 16 ? -52.887 -33.973 103.596 1.00 68.82 13 LEU F N 1
ATOM 6725 C CA . LEU F 1 16 ? -53.459 -33.824 102.262 1.00 70.78 13 LEU F CA 1
ATOM 6726 C C . LEU F 1 16 ? -52.492 -34.248 101.164 1.00 74.71 13 LEU F C 1
ATOM 6727 O O . LEU F 1 16 ? -52.933 -34.587 100.060 1.00 72.87 13 LEU F O 1
ATOM 6732 N N . GLN F 1 17 ? -51.187 -34.236 101.437 1.00 80.86 14 GLN F N 1
ATOM 6733 C CA . GLN F 1 17 ? -50.227 -34.676 100.431 1.00 84.52 14 GLN F CA 1
ATOM 6734 C C . GLN F 1 17 ? -50.329 -36.172 100.172 1.00 90.86 14 GLN F C 1
ATOM 6735 O O . GLN F 1 17 ? -50.035 -36.629 99.062 1.00 91.48 14 GLN F O 1
ATOM 6741 N N . ARG F 1 18 ? -50.754 -36.941 101.171 1.00 96.84 15 ARG F N 1
ATOM 6742 C CA . ARG F 1 18 ? -50.764 -38.395 101.098 1.00 99.21 15 ARG F CA 1
ATOM 6743 C C . ARG F 1 18 ? -52.148 -38.962 100.812 1.00 94.64 15 ARG F C 1
ATOM 6744 O O . ARG F 1 18 ? -52.367 -40.161 101.013 1.00 97.67 15 ARG F O 1
ATOM 6752 N N . ALA F 1 19 ? -53.082 -38.135 100.346 1.00 88.97 16 ALA F N 1
ATOM 6753 C CA . ALA F 1 19 ? -54.453 -38.572 100.103 1.00 87.58 16 ALA F CA 1
ATOM 6754 C C . ALA F 1 19 ? -54.742 -38.598 98.610 1.00 87.93 16 ALA F C 1
ATOM 6755 O O . ALA F 1 19 ? -54.764 -37.535 97.971 1.00 86.94 16 ALA F O 1
ATOM 6757 N N . PRO F 1 20 ? -54.953 -39.774 98.012 1.00 88.21 17 PRO F N 1
ATOM 6758 C CA . PRO F 1 20 ? -55.280 -39.831 96.583 1.00 84.39 17 PRO F CA 1
ATOM 6759 C C . PRO F 1 20 ? -56.747 -40.140 96.326 1.00 76.26 17 PRO F C 1
ATOM 6760 O O . PRO F 1 20 ? -57.117 -40.523 95.211 1.00 74.50 17 PRO F O 1
ATOM 6764 N N . THR F 1 21 ? -57.588 -39.981 97.347 1.00 70.22 18 THR F N 1
ATOM 6765 C CA . THR F 1 21 ? -59.011 -40.261 97.221 1.00 71.44 18 THR F CA 1
ATOM 6766 C C . THR F 1 21 ? -59.777 -39.433 98.243 1.00 70.09 18 THR F C 1
ATOM 6767 O O . THR F 1 21 ? -59.215 -38.952 99.230 1.00 69.90 18 THR F O 1
ATOM 6771 N N . ALA F 1 22 ? -61.081 -39.284 97.995 1.00 69.54 19 ALA F N 1
ATOM 6772 C CA . ALA F 1 22 ? -61.903 -38.420 98.836 1.00 65.81 19 ALA F CA 1
ATOM 6773 C C . ALA F 1 22 ? -62.059 -38.988 100.241 1.00 64.48 19 ALA F C 1
ATOM 6774 O O . ALA F 1 22 ? -62.033 -38.238 101.224 1.00 60.62 19 ALA F O 1
ATOM 6776 N N . GLU F 1 23 ? -62.222 -40.309 100.357 1.00 68.79 20 GLU F N 1
ATOM 6777 C CA . GLU F 1 23 ? -62.348 -40.923 101.675 1.00 72.42 20 GLU F CA 1
ATOM 6778 C C . GLU F 1 23 ? -61.106 -40.683 102.523 1.00 72.63 20 GLU F C 1
ATOM 6779 O O . GLU F 1 23 ? -61.190 -40.667 103.756 1.00 72.11 20 GLU F O 1
ATOM 6785 N N . ALA F 1 24 ? -59.950 -40.490 101.886 1.00 71.77 21 ALA F N 1
ATOM 6786 C CA . ALA F 1 24 ? -58.712 -40.227 102.606 1.00 68.56 21 ALA F CA 1
ATOM 6787 C C . ALA F 1 24 ? -58.427 -38.743 102.778 1.00 62.53 21 ALA F C 1
ATOM 6788 O O . ALA F 1 24 ? -57.635 -38.377 103.655 1.00 62.10 21 ALA F O 1
ATOM 6790 N N . ALA F 1 25 ? -59.051 -37.887 101.968 1.00 61.42 22 ALA F N 1
ATOM 6791 C CA . ALA F 1 25 ? -58.775 -36.457 101.990 1.00 53.91 22 ALA F CA 1
ATOM 6792 C C . ALA F 1 25 ? -59.754 -35.658 102.837 1.00 54.05 22 ALA F C 1
ATOM 6793 O O . ALA F 1 25 ? -59.409 -34.553 103.271 1.00 59.42 22 ALA F O 1
ATOM 6795 N N . PHE F 1 26 ? -60.951 -36.180 103.082 1.00 50.50 23 PHE F N 1
ATOM 6796 C CA . PHE F 1 26 ? -61.960 -35.440 103.831 1.00 49.71 23 PHE F CA 1
ATOM 6797 C C . PHE F 1 26 ? -61.680 -35.442 105.334 1.00 51.79 23 PHE F C 1
ATOM 6798 O O . PHE F 1 26 ? -61.823 -34.390 105.971 1.00 53.34 23 PHE F O 1
ATOM 6806 N N . PRO F 1 27 ? -61.315 -36.574 105.943 1.00 51.85 24 PRO F N 1
ATOM 6807 C CA . PRO F 1 27 ? -61.018 -36.581 107.391 1.00 44.10 24 PRO F CA 1
ATOM 6808 C C . PRO F 1 27 ? -60.023 -35.503 107.794 1.00 52.62 24 PRO F C 1
ATOM 6809 O O . PRO F 1 27 ? -60.231 -34.841 108.822 1.00 57.05 24 PRO F O 1
ATOM 6813 N N . PRO F 1 28 ? -58.925 -35.289 107.047 1.00 49.72 25 PRO F N 1
ATOM 6814 C CA . PRO F 1 28 ? -58.010 -34.205 107.453 1.00 50.31 25 PRO F CA 1
ATOM 6815 C C . PRO F 1 28 ? -58.659 -32.835 107.447 1.00 49.28 25 PRO F C 1
ATOM 6816 O O . PRO F 1 28 ? -58.408 -32.030 108.352 1.00 46.74 25 PRO F O 1
ATOM 6820 N N . ILE F 1 29 ? -59.485 -32.546 106.441 1.00 50.60 26 ILE F N 1
ATOM 6821 C CA . ILE F 1 29 ? -60.124 -31.238 106.361 1.00 50.03 26 ILE F CA 1
ATOM 6822 C C . ILE F 1 29 ? -61.145 -31.075 107.479 1.00 47.63 26 ILE F C 1
ATOM 6823 O O . ILE F 1 29 ? -61.208 -30.026 108.132 1.00 44.53 26 ILE F O 1
ATOM 6828 N N . ALA F 1 30 ? -61.948 -32.113 107.729 1.00 45.49 27 ALA F N 1
ATOM 6829 C CA . ALA F 1 30 ? -62.941 -32.041 108.795 1.00 42.08 27 ALA F CA 1
ATOM 6830 C C . ALA F 1 30 ? -62.278 -31.900 110.159 1.00 48.37 27 ALA F C 1
ATOM 6831 O O . ALA F 1 30 ? -62.774 -31.170 111.025 1.00 51.23 27 ALA F O 1
ATOM 6833 N N . ALA F 1 31 ? -61.156 -32.592 110.371 1.00 50.45 28 ALA F N 1
ATOM 6834 C CA . ALA F 1 31 ? -60.436 -32.450 111.632 1.00 40.93 28 ALA F CA 1
ATOM 6835 C C . ALA F 1 31 ? -59.901 -31.034 111.799 1.00 55.25 28 ALA F C 1
ATOM 6836 O O . ALA F 1 31 ? -59.894 -30.490 112.910 1.00 54.16 28 ALA F O 1
ATOM 6838 N N . ALA F 1 32 ? -59.453 -30.418 110.702 1.00 50.62 29 ALA F N 1
ATOM 6839 C CA . ALA F 1 32 ? -58.991 -29.036 110.771 1.00 46.80 29 ALA F CA 1
ATOM 6840 C C . ALA F 1 32 ? -60.142 -28.089 111.084 1.00 43.99 29 ALA F C 1
ATOM 6841 O O . ALA F 1 32 ? -59.990 -27.157 111.881 1.00 44.37 29 ALA F O 1
ATOM 6843 N N . ALA F 1 33 ? -61.306 -28.316 110.472 1.00 45.30 30 ALA F N 1
ATOM 6844 C CA . ALA F 1 33 ? -62.469 -27.495 110.786 1.00 46.66 30 ALA F CA 1
ATOM 6845 C C . ALA F 1 33 ? -62.912 -27.697 112.230 1.00 45.96 30 ALA F C 1
ATOM 6846 O O . ALA F 1 33 ? -63.299 -26.736 112.908 1.00 42.42 30 ALA F O 1
ATOM 6848 N N . ALA F 1 34 ? -62.852 -28.939 112.719 1.00 47.72 31 ALA F N 1
ATOM 6849 C CA . ALA F 1 34 ? -63.270 -29.224 114.089 1.00 45.18 31 ALA F CA 1
ATOM 6850 C C . ALA F 1 34 ? -62.399 -28.492 115.098 1.00 49.15 31 ALA F C 1
ATOM 6851 O O . ALA F 1 34 ? -62.900 -27.962 116.097 1.00 50.15 31 ALA F O 1
ATOM 6853 N N . ALA F 1 35 ? -61.090 -28.451 114.854 1.00 50.19 32 ALA F N 1
ATOM 6854 C CA . ALA F 1 35 ? -60.186 -27.775 115.769 1.00 49.61 32 ALA F CA 1
ATOM 6855 C C . ALA F 1 35 ? -60.293 -26.258 115.681 1.00 50.82 32 ALA F C 1
ATOM 6856 O O . ALA F 1 35 ? -59.760 -25.565 116.556 1.00 50.28 32 ALA F O 1
ATOM 6858 N N . LEU F 1 36 ? -60.967 -25.732 114.659 1.00 51.00 33 LEU F N 1
ATOM 6859 C CA . LEU F 1 36 ? -61.291 -24.315 114.572 1.00 48.57 33 LEU F CA 1
ATOM 6860 C C . LEU F 1 36 ? -62.661 -23.991 115.150 1.00 52.55 33 LEU F C 1
ATOM 6861 O O . LEU F 1 36 ? -63.080 -22.831 115.096 1.00 60.25 33 LEU F O 1
ATOM 6866 N N . GLY F 1 37 ? -63.373 -24.984 115.684 1.00 51.14 34 GLY F N 1
ATOM 6867 C CA . GLY F 1 37 ? -64.671 -24.775 116.295 1.00 52.94 34 GLY F CA 1
ATOM 6868 C C . GLY F 1 37 ? -65.851 -25.287 115.497 1.00 53.19 34 GLY F C 1
ATOM 6869 O O . GLY F 1 37 ? -66.988 -25.182 115.974 1.00 51.83 34 GLY F O 1
ATOM 6870 N N . PHE F 1 38 ? -65.626 -25.844 114.308 1.00 50.05 35 PHE F N 1
ATOM 6871 C CA . PHE F 1 38 ? -66.704 -26.270 113.418 1.00 45.07 35 PHE F CA 1
ATOM 6872 C C . PHE F 1 38 ? -66.892 -27.777 113.547 1.00 44.29 35 PHE F C 1
ATOM 6873 O O . PHE F 1 38 ? -66.140 -28.566 112.969 1.00 42.01 35 PHE F O 1
ATOM 6881 N N . ARG F 1 39 ? -67.921 -28.165 114.303 1.00 45.29 36 ARG F N 1
ATOM 6882 C CA . ARG F 1 39 ? -68.251 -29.574 114.477 1.00 44.57 36 ARG F CA 1
ATOM 6883 C C . ARG F 1 39 ? -68.638 -30.241 113.160 1.00 44.46 36 ARG F C 1
ATOM 6884 O O . ARG F 1 39 ? -68.363 -31.430 112.964 1.00 45.28 36 ARG F O 1
ATOM 6892 N N . TYR F 1 40 ? -69.259 -29.500 112.245 1.00 43.55 37 TYR F N 1
ATOM 6893 C CA . TYR F 1 40 ? -69.783 -30.060 111.003 1.00 41.82 37 TYR F CA 1
ATOM 6894 C C . TYR F 1 40 ? -68.981 -29.539 109.815 1.00 42.49 37 TYR F C 1
ATOM 6895 O O . TYR F 1 40 ? -68.821 -28.324 109.650 1.00 40.76 37 TYR F O 1
ATOM 6904 N N . CYS F 1 41 ? -68.482 -30.462 108.993 1.00 42.46 38 CYS F N 1
ATOM 6905 C CA . CYS F 1 41 ? -67.728 -30.136 107.785 1.00 41.10 38 CYS F CA 1
ATOM 6906 C C . CYS F 1 41 ? -68.378 -30.859 106.615 1.00 46.05 38 CYS F C 1
ATOM 6907 O O . CYS F 1 41 ? -68.390 -32.093 106.574 1.00 43.56 38 CYS F O 1
ATOM 6910 N N . VAL F 1 42 ? -68.919 -30.094 105.669 1.00 51.37 39 VAL F N 1
ATOM 6911 C CA . VAL F 1 42 ? -69.644 -30.624 104.522 1.00 32.92 39 VAL F CA 1
ATOM 6912 C C . VAL F 1 42 ? -69.002 -30.080 103.254 1.00 50.15 39 VAL F C 1
ATOM 6913 O O . VAL F 1 42 ? -68.586 -28.918 103.211 1.00 47.42 39 VAL F O 1
ATOM 6917 N N . TYR F 1 43 ? -68.909 -30.921 102.225 1.00 32.51 40 TYR F N 1
ATOM 6918 C CA . TYR F 1 43 ? -68.466 -30.475 100.911 1.00 31.91 40 TYR F CA 1
ATOM 6919 C C . TYR F 1 43 ? -69.369 -31.086 99.852 1.00 38.91 40 TYR F C 1
ATOM 6920 O O . TYR F 1 43 ? -69.553 -32.308 99.818 1.00 37.90 40 TYR F O 1
ATOM 6929 N N . GLY F 1 44 ? -69.918 -30.235 98.992 1.00 38.80 41 GLY F N 1
ATOM 6930 C CA . GLY F 1 44 ? -70.782 -30.674 97.916 1.00 37.12 41 GLY F CA 1
ATOM 6931 C C . GLY F 1 44 ? -70.209 -30.279 96.569 1.00 38.99 41 GLY F C 1
ATOM 6932 O O . GLY F 1 44 ? -69.460 -29.307 96.456 1.00 37.59 41 GLY F O 1
ATOM 6933 N N . LEU F 1 45 ? -70.569 -31.048 95.542 1.00 46.36 42 LEU F N 1
ATOM 6934 C CA . LEU F 1 45 ? -70.058 -30.848 94.189 1.00 48.86 42 LEU F CA 1
ATOM 6935 C C . LEU F 1 45 ? -71.230 -30.872 93.216 1.00 49.43 42 LEU F C 1
ATOM 6936 O O . LEU F 1 45 ? -71.829 -31.928 92.989 1.00 48.50 42 LEU F O 1
ATOM 6941 N N . ARG F 1 46 ? -71.547 -29.717 92.635 1.00 52.39 43 ARG F N 1
ATOM 6942 C CA . ARG F 1 46 ? -72.592 -29.614 91.623 1.00 55.15 43 ARG F CA 1
ATOM 6943 C C . ARG F 1 46 ? -71.957 -29.722 90.243 1.00 58.85 43 ARG F C 1
ATOM 6944 O O . ARG F 1 46 ? -71.079 -28.926 89.895 1.00 61.97 43 ARG F O 1
ATOM 6952 N N . ARG F 1 47 ? -72.398 -30.697 89.456 1.00 68.20 44 ARG F N 1
ATOM 6953 C CA . ARG F 1 47 ? -71.800 -30.914 88.150 1.00 73.79 44 ARG F CA 1
ATOM 6954 C C . ARG F 1 47 ? -72.460 -30.050 87.083 1.00 80.86 44 ARG F C 1
ATOM 6955 O O . ARG F 1 47 ? -73.627 -29.665 87.194 1.00 81.41 44 ARG F O 1
ATOM 6963 N N . THR F 1 48 ? -71.685 -29.744 86.047 1.00 87.49 45 THR F N 1
ATOM 6964 C CA . THR F 1 48 ? -72.121 -28.865 84.970 1.00 96.54 45 THR F CA 1
ATOM 6965 C C . THR F 1 48 ? -73.177 -29.545 84.105 1.00 100.05 45 THR F C 1
ATOM 6966 O O . THR F 1 48 ? -74.066 -28.888 83.565 1.00 100.83 45 THR F O 1
ATOM 6970 N N . ARG F 1 53 ? -80.841 -31.075 85.865 1.00 143.55 50 ARG F N 1
ATOM 6971 C CA . ARG F 1 53 ? -80.789 -31.709 87.178 1.00 145.27 50 ARG F CA 1
ATOM 6972 C C . ARG F 1 53 ? -79.760 -31.022 88.080 1.00 152.36 50 ARG F C 1
ATOM 6973 O O . ARG F 1 53 ? -78.561 -31.044 87.794 1.00 147.59 50 ARG F O 1
ATOM 6981 N N . PRO F 1 54 ? -80.236 -30.402 89.157 1.00 164.10 51 PRO F N 1
ATOM 6982 C CA . PRO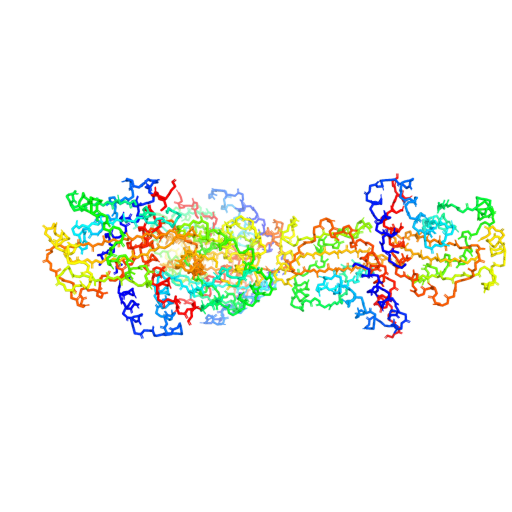 F 1 54 ? -79.340 -29.727 90.108 1.00 162.56 51 PRO F CA 1
ATOM 6983 C C . PRO F 1 54 ? -78.730 -30.629 91.172 1.00 159.69 51 PRO F C 1
ATOM 6984 O O . PRO F 1 54 ? -78.152 -30.102 92.128 1.00 157.88 51 PRO F O 1
ATOM 6988 N N . ASP F 1 55 ? -78.845 -31.951 91.043 1.00 151.14 52 ASP F N 1
ATOM 6989 C CA . ASP F 1 55 ? -78.351 -32.845 92.083 1.00 138.48 52 ASP F CA 1
ATOM 6990 C C . ASP F 1 55 ? -76.844 -32.692 92.246 1.00 121.82 52 ASP F C 1
ATOM 6991 O O . ASP F 1 55 ? -76.115 -32.449 91.280 1.00 120.14 52 ASP F O 1
ATOM 7004 N N . GLN F 1 57 ? -73.239 -34.233 94.383 1.00 63.34 54 GLN F N 1
ATOM 7005 C CA . GLN F 1 57 ? -72.562 -35.198 95.237 1.00 61.74 54 GLN F CA 1
ATOM 7006 C C . GLN F 1 57 ? -72.178 -34.523 96.549 1.00 61.58 54 GLN F C 1
ATOM 7007 O O . GLN F 1 57 ? -71.492 -33.496 96.547 1.00 60.82 54 GLN F O 1
ATOM 7013 N N . ILE F 1 58 ? -72.626 -35.088 97.668 1.00 60.55 55 ILE F N 1
ATOM 7014 C CA . ILE F 1 58 ? -72.450 -34.483 98.984 1.00 55.48 55 ILE F CA 1
ATOM 7015 C C . ILE F 1 58 ? -71.589 -35.401 99.840 1.00 53.90 55 ILE F C 1
ATOM 7016 O O . ILE F 1 58 ? -71.824 -36.613 99.893 1.00 58.10 55 ILE F O 1
ATOM 7021 N N . VAL F 1 59 ? -70.597 -34.818 100.509 1.00 51.44 56 VAL F N 1
ATOM 7022 C CA . VAL F 1 59 ? -69.742 -35.520 101.458 1.00 54.60 56 VAL F CA 1
ATOM 7023 C C . VAL F 1 59 ? -69.627 -34.661 102.709 1.00 56.45 56 VAL F C 1
ATOM 7024 O O . VAL F 1 59 ? -69.435 -33.443 102.618 1.00 61.98 56 VAL F O 1
ATOM 7028 N N . GLY F 1 60 ? -69.750 -35.284 103.874 1.00 57.60 57 GLY F N 1
ATOM 7029 C CA . GLY F 1 60 ? -69.607 -34.541 105.112 1.00 54.03 57 GLY F CA 1
ATOM 7030 C C . GLY F 1 60 ? -69.878 -35.411 106.316 1.00 52.00 57 GLY F C 1
ATOM 7031 O O . GLY F 1 60 ? -70.424 -36.513 106.215 1.00 60.27 57 GLY F O 1
ATOM 7032 N N . ASN F 1 61 ? -69.472 -34.890 107.476 1.00 47.00 58 ASN F N 1
ATOM 7033 C CA . ASN F 1 61 ? -69.811 -35.483 108.764 1.00 47.18 58 ASN F CA 1
ATOM 7034 C C . ASN F 1 61 ? -71.046 -34.834 109.377 1.00 50.43 58 ASN F C 1
ATOM 7035 O O . ASN F 1 61 ? -71.157 -34.732 110.603 1.00 54.13 58 ASN F O 1
ATOM 7040 N N . HIS F 1 62 ? -71.967 -34.373 108.535 1.00 49.88 59 HIS F N 1
ATOM 7041 C CA . HIS F 1 62 ? -73.186 -33.746 109.002 1.00 50.49 59 HIS F CA 1
ATOM 7042 C C . HIS F 1 62 ? -74.115 -34.797 109.607 1.00 41.97 59 HIS F C 1
ATOM 7043 O O . HIS F 1 62 ? -73.920 -35.997 109.399 1.00 43.13 59 HIS F O 1
ATOM 7050 N N . PRO F 1 63 ? -75.115 -34.371 110.381 1.00 42.33 60 PRO F N 1
ATOM 7051 C CA . PRO F 1 63 ? -76.035 -35.340 110.995 1.00 49.10 60 PRO F CA 1
ATOM 7052 C C . PRO F 1 63 ? -76.685 -36.239 109.953 1.00 52.83 60 PRO F C 1
ATOM 7053 O O . PRO F 1 63 ? -77.199 -35.768 108.935 1.00 53.92 60 PRO F O 1
ATOM 7057 N N . ARG F 1 64 ? -76.648 -37.549 110.221 1.00 53.73 61 ARG F N 1
ATOM 7058 C CA . ARG F 1 64 ? -77.249 -38.523 109.314 1.00 66.18 61 ARG F CA 1
ATOM 7059 C C . ARG F 1 64 ? -78.689 -38.160 108.980 1.00 67.61 61 ARG F C 1
ATOM 7060 O O . ARG F 1 64 ? -79.108 -38.248 107.820 1.00 69.39 61 ARG F O 1
ATOM 7068 N N . GLU F 1 65 ? -79.459 -37.737 109.985 1.00 66.11 62 GLU F N 1
ATOM 7069 C CA . GLU F 1 65 ? -80.869 -37.443 109.762 1.00 66.76 62 GLU F CA 1
ATOM 7070 C C . GLU F 1 65 ? -81.059 -36.175 108.940 1.00 61.77 62 GLU F C 1
ATOM 7071 O O . GLU F 1 65 ? -82.087 -36.022 108.273 1.00 65.39 62 GLU F O 1
ATOM 7077 N N . TRP F 1 66 ? -80.085 -35.262 108.964 1.00 58.69 63 TRP F N 1
ATOM 7078 C CA . TRP F 1 66 ? -80.210 -34.046 108.166 1.00 57.04 63 TRP F CA 1
ATOM 7079 C C . TRP F 1 66 ? -80.089 -34.347 106.678 1.00 59.42 63 TRP F C 1
ATOM 7080 O O . TRP F 1 66 ? -80.848 -33.804 105.867 1.00 57.37 63 TRP F O 1
ATOM 7091 N N . GLU F 1 67 ? -79.147 -35.213 106.297 1.00 63.92 64 GLU F N 1
ATOM 7092 C CA . GLU F 1 67 ? -78.988 -35.538 104.885 1.00 68.75 64 GLU F CA 1
ATOM 7093 C C . GLU F 1 67 ? -80.183 -36.322 104.362 1.00 72.82 64 GLU F C 1
ATOM 7094 O O . GLU F 1 67 ? -80.672 -36.055 103.259 1.00 76.90 64 GLU F O 1
ATOM 7100 N N . HIS F 1 68 ? -80.661 -37.299 105.138 1.00 74.16 65 HIS F N 1
ATOM 7101 C CA . HIS F 1 68 ? -81.841 -38.055 104.732 1.00 78.02 65 HIS F CA 1
ATOM 7102 C C . HIS F 1 68 ? -83.036 -37.133 104.531 1.00 73.01 65 HIS F C 1
ATOM 7103 O O . HIS F 1 68 ? -83.831 -37.321 103.603 1.00 80.43 65 HIS F O 1
ATOM 7110 N N . ARG F 1 69 ? -83.170 -36.123 105.390 1.00 63.39 66 ARG F N 1
ATOM 7111 C CA . ARG F 1 69 ? -84.215 -35.123 105.218 1.00 57.49 66 ARG F CA 1
ATOM 7112 C C . ARG F 1 69 ? -83.908 -34.192 104.051 1.00 54.19 66 ARG F C 1
ATOM 7113 O O . ARG F 1 69 ? -84.827 -33.729 103.365 1.00 57.84 66 ARG F O 1
ATOM 7121 N N . TYR F 1 70 ? -82.625 -33.926 103.801 1.00 51.43 67 TYR F N 1
ATOM 7122 C CA . TYR F 1 70 ? -82.228 -33.026 102.722 1.00 50.83 67 TYR F CA 1
ATOM 7123 C C . TYR F 1 70 ? -82.571 -33.596 101.348 1.00 55.24 67 TYR F C 1
ATOM 7124 O O . TYR F 1 70 ? -82.910 -32.837 100.431 1.00 55.49 67 TYR F O 1
ATOM 7133 N N . VAL F 1 71 ? -82.491 -34.915 101.183 1.00 56.48 68 VAL F N 1
ATOM 7134 C CA . VAL F 1 71 ? -82.771 -35.516 99.883 1.00 57.62 68 VAL F CA 1
ATOM 7135 C C . VAL F 1 71 ? -84.253 -35.855 99.721 1.00 63.56 68 VAL F C 1
ATOM 7136 O O . VAL F 1 71 ? -84.783 -35.784 98.608 1.00 68.58 68 VAL F O 1
ATOM 7140 N N . LYS F 1 72 ? -84.937 -36.210 100.810 1.00 62.43 69 LYS F N 1
ATOM 7141 C CA . LYS F 1 72 ? -86.341 -36.594 100.718 1.00 66.72 69 LYS F CA 1
ATOM 7142 C C . LYS F 1 72 ? -87.221 -35.416 100.325 1.00 71.22 69 LYS F C 1
ATOM 7143 O O . LYS F 1 72 ? -88.234 -35.598 99.639 1.00 79.33 69 LYS F O 1
ATOM 7149 N N . PHE F 1 73 ? -86.847 -34.208 100.738 1.00 65.23 70 PHE F N 1
ATOM 7150 C CA . PHE F 1 73 ? -87.614 -33.004 100.461 1.00 66.12 70 PHE F CA 1
ATOM 7151 C C . PHE F 1 73 ? -86.995 -32.164 99.350 1.00 65.54 70 PHE F C 1
ATOM 7152 O O . PHE F 1 73 ? -87.502 -31.077 99.051 1.00 64.65 70 PHE F O 1
ATOM 7160 N N . GLY F 1 74 ? -85.917 -32.648 98.735 1.00 66.92 71 GLY F N 1
ATOM 7161 C CA . GLY F 1 74 ? -85.292 -31.989 97.604 1.00 65.81 71 GLY F CA 1
ATOM 7162 C C . GLY F 1 74 ? -84.822 -30.575 97.876 1.00 66.30 71 GLY F C 1
ATOM 7163 O O . GLY F 1 74 ? -85.190 -29.648 97.149 1.00 67.00 71 GLY F O 1
ATOM 7164 N N . TYR F 1 75 ? -84.005 -30.395 98.915 1.00 63.22 72 TYR F N 1
ATOM 7165 C CA . TYR F 1 75 ? -83.518 -29.064 99.260 1.00 59.02 72 TYR F CA 1
ATOM 7166 C C . TYR F 1 75 ? -82.458 -28.548 98.294 1.00 55.62 72 TYR F C 1
ATOM 7167 O O . TYR F 1 75 ? -82.143 -27.354 98.340 1.00 55.80 72 TYR F O 1
ATOM 7176 N N . VAL F 1 76 ? -81.908 -29.406 97.429 1.00 53.98 73 VAL F N 1
ATOM 7177 C CA . VAL F 1 76 ? -80.868 -28.970 96.496 1.00 55.94 73 VAL F CA 1
ATOM 7178 C C . VAL F 1 76 ? -81.394 -27.884 95.568 1.00 55.52 73 VAL F C 1
ATOM 7179 O O . VAL F 1 76 ? -80.655 -26.973 95.173 1.00 52.39 73 VAL F O 1
ATOM 7183 N N . THR F 1 77 ? -82.673 -27.966 95.197 1.00 56.87 74 THR F N 1
ATOM 7184 C CA . THR F 1 77 ? -83.225 -27.035 94.222 1.00 60.08 74 THR F CA 1
ATOM 7185 C C . THR F 1 77 ? -83.416 -25.635 94.790 1.00 57.48 74 THR F C 1
ATOM 7186 O O . THR F 1 77 ? -83.582 -24.685 94.016 1.00 58.49 74 THR F O 1
ATOM 7190 N N . ILE F 1 78 ? -83.397 -25.480 96.113 1.00 53.67 75 ILE F N 1
ATOM 7191 C CA . ILE F 1 78 ? -83.744 -24.203 96.725 1.00 54.66 75 ILE F CA 1
ATOM 7192 C C . ILE F 1 78 ? -82.748 -23.823 97.814 1.00 52.95 75 ILE F C 1
ATOM 7193 O O . ILE F 1 78 ? -82.974 -22.859 98.554 1.00 58.29 75 ILE F O 1
ATOM 7198 N N . ASP F 1 79 ? -81.649 -24.579 97.927 1.00 45.79 76 ASP F N 1
ATOM 7199 C CA . ASP F 1 79 ? -80.636 -24.336 98.950 1.00 43.30 76 ASP F CA 1
ATOM 7200 C C . ASP F 1 79 ? -80.144 -22.897 98.851 1.00 45.49 76 ASP F C 1
ATOM 7201 O O . ASP F 1 79 ? -79.456 -22.536 97.887 1.00 50.30 76 ASP F O 1
ATOM 7206 N N . PRO F 1 80 ? -80.474 -22.050 99.829 1.00 46.23 77 PRO F N 1
ATOM 7207 C CA . PRO F 1 80 ? -80.196 -20.616 99.669 1.00 48.76 77 PRO F CA 1
ATOM 7208 C C . PRO F 1 80 ? -78.721 -20.276 99.716 1.00 49.44 77 PRO F C 1
ATOM 7209 O O . PRO F 1 80 ? -78.298 -19.353 99.010 1.00 57.41 77 PRO F O 1
ATOM 7213 N N . ILE F 1 81 ? -77.919 -20.985 100.514 1.00 46.14 78 ILE F N 1
ATOM 7214 C CA . ILE F 1 81 ? -76.503 -20.637 100.572 1.00 49.65 78 ILE F CA 1
ATOM 7215 C C . ILE F 1 81 ? -75.783 -21.094 99.308 1.00 50.01 78 ILE F C 1
ATOM 7216 O O . ILE F 1 81 ? -74.804 -20.467 98.890 1.00 52.13 78 ILE F O 1
ATOM 7221 N N . ILE F 1 82 ? -76.255 -22.166 98.665 1.00 47.90 79 ILE F N 1
ATOM 7222 C CA . ILE F 1 82 ? -75.671 -22.567 97.387 1.00 44.05 79 ILE F CA 1
ATOM 7223 C C . ILE F 1 82 ? -75.927 -21.500 96.331 1.00 43.25 79 ILE F C 1
ATOM 7224 O O . ILE F 1 82 ? -75.042 -21.168 95.533 1.00 47.60 79 ILE F O 1
ATOM 7229 N N . LYS F 1 83 ? -77.140 -20.943 96.311 1.00 46.32 80 LYS F N 1
ATOM 7230 C CA . LYS F 1 83 ? -77.437 -19.854 95.385 1.00 55.56 80 LYS F CA 1
ATOM 7231 C C . LYS F 1 83 ? -76.530 -18.656 95.635 1.00 53.20 80 LYS F C 1
ATOM 7232 O O . LYS F 1 83 ? -76.020 -18.045 94.687 1.00 53.90 80 LYS F O 1
ATOM 7238 N N . ARG F 1 84 ? -76.310 -18.310 96.905 1.00 50.47 81 ARG F N 1
ATOM 7239 C CA . ARG F 1 84 ? -75.465 -17.167 97.231 1.00 53.84 81 ARG F CA 1
ATOM 7240 C C . ARG F 1 84 ? -73.989 -17.469 97.021 1.00 56.00 81 ARG F C 1
ATOM 7241 O O . ARG F 1 84 ? -73.223 -16.575 96.644 1.00 60.75 81 ARG F O 1
ATOM 7249 N N . VAL F 1 85 ? -73.576 -18.714 97.261 1.00 51.75 82 VAL F N 1
ATOM 7250 C CA . VAL F 1 85 ? -72.177 -19.084 97.083 1.00 43.36 82 VAL F CA 1
ATOM 7251 C C . VAL F 1 85 ? -71.816 -19.110 95.602 1.00 47.28 82 VAL F C 1
ATOM 7252 O O . VAL F 1 85 ? -70.711 -18.716 95.210 1.00 47.78 82 VAL F O 1
ATOM 7256 N N . ALA F 1 86 ? -72.743 -19.557 94.753 1.00 50.65 83 ALA F N 1
ATOM 7257 C CA . ALA F 1 86 ? -72.492 -19.575 93.318 1.00 56.60 83 ALA F CA 1
ATOM 7258 C C . ALA F 1 86 ? -72.503 -18.181 92.706 1.00 63.82 83 ALA F C 1
ATOM 7259 O O . ALA F 1 86 ? -71.906 -17.982 91.645 1.00 62.80 83 ALA F O 1
ATOM 7261 N N . SER F 1 87 ? -73.160 -17.213 93.347 1.00 72.80 84 SER F N 1
ATOM 7262 C CA . SER F 1 87 ? -73.300 -15.891 92.746 1.00 75.67 84 SER F CA 1
ATOM 7263 C C . SER F 1 87 ? -72.029 -15.062 92.852 1.00 75.86 84 SER F C 1
ATOM 7264 O O . SER F 1 87 ? -71.776 -14.213 91.991 1.00 82.77 84 SER F O 1
ATOM 7267 N N . GLN F 1 88 ? -71.223 -15.299 93.875 1.00 72.48 85 GLN F N 1
ATOM 7268 C CA . GLN F 1 88 ? -70.104 -14.445 94.245 1.00 69.28 85 GLN F CA 1
ATOM 7269 C C . GLN F 1 88 ? -68.846 -15.275 94.420 1.00 63.85 85 GLN F C 1
ATOM 7270 O O . GLN F 1 88 ? -68.901 -16.507 94.495 1.00 58.86 85 GLN F O 1
ATOM 7276 N N . PRO F 1 89 ? -67.679 -14.626 94.479 1.00 62.40 86 PRO F N 1
ATOM 7277 C CA . PRO F 1 89 ? -66.450 -15.333 94.856 1.00 57.94 86 PRO F CA 1
ATOM 7278 C C . PRO F 1 89 ? -66.136 -15.306 96.344 1.00 49.41 86 PRO F C 1
ATOM 7279 O O . PRO F 1 89 ? -65.215 -16.015 96.774 1.00 37.78 86 PRO F O 1
ATOM 7283 N N . ARG F 1 90 ? -66.867 -14.520 97.130 1.00 47.65 87 ARG F N 1
ATOM 7284 C CA . ARG F 1 90 ? -66.580 -14.319 98.540 1.00 47.27 87 ARG F CA 1
ATOM 7285 C C . ARG F 1 90 ? -67.119 -15.467 99.388 1.00 43.37 87 ARG F C 1
ATOM 7286 O O . ARG F 1 90 ? -68.039 -16.180 98.978 1.00 44.93 87 ARG F O 1
ATOM 7294 N N . PRO F 1 91 ? -66.556 -15.673 100.577 1.00 42.12 88 PRO F N 1
ATOM 7295 C CA . PRO F 1 91 ? -67.165 -16.616 101.522 1.00 43.02 88 PRO F CA 1
ATOM 7296 C C . PRO F 1 91 ? -68.467 -16.062 102.079 1.00 39.37 88 PRO F C 1
ATOM 7297 O O . PRO F 1 91 ? -68.674 -14.848 102.150 1.00 37.65 88 PRO F O 1
ATOM 7301 N N . VAL F 1 92 ? -69.347 -16.973 102.483 1.00 38.24 89 VAL F N 1
ATOM 7302 C CA . VAL F 1 92 ? -70.677 -16.629 102.976 1.00 41.43 89 VAL F CA 1
ATOM 7303 C C . VAL F 1 92 ? -70.800 -17.119 104.413 1.00 40.67 89 VAL F C 1
ATOM 7304 O O . VAL F 1 92 ? -70.744 -18.328 104.670 1.00 42.60 89 VAL F O 1
ATOM 7308 N N . VAL F 1 93 ? -70.964 -16.184 105.345 1.00 40.22 90 VAL F N 1
ATOM 7309 C CA . VAL F 1 93 ? -71.229 -16.497 106.746 1.00 41.87 90 VAL F CA 1
ATOM 7310 C C . VAL F 1 93 ? -72.726 -16.360 106.986 1.00 45.35 90 VAL F C 1
ATOM 7311 O O . VAL F 1 93 ? -73.319 -15.319 106.671 1.00 48.61 90 VAL F O 1
ATOM 7315 N N . TRP F 1 94 ? -73.342 -17.404 107.538 1.00 38.62 91 TRP F N 1
ATOM 7316 C CA . TRP F 1 94 ? -74.792 -17.449 107.637 1.00 37.94 91 TRP F CA 1
ATOM 7317 C C . TRP F 1 94 ? -75.230 -17.944 109.009 1.00 42.78 91 TRP F C 1
ATOM 7318 O O . TRP F 1 94 ? -74.520 -18.701 109.676 1.00 45.82 91 TRP F O 1
ATOM 7329 N N . ASN F 1 95 ? -76.421 -17.501 109.413 1.00 44.36 92 ASN F N 1
ATOM 7330 C CA . ASN F 1 95 ? -77.035 -17.852 110.689 1.00 38.71 92 ASN F CA 1
ATOM 7331 C C . ASN F 1 95 ? -78.420 -18.409 110.400 1.00 39.35 92 ASN F C 1
ATOM 7332 O O . ASN F 1 95 ? -79.270 -17.701 109.852 1.00 42.80 92 ASN F O 1
ATOM 7337 N N . ALA F 1 96 ? -78.655 -19.666 110.790 1.00 36.62 93 ALA F N 1
ATOM 7338 C CA . ALA F 1 96 ? -79.917 -20.323 110.458 1.00 38.30 93 ALA F CA 1
ATOM 7339 C C . ALA F 1 96 ? -81.126 -19.544 110.970 1.00 40.19 93 ALA F C 1
ATOM 7340 O O . ALA F 1 96 ? -82.203 -19.609 110.366 1.00 43.31 93 ALA F O 1
ATOM 7342 N N . PHE F 1 97 ? -80.970 -18.794 112.061 1.00 38.88 94 PHE F N 1
ATOM 7343 C CA . PHE F 1 97 ? -82.060 -18.029 112.653 1.00 38.37 94 PHE F CA 1
ATOM 7344 C C . PHE F 1 97 ? -82.175 -16.623 112.082 1.00 55.05 94 PHE F C 1
ATOM 7345 O O . PHE F 1 97 ? -82.977 -15.830 112.584 1.00 58.56 94 PHE F O 1
ATOM 7353 N N . ASP F 1 98 ? -81.406 -16.299 111.045 1.00 55.28 95 ASP F N 1
ATOM 7354 C CA . ASP F 1 98 ? -81.324 -14.923 110.571 1.00 61.79 95 ASP F CA 1
ATOM 7355 C C . ASP F 1 98 ? -81.390 -14.825 109.053 1.00 61.00 95 ASP F C 1
ATOM 7356 O O . ASP F 1 98 ? -81.845 -13.810 108.518 1.00 60.93 95 ASP F O 1
ATOM 7361 N N . GLU F 1 99 ? -80.941 -15.858 108.352 1.00 61.64 96 GLU F N 1
ATOM 7362 C CA . GLU F 1 99 ? -80.787 -15.748 106.908 1.00 64.10 96 GLU F CA 1
ATOM 7363 C C . GLU F 1 99 ? -82.143 -15.784 106.209 1.00 69.11 96 GLU F C 1
ATOM 7364 O O . GLU F 1 99 ? -83.037 -16.523 106.626 1.00 67.05 96 GLU F O 1
ATOM 7370 N N . PRO F 1 100 ? -82.329 -14.988 105.159 1.00 77.02 97 PRO F N 1
ATOM 7371 C CA . PRO F 1 100 ? -83.492 -15.180 104.291 1.00 82.65 97 PRO F CA 1
ATOM 7372 C C . PRO F 1 100 ? -83.339 -16.451 103.470 1.00 83.05 97 PRO F C 1
ATOM 7373 O O . PRO F 1 100 ? -82.242 -16.986 103.295 1.00 81.09 97 PRO F O 1
ATOM 7377 N N . GLY F 1 101 ? -84.464 -16.933 102.968 1.00 84.93 98 GLY F N 1
ATOM 7378 C CA . GLY F 1 101 ? -84.520 -18.160 102.209 1.00 80.44 98 GLY F CA 1
ATOM 7379 C C . GLY F 1 101 ? -85.694 -18.996 102.664 1.00 79.12 98 GLY F C 1
ATOM 7380 O O . GLY F 1 101 ? -86.575 -18.524 103.381 1.00 80.39 98 GLY F O 1
ATOM 7381 N N . ASP F 1 102 ? -85.704 -20.260 102.241 1.00 67.27 99 ASP F N 1
ATOM 7382 C CA . ASP F 1 102 ? -86.797 -21.156 102.601 1.00 68.33 99 ASP F CA 1
ATOM 7383 C C . ASP F 1 102 ? -86.845 -21.354 104.111 1.00 63.02 99 ASP F C 1
ATOM 7384 O O . ASP F 1 102 ? -85.929 -21.945 104.693 1.00 57.57 99 ASP F O 1
ATOM 7389 N N . THR F 1 103 ? -87.908 -20.856 104.753 1.00 60.81 100 THR F N 1
ATOM 7390 C CA . THR F 1 103 ? -88.007 -20.938 106.208 1.00 59.15 100 THR F CA 1
ATOM 7391 C C . THR F 1 103 ? -88.029 -22.383 106.687 1.00 59.76 100 THR F C 1
ATOM 7392 O O . THR F 1 103 ? -87.410 -22.713 107.704 1.00 64.40 100 THR F O 1
ATOM 7396 N N . ALA F 1 104 ? -88.751 -23.256 105.980 1.00 61.97 101 ALA F N 1
ATOM 7397 C CA . ALA F 1 104 ? -88.771 -24.665 106.358 1.00 64.26 101 ALA F CA 1
ATOM 7398 C C . ALA F 1 104 ? -87.381 -25.276 106.260 1.00 61.69 101 ALA F C 1
ATOM 7399 O O . ALA F 1 104 ? -86.991 -26.092 107.104 1.00 65.87 101 ALA F O 1
ATOM 7401 N N . PHE F 1 105 ? -86.617 -24.888 105.237 1.00 57.22 102 PHE F N 1
ATOM 7402 C CA . PHE F 1 105 ? -85.238 -25.353 105.123 1.00 53.14 102 PHE F CA 1
ATOM 7403 C C . PHE F 1 105 ? -84.413 -24.913 106.326 1.00 55.57 102 PHE F C 1
ATOM 7404 O O . PHE F 1 105 ? -83.683 -25.714 106.921 1.00 55.29 102 PHE F O 1
ATOM 7412 N N . TRP F 1 106 ? -84.516 -23.636 106.698 1.00 55.30 103 TRP F N 1
ATOM 7413 C CA . TRP F 1 106 ? -83.730 -23.138 107.821 1.00 49.13 103 TRP F CA 1
ATOM 7414 C C . TRP F 1 106 ? -84.190 -23.737 109.139 1.00 47.91 103 TRP F C 1
ATOM 7415 O O . TRP F 1 106 ? -83.380 -23.908 110.057 1.00 52.40 103 TRP F O 1
ATOM 7426 N N . HIS F 1 107 ? -85.478 -24.056 109.254 1.00 43.56 104 HIS F N 1
ATOM 7427 C CA . HIS F 1 107 ? -85.977 -24.666 110.480 1.00 44.58 104 HIS F CA 1
ATOM 7428 C C . HIS F 1 107 ? -85.339 -26.028 110.707 1.00 51.57 104 HIS F C 1
ATOM 7429 O O . HIS F 1 107 ? -84.894 -26.343 111.816 1.00 58.20 104 HIS F O 1
ATOM 7436 N N . ASP F 1 108 ? -85.276 -26.851 109.658 1.00 52.14 105 ASP F N 1
ATOM 7437 C CA . ASP F 1 108 ? -84.680 -28.173 109.804 1.00 54.13 105 ASP F CA 1
ATOM 7438 C C . ASP F 1 108 ? -83.175 -28.083 110.015 1.00 53.76 105 ASP F C 1
ATOM 7439 O O . ASP F 1 108 ? -82.607 -28.856 110.794 1.00 59.27 105 ASP F O 1
ATOM 7444 N N . ALA F 1 109 ? -82.509 -27.145 109.338 1.00 48.38 106 ALA F N 1
ATOM 7445 C CA . ALA F 1 109 ? -81.083 -26.948 109.575 1.00 48.80 106 ALA F CA 1
ATOM 7446 C C . ALA F 1 109 ? -80.811 -26.601 111.035 1.00 49.81 106 ALA F C 1
ATOM 7447 O O . ALA F 1 109 ? -79.845 -27.093 111.630 1.00 47.53 106 ALA F O 1
ATOM 7449 N N . ALA F 1 110 ? -81.664 -25.766 111.634 1.00 50.00 107 ALA F N 1
ATOM 7450 C CA . ALA F 1 110 ? -81.460 -25.370 113.023 1.00 45.32 107 ALA F CA 1
ATOM 7451 C C . ALA F 1 110 ? -81.760 -26.518 113.979 1.00 43.93 107 ALA F C 1
ATOM 7452 O O . ALA F 1 110 ? -81.092 -26.665 115.010 1.00 39.54 107 ALA F O 1
ATOM 7454 N N . CYS F 1 111 ? -82.756 -27.345 113.650 1.00 47.53 108 CYS F N 1
ATOM 7455 C CA . CYS F 1 111 ? -83.148 -28.427 114.546 1.00 48.74 108 CYS F CA 1
ATOM 7456 C C . CYS F 1 111 ? -82.073 -29.500 114.655 1.00 48.50 108 CYS F C 1
ATOM 7457 O O . CYS F 1 111 ? -82.004 -30.200 115.671 1.00 54.60 108 CYS F O 1
ATOM 7460 N N . PHE F 1 112 ? -81.233 -29.649 113.635 1.00 47.19 109 PHE F N 1
ATOM 7461 C CA . PHE F 1 112 ? -80.208 -30.683 113.636 1.00 47.84 109 PHE F CA 1
ATOM 7462 C C . PHE F 1 112 ? -78.821 -30.152 113.968 1.00 47.44 109 PHE F C 1
ATOM 7463 O O . PHE F 1 112 ? -77.869 -30.936 114.013 1.00 52.43 109 PHE F O 1
ATOM 7471 N N . GLY F 1 113 ? -78.682 -28.851 114.215 1.00 42.23 110 GLY F N 1
ATOM 7472 C CA . GLY F 1 113 ? -77.413 -28.268 114.590 1.00 47.38 110 GLY F CA 1
ATOM 7473 C C . GLY F 1 113 ? -76.724 -27.473 113.500 1.00 53.59 110 GLY F C 1
ATOM 7474 O O . GLY F 1 113 ? -75.734 -26.789 113.790 1.00 56.32 110 GLY F O 1
ATOM 7483 N N . ARG F 1 115 ? -76.493 -24.597 112.292 1.00 45.19 112 ARG F N 1
ATOM 7484 C CA . ARG F 1 115 ? -76.981 -23.299 112.741 1.00 43.02 112 ARG F CA 1
ATOM 7485 C C . ARG F 1 115 ? -76.093 -22.134 112.333 1.00 42.13 112 ARG F C 1
ATOM 7486 O O . ARG F 1 115 ? -76.584 -21.152 111.768 1.00 47.16 112 ARG F O 1
ATOM 7494 N N . TYR F 1 116 ? -74.796 -22.204 112.612 1.00 40.00 113 TYR F N 1
ATOM 7495 C CA . TYR F 1 116 ? -73.876 -21.103 112.348 1.00 43.84 113 TYR F CA 1
ATOM 7496 C C . TYR F 1 116 ? -72.784 -21.615 111.419 1.00 44.26 113 TYR F C 1
ATOM 7497 O O . TYR F 1 116 ? -71.942 -22.423 111.827 1.00 46.09 113 TYR F O 1
ATOM 7506 N N . GLY F 1 117 ? -72.799 -21.148 110.166 1.00 42.88 114 GLY F N 1
ATOM 7507 C CA . GLY F 1 117 ? -72.036 -21.782 109.116 1.00 44.26 114 GLY F CA 1
ATOM 7508 C C . GLY F 1 117 ? -71.133 -20.818 108.364 1.00 40.99 114 GLY F C 1
ATOM 7509 O O . GLY F 1 117 ? -71.240 -19.594 108.475 1.00 37.58 114 GLY F O 1
ATOM 7510 N N . TRP F 1 118 ? -70.246 -21.420 107.573 1.00 41.69 115 TRP F N 1
ATOM 7511 C CA . TRP F 1 118 ? -69.256 -20.721 106.764 1.00 38.28 115 TRP F CA 1
ATOM 7512 C C . TRP F 1 118 ? -69.125 -21.495 105.462 1.00 36.86 115 TRP F C 1
ATOM 7513 O O . TRP F 1 118 ? -68.680 -22.646 105.473 1.00 39.01 115 TRP F O 1
ATOM 7524 N N . SER F 1 119 ? -69.509 -20.879 104.346 1.00 36.10 116 SER F N 1
ATOM 7525 C CA . SER F 1 119 ? -69.550 -21.570 103.063 1.00 34.52 116 SER F CA 1
ATOM 7526 C C . SER F 1 119 ? -68.781 -20.790 102.010 1.00 33.56 116 SER F C 1
ATOM 7527 O O . SER F 1 119 ? -68.950 -19.573 101.886 1.00 41.13 116 SER F O 1
ATOM 7530 N N . HIS F 1 120 ? -67.946 -21.495 101.248 1.00 28.58 117 HIS F N 1
ATOM 7531 C CA . HIS F 1 120 ? -67.251 -20.912 100.112 1.00 35.33 117 HIS F CA 1
ATOM 7532 C C . HIS F 1 120 ? -67.338 -21.853 98.920 1.00 39.64 117 HIS F C 1
ATOM 7533 O O . HIS F 1 120 ? -67.339 -23.078 99.072 1.00 45.08 117 HIS F O 1
ATOM 7540 N N . GLY F 1 121 ? -67.408 -21.265 97.727 1.00 37.39 118 GLY F N 1
ATOM 7541 C CA . GLY F 1 121 ? -67.551 -22.047 96.517 1.00 39.50 118 GLY F CA 1
ATOM 7542 C C . GLY F 1 121 ? -66.451 -21.832 95.502 1.00 40.51 118 GLY F C 1
ATOM 7543 O O . GLY F 1 121 ? -66.141 -20.695 95.132 1.00 41.14 118 GLY F O 1
ATOM 7544 N N . GLY F 1 122 ? -65.853 -22.928 95.048 1.00 38.98 119 GLY F N 1
ATOM 7545 C CA . GLY F 1 122 ? -64.816 -22.860 94.042 1.00 43.82 119 GLY F CA 1
ATOM 7546 C C . GLY F 1 122 ? -65.261 -23.475 92.734 1.00 47.05 119 GLY F C 1
ATOM 7547 O O . GLY F 1 122 ? -66.203 -24.272 92.701 1.00 49.11 119 GLY F O 1
ATOM 7548 N N . TYR F 1 123 ? -64.597 -23.104 91.646 1.00 47.92 120 TYR F N 1
ATOM 7549 C CA . TYR F 1 123 ? -64.870 -23.665 90.333 1.00 46.73 120 TYR F CA 1
ATOM 7550 C C . TYR F 1 123 ? -63.603 -24.315 89.798 1.00 48.82 120 TYR F C 1
ATOM 7551 O O . TYR F 1 123 ? -62.495 -23.821 90.032 1.00 54.31 120 TYR F O 1
ATOM 7560 N N . ASP F 1 124 ? -63.768 -25.432 89.100 1.00 45.71 121 ASP F N 1
ATOM 7561 C CA . ASP F 1 124 ? -62.646 -26.130 88.500 1.00 44.57 121 ASP F CA 1
ATOM 7562 C C . ASP F 1 124 ? -62.573 -25.792 87.012 1.00 48.96 121 ASP F C 1
ATOM 7563 O O . ASP F 1 124 ? -63.301 -24.931 86.507 1.00 47.16 121 ASP F O 1
ATOM 7568 N N . ARG F 1 125 ? -61.682 -26.480 86.295 1.00 53.89 122 ARG F N 1
ATOM 7569 C CA . ARG F 1 125 ? -61.505 -26.200 84.874 1.00 56.93 122 ARG F CA 1
ATOM 7570 C C . ARG F 1 125 ? -62.763 -26.533 84.081 1.00 57.54 122 ARG F C 1
ATOM 7571 O O . ARG F 1 125 ? -63.131 -25.805 83.152 1.00 59.62 122 ARG F O 1
ATOM 7579 N N . ALA F 1 126 ? -63.449 -27.619 84.445 1.00 55.31 123 ALA F N 1
ATOM 7580 C CA . ALA F 1 126 ? -64.624 -28.048 83.694 1.00 55.84 123 ALA F CA 1
ATOM 7581 C C . ALA F 1 126 ? -65.835 -27.155 83.929 1.00 58.20 123 ALA F C 1
ATOM 7582 O O . ALA F 1 126 ? -66.803 -27.236 83.166 1.00 60.37 123 ALA F O 1
ATOM 7584 N N . GLY F 1 127 ? -65.811 -26.313 84.959 1.00 59.46 124 GLY F N 1
ATOM 7585 C CA . GLY F 1 127 ? -66.940 -25.470 85.283 1.00 46.11 124 GLY F CA 1
ATOM 7586 C C . GLY F 1 127 ? -67.804 -25.968 86.419 1.00 48.05 124 GLY F C 1
ATOM 7587 O O . GLY F 1 127 ? -68.789 -25.301 86.762 1.00 43.48 124 GLY F O 1
ATOM 7588 N N . ASN F 1 128 ? -67.474 -27.115 87.010 1.00 44.99 125 ASN F N 1
ATOM 7589 C CA . ASN F 1 128 ? -68.237 -27.626 88.139 1.00 41.43 125 ASN F CA 1
ATOM 7590 C C . ASN F 1 128 ? -68.105 -26.689 89.336 1.00 39.30 125 ASN F C 1
ATOM 7591 O O . ASN F 1 128 ? -67.148 -25.920 89.456 1.00 40.46 125 ASN F O 1
ATOM 7596 N N . LEU F 1 129 ? -69.084 -26.765 90.232 1.00 37.90 126 LEU F N 1
ATOM 7597 C CA . LEU F 1 129 ? -69.107 -25.962 91.446 1.00 34.92 126 LEU F CA 1
ATOM 7598 C C . LEU F 1 129 ? -68.894 -26.871 92.647 1.00 40.16 126 LEU F C 1
ATOM 7599 O O . LEU F 1 129 ? -69.649 -27.828 92.848 1.00 44.43 126 LEU F O 1
ATOM 7604 N N . GLY F 1 130 ? -67.867 -26.573 93.436 1.00 37.60 127 GLY F N 1
ATOM 7605 C CA . GLY F 1 130 ? -67.630 -27.237 94.705 1.00 30.54 127 GLY F CA 1
ATOM 7606 C C . GLY F 1 130 ? -67.844 -26.247 95.839 1.00 35.93 127 GLY F C 1
ATOM 7607 O O . GLY F 1 130 ? -67.373 -25.110 95.776 1.00 39.52 127 GLY F O 1
ATOM 7608 N N . VAL F 1 131 ? -68.571 -26.690 96.860 1.00 32.57 128 VAL F N 1
ATOM 7609 C CA . VAL F 1 131 ? -68.938 -25.848 97.991 1.00 34.09 128 VAL F CA 1
ATOM 7610 C C . VAL F 1 131 ? -68.458 -26.522 99.268 1.00 37.56 128 VAL F C 1
ATOM 7611 O O . VAL F 1 131 ? -68.751 -27.701 99.501 1.00 39.19 128 VAL F O 1
ATOM 7615 N N . LEU F 1 132 ? -67.716 -25.777 100.087 1.00 34.00 129 LEU F N 1
ATOM 7616 C CA . LEU F 1 132 ? -67.220 -26.253 101.373 1.00 36.22 129 LEU F CA 1
ATOM 7617 C C . LEU F 1 132 ? -67.970 -25.504 102.463 1.00 37.08 129 LEU F C 1
ATOM 7618 O O . LEU F 1 132 ? -67.821 -24.287 102.600 1.00 41.46 129 LEU F O 1
ATOM 7623 N N . THR F 1 133 ? -68.771 -26.229 103.235 1.00 39.42 130 THR F N 1
ATOM 7624 C CA . THR F 1 133 ? -69.583 -25.648 104.295 1.00 36.90 130 THR F CA 1
ATOM 7625 C C . THR F 1 133 ? -69.024 -26.095 105.641 1.00 32.17 130 THR F C 1
ATOM 7626 O O . THR F 1 133 ? -68.847 -27.295 105.877 1.00 31.69 130 THR F O 1
ATOM 7630 N N . LEU F 1 134 ? -68.724 -25.128 106.505 1.00 31.01 131 LEU F N 1
ATOM 7631 C CA . LEU F 1 134 ? -68.220 -25.372 107.851 1.00 32.29 131 LEU F CA 1
ATOM 7632 C C . LEU F 1 134 ? -69.231 -24.808 108.839 1.00 38.77 131 LEU F C 1
ATOM 7633 O O . LEU F 1 134 ? -69.490 -23.600 108.836 1.00 46.32 131 LEU F O 1
ATOM 7638 N N . VAL F 1 135 ? -69.804 -25.671 109.677 1.00 40.26 132 VAL F N 1
ATOM 7639 C CA . VAL F 1 135 ? -70.889 -25.265 110.563 1.00 42.89 132 VAL F CA 1
ATOM 7640 C C . VAL F 1 135 ? -70.584 -25.686 111.994 1.00 43.74 132 VAL F C 1
ATOM 7641 O O . VAL F 1 135 ? -69.941 -26.711 112.241 1.00 44.71 132 VAL F O 1
ATOM 7645 N N . ARG F 1 136 ? -71.051 -24.876 112.942 1.00 43.36 133 ARG F N 1
ATOM 7646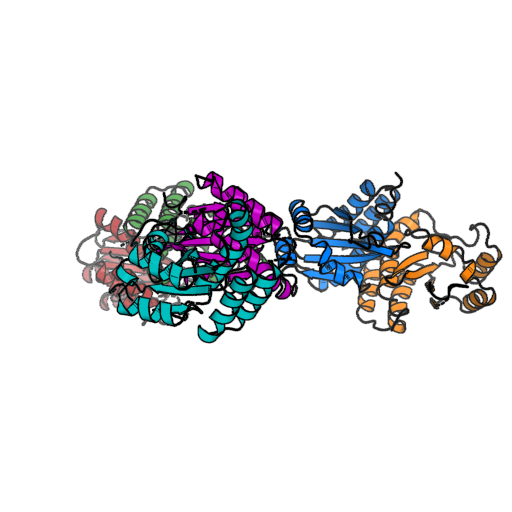 C CA . ARG F 1 136 ? -71.031 -25.213 114.356 1.00 43.39 133 ARG F CA 1
ATOM 7647 C C . ARG F 1 136 ? -72.418 -24.980 114.940 1.00 42.75 133 ARG F C 1
ATOM 7648 O O . ARG F 1 136 ? -73.266 -24.322 114.333 1.00 39.24 133 ARG F O 1
ATOM 7656 N N . ASP F 1 137 ? -72.641 -25.529 116.133 1.00 51.47 134 ASP F N 1
ATOM 7657 C CA . ASP F 1 137 ? -73.920 -25.409 116.820 1.00 52.18 134 ASP F CA 1
ATOM 7658 C C . ASP F 1 137 ? -73.853 -24.559 118.079 1.00 49.47 134 ASP F C 1
ATOM 7659 O O . ASP F 1 137 ? -74.843 -24.488 118.814 1.00 47.37 134 ASP F O 1
ATOM 7664 N N . THR F 1 138 ? -72.723 -23.911 118.351 1.00 50.13 135 THR F N 1
ATOM 7665 C CA . THR F 1 138 ? -72.548 -23.262 119.649 1.00 49.64 135 THR F CA 1
ATOM 7666 C C . THR F 1 138 ? -73.184 -21.875 119.669 1.00 48.51 135 THR F C 1
ATOM 7667 O O . THR F 1 138 ? -74.178 -21.643 120.364 1.00 53.39 135 THR F O 1
ATOM 7671 N N . THR F 1 139 ? -72.640 -20.948 118.885 1.00 49.66 136 THR F N 1
ATOM 7672 C CA . THR F 1 139 ? -73.006 -19.542 118.980 1.00 49.96 136 THR F CA 1
ATOM 7673 C C . THR F 1 139 ? -72.747 -18.883 117.630 1.00 47.96 136 THR F C 1
ATOM 7674 O O . THR F 1 139 ? -71.875 -19.342 116.883 1.00 41.19 136 THR F O 1
ATOM 7678 N N . PRO F 1 140 ? -73.503 -17.841 117.272 1.00 48.97 137 PRO F N 1
ATOM 7679 C CA . PRO F 1 140 ? -73.263 -17.154 115.995 1.00 46.23 137 PRO F CA 1
ATOM 7680 C C . PRO F 1 140 ? -71.852 -16.590 115.901 1.00 52.31 137 PRO F C 1
ATOM 7681 O O . PRO F 1 140 ? -71.193 -16.315 116.905 1.00 60.97 137 PRO F O 1
ATOM 7685 N N . LEU F 1 141 ? -71.397 -16.402 114.662 1.00 52.91 138 LEU F N 1
ATOM 7686 C CA . LEU F 1 141 ? -70.062 -15.868 114.390 1.00 54.86 138 LEU F CA 1
ATOM 7687 C C . LEU F 1 141 ? -70.126 -14.345 114.396 1.00 58.25 138 LEU F C 1
ATOM 7688 O O . LEU F 1 141 ? -70.619 -13.729 113.447 1.00 57.69 138 LEU F O 1
ATOM 7693 N N . ASP F 1 142 ? -69.620 -13.731 115.464 1.00 62.33 139 ASP F N 1
ATOM 7694 C CA . ASP F 1 142 ? -69.582 -12.278 115.528 1.00 67.36 139 ASP F CA 1
ATOM 7695 C C . ASP F 1 142 ? -68.468 -11.737 114.635 1.00 71.62 139 ASP F C 1
ATOM 7696 O O . ASP F 1 142 ? -67.547 -12.456 114.238 1.00 70.81 139 ASP F O 1
ATOM 7701 N N . ALA F 1 143 ? -68.565 -10.441 114.328 1.00 73.86 140 ALA F N 1
ATOM 7702 C CA . ALA F 1 143 ? -67.668 -9.836 113.348 1.00 68.76 140 ALA F CA 1
ATOM 7703 C C . ALA F 1 143 ? -66.211 -9.940 113.780 1.00 68.45 140 ALA F C 1
ATOM 7704 O O . ALA F 1 143 ? -65.322 -10.137 112.944 1.00 68.84 140 ALA F O 1
ATOM 7706 N N . ASP F 1 144 ? -65.945 -9.815 115.082 1.00 72.03 141 ASP F N 1
ATOM 7707 C CA . ASP F 1 144 ? -64.569 -9.914 115.555 1.00 81.43 141 ASP F CA 1
ATOM 7708 C C . ASP F 1 144 ? -64.040 -11.339 115.446 1.00 80.02 141 ASP F C 1
ATOM 7709 O O . ASP F 1 144 ? -62.826 -11.541 115.325 1.00 83.18 141 ASP F O 1
ATOM 7714 N N . GLU F 1 145 ? -64.927 -12.334 115.477 1.00 74.69 142 GLU F N 1
ATOM 7715 C CA . GLU F 1 145 ? -64.496 -13.717 115.311 1.00 70.33 142 GLU F CA 1
ATOM 7716 C C . GLU F 1 145 ? -64.313 -14.078 113.843 1.00 68.11 142 GLU F C 1
ATOM 7717 O O . GLU F 1 145 ? -63.490 -14.942 113.518 1.00 67.70 142 GLU F O 1
ATOM 7723 N N . ILE F 1 146 ? -65.058 -13.427 112.947 1.00 63.67 143 ILE F N 1
ATOM 7724 C CA . ILE F 1 146 ? -64.919 -13.703 111.522 1.00 54.57 143 ILE F CA 1
ATOM 7725 C C . ILE F 1 146 ? -63.563 -13.230 111.014 1.00 52.74 143 ILE F C 1
ATOM 7726 O O . ILE F 1 146 ? -62.913 -13.914 110.216 1.00 51.30 143 ILE F O 1
ATOM 7731 N N . SER F 1 147 ? -63.116 -12.056 111.468 1.00 58.32 144 SER F N 1
ATOM 7732 C CA . SER F 1 147 ? -61.810 -11.544 111.059 1.00 64.80 144 SER F CA 1
ATOM 7733 C C . SER F 1 147 ? -60.698 -12.511 111.441 1.00 66.34 144 SER F C 1
ATOM 7734 O O . SER F 1 147 ? -59.792 -12.782 110.644 1.00 67.41 144 SER F O 1
ATOM 7737 N N . ARG F 1 148 ? -60.750 -13.040 112.666 1.00 70.14 145 ARG F N 1
ATOM 7738 C CA . ARG F 1 148 ? -59.742 -14.001 113.098 1.00 69.51 145 ARG F CA 1
ATOM 7739 C C . ARG F 1 148 ? -59.840 -15.300 112.309 1.00 62.96 145 ARG F C 1
ATOM 7740 O O . ARG F 1 148 ? -58.842 -16.013 112.153 1.00 62.64 145 ARG F O 1
ATOM 7748 N N . LEU F 1 149 ? -61.021 -15.606 111.776 1.00 55.69 146 LEU F N 1
ATOM 7749 C CA . LEU F 1 149 ? -61.291 -16.891 111.152 1.00 50.90 146 LEU F CA 1
ATOM 7750 C C . LEU F 1 149 ? -61.207 -16.860 109.629 1.00 54.61 146 LEU F C 1
ATOM 7751 O O . LEU F 1 149 ? -61.366 -17.907 108.996 1.00 58.32 146 LEU F O 1
ATOM 7756 N N . ARG F 1 150 ? -60.949 -15.699 109.024 1.00 52.29 147 ARG F N 1
ATOM 7757 C CA . ARG F 1 150 ? -60.953 -15.620 107.566 1.00 46.83 147 ARG F CA 1
ATOM 7758 C C . ARG F 1 150 ? -59.754 -16.342 106.967 1.00 48.84 147 ARG F C 1
ATOM 7759 O O . ARG F 1 150 ? -59.910 -17.201 106.090 1.00 47.98 147 ARG F O 1
ATOM 7767 N N . ALA F 1 151 ? -58.549 -16.008 107.428 1.00 48.46 148 ALA F N 1
ATOM 7768 C CA . ALA F 1 151 ? -57.345 -16.624 106.872 1.00 47.25 148 ALA F CA 1
ATOM 7769 C C . ALA F 1 151 ? -57.311 -18.139 107.045 1.00 44.54 148 ALA F C 1
ATOM 7770 O O . ALA F 1 151 ? -56.982 -18.837 106.071 1.00 44.45 148 ALA F O 1
ATOM 7772 N N . PRO F 1 152 ? -57.617 -18.715 108.217 1.00 43.71 149 PRO F N 1
ATOM 7773 C CA . PRO F 1 152 ? -57.628 -20.185 108.291 1.00 38.86 149 PRO F CA 1
ATOM 7774 C C . PRO F 1 152 ? -58.701 -20.816 107.426 1.00 37.65 149 PRO F C 1
ATOM 7775 O O . PRO F 1 152 ? -58.435 -21.832 106.773 1.00 41.93 149 PRO F O 1
ATOM 7779 N N . CYS F 1 153 ? -59.910 -20.250 107.401 1.00 36.12 150 CYS F N 1
ATOM 7780 C CA . CYS F 1 153 ? -60.962 -20.827 106.570 1.00 36.00 150 CYS F CA 1
ATOM 7781 C C . CYS F 1 153 ? -60.661 -20.662 105.089 1.00 37.00 150 CYS F C 1
ATOM 7782 O O . CYS F 1 153 ? -61.016 -21.532 104.287 1.00 39.64 150 CYS F O 1
ATOM 7785 N N . ALA F 1 154 ? -60.024 -19.554 104.707 1.00 40.98 151 ALA F N 1
ATOM 7786 C CA . ALA F 1 154 ? -59.541 -19.419 103.339 1.00 40.45 151 ALA F CA 1
ATOM 7787 C C . ALA F 1 154 ? -58.565 -20.535 103.005 1.00 41.30 151 ALA F C 1
ATOM 7788 O O . ALA F 1 154 ? -58.649 -21.156 101.939 1.00 42.44 151 ALA F O 1
ATOM 7790 N N . SER F 1 155 ? -57.626 -20.800 103.914 1.00 44.27 152 SER F N 1
ATOM 7791 C CA . SER F 1 155 ? -56.673 -21.882 103.707 1.00 43.17 152 SER F CA 1
ATOM 7792 C C . SER F 1 155 ? -57.386 -23.219 103.576 1.00 39.97 152 SER F C 1
ATOM 7793 O O . SER F 1 155 ? -57.038 -24.039 102.719 1.00 39.65 152 SER F O 1
ATOM 7796 N N . LEU F 1 156 ? -58.404 -23.445 104.406 1.00 43.72 153 LEU F N 1
ATOM 7797 C CA . LEU F 1 156 ? -59.123 -24.713 104.383 1.00 43.81 153 LEU F CA 1
ATOM 7798 C C . LEU F 1 156 ? -60.028 -24.808 103.162 1.00 43.88 153 LEU F C 1
ATOM 7799 O O . LEU F 1 156 ? -60.185 -25.888 102.579 1.00 42.31 153 LEU F O 1
ATOM 7804 N N . SER F 1 157 ? -60.631 -23.687 102.764 1.00 46.63 154 SER F N 1
ATOM 7805 C CA . SER F 1 157 ? -61.413 -23.661 101.534 1.00 43.77 154 SER F CA 1
ATOM 7806 C C . SER F 1 157 ? -60.552 -24.020 100.330 1.00 43.62 154 SER F C 1
ATOM 7807 O O . SER F 1 157 ? -60.975 -24.796 99.463 1.00 45.49 154 SER F O 1
ATOM 7810 N N . HIS F 1 158 ? -59.341 -23.463 100.260 1.00 41.19 155 HIS F N 1
ATOM 7811 C CA . HIS F 1 158 ? -58.412 -23.813 99.189 1.00 38.95 155 HIS F CA 1
ATOM 7812 C C . HIS F 1 158 ? -58.107 -25.306 99.200 1.00 39.86 155 HIS F C 1
ATOM 7813 O O . HIS F 1 158 ? -58.158 -25.974 98.160 1.00 44.15 155 HIS F O 1
ATOM 7820 N N . ALA F 1 159 ? -57.792 -25.847 100.379 1.00 37.48 156 ALA F N 1
ATOM 7821 C CA . ALA F 1 159 ? -57.480 -27.266 100.497 1.00 34.10 156 ALA F CA 1
ATOM 7822 C C . ALA F 1 159 ? -58.627 -28.141 100.016 1.00 43.96 156 ALA F C 1
ATOM 7823 O O . ALA F 1 159 ? -58.395 -29.212 99.444 1.00 34.15 156 ALA F O 1
ATOM 7825 N N . ALA F 1 160 ? -59.869 -27.708 100.235 1.00 42.56 157 ALA F N 1
ATOM 7826 C CA . ALA F 1 160 ? -61.009 -28.534 99.854 1.00 41.19 157 ALA F CA 1
ATOM 7827 C C . ALA F 1 160 ? -61.211 -28.529 98.344 1.00 41.53 157 ALA F C 1
ATOM 7828 O O . ALA F 1 160 ? -61.386 -29.586 97.726 1.00 31.95 157 ALA F O 1
ATOM 7830 N N . HIS F 1 161 ? -61.180 -27.344 97.728 1.00 39.35 158 HIS F N 1
ATOM 7831 C CA . HIS F 1 161 ? -61.376 -27.260 96.285 1.00 39.97 158 HIS F CA 1
ATOM 7832 C C . HIS F 1 161 ? -60.233 -27.916 95.520 1.00 46.00 158 HIS F C 1
ATOM 7833 O O . HIS F 1 161 ? -60.441 -28.414 94.409 1.00 50.73 158 HIS F O 1
ATOM 7840 N N . ALA F 1 162 ? -59.031 -27.939 96.099 1.00 48.65 159 ALA F N 1
ATOM 7841 C CA . ALA F 1 162 ? -57.853 -28.439 95.399 1.00 48.48 159 ALA F CA 1
ATOM 7842 C C . ALA F 1 162 ? -57.594 -29.922 95.631 1.00 45.72 159 ALA F C 1
ATOM 7843 O O . ALA F 1 162 ? -56.996 -30.576 94.769 1.00 46.63 159 ALA F O 1
ATOM 7845 N N . TYR F 1 163 ? -58.023 -30.474 96.765 1.00 42.33 160 TYR F N 1
ATOM 7846 C CA . TYR F 1 163 ? -57.738 -31.864 97.102 1.00 46.06 160 TYR F CA 1
ATOM 7847 C C . TYR F 1 163 ? -58.974 -32.745 97.180 1.00 49.32 160 TYR F C 1
ATOM 7848 O O . TYR F 1 163 ? -58.875 -33.948 96.934 1.00 53.95 160 TYR F O 1
ATOM 7857 N N . LEU F 1 164 ? -60.133 -32.183 97.513 1.00 47.96 161 LEU F N 1
ATOM 7858 C CA . LEU F 1 164 ? -61.338 -32.982 97.689 1.00 46.48 161 LEU F CA 1
ATOM 7859 C C . LEU F 1 164 ? -62.186 -33.003 96.422 1.00 51.04 161 LEU F C 1
ATOM 7860 O O . LEU F 1 164 ? -62.605 -34.071 95.966 1.00 56.84 161 LEU F O 1
ATOM 7873 N N . PRO F 1 166 ? -61.435 -32.458 93.114 1.00 57.03 163 PRO F N 1
ATOM 7874 C CA . PRO F 1 166 ? -60.964 -33.134 91.892 1.00 58.01 163 PRO F CA 1
ATOM 7875 C C . PRO F 1 166 ? -61.254 -34.621 91.867 1.00 66.69 163 PRO F C 1
ATOM 7876 O O . PRO F 1 166 ? -61.454 -35.186 90.784 1.00 75.19 163 PRO F O 1
ATOM 7880 N N . ARG F 1 167 ? -61.284 -35.274 93.026 1.00 71.19 164 ARG F N 1
ATOM 7881 C CA . ARG F 1 167 ? -61.480 -36.713 93.100 1.00 80.87 164 ARG F CA 1
ATOM 7882 C C . ARG F 1 167 ? -62.934 -37.108 93.311 1.00 79.38 164 ARG F C 1
ATOM 7883 O O . ARG F 1 167 ? -63.262 -38.293 93.188 1.00 82.55 164 ARG F O 1
ATOM 7891 N N . LEU F 1 168 ? -63.810 -36.152 93.626 1.00 76.81 165 LEU F N 1
ATOM 7892 C CA . LEU F 1 168 ? -65.240 -36.393 93.496 1.00 76.73 165 LEU F CA 1
ATOM 7893 C C . LEU F 1 168 ? -65.688 -36.347 92.042 1.00 87.60 165 LEU F C 1
ATOM 7894 O O . LEU F 1 168 ? -66.773 -36.846 91.723 1.00 89.96 165 LEU F O 1
ATOM 7899 N N . ALA F 1 169 ? -64.871 -35.766 91.160 1.00 96.86 166 ALA F N 1
ATOM 7900 C CA . ALA F 1 169 ? -65.189 -35.597 89.747 1.00 99.60 166 ALA F CA 1
ATOM 7901 C C . ALA F 1 169 ? -64.789 -36.799 88.897 1.00 104.12 166 ALA F C 1
ATOM 7902 O O . ALA F 1 169 ? -65.562 -37.220 88.030 1.00 111.23 166 ALA F O 1
ATOM 7904 N N . ASP F 1 170 ? -63.600 -37.357 89.114 1.00 103.10 167 ASP F N 1
ATOM 7905 C CA . ASP F 1 170 ? -63.115 -38.454 88.277 1.00 108.34 167 ASP F CA 1
ATOM 7906 C C . ASP F 1 170 ? -63.963 -39.716 88.442 1.00 105.84 167 ASP F C 1
ATOM 7907 O O . ASP F 1 170 ? -63.985 -40.579 87.564 1.00 104.88 167 ASP F O 1
#

Foldseek 3Di:
DVLVVLLVVLVVQLVVQQALVSNVVSLCSSLVVLPFPKKKKDKWDDPVVVDIDDMDIPFDPVLVVCCPVVVCVVPVPLCVVQVVDQDKDWDFLVDDPDPVVN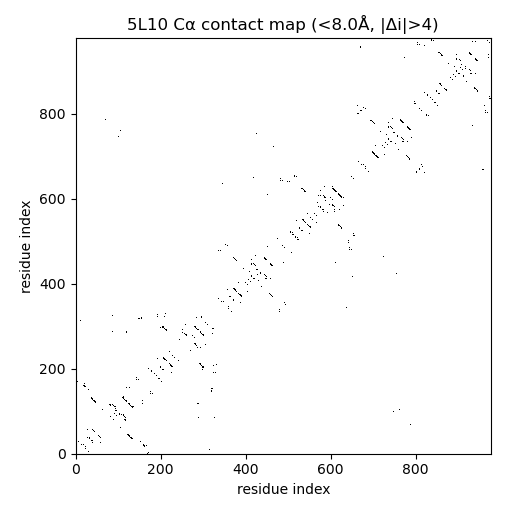SVSVLVRATTKIKHWDADPNGMIMMIIGGGRPDHDDPVSVVVCVVSVVSSVVSCVPRSCNVVDPPD/DVLVVLLVVLVVQLVVAQALVRNPPSLCSSLVVLPFNKKKKDKWDPPVPVFIDDIDIPFDVVLVVVCVVVVCSRVVVLCVVQVVDQDKDWWFLVPDPDPVVNSVSVLVRAGTKIKHWDADPNGMIMMIITHGRPDHDDPVSCVVCVVSVVSSVCSCVPRSVNVPDD/DLVVLLVVLVVQLVPADALVSNVVSLQSSLVVLAFNKKKKDKWADPDLTDDIDIPADPVLVVVCVVVVCVNVVPLCVVQVVDAAKDWDFLVDDPDPVVNSVSCLVRATTKIKHWDADPNGMIMMIITGHRDDHDDPVVCVVCRVSVVSSVVSCVPRSVNVVD/DLVVLLVVLVVQLVVQQALVSNPVSLCSSLVVLPFNKKKKDKWDDPDLIDDIDIPFDPVLVVCCVVVVCVVWVVLVVVQVVDQDKDWDFLPDDDTDVVNSVSVLVRATTKIKHWDADPNGMIMMIMGGGRDDHDDPVSCVVCRVSVVSSVVSCVPRSVNPPD/DVLVVLLVVLVVQLVPQPALVSNPPSLVSSLVVVAFPKKKKDKQPVHDDIDIPFPVVLVVCCVVVVCVVVPPLCVVQVVDQDKDWDFLVDDPDPVVNSVSVLVRATTKIKHWDADPNGMIMIIMTGGRPDHDDPVVCVVCVVSVVSSVVSCVPRSVNVVD/DLVVLLVVLVVQLVVDPALVSNVVSLCSSLVVLAFNKKKKDKQPVVRHRIDIPADPVLVVVCVVVVCSVFVPVVVVQVVDQDKDWDFLVDDDGDVVNSVSCLVRATTKIKHWDADPNGMIMMIIGGGRDDHQDPVNCVVCVVSVVSSVVSCVPRSVNVVD

Radius of gyration: 40.38 Å; Cα contacts (8 Å, |Δi|>4): 1722; chains: 6; bounding box: 118×46×112 Å

Organism: Burkholderia cenocepacia (strain ATCC BAA-245 / DSM 16553 / LMG 16656 / NCTC 13227 / J2315 / CF5610) (NCBI:txid216591)

InterPro domains:
  IPR000792 Transcription regulator LuxR, C-terminal [PF00196] (176-229)
  IPR000792 Transcription regulator LuxR, C-terminal [PR00038] (176-190)
  IPR000792 Transcription regulator LuxR, C-terminal [PR00038] (190-206)
  IPR000792 Transcription regulator LuxR, C-terminal [PR00038] (206-218)
  IPR000792 Transcription regulator LuxR, C-terminal [PS00622] (190-217)
  IPR000792 Transcription regulator LuxR, C-terminal [PS50043] (168-234)
  IPR000792 Transcription regulator LuxR, C-terminal [SM00421] (173-230)
  IPR000792 Transcription regulator LuxR, C-terminal [cd06170] (176-230)
  IPR005143 Transcription factor LuxR-like, autoinducer-binding domain [PF03472] (23-159)
  IPR016032 Signal transduction response regulator, C-terminal effector [SSF46894] (161-236)
  IPR036388 Winged helix-like DNA-binding domain superfamily [G3DSA:1.10.10.10] (173-236)
  IPR036693 Transcription factor LuxR-like, autoinducer-binding domain superfamily [G3DSA:3.30.450.80] (1-170)
  IPR036693 Transcription factor LuxR-like, autoinducer-binding domain superfamily [SSF75516] (4-162)

Solvent-accessible surface area: 42702 Å² total

Nearest PDB structures (foldseek):
  5l10-assembly1_B  TM=1.006E+00  e=4.734E-32  Burkholderia cenocepacia J2315
  5l10-assembly2_D  TM=9.817E-01  e=1.186E-28  Burkholderia cenocepacia J2315
  5l10-assembly3_E  TM=9.761E-01  e=7.557E-28  Burkholderia cenocepacia J2315
  5l10-assembly3_F  TM=9.634E-01  e=2.086E-27  Burkholderia cenocepacia J2315
  6cbq-assembly1_A  TM=8.761E-01  e=1.102E-11  Pseudomonas aeruginosa

Secondary structure (DSSP, 8-state):
---HHHHHHHHHHHTT--SHHHHHHHHHHHHHHTT-SEEEEEEE-STTTTS---EEESS-HHHHHHHHHTTGGGT-HHHHHHHH-SS-EEEETTS--S-HHHHHHHHHT--EEEEEEEE-TT--EEEEEEEESS-PPPHHHHHHHHHHHHHHHHHHHHH--TTTS---/---HHHHHHHHHHHHT--SHHHHHHHHHHHHHHTT-SEEEEEEE-STTTTS---EEESS-HHHHHHHHHTTGGGT-HHHHHHHS-SS-EEEETTT--S-HHHHHHHHHT--EEEEEEEE-TT--EEEEEEEESSS---HHHHHHHHHHHHHHHHHHHHH--TTT--/--HHHHHHHHHHHHT--SHHHHHHHHHHHHHHTT-SEEEEEEE-S------EEES--HHHHHHHHHTTGGGT-HHHHHHHS-SS-EEEETTS-SS-HHHHHHHHHT--EEEEEEEE-TT--EEEEEEEESSS---HHHHHHHHHHHHHHHHHHHHH--TTT-/--HHHHHHHHHHHTT--SHHHHHHHHHHHHHHTT-SEEEEEEE-S------EEESS-HHHHHHHHHTTGGGT-HHHHHHHH-SS-EEEETTS--S-HHHHHHHHHT--EEEEEEEE-TT--EEEEEEEESS----HHHHHHHHHHHHHHHHHHHHH--TTT-/---HHHHHHHHHHHTT--SHHHHHHHHHHHHHHTT-SEEEEEEE-----EEESS-HHHHHHHHHTTGGGT-HHHHHHHH-SS-EEEETTS-SS-HHHHHHHHTT--EEEEEEEE-SS--EEEEEEEESS----HHHHHHHHHHHHHHHHHHHHH--TTT-/--HHHHHHHHHHHHT--SHHHHHHHHHHHHHHTT-SEEEEEEE------EEE---HHHHHHHHHTTGGGT-HHHHHHHH-SS-EEEETTT--S-HHHHHHHHHT--EEEEEEEE-TT--EEEEEEEESS----HHHHHHHHHHHHHHHHHHHHH--TTT-